Protein 4FDD (pdb70)

Radius of gyration: 33.85 Å; Cα contacts (8 Å, |Δi|>4): 1110; chains: 2; bounding box: 64×109×70 Å

Foldseek 3Di:
DDDDDVNLVVVLVLLVQCVDPDPVSNVVSVVVLVVQLLPLVSLLSLLCLQQPVPVDDLVSNLVSLVSSLVSCQPPVVVHDVVSVVVLVVRLLVCCQPPDPSSNVSSLSNLLSNCPRPPVCVVVCLLVSLLVQCVDDDPSSNLSSLSNLLSCLVVVVCCQVVCPDPRPVLPVLVSLLVCCPPPDPSSVLSSLSNNLSCQLVCGPSCVVVVVSVVVSLVVCLPPPDQSNLLSSLLSVQSCVQHVVVPCPVPLQVLVVSLLVQCQDPPFSSVLSSLSSLLSLLVDPCNVVSCVVPVLVLLVSLLVQLQDDPVVVVVVVVDDDGSNVSSLSSLLSVLQRCQQVCCVSLVVQLVCQCVDPDPSSNLSSLSSLQSNCVSHVVVCLVVCLPVQVSLLVQCPPPDLSSNLSSLRSNLSCLLVQLPDPCVRHVVSSLVSLLVQCLPPDPSSVLSSLLSLLSNLLNNQCVCLVVVVVSLVSLLVVLVVDDQVSVLSSLSSLQSNLVRNAQSCADPVSLVSPPPSLVVVVVVDDLQDPSVLSSLSSLLSNLLRHQVVCVVPVQVLLVVLLVSLVVLVVLQVVCVVPVPPGPRDDCSSNLSSLSSLLSNLNRHAQNCQVVVVVDPSVVSLLVQCVDPDLSSVLSSLSSLQSCLRRPVVSVVVCCVVLLLSLLVQCDCVSPSSNQSSLLNLLSNLQVCQLVCVVSCVSHQVSLLVLLPDPPRDLRSNLSSLLSLLSNQLRPVPVRLVCLLSRLQSSLVSQLPDDDDDSSLNSLSSVLSSCVVPVVSCLVPVVSVLSSVLSDDDHDPVSLCSVLVSVVVNCVVCDPPVVVVVCVPDDPSSNVSCCVRRND/DPDDDDCVVVVVVVVDDDPD

GO terms:
  GO:0005515 protein binding (F, IPI)
  GO:0006606 protein import into nucleus (P, IDA)
  GO:0008139 nuclear localization sequence binding (F, TAS)
  GO:0005634 nucleus (C, TAS)
  GO:0005737 cytoplasm (C, TAS)
  GO:0005829 cytosol (C, TAS)
  GO:0005929 cilium (C, TAS)
  GO:0005654 nucleoplasm (C, IDA)
  GO:0005730 nucleolus (C, IDA)
  GO:0005829 cytosol (C, IDA)
  GO:0070062 extracellular exosome (C, HDA)
  GO:0003723 RNA binding (F, HDA)

Solvent-accessible surface area: 37474 Å² total; per-residue (Å²): 118,123,50,72,136,128,23,16,113,102,9,35,88,10,3,160,41,30,77,22,135,60,86,71,69,71,140,65,4,115,114,90,27,108,114,68,29,116,123,49,68,12,1,11,23,1,0,36,0,0,2,114,21,143,98,51,83,80,71,9,12,4,49,0,0,63,26,0,30,69,8,0,102,67,46,23,128,106,19,67,116,60,10,15,79,39,0,27,57,18,0,19,116,28,4,18,25,98,18,90,82,2,33,53,3,0,18,83,0,0,14,18,1,15,61,81,16,5,124,69,95,13,82,79,6,19,77,108,0,18,59,33,6,114,42,164,70,95,30,25,10,21,12,0,1,28,4,0,40,92,9,0,74,85,33,36,81,23,4,72,51,60,105,48,120,96,9,0,70,85,4,0,25,98,0,13,105,39,3,92,54,102,20,45,120,0,35,7,34,0,0,9,0,0,3,52,1,0,83,50,124,0,108,10,0,22,134,70,14,90,46,0,14,120,34,2,66,83,16,36,71,26,138,75,67,96,0,38,48,8,3,0,70,0,7,16,37,0,0,91,12,52,38,84,97,2,72,105,74,10,79,101,4,0,77,29,0,7,89,30,8,75,17,163,45,120,86,2,1,33,28,0,0,38,0,1,34,27,0,6,117,33,138,56,1,94,108,23,1,119,180,14,17,78,108,1,0,50,18,0,6,89,12,0,77,38,52,116,97,33,36,118,112,38,180,96,146,119,104,37,48,14,32,0,1,0,13,0,0,20,31,1,0,53,37,14,114,66,110,0,12,94,55,0,28,82,26,0,86,113,16,0,95,53,165,93,64,30,22,39,0,0,0,0,1,0,0,0,0,0,2,100,1,0,32,111,15,0,57,97,81,0,71,98,0,0,54,38,0,14,128,8,0,70,31,182,68,25,20,0,33,12,8,0,0,20,0,0,14,69,1,2,126,16,0,31,72,50,84,62,98,66,28,2,83,44,2,2,34,32,2,3,114,32,0,53,7,100,51,105,112,0,9,52,1,0,0,3,3,0,2,31,1,0,59,71,3,53,84,82,0,39,103,49,5,55,105,0,0,90,15,0,32,110,0,12,96,87,12,115,71,115,5,5,33,19,0,0,6,0,0,0,4,0,1,79,14,2,25,108,91,0,49,89,108,98,26,20,114,57,0,0,57,22,0,52,90,32,15,112,110,18,138,30,108,51,105,35,1,32,5,0,2,5,0,3,0,1,0,1,32,4,1,63,68,16,2,68,105,39,7,81,77,7,5,82,39,0,10,68,2,0,75,66,4,22,56,80,27,123,82,34,121,64,93,85,139,119,89,161,63,26,48,33,62,19,1,15,7,0,0,17,0,2,2,0,0,2,84,10,11,22,50,91,1,48,134,9,5,58,148,36,51,2,19,90,16,0,75,79,0,1,96,20,152,49,41,76,0,29,14,12,0,0,7,2,0,0,4,2,0,110,17,4,23,111,50,0,88,103,26,4,61,70,2,0,51,24,0,6,113,16,9,62,25,136,70,52,28,4,0,0,0,0,0,15,0,0,0,8,0,0,62,75,12,24,121,96,0,88,83,44,2,90,72,0,12,129,61,0,11,128,5,3,81,86,103,149,13,53,133,22,0,40,6,1,0,0,4,1,0,0,12,0,0,91,21,2,23,118,69,0,0,81,25,0,93,96,0,0,127,30,0,2,77,15,0,95,103,14,210,44,53,103,35,0,6,7,0,0,27,0,0,6,40,0,8,85,59,26,70,80,2,1,64,166,14,2,42,60,0,0,36,0,0,15,24,7,103,116,12,105,110,78,0,80,80,62,0,26,159,25,0,67,40,14,42,108,138,46,32,120,137,79,5,148,152,39,8,103,104,11,82,126,99,11,86,99,72,2,57,81,52,5,49,27,59,33,14,44,44,75,29,20,26,108,55,3,87,88,71,26,45,134,16,52

Nearest PDB structures (foldseek):
  4fdd-assembly1_A  TM=1.001E+00  e=4.751E-93  Homo sapiens
  4oo6-assembly1_A  TM=9.552E-01  e=1.856E-85  Homo sapiens
  5j3v-assembly1_A  TM=9.560E-01  e=3.808E-81  Homo sapiens
  2z5k-assembly1_A  TM=9.300E-01  e=2.102E-81  Homo sapiens
  5tqc-assembly1_A  TM=8.677E-01  e=3.279E-83  Homo sapiens

InterPro domains:
  IPR001494 Importin-beta, N-terminal domain [PF03810] (42-108)
  IPR001494 Importin-beta, N-terminal domain [PS50166] (41-109)
  IPR001494 Importin-beta, N-terminal domain [SM00913] (41-109)
  IPR011989 Armadillo-like helical [G3DSA:1.25.10.10] (9-348)
  IPR011989 Armadillo-like helical [G3DSA:1.25.10.10] (349-898)
  IPR016024 Armadillo-type fold [SSF48371] (9-885)
  IPR040122 Importin beta family [PTHR10527] (19-873)
  IPR057672 IPO4/5-like, TPR repeats domain [PF25780] (124-267)
  IPR058584 Importin subunit beta-1/Transportin-1-like, TPR repeats [PF25574] (674-776)

Structure (mmCIF, N/CA/C/O backbone):
data_4FDD
#
_entry.id   4FDD
#
_cell.length_a   128.720
_cell.length_b   157.255
_cell.length_c   67.543
_cell.angle_alpha   90.000
_cell.angle_beta   90.000
_cell.angle_gamma   90.000
#
_symmetry.space_group_name_H-M   'P 21 21 2'
#
loop_
_entity.id
_entity.type
_entity.pdbx_description
1 polymer Transportin-1
2 polymer 'RNA-binding protein FUS'
3 water water
#
loop_
_atom_site.group_PDB
_atom_site.id
_atom_site.type_symbol
_atom_site.label_atom_id
_atom_site.label_alt_id
_atom_site.label_comp_id
_atom_site.label_asym_id
_atom_site.label_entity_id
_atom_site.label_seq_id
_atom_site.pdbx_PDB_ins_code
_atom_site.Cartn_x
_atom_site.Cartn_y
_atom_site.Cartn_z
_atom_site.occupancy
_atom_site.B_iso_or_equiv
_atom_site.auth_seq_id
_atom_site.auth_comp_id
_atom_site.auth_asym_id
_atom_site.auth_atom_id
_atom_site.pdbx_PDB_model_num
ATOM 1 N N . TRP A 1 5 ? 57.006 -2.253 -31.742 1.00 119.26 5 TRP A N 1
ATOM 2 C CA . TRP A 1 5 ? 58.148 -1.829 -30.882 1.00 120.15 5 TRP A CA 1
ATOM 3 C C . TRP A 1 5 ? 58.931 -3.033 -30.389 1.00 126.31 5 TRP A C 1
ATOM 4 O O . TRP A 1 5 ? 58.945 -4.074 -31.051 1.00 130.05 5 TRP A O 1
ATOM 15 N N . LYS A 1 6 ? 59.577 -2.913 -29.230 1.00 126.40 6 LYS A N 1
ATOM 16 C CA . LYS A 1 6 ? 60.573 -3.877 -28.759 1.00 124.89 6 LYS A CA 1
ATOM 17 C C . LYS A 1 6 ? 60.242 -4.482 -27.367 1.00 118.14 6 LYS A C 1
ATOM 18 O O . LYS A 1 6 ? 61.084 -4.458 -26.456 1.00 125.75 6 LYS A O 1
ATOM 24 N N . PRO A 1 7 ? 59.022 -5.037 -27.188 1.00 106.42 7 PRO A N 1
ATOM 25 C CA . PRO A 1 7 ? 58.810 -5.694 -25.894 1.00 100.82 7 PRO A CA 1
ATOM 26 C C . PRO A 1 7 ? 59.423 -7.100 -25.860 1.00 99.56 7 PRO A C 1
ATOM 27 O O . PRO A 1 7 ? 59.112 -7.930 -26.719 1.00 99.09 7 PRO A O 1
ATOM 31 N N . ASP A 1 8 ? 60.301 -7.361 -24.894 1.00 93.97 8 ASP A N 1
ATOM 32 C CA . ASP A 1 8 ? 60.853 -8.710 -24.747 1.00 96.49 8 ASP A CA 1
ATOM 33 C C . ASP A 1 8 ? 60.370 -9.376 -23.464 1.00 94.36 8 ASP A C 1
ATOM 34 O O . ASP A 1 8 ? 60.003 -8.696 -22.503 1.00 88.00 8 ASP A O 1
ATOM 39 N N . GLU A 1 9 ? 60.388 -10.709 -23.467 1.00 98.14 9 GLU A N 1
ATOM 40 C CA . GLU A 1 9 ? 59.731 -11.519 -22.436 1.00 103.63 9 GLU A CA 1
ATOM 41 C C . GLU A 1 9 ? 60.212 -11.253 -21.019 1.00 103.25 9 GLU A C 1
ATOM 42 O O . GLU A 1 9 ? 59.397 -11.107 -20.098 1.00 102.42 9 GLU A O 1
ATOM 48 N N . GLN A 1 10 ? 61.532 -11.189 -20.862 1.00 99.62 10 GLN A N 1
ATOM 49 C CA . GLN A 1 10 ? 62.167 -10.903 -19.581 1.00 96.06 10 GLN A CA 1
ATOM 50 C C . GLN A 1 10 ? 61.651 -9.575 -19.014 1.00 87.95 10 GLN A C 1
ATOM 51 O O . GLN A 1 10 ? 61.261 -9.502 -17.846 1.00 78.66 10 GLN A O 1
ATOM 57 N N . GLY A 1 11 ? 61.636 -8.542 -19.856 1.00 85.47 11 GLY A N 1
ATOM 58 C CA . GLY A 1 11 ? 61.145 -7.224 -19.463 1.00 86.72 11 GLY A CA 1
ATOM 59 C C . GLY A 1 11 ? 59.683 -7.264 -19.054 1.00 87.42 11 GLY A C 1
ATOM 60 O O . GLY A 1 11 ? 59.299 -6.725 -18.008 1.00 82.07 11 GLY A O 1
ATOM 61 N N . LEU A 1 12 ? 58.872 -7.923 -19.879 1.00 88.53 12 LEU A N 1
ATOM 62 C CA . LEU A 1 12 ? 57.436 -8.004 -19.646 1.00 87.56 12 LEU A CA 1
ATOM 63 C C . LEU A 1 12 ? 57.127 -8.759 -18.356 1.00 86.50 12 LEU A C 1
ATOM 64 O O . LEU A 1 12 ? 56.291 -8.323 -17.564 1.00 80.97 12 LEU A O 1
ATOM 69 N N . GLN A 1 13 ? 57.824 -9.874 -18.143 1.00 85.06 13 GLN A N 1
ATOM 70 C CA . GLN A 1 13 ? 57.617 -10.697 -16.958 1.00 88.30 13 GLN A CA 1
ATOM 71 C C . GLN A 1 13 ? 57.864 -9.907 -15.668 1.00 84.13 13 GLN A C 1
ATOM 72 O O . GLN A 1 13 ? 57.149 -10.080 -14.678 1.00 83.09 13 GLN A O 1
ATOM 78 N N . GLN A 1 14 ? 58.861 -9.025 -15.705 1.00 82.35 14 GLN A N 1
ATOM 79 C CA . GLN A 1 14 ? 59.264 -8.225 -14.543 1.00 80.99 14 GLN A CA 1
ATOM 80 C C . GLN A 1 14 ? 58.241 -7.171 -14.170 1.00 79.03 14 GLN A C 1
ATOM 81 O O . GLN A 1 14 ? 57.963 -6.950 -12.991 1.00 78.55 14 GLN A O 1
ATOM 87 N N . ILE A 1 15 ? 57.702 -6.506 -15.183 1.00 78.12 15 ILE A N 1
ATOM 88 C CA . ILE A 1 15 ? 56.710 -5.467 -14.957 1.00 81.54 15 ILE A CA 1
ATOM 89 C C . ILE A 1 15 ? 55.369 -6.083 -14.505 1.00 78.07 15 ILE A C 1
ATOM 90 O O . ILE A 1 15 ? 54.775 -5.634 -13.519 1.00 74.65 15 ILE A O 1
ATOM 95 N N . LEU A 1 16 ? 54.924 -7.131 -15.198 1.00 73.41 16 LEU A N 1
ATOM 96 C CA . LEU A 1 16 ? 53.742 -7.876 -14.776 1.00 73.45 16 LEU A CA 1
ATOM 97 C C . LEU A 1 16 ? 53.894 -8.363 -13.352 1.00 75.51 16 LEU A C 1
ATOM 98 O O . LEU A 1 16 ? 52.957 -8.261 -12.562 1.00 76.61 16 LEU A O 1
ATOM 103 N N . GLN A 1 17 ? 55.079 -8.873 -13.021 1.00 78.19 17 GLN A N 1
ATOM 104 C CA . GLN A 1 17 ? 55.347 -9.280 -11.655 1.00 79.13 17 GLN A CA 1
ATOM 105 C C . GLN A 1 17 ? 55.100 -8.107 -10.715 1.00 76.86 17 GLN A C 1
ATOM 106 O O . GLN A 1 17 ? 54.402 -8.254 -9.718 1.00 75.26 17 GLN A O 1
ATOM 112 N N . LEU A 1 18 ? 55.653 -6.947 -11.061 1.00 74.53 18 LEU A N 1
ATOM 113 C CA . LEU A 1 18 ? 55.501 -5.726 -10.269 1.00 76.07 18 LEU A CA 1
ATOM 114 C C . LEU A 1 18 ? 54.042 -5.239 -10.203 1.00 76.40 18 LEU A C 1
ATOM 115 O O . LEU A 1 18 ? 53.585 -4.744 -9.169 1.00 75.01 18 LEU A O 1
ATOM 120 N N . LEU A 1 19 ? 53.324 -5.368 -11.316 1.00 75.88 19 LEU A N 1
ATOM 121 C CA . LEU A 1 19 ? 51.903 -5.027 -11.359 1.00 75.24 19 LEU A CA 1
ATOM 122 C C . LEU A 1 19 ? 51.079 -5.954 -10.476 1.00 77.35 19 LEU A C 1
ATOM 123 O O . LEU A 1 19 ? 50.202 -5.494 -9.744 1.00 77.39 19 LEU A O 1
ATOM 128 N N . LYS A 1 20 ? 51.367 -7.255 -10.536 1.00 79.28 20 LYS A N 1
ATOM 129 C CA . LYS A 1 20 ? 50.726 -8.210 -9.640 1.00 80.31 20 LYS A CA 1
ATOM 130 C C . LYS A 1 20 ? 51.000 -7.840 -8.178 1.00 79.15 20 LYS A C 1
ATOM 131 O O . LYS A 1 20 ? 50.088 -7.849 -7.351 1.00 77.61 20 LYS A O 1
ATOM 137 N N . GLU A 1 21 ? 52.249 -7.485 -7.880 1.00 79.67 21 GLU A N 1
ATOM 138 C CA . GLU A 1 21 ? 52.671 -7.157 -6.509 1.00 81.93 21 GLU A CA 1
ATOM 139 C C . GLU A 1 21 ? 52.006 -5.902 -5.957 1.00 79.18 21 GLU A C 1
ATOM 140 O O . GLU A 1 21 ? 51.767 -5.796 -4.752 1.00 77.53 21 GLU A O 1
ATOM 146 N N . SER A 1 22 ? 51.716 -4.951 -6.840 1.00 77.80 22 SER A N 1
ATOM 147 C CA . SER A 1 22 ? 51.026 -3.723 -6.440 1.00 79.55 22 SER A CA 1
ATOM 148 C C . SER A 1 22 ? 49.578 -3.993 -6.028 1.00 77.83 22 SER A C 1
ATOM 149 O O . SER A 1 22 ? 48.968 -3.181 -5.334 1.00 77.51 22 SER A O 1
ATOM 152 N N . GLN A 1 23 ? 49.052 -5.147 -6.441 1.00 79.86 23 GLN A N 1
ATOM 153 C CA . GLN A 1 23 ? 47.682 -5.557 -6.121 1.00 79.98 23 GLN A CA 1
ATOM 154 C C . GLN A 1 23 ? 47.607 -6.478 -4.901 1.00 84.33 23 GLN A C 1
ATOM 155 O O . GLN A 1 23 ? 46.538 -7.011 -4.576 1.00 87.49 23 GLN A O 1
ATOM 161 N N . SER A 1 24 ? 48.740 -6.646 -4.225 1.00 85.49 24 SER A N 1
ATOM 162 C CA . SER A 1 24 ? 48.825 -7.453 -3.010 1.00 89.11 24 SER A CA 1
ATOM 163 C C . SER A 1 24 ? 48.109 -6.785 -1.837 1.00 89.53 24 SER A C 1
ATOM 164 O O . SER A 1 24 ? 48.230 -5.574 -1.648 1.00 88.62 24 SER A O 1
ATOM 167 N N . PRO A 1 25 ? 47.367 -7.580 -1.040 1.00 93.62 25 PRO A N 1
ATOM 168 C CA . PRO A 1 25 ? 46.751 -7.065 0.187 1.00 92.88 25 PRO A CA 1
ATOM 169 C C . PRO A 1 25 ? 47.796 -6.729 1.252 1.00 93.73 25 PRO A C 1
ATOM 170 O O . PRO A 1 25 ? 47.505 -5.972 2.180 1.00 93.27 25 PRO A O 1
ATOM 174 N N . ASP A 1 26 ? 48.997 -7.292 1.107 1.00 91.36 26 ASP A N 1
ATOM 175 C CA . ASP A 1 26 ? 50.099 -7.047 2.034 1.00 91.59 26 ASP A CA 1
ATOM 176 C C . ASP A 1 26 ? 50.586 -5.605 1.967 1.00 88.18 26 ASP A C 1
ATOM 177 O O . ASP A 1 26 ? 50.855 -5.071 0.890 1.00 81.21 26 ASP A O 1
ATOM 182 N N . THR A 1 27 ? 50.715 -5.005 3.145 1.00 88.93 27 THR A N 1
ATOM 183 C CA . THR A 1 27 ? 51.062 -3.603 3.287 1.00 89.71 27 THR A CA 1
ATOM 184 C C . THR A 1 27 ? 52.547 -3.340 3.024 1.00 89.27 27 THR A C 1
ATOM 185 O O . THR A 1 27 ? 52.906 -2.307 2.454 1.00 85.71 27 THR A O 1
ATOM 189 N N . THR A 1 28 ? 53.398 -4.278 3.438 1.00 89.37 28 THR A N 1
ATOM 190 C CA . THR A 1 28 ? 54.843 -4.160 3.228 1.00 87.66 28 THR A CA 1
ATOM 191 C C . THR A 1 28 ? 55.209 -4.360 1.754 1.00 82.36 28 THR A C 1
ATOM 192 O O . THR A 1 28 ? 55.984 -3.578 1.199 1.00 81.22 28 THR A O 1
ATOM 196 N N . ILE A 1 29 ? 54.644 -5.389 1.119 1.00 78.82 29 ILE A N 1
ATOM 197 C CA . ILE A 1 29 ? 54.831 -5.588 -0.325 1.00 79.33 29 ILE A CA 1
ATOM 198 C C . ILE A 1 29 ? 54.483 -4.308 -1.091 1.00 79.92 29 ILE A C 1
ATOM 199 O O . ILE A 1 29 ? 55.176 -3.939 -2.041 1.00 79.76 29 ILE A O 1
ATOM 204 N N . GLN A 1 30 ? 53.438 -3.619 -0.639 1.00 81.57 30 GLN A N 1
ATOM 205 C CA . GLN A 1 30 ? 53.030 -2.346 -1.229 1.00 86.38 30 GLN A CA 1
ATOM 206 C C . GLN A 1 30 ? 54.113 -1.274 -1.117 1.00 86.56 30 GLN A C 1
ATOM 207 O O . GLN A 1 30 ? 54.463 -0.654 -2.126 1.00 83.66 30 GLN A O 1
ATOM 213 N N . ARG A 1 31 ? 54.641 -1.065 0.094 1.00 89.14 31 ARG A N 1
ATOM 214 C CA . ARG A 1 31 ? 55.623 0.007 0.329 1.00 90.92 31 ARG A CA 1
ATOM 215 C C . ARG A 1 31 ? 56.889 -0.171 -0.505 1.00 87.61 31 ARG A C 1
ATOM 216 O O . ARG A 1 31 ? 57.458 0.805 -1.004 1.00 84.37 31 ARG A O 1
ATOM 224 N N . THR A 1 32 ? 57.308 -1.420 -0.678 1.00 84.13 32 THR A N 1
ATOM 225 C CA . THR A 1 32 ? 58.488 -1.690 -1.479 1.00 86.64 32 THR A CA 1
ATOM 226 C C . THR A 1 32 ? 58.193 -1.687 -2.985 1.00 86.02 32 THR A C 1
ATOM 227 O O . THR A 1 32 ? 59.073 -1.373 -3.782 1.00 90.88 32 THR A O 1
ATOM 231 N N . VAL A 1 33 ? 56.958 -2.013 -3.370 1.00 83.22 33 VAL A N 1
ATOM 232 C CA . VAL A 1 33 ? 56.506 -1.850 -4.762 1.00 79.19 33 VAL A CA 1
ATOM 233 C C . VAL A 1 33 ? 56.473 -0.374 -5.189 1.00 78.26 33 VAL A C 1
ATOM 234 O O . VAL A 1 33 ? 56.758 -0.039 -6.352 1.00 73.71 33 VAL A O 1
ATOM 238 N N . GLN A 1 34 ? 56.126 0.494 -4.240 1.00 81.05 34 GLN A N 1
ATOM 239 C CA . GLN A 1 34 ? 56.130 1.942 -4.451 1.00 87.11 34 GLN A CA 1
ATOM 240 C C . GLN A 1 34 ? 57.507 2.452 -4.848 1.00 85.99 34 GLN A C 1
ATOM 241 O O . GLN A 1 34 ? 57.630 3.165 -5.847 1.00 82.66 34 GLN A O 1
ATOM 247 N N . GLN A 1 35 ? 58.533 2.082 -4.073 1.00 83.58 35 GLN A N 1
ATOM 248 C CA . GLN A 1 35 ? 59.905 2.496 -4.380 1.00 85.12 35 GLN A CA 1
ATOM 249 C C . GLN A 1 35 ? 60.431 1.869 -5.682 1.00 79.77 35 GLN A C 1
ATOM 250 O O . GLN A 1 35 ? 61.207 2.498 -6.408 1.00 77.21 35 GLN A O 1
ATOM 256 N N . LYS A 1 36 ? 59.980 0.654 -5.989 1.00 72.83 36 LYS A N 1
ATOM 257 C CA . LYS A 1 36 ? 60.373 -0.014 -7.227 1.00 71.44 36 LYS A CA 1
ATOM 258 C C . LYS A 1 36 ? 59.838 0.724 -8.450 1.00 72.58 36 LYS A C 1
ATOM 259 O O . LYS A 1 36 ? 60.559 0.900 -9.433 1.00 73.25 36 LYS A O 1
ATOM 265 N N . LEU A 1 37 ? 58.584 1.173 -8.368 1.00 73.89 37 LEU A N 1
ATOM 266 C CA . LEU A 1 37 ? 57.975 2.013 -9.400 1.00 72.33 37 LEU A CA 1
ATOM 267 C C . LEU A 1 37 ? 58.595 3.401 -9.433 1.00 70.76 37 LEU A C 1
ATOM 268 O O . LEU A 1 37 ? 58.791 3.974 -10.507 1.00 66.48 37 LEU A O 1
ATOM 273 N N . GLU A 1 38 ? 58.879 3.933 -8.245 1.00 73.56 38 GLU A N 1
ATOM 274 C CA . GLU A 1 38 ? 59.588 5.199 -8.075 1.00 80.42 38 GLU A CA 1
ATOM 275 C C . GLU A 1 38 ? 60.811 5.306 -8.977 1.00 82.88 38 GLU A C 1
ATOM 276 O O . GLU A 1 38 ? 61.022 6.330 -9.621 1.00 84.24 38 GLU A O 1
ATOM 282 N N . GLN A 1 39 ? 61.619 4.253 -9.017 1.00 82.53 39 GLN A N 1
ATOM 283 C CA . GLN A 1 39 ? 62.816 4.280 -9.831 1.00 84.07 39 GLN A CA 1
ATOM 284 C C . GLN A 1 39 ? 62.486 4.133 -11.313 1.00 80.16 39 GLN A C 1
ATOM 285 O O . GLN A 1 39 ? 62.971 4.905 -12.143 1.00 81.05 39 GLN A O 1
ATOM 291 N N . LEU A 1 40 ? 61.646 3.154 -11.629 1.00 74.29 40 LEU A N 1
ATOM 292 C CA . LEU A 1 40 ? 61.333 2.828 -13.013 1.00 76.62 40 LEU A CA 1
ATOM 293 C C . LEU A 1 40 ? 60.686 3.949 -13.828 1.00 78.46 40 LEU A C 1
ATOM 294 O O . LEU A 1 40 ? 60.950 4.073 -15.022 1.00 74.90 40 LEU A O 1
ATOM 299 N N . ASN A 1 41 ? 59.843 4.758 -13.193 1.00 83.62 41 ASN A N 1
ATOM 300 C CA . ASN A 1 41 ? 59.080 5.784 -13.922 1.00 89.47 41 ASN A CA 1
ATOM 301 C C . ASN A 1 41 ? 59.948 6.809 -14.653 1.00 86.94 41 ASN A C 1
ATOM 302 O O . ASN A 1 41 ? 59.531 7.392 -15.659 1.00 91.40 41 ASN A O 1
ATOM 307 N N . GLN A 1 42 ? 61.154 7.015 -14.134 1.00 84.82 42 GLN A N 1
ATOM 308 C CA . GLN A 1 42 ? 62.099 7.968 -14.695 1.00 83.10 42 GLN A CA 1
ATOM 309 C C . GLN A 1 42 ? 62.760 7.441 -15.969 1.00 82.07 42 GLN A C 1
ATOM 310 O O . GLN A 1 42 ? 63.497 8.167 -16.626 1.00 84.78 42 GLN A O 1
ATOM 316 N N . TYR A 1 43 ? 62.481 6.183 -16.311 1.00 78.11 43 TYR A N 1
ATOM 317 C CA . TYR A 1 43 ? 62.999 5.558 -17.525 1.00 79.80 43 TYR A CA 1
ATOM 318 C C . TYR A 1 43 ? 61.930 5.533 -18.609 1.00 86.30 43 TYR A C 1
ATOM 319 O O . TYR A 1 43 ? 61.034 4.695 -18.574 1.00 89.32 43 TYR A O 1
ATOM 328 N N . PRO A 1 44 ? 62.022 6.451 -19.585 1.00 89.55 44 PRO A N 1
ATOM 329 C CA . PRO A 1 44 ? 61.025 6.557 -20.644 1.00 87.36 44 PRO A CA 1
ATOM 330 C C . PRO A 1 44 ? 60.605 5.222 -21.245 1.00 85.38 44 PRO A C 1
ATOM 331 O O . PRO A 1 44 ? 59.446 5.058 -21.598 1.00 92.15 44 PRO A O 1
ATOM 335 N N . ASP A 1 45 ? 61.527 4.276 -21.351 1.00 85.54 45 ASP A N 1
ATOM 336 C CA . ASP A 1 45 ? 61.210 2.976 -21.940 1.00 87.67 45 ASP A CA 1
ATOM 337 C C . ASP A 1 45 ? 60.154 2.228 -21.119 1.00 84.60 45 ASP A C 1
ATOM 338 O O . ASP A 1 45 ? 59.399 1.406 -21.647 1.00 84.85 45 ASP A O 1
ATOM 343 N N . PHE A 1 46 ? 60.116 2.520 -19.823 1.00 79.55 46 PHE A N 1
ATOM 344 C CA . PHE A 1 46 ? 59.187 1.897 -18.896 1.00 76.33 46 PHE A CA 1
ATOM 345 C C . PHE A 1 46 ? 57.763 2.227 -19.320 1.00 74.52 46 PHE A C 1
ATOM 346 O O . PHE A 1 46 ? 56.903 1.345 -19.389 1.00 70.00 46 PHE A O 1
ATOM 354 N N . ASN A 1 47 ? 57.535 3.496 -19.644 1.00 72.99 47 ASN A N 1
ATOM 355 C CA . ASN A 1 47 ? 56.245 3.934 -20.162 1.00 76.49 47 ASN A CA 1
ATOM 356 C C . ASN A 1 47 ? 55.775 3.115 -21.370 1.00 77.43 47 ASN A C 1
ATOM 357 O O . ASN A 1 47 ? 54.586 2.822 -21.493 1.00 81.29 47 ASN A O 1
ATOM 362 N N . ASN A 1 48 ? 56.703 2.721 -22.237 1.00 74.57 48 ASN A N 1
ATOM 363 C CA . ASN A 1 48 ? 56.364 1.855 -23.366 1.00 79.34 48 ASN A CA 1
ATOM 364 C C . ASN A 1 48 ? 55.777 0.521 -22.920 1.00 78.12 48 ASN A C 1
ATOM 365 O O . ASN A 1 48 ? 54.894 -0.036 -23.581 1.00 77.56 48 ASN A O 1
ATOM 370 N N . TYR A 1 49 ? 56.291 0.013 -21.802 1.00 76.67 49 TYR A N 1
ATOM 371 C CA . TYR A 1 49 ? 55.829 -1.248 -21.243 1.00 75.08 49 TYR A CA 1
ATOM 372 C C . TYR A 1 49 ? 54.422 -1.062 -20.680 1.00 72.90 49 TYR A C 1
ATOM 373 O O . TYR A 1 49 ? 53.550 -1.912 -20.884 1.00 68.76 49 TYR A O 1
ATOM 382 N N . LEU A 1 50 ? 54.211 0.076 -20.017 1.00 67.72 50 LEU A N 1
ATOM 383 C CA . LEU A 1 50 ? 52.938 0.403 -19.385 1.00 68.78 50 LEU A CA 1
ATOM 384 C C . LEU A 1 50 ? 51.778 0.454 -20.381 1.00 68.96 50 LEU A C 1
ATOM 385 O O . LEU A 1 50 ? 50.775 -0.232 -20.189 1.00 68.45 50 LEU A O 1
ATOM 390 N N . ILE A 1 51 ? 51.926 1.230 -21.452 1.00 68.11 51 ILE A N 1
ATOM 391 C CA . ILE A 1 51 ? 50.897 1.274 -22.484 1.00 68.76 51 ILE A CA 1
ATOM 392 C C . ILE A 1 51 ? 50.690 -0.093 -23.130 1.00 68.80 51 ILE A C 1
ATOM 393 O O . ILE A 1 51 ? 49.557 -0.472 -23.418 1.00 75.66 51 ILE A O 1
ATOM 398 N N . PHE A 1 52 ? 51.772 -0.840 -23.324 1.00 68.87 52 PHE A N 1
ATOM 399 C CA . PHE A 1 52 ? 51.688 -2.170 -23.941 1.00 68.82 52 PHE A CA 1
ATOM 400 C C . PHE A 1 52 ? 50.770 -3.126 -23.167 1.00 67.81 52 PHE A C 1
ATOM 401 O O . PHE A 1 52 ? 49.982 -3.862 -23.764 1.00 70.30 52 PHE A O 1
ATOM 409 N N . VAL A 1 53 ? 50.899 -3.127 -21.844 1.00 66.64 53 VAL A N 1
ATOM 410 C CA . VAL A 1 53 ? 50.080 -3.961 -20.965 1.00 66.16 53 VAL A CA 1
ATOM 411 C C . VAL A 1 53 ? 48.614 -3.523 -21.029 1.00 68.76 53 VAL A C 1
ATOM 412 O O . VAL A 1 53 ? 47.701 -4.351 -20.996 1.00 65.85 53 VAL A O 1
ATOM 416 N N . LEU A 1 54 ? 48.398 -2.215 -21.108 1.00 68.20 54 LEU A N 1
ATOM 417 C CA . LEU A 1 54 ? 47.057 -1.691 -21.185 1.00 69.97 54 LEU A CA 1
ATOM 418 C C . LEU A 1 54 ? 46.363 -2.164 -22.457 1.00 73.01 54 LEU A C 1
ATOM 419 O O . LEU A 1 54 ? 45.334 -2.830 -22.393 1.00 73.43 54 LEU A O 1
ATOM 424 N N . THR A 1 55 ? 46.956 -1.846 -23.603 1.00 75.29 55 THR A N 1
ATOM 425 C CA . THR A 1 55 ? 46.274 -1.982 -24.880 1.00 75.85 55 THR A CA 1
ATOM 426 C C . THR A 1 55 ? 46.514 -3.311 -25.577 1.00 77.90 55 THR A C 1
ATOM 427 O O . THR A 1 55 ? 45.618 -3.826 -26.243 1.00 82.70 55 THR A O 1
ATOM 431 N N . LYS A 1 56 ? 47.715 -3.858 -25.437 1.00 78.30 56 LYS A N 1
ATOM 432 C CA . LYS A 1 56 ? 48.076 -5.069 -26.160 1.00 79.35 56 LYS A CA 1
ATOM 433 C C . LYS A 1 56 ? 47.848 -6.356 -25.371 1.00 80.98 56 LYS A C 1
ATOM 434 O O . LYS A 1 56 ? 47.346 -7.334 -25.923 1.00 84.27 56 LYS A O 1
ATOM 440 N N . LEU A 1 57 ? 48.196 -6.362 -24.090 1.00 81.62 57 LEU A N 1
ATOM 441 C CA . LEU A 1 57 ? 48.169 -7.606 -23.320 1.00 83.62 57 LEU A CA 1
ATOM 442 C C . LEU A 1 57 ? 46.783 -8.149 -22.987 1.00 84.61 57 LEU A C 1
ATOM 443 O O . LEU A 1 57 ? 46.301 -8.023 -21.854 1.00 84.36 57 LEU A O 1
ATOM 448 N N . LYS A 1 58 ? 46.167 -8.787 -23.976 1.00 88.66 58 LYS A N 1
ATOM 449 C CA . LYS A 1 58 ? 44.863 -9.428 -23.812 1.00 90.08 58 LYS A CA 1
ATOM 450 C C . LYS A 1 58 ? 44.841 -10.447 -22.674 1.00 90.27 58 LYS A C 1
ATOM 451 O O . LYS A 1 58 ? 43.824 -10.613 -22.003 1.00 87.91 58 LYS A O 1
ATOM 457 N N . SER A 1 59 ? 45.978 -11.104 -22.457 1.00 93.77 59 SER A N 1
ATOM 458 C CA . SER A 1 59 ? 46.124 -12.152 -21.445 1.00 94.62 59 SER A CA 1
ATOM 459 C C . SER A 1 59 ? 45.712 -11.662 -20.067 1.00 90.66 59 SER A C 1
ATOM 460 O O . SER A 1 59 ? 45.040 -12.376 -19.322 1.00 89.81 59 SER A O 1
ATOM 463 N N . GLU A 1 60 ? 46.118 -10.440 -19.741 1.00 87.98 60 GLU A N 1
ATOM 464 C CA . GLU A 1 60 ? 45.988 -9.928 -18.386 1.00 87.08 60 GLU A CA 1
ATOM 465 C C . GLU A 1 60 ? 44.563 -9.504 -18.064 1.00 87.02 60 GLU A C 1
ATOM 466 O O . GLU A 1 60 ? 43.819 -9.077 -18.951 1.00 86.28 60 GLU A O 1
ATOM 472 N N . ASP A 1 61 ? 44.190 -9.642 -16.792 1.00 83.40 61 ASP A N 1
ATOM 473 C CA . ASP A 1 61 ? 42.855 -9.284 -16.343 1.00 79.40 61 ASP A CA 1
ATOM 474 C C . ASP A 1 61 ? 42.694 -7.771 -16.380 1.00 79.76 61 ASP A C 1
ATOM 475 O O . ASP A 1 61 ? 43.671 -7.033 -16.570 1.00 80.98 61 ASP A O 1
ATOM 480 N N . GLU A 1 62 ? 41.464 -7.313 -16.194 1.00 77.16 62 GLU A N 1
ATOM 481 C CA . GLU A 1 62 ? 41.145 -5.902 -16.367 1.00 76.24 62 GLU A CA 1
ATOM 482 C C . GLU A 1 62 ? 41.748 -4.951 -15.334 1.00 72.99 62 GLU A C 1
ATOM 483 O O . GLU A 1 62 ? 42.267 -3.908 -15.724 1.00 74.91 62 GLU A O 1
ATOM 489 N N . PRO A 1 63 ? 41.674 -5.284 -14.025 1.00 72.18 63 PRO A N 1
ATOM 490 C CA . PRO A 1 63 ? 42.282 -4.346 -13.079 1.00 71.02 63 PRO A CA 1
ATOM 491 C C . PRO A 1 63 ? 43.799 -4.214 -13.250 1.00 73.31 63 PRO A C 1
ATOM 492 O O . PRO A 1 63 ? 44.359 -3.183 -12.890 1.00 74.15 63 PRO A O 1
ATOM 496 N N . THR A 1 64 ? 44.442 -5.236 -13.812 1.00 72.01 64 THR A N 1
ATOM 497 C CA . THR A 1 64 ? 45.878 -5.202 -14.078 1.00 70.00 64 THR A CA 1
ATOM 498 C C . THR A 1 64 ? 46.187 -4.313 -15.276 1.00 69.21 64 THR A C 1
ATOM 499 O O . THR A 1 64 ? 47.043 -3.427 -15.181 1.00 66.52 64 THR A O 1
ATOM 503 N N . ARG A 1 65 ? 45.488 -4.543 -16.387 1.00 68.33 65 ARG A N 1
ATOM 504 C CA . ARG A 1 65 ? 45.638 -3.709 -17.587 1.00 68.74 65 ARG A CA 1
ATOM 505 C C . ARG A 1 65 ? 45.370 -2.231 -17.304 1.00 67.62 65 ARG A C 1
ATOM 506 O O . ARG A 1 65 ? 46.072 -1.354 -17.806 1.00 71.70 65 ARG A O 1
ATOM 514 N N . SER A 1 66 ? 44.366 -1.961 -16.480 1.00 63.98 66 SER A N 1
ATOM 515 C CA . SER A 1 66 ? 43.940 -0.594 -16.230 1.00 62.31 66 SER A CA 1
ATOM 516 C C . SER A 1 66 ? 44.882 0.132 -15.288 1.00 61.36 66 SER A C 1
ATOM 517 O O . SER A 1 66 ? 45.124 1.328 -15.443 1.00 61.84 66 SER A O 1
ATOM 520 N N . LEU A 1 67 ? 45.387 -0.594 -14.299 1.00 59.07 67 LEU A N 1
ATOM 521 C CA . LEU A 1 67 ? 46.316 -0.041 -13.340 1.00 60.09 67 LEU A CA 1
ATOM 522 C C . LEU A 1 67 ? 47.616 0.367 -14.030 1.00 61.26 67 LEU A C 1
ATOM 523 O O . LEU A 1 67 ? 48.162 1.433 -13.759 1.00 60.16 67 LEU A O 1
ATOM 528 N N . SER A 1 68 ? 48.100 -0.486 -14.927 1.00 64.14 68 SER A N 1
ATOM 529 C CA . SER A 1 68 ? 49.209 -0.130 -15.799 1.00 62.80 68 SER A CA 1
ATOM 530 C C . SER A 1 68 ? 48.906 1.194 -16.493 1.00 61.80 68 SER A C 1
ATOM 531 O O . SER A 1 68 ? 49.726 2.113 -16.476 1.00 62.86 68 SER A O 1
ATOM 534 N N . GLY A 1 69 ? 47.706 1.301 -17.062 1.00 60.38 69 GLY A N 1
ATOM 535 C CA . GLY A 1 69 ? 47.274 2.534 -17.729 1.00 56.03 69 GLY A CA 1
ATOM 536 C C . GLY A 1 69 ? 47.292 3.744 -16.822 1.00 56.01 69 GLY A C 1
ATOM 537 O O . GLY A 1 69 ? 47.622 4.854 -17.246 1.00 56.43 69 GLY A O 1
ATOM 538 N N . LEU A 1 70 ? 46.953 3.537 -15.559 1.00 57.77 70 LEU A N 1
ATOM 539 C CA . LEU A 1 70 ? 46.806 4.661 -14.651 1.00 58.45 70 LEU A CA 1
ATOM 540 C C . LEU A 1 70 ? 48.155 5.140 -14.130 1.00 57.71 70 LEU A C 1
ATOM 541 O O . LEU A 1 70 ? 48.400 6.349 -14.032 1.00 56.18 70 LEU A O 1
ATOM 546 N N . ILE A 1 71 ? 49.029 4.188 -13.815 1.00 57.92 71 ILE A N 1
ATOM 547 C CA . ILE A 1 71 ? 50.410 4.508 -13.455 1.00 58.56 71 ILE A CA 1
ATOM 548 C C . ILE A 1 71 ? 51.012 5.361 -14.576 1.00 58.09 71 ILE A C 1
ATOM 549 O O . ILE A 1 71 ? 51.547 6.446 -14.328 1.00 58.35 71 ILE A O 1
ATOM 554 N N . LEU A 1 72 ? 50.863 4.897 -15.812 1.00 58.00 72 LEU A N 1
ATOM 555 C CA . LEU A 1 72 ? 51.267 5.684 -16.961 1.00 58.82 72 LEU A CA 1
ATOM 556 C C . LEU A 1 72 ? 50.704 7.096 -16.906 1.00 60.34 72 LEU A C 1
ATOM 557 O O . LEU A 1 72 ? 51.433 8.054 -17.164 1.00 65.83 72 LEU A O 1
ATOM 562 N N . LYS A 1 73 ? 49.417 7.227 -16.563 1.00 63.26 73 LYS A N 1
ATOM 563 C CA . LYS A 1 73 ? 48.770 8.538 -16.479 1.00 59.22 73 LYS A CA 1
ATOM 564 C C . LYS A 1 73 ? 49.465 9.449 -15.489 1.00 58.84 73 LYS A C 1
ATOM 565 O O . LYS A 1 73 ? 49.683 10.626 -15.778 1.00 59.38 73 LYS A O 1
ATOM 571 N N . ASN A 1 74 ? 49.822 8.921 -14.325 1.00 60.83 74 ASN A N 1
ATOM 572 C CA . ASN A 1 74 ? 50.533 9.740 -13.344 1.00 65.91 74 ASN A CA 1
ATOM 573 C C . ASN A 1 74 ? 51.867 10.229 -13.910 1.00 69.65 74 ASN A C 1
ATOM 574 O O . ASN A 1 74 ? 52.257 11.388 -13.715 1.00 69.62 74 ASN A O 1
ATOM 579 N N . ASN A 1 75 ? 52.542 9.339 -14.638 1.00 70.00 75 ASN A N 1
ATOM 580 C CA . ASN A 1 75 ? 53.815 9.654 -15.265 1.00 71.33 75 ASN A CA 1
ATOM 581 C C . ASN A 1 75 ? 53.660 10.770 -16.263 1.00 72.39 75 ASN A C 1
ATOM 582 O O . ASN A 1 75 ? 54.499 11.667 -16.337 1.00 74.63 75 ASN A O 1
ATOM 587 N N . VAL A 1 76 ? 52.560 10.728 -17.005 1.00 71.93 76 VAL A N 1
ATOM 588 C CA . VAL A 1 76 ? 52.268 11.756 -17.991 1.00 75.07 76 VAL A CA 1
ATOM 589 C C . VAL A 1 76 ? 51.880 13.094 -17.353 1.00 80.30 76 VAL A C 1
ATOM 590 O O . VAL A 1 76 ? 51.581 14.056 -18.057 1.00 86.25 76 VAL A O 1
ATOM 594 N N . LYS A 1 77 ? 51.894 13.173 -16.028 1.00 84.68 77 LYS A N 1
ATOM 595 C CA . LYS A 1 77 ? 51.589 14.447 -15.390 1.00 88.75 77 LYS A CA 1
ATOM 596 C C . LYS A 1 77 ? 52.588 14.854 -14.311 1.00 89.29 77 LYS A C 1
ATOM 597 O O . LYS A 1 77 ? 52.288 15.663 -13.441 1.00 92.96 77 LYS A O 1
ATOM 603 N N . ALA A 1 78 ? 53.788 14.294 -14.396 1.00 91.00 78 ALA A N 1
ATOM 604 C CA . ALA A 1 78 ? 54.887 14.686 -13.526 1.00 93.01 78 ALA A CA 1
ATOM 605 C C . ALA A 1 78 ? 56.219 14.540 -14.257 1.00 95.94 78 ALA A C 1
ATOM 606 O O . ALA A 1 78 ? 57.263 14.945 -13.743 1.00 95.06 78 ALA A O 1
ATOM 608 N N . HIS A 1 79 ? 56.173 13.968 -15.461 1.00 96.28 79 HIS A N 1
ATOM 609 C CA . HIS A 1 79 ? 57.385 13.666 -16.229 1.00 99.18 79 HIS A CA 1
ATOM 610 C C . HIS A 1 79 ? 57.238 13.851 -17.711 1.00 98.07 79 HIS A C 1
ATOM 611 O O . HIS A 1 79 ? 58.130 13.469 -18.466 1.00 99.86 79 HIS A O 1
ATOM 618 N N . PHE A 1 80 ? 56.129 14.439 -18.153 1.00 98.56 80 PHE A N 1
ATOM 619 C CA . PHE A 1 80 ? 55.803 14.444 -19.583 1.00 96.25 80 PHE A CA 1
ATOM 620 C C . PHE A 1 80 ? 56.753 15.247 -20.467 1.00 98.63 80 PHE A C 1
ATOM 621 O O . PHE A 1 80 ? 56.963 14.900 -21.638 1.00 94.72 80 PHE A O 1
ATOM 629 N N . GLN A 1 81 ? 57.307 16.322 -19.908 1.00 101.67 81 GLN A N 1
ATOM 630 C CA . GLN A 1 81 ? 58.317 17.133 -20.593 1.00 104.01 81 GLN A CA 1
ATOM 631 C C . GLN A 1 81 ? 59.478 16.243 -21.038 1.00 101.81 81 GLN A C 1
ATOM 632 O O . GLN A 1 81 ? 59.978 16.377 -22.156 1.00 99.95 81 GLN A O 1
ATOM 638 N N . ASN A 1 82 ? 59.863 15.321 -20.152 1.00 101.51 82 ASN A N 1
ATOM 639 C CA . ASN A 1 82 ? 61.015 14.432 -20.323 1.00 101.14 82 ASN A CA 1
ATOM 640 C C . ASN A 1 82 ? 60.737 13.164 -21.141 1.00 100.82 82 ASN A C 1
ATOM 641 O O . ASN A 1 82 ? 61.599 12.291 -21.259 1.00 103.66 82 ASN A O 1
ATOM 646 N N . PHE A 1 83 ? 59.532 13.061 -21.691 1.00 100.77 83 PHE A N 1
ATOM 647 C CA . PHE A 1 83 ? 59.201 11.998 -22.633 1.00 100.91 83 PHE A CA 1
ATOM 648 C C . PHE A 1 83 ? 59.870 12.344 -23.959 1.00 98.55 83 PHE A C 1
ATOM 649 O O . PHE A 1 83 ? 59.722 13.466 -24.451 1.00 100.21 83 PHE A O 1
ATOM 657 N N . PRO A 1 84 ? 60.629 11.398 -24.534 1.00 96.22 84 PRO A N 1
ATOM 658 C CA . PRO A 1 84 ? 61.005 11.526 -25.945 1.00 95.73 84 PRO A CA 1
ATOM 659 C C . PRO A 1 84 ? 59.797 11.295 -26.855 1.00 92.74 84 PRO A C 1
ATOM 660 O O . PRO A 1 84 ? 58.793 10.740 -26.413 1.00 92.41 84 PRO A O 1
ATOM 664 N N . ASN A 1 85 ? 59.899 11.719 -28.111 1.00 92.24 85 ASN A N 1
ATOM 665 C CA . ASN A 1 85 ? 58.774 11.642 -29.051 1.00 92.95 85 ASN A CA 1
ATOM 666 C C . ASN A 1 85 ? 58.396 10.221 -29.448 1.00 91.78 85 ASN A C 1
ATOM 667 O O . ASN A 1 85 ? 57.224 9.928 -29.669 1.00 97.50 85 ASN A O 1
ATOM 672 N N . GLY A 1 86 ? 59.393 9.348 -29.528 1.00 87.81 86 GLY A N 1
ATOM 673 C CA . GLY A 1 86 ? 59.193 7.972 -29.960 1.00 88.36 86 GLY A CA 1
ATOM 674 C C . GLY A 1 86 ? 58.228 7.199 -29.086 1.00 89.40 86 GLY A C 1
ATOM 675 O O . GLY A 1 86 ? 57.418 6.421 -29.593 1.00 91.47 86 GLY A O 1
ATOM 676 N N . VAL A 1 87 ? 58.319 7.410 -27.774 1.00 89.05 87 VAL A N 1
ATOM 677 C CA . VAL A 1 87 ? 57.389 6.794 -26.814 1.00 90.54 87 VAL A CA 1
ATOM 678 C C . VAL A 1 87 ? 56.023 7.493 -26.854 1.00 88.65 87 VAL A C 1
ATOM 679 O O . VAL A 1 87 ? 54.990 6.838 -26.997 1.00 85.29 87 VAL A O 1
ATOM 683 N N . THR A 1 88 ? 56.035 8.819 -26.746 1.00 86.67 88 THR A N 1
ATOM 684 C CA . THR A 1 88 ? 54.833 9.624 -26.874 1.00 87.31 88 THR A CA 1
ATOM 685 C C . THR A 1 88 ? 53.994 9.155 -28.060 1.00 89.99 88 THR A C 1
ATOM 686 O O . THR A 1 88 ? 52.828 8.795 -27.893 1.00 92.56 88 THR A O 1
ATOM 690 N N . ASP A 1 89 ? 54.600 9.125 -29.246 1.00 88.72 89 ASP A N 1
ATOM 691 C CA . ASP A 1 89 ? 53.869 8.783 -30.466 1.00 89.31 89 ASP A CA 1
ATOM 692 C C . ASP A 1 89 ? 53.326 7.370 -30.427 1.00 86.09 89 ASP A C 1
ATOM 693 O O . ASP A 1 89 ? 52.310 7.075 -31.053 1.00 92.99 89 ASP A O 1
ATOM 698 N N . PHE A 1 90 ? 53.999 6.501 -29.684 1.00 79.17 90 PHE A N 1
ATOM 699 C CA . PHE A 1 90 ? 53.554 5.121 -29.553 1.00 79.16 90 PHE A CA 1
ATOM 700 C C . PHE A 1 90 ? 52.328 5.041 -28.642 1.00 80.68 90 PHE A C 1
ATOM 701 O O . PHE A 1 90 ? 51.400 4.266 -28.897 1.00 79.79 90 PHE A O 1
ATOM 709 N N . ILE A 1 91 ? 52.335 5.854 -27.589 1.00 78.27 91 ILE A N 1
ATOM 710 C CA . ILE A 1 91 ? 51.196 5.955 -26.693 1.00 78.94 91 ILE A CA 1
ATOM 711 C C . ILE A 1 91 ? 50.003 6.588 -27.426 1.00 81.75 91 ILE A C 1
ATOM 712 O O . ILE A 1 91 ? 48.901 6.023 -27.428 1.00 82.01 91 ILE A O 1
ATOM 717 N N . LYS A 1 92 ? 50.232 7.738 -28.066 1.00 81.15 92 LYS A N 1
ATOM 718 C CA . LYS A 1 92 ? 49.178 8.430 -28.811 1.00 78.31 92 LYS A CA 1
ATOM 719 C C . LYS A 1 92 ? 48.521 7.472 -29.779 1.00 78.61 92 LYS A C 1
ATOM 720 O O . LYS A 1 92 ? 47.309 7.293 -29.755 1.00 84.72 92 LYS A O 1
ATOM 726 N N . SER A 1 93 ? 49.336 6.843 -30.617 1.00 80.98 93 SER A N 1
ATOM 727 C CA . SER A 1 93 ? 48.855 5.871 -31.589 1.00 84.16 93 SER A CA 1
ATOM 728 C C . SER A 1 93 ? 48.019 4.781 -30.923 1.00 83.82 93 SER A C 1
ATOM 729 O O . SER A 1 93 ? 46.936 4.440 -31.402 1.00 86.17 93 SER A O 1
ATOM 732 N N . GLU A 1 94 ? 48.530 4.253 -29.813 1.00 84.53 94 GLU A N 1
ATOM 733 C CA . GLU A 1 94 ? 47.949 3.085 -29.159 1.00 84.31 94 GLU A CA 1
ATOM 734 C C . GLU A 1 94 ? 46.617 3.406 -28.463 1.00 85.74 94 GLU A C 1
ATOM 735 O O . GLU A 1 94 ? 45.698 2.567 -28.431 1.00 81.50 94 GLU A O 1
ATOM 741 N N . CYS A 1 95 ? 46.522 4.625 -27.925 1.00 78.48 95 CYS A N 1
ATOM 742 C CA . CYS A 1 95 ? 45.291 5.123 -27.314 1.00 77.31 95 CYS A CA 1
ATOM 743 C C . CYS A 1 95 ? 44.152 5.238 -28.326 1.00 77.45 95 CYS A C 1
ATOM 744 O O . CYS A 1 95 ? 43.187 4.477 -28.259 1.00 79.17 95 CYS A O 1
ATOM 747 N N . LEU A 1 96 ? 44.287 6.160 -29.277 1.00 76.64 96 LEU A N 1
ATOM 748 C CA . LEU A 1 96 ? 43.262 6.383 -30.297 1.00 77.18 96 LEU A CA 1
ATOM 749 C C . LEU A 1 96 ? 42.841 5.102 -31.008 1.00 78.15 96 LEU A C 1
ATOM 750 O O . LEU A 1 96 ? 41.698 4.978 -31.433 1.00 85.65 96 LEU A O 1
ATOM 755 N N . ASN A 1 97 ? 43.745 4.139 -31.112 1.00 79.81 97 ASN A N 1
ATOM 756 C CA . ASN A 1 97 ? 43.409 2.860 -31.738 1.00 83.04 97 ASN A CA 1
ATOM 757 C C . ASN A 1 97 ? 42.595 1.929 -30.836 1.00 82.98 97 ASN A C 1
ATOM 758 O O . ASN A 1 97 ? 42.008 0.954 -31.313 1.00 85.64 97 ASN A O 1
ATOM 763 N N . ASN A 1 98 ? 42.555 2.225 -29.538 1.00 81.13 98 ASN A N 1
ATOM 764 C CA . ASN A 1 98 ? 41.816 1.382 -28.593 1.00 81.62 98 ASN A CA 1
ATOM 765 C C . ASN A 1 98 ? 40.703 2.114 -27.822 1.00 82.01 98 ASN A C 1
ATOM 766 O O . ASN A 1 98 ? 40.125 1.574 -26.869 1.00 79.36 98 ASN A O 1
ATOM 771 N N . ILE A 1 99 ? 40.398 3.329 -28.274 1.00 79.42 99 ILE A N 1
ATOM 772 C CA . ILE A 1 99 ? 39.417 4.223 -27.656 1.00 78.36 99 ILE A CA 1
ATOM 773 C C . ILE A 1 99 ? 38.033 3.606 -27.424 1.00 79.99 99 ILE A C 1
ATOM 774 O O . ILE A 1 99 ? 37.285 4.067 -26.554 1.00 79.65 99 ILE A O 1
ATOM 779 N N . GLY A 1 100 ? 37.699 2.571 -28.194 1.00 78.37 100 GLY A N 1
ATOM 780 C CA . GLY A 1 100 ? 36.393 1.937 -28.094 1.00 78.28 100 GLY A CA 1
ATOM 781 C C . GLY A 1 100 ? 36.442 0.494 -27.642 1.00 82.03 100 GLY A C 1
ATOM 782 O O . GLY A 1 100 ? 35.669 -0.335 -28.126 1.00 83.08 100 GLY A O 1
ATOM 783 N N . ASP A 1 101 ? 37.338 0.195 -26.702 1.00 82.23 101 ASP A N 1
ATOM 784 C CA . ASP A 1 101 ? 37.501 -1.167 -26.201 1.00 81.37 101 ASP A CA 1
ATOM 785 C C . ASP A 1 101 ? 36.246 -1.645 -25.491 1.00 81.98 101 ASP A C 1
ATOM 786 O O . ASP A 1 101 ? 35.670 -0.914 -24.680 1.00 86.23 101 ASP A O 1
ATOM 791 N N . SER A 1 102 ? 35.833 -2.872 -25.794 1.00 81.09 102 SER A N 1
ATOM 792 C CA . SER A 1 102 ? 34.591 -3.435 -25.251 1.00 83.19 102 SER A CA 1
ATOM 793 C C . SER A 1 102 ? 34.543 -3.550 -23.722 1.00 84.62 102 SER A C 1
ATOM 794 O O . SER A 1 102 ? 33.474 -3.768 -23.149 1.00 88.34 102 SER A O 1
ATOM 797 N N . SER A 1 103 ? 35.691 -3.407 -23.067 1.00 82.36 103 SER A N 1
ATOM 798 C CA . SER A 1 103 ? 35.721 -3.287 -21.618 1.00 77.54 103 SER A CA 1
ATOM 799 C C . SER A 1 103 ? 35.537 -1.828 -21.239 1.00 74.02 103 SER A C 1
ATOM 800 O O . SER A 1 103 ? 36.279 -0.958 -21.707 1.00 73.63 103 SER A O 1
ATOM 803 N N . PRO A 1 104 ? 34.540 -1.552 -20.394 1.00 72.51 104 PRO A N 1
ATOM 804 C CA . PRO A 1 104 ? 34.330 -0.183 -19.924 1.00 71.01 104 PRO A CA 1
ATOM 805 C C . PRO A 1 104 ? 35.508 0.359 -19.110 1.00 68.34 104 PRO A C 1
ATOM 806 O O . PRO A 1 104 ? 35.856 1.538 -19.248 1.00 68.03 104 PRO A O 1
ATOM 810 N N . LEU A 1 105 ? 36.127 -0.485 -18.284 1.00 68.83 105 LEU A N 1
ATOM 811 C CA . LEU A 1 105 ? 37.284 -0.047 -17.480 1.00 67.53 105 LEU A CA 1
ATOM 812 C C . LEU A 1 105 ? 38.512 0.307 -18.337 1.00 65.50 105 LEU A C 1
ATOM 813 O O . LEU A 1 105 ? 39.161 1.329 -18.105 1.00 61.93 105 LEU A O 1
ATOM 818 N N . ILE A 1 106 ? 38.808 -0.528 -19.331 1.00 66.85 106 ILE A N 1
ATOM 819 C CA . ILE A 1 106 ? 39.866 -0.238 -20.295 1.00 65.86 106 ILE A CA 1
ATOM 820 C C . ILE A 1 106 ? 39.536 1.059 -21.030 1.00 66.83 106 ILE A C 1
ATOM 821 O O . ILE A 1 106 ? 40.380 1.955 -21.134 1.00 66.34 106 ILE A O 1
ATOM 826 N N . ARG A 1 107 ? 38.299 1.158 -21.519 1.00 69.67 107 ARG A N 1
ATOM 827 C CA . ARG A 1 107 ? 37.840 2.347 -22.247 1.00 70.38 107 ARG A CA 1
ATOM 828 C C . ARG A 1 107 ? 38.062 3.619 -21.432 1.00 66.69 107 ARG A C 1
ATOM 829 O O . ARG A 1 107 ? 38.615 4.597 -21.948 1.00 64.15 107 ARG A O 1
ATOM 837 N N . ALA A 1 108 ? 37.653 3.590 -20.162 1.00 63.66 108 ALA A N 1
ATOM 838 C CA . ALA A 1 108 ? 37.824 4.731 -19.265 1.00 63.16 108 ALA A CA 1
ATOM 839 C C . ALA A 1 108 ? 39.298 5.057 -19.064 1.00 63.78 108 ALA A C 1
ATOM 840 O O . ALA A 1 108 ? 39.691 6.222 -19.065 1.00 64.46 108 ALA A O 1
ATOM 842 N N . THR A 1 109 ? 40.115 4.024 -18.894 1.00 64.51 109 THR A N 1
ATOM 843 C CA . THR A 1 109 ? 41.539 4.219 -18.672 1.00 61.89 109 THR A CA 1
ATOM 844 C C . THR A 1 109 ? 42.194 4.857 -19.906 1.00 60.50 109 THR A C 1
ATOM 845 O O . THR A 1 109 ? 42.882 5.869 -19.786 1.00 58.53 109 THR A O 1
ATOM 849 N N . VAL A 1 110 ? 41.931 4.297 -21.085 1.00 60.17 110 VAL A N 1
ATOM 850 C CA . VAL A 1 110 ? 42.398 4.886 -22.345 1.00 62.76 110 VAL A CA 1
ATOM 851 C C . VAL A 1 110 ? 41.981 6.349 -22.448 1.00 64.28 110 VAL A C 1
ATOM 852 O O . VAL A 1 110 ? 42.775 7.209 -22.853 1.00 66.60 110 VAL A O 1
ATOM 856 N N . GLY A 1 111 ? 40.738 6.620 -22.050 1.00 66.63 111 GLY A N 1
ATOM 857 C CA . GLY A 1 111 ? 40.162 7.957 -22.086 1.00 59.54 111 GLY A CA 1
ATOM 858 C C . GLY A 1 111 ? 40.877 8.966 -21.224 1.00 59.92 111 GLY A C 1
ATOM 859 O O . GLY A 1 111 ? 41.204 10.053 -21.705 1.00 62.94 111 GLY A O 1
ATOM 860 N N . ILE A 1 112 ? 41.114 8.622 -19.955 1.00 58.61 112 ILE A N 1
ATOM 861 C CA . ILE A 1 112 ? 41.835 9.523 -19.040 1.00 64.81 112 ILE A CA 1
ATOM 862 C C . ILE A 1 112 ? 43.231 9.824 -19.611 1.00 67.98 112 ILE A C 1
ATOM 863 O O . ILE A 1 112 ? 43.732 10.947 -19.505 1.00 66.52 112 ILE A O 1
ATOM 868 N N . LEU A 1 113 ? 43.840 8.813 -20.231 1.00 66.49 113 LEU A N 1
ATOM 869 C CA . LEU A 1 113 ? 45.167 8.944 -20.827 1.00 68.10 113 LEU A CA 1
ATOM 870 C C . LEU A 1 113 ? 45.159 9.991 -21.955 1.00 67.22 113 LEU A C 1
ATOM 871 O O . LEU A 1 113 ? 45.884 10.985 -21.892 1.00 66.90 113 LEU A O 1
ATOM 876 N N . ILE A 1 114 ? 44.309 9.787 -22.958 1.00 68.45 114 ILE A N 1
ATOM 877 C CA . ILE A 1 114 ? 44.139 10.769 -24.032 1.00 68.44 114 ILE A CA 1
ATOM 878 C C . ILE A 1 114 ? 43.952 12.179 -23.486 1.00 70.13 114 ILE A C 1
ATOM 879 O O . ILE A 1 114 ? 44.750 13.076 -23.774 1.00 75.07 114 ILE A O 1
ATOM 884 N N . THR A 1 115 ? 42.929 12.363 -22.662 1.00 68.47 115 THR A N 1
ATOM 885 C CA . THR A 1 115 ? 42.600 13.697 -22.176 1.00 68.15 115 THR A CA 1
ATOM 886 C C . THR A 1 115 ? 43.701 14.282 -21.311 1.00 67.25 115 THR A C 1
ATOM 887 O O . THR A 1 115 ? 43.920 15.486 -21.339 1.00 71.52 115 THR A O 1
ATOM 891 N N . THR A 1 116 ? 44.386 13.436 -20.542 1.00 70.10 116 THR A N 1
ATOM 892 C CA . THR A 1 116 ? 45.478 13.905 -19.679 1.00 71.65 116 THR A CA 1
ATOM 893 C C . THR A 1 116 ? 46.680 14.311 -20.530 1.00 73.92 116 THR A C 1
ATOM 894 O O . THR A 1 116 ? 47.378 15.290 -20.231 1.00 76.43 116 THR A O 1
ATOM 898 N N . ILE A 1 117 ? 46.913 13.555 -21.594 1.00 73.77 117 ILE A N 1
ATOM 899 C CA . ILE A 1 117 ? 47.960 13.897 -22.528 1.00 77.44 117 ILE A CA 1
ATOM 900 C C . ILE A 1 117 ? 47.664 15.280 -23.125 1.00 79.74 117 ILE A C 1
ATOM 901 O O . ILE A 1 117 ? 48.454 16.211 -22.940 1.00 81.62 117 ILE A O 1
ATOM 906 N N . ALA A 1 118 ? 46.512 15.423 -23.783 1.00 82.58 118 ALA A N 1
ATOM 907 C CA . ALA A 1 118 ? 46.075 16.714 -24.334 1.00 81.81 118 ALA A CA 1
ATOM 908 C C . ALA A 1 118 ? 46.234 17.846 -23.326 1.00 81.35 118 ALA A C 1
ATOM 909 O O . ALA A 1 118 ? 46.763 18.908 -23.648 1.00 84.66 118 ALA A O 1
ATOM 911 N N . SER A 1 119 ? 45.786 17.596 -22.103 1.00 79.44 119 SER A N 1
ATOM 912 C CA . SER A 1 119 ? 45.905 18.545 -21.010 1.00 82.94 119 SER A CA 1
ATOM 913 C C . SER A 1 119 ? 47.354 18.976 -20.742 1.00 88.54 119 SER A C 1
ATOM 914 O O . SER A 1 119 ? 47.754 20.088 -21.100 1.00 88.56 119 SER A O 1
ATOM 917 N N . LYS A 1 120 ? 48.131 18.079 -20.137 1.00 95.63 120 LYS A N 1
ATOM 918 C CA . LYS A 1 120 ? 49.417 18.429 -19.526 1.00 101.75 120 LYS A CA 1
ATOM 919 C C . LYS A 1 120 ? 50.454 18.965 -20.503 1.00 105.02 120 LYS A C 1
ATOM 920 O O . LYS A 1 120 ? 51.135 19.949 -20.209 1.00 107.64 120 LYS A O 1
ATOM 926 N N . GLY A 1 121 ? 50.579 18.327 -21.659 1.00 103.97 121 GLY A N 1
ATOM 927 C CA . GLY A 1 121 ? 51.612 18.726 -22.597 1.00 112.99 121 GLY A CA 1
ATOM 928 C C . GLY A 1 121 ? 51.082 19.110 -23.955 1.00 118.79 121 GLY A C 1
ATOM 929 O O . GLY A 1 121 ? 51.412 20.173 -24.488 1.00 116.17 121 GLY A O 1
ATOM 930 N N . GLU A 1 122 ? 50.237 18.242 -24.496 1.00 122.92 122 GLU A N 1
ATOM 931 C CA . GLU A 1 122 ? 49.855 18.294 -25.901 1.00 126.83 122 GLU A CA 1
ATOM 932 C C . GLU A 1 122 ? 49.256 19.599 -26.390 1.00 122.67 122 GLU A C 1
ATOM 933 O O . GLU A 1 122 ? 49.171 19.795 -27.598 1.00 130.00 122 GLU A O 1
ATOM 939 N N . LEU A 1 123 ? 48.821 20.468 -25.479 1.00 111.01 123 LEU A N 1
ATOM 940 C CA . LEU A 1 123 ? 48.329 21.783 -25.867 1.00 111.54 123 LEU A CA 1
ATOM 941 C C . LEU A 1 123 ? 48.021 21.803 -27.386 1.00 112.17 123 LEU A C 1
ATOM 942 O O . LEU A 1 123 ? 47.006 21.251 -27.827 1.00 106.41 123 LEU A O 1
ATOM 947 N N . GLN A 1 124 ? 48.924 22.402 -28.168 1.00 114.09 124 GLN A N 1
ATOM 948 C CA . GLN A 1 124 ? 48.890 22.387 -29.642 1.00 112.56 124 GLN A CA 1
ATOM 949 C C . GLN A 1 124 ? 49.810 21.306 -30.227 1.00 113.85 124 GLN A C 1
ATOM 950 O O . GLN A 1 124 ? 49.717 20.963 -31.411 1.00 114.45 124 GLN A O 1
ATOM 956 N N . ASN A 1 125 ? 50.689 20.780 -29.372 1.00 113.31 125 ASN A N 1
ATOM 957 C CA . ASN A 1 125 ? 51.681 19.751 -29.716 1.00 110.02 125 ASN A CA 1
ATOM 958 C C . ASN A 1 125 ? 51.107 18.439 -30.275 1.00 109.64 125 ASN A C 1
ATOM 959 O O . ASN A 1 125 ? 51.852 17.599 -30.793 1.00 106.68 125 ASN A O 1
ATOM 964 N N . TRP A 1 126 ? 49.790 18.264 -30.156 1.00 104.04 126 TRP A N 1
ATOM 965 C CA . TRP A 1 126 ? 49.091 17.135 -30.765 1.00 104.23 126 TRP A CA 1
ATOM 966 C C . TRP A 1 126 ? 48.186 17.697 -31.821 1.00 110.49 126 TRP A C 1
ATOM 967 O O . TRP A 1 126 ? 46.989 17.881 -31.585 1.00 109.95 126 TRP A O 1
ATOM 978 N N . PRO A 1 127 ? 48.746 17.980 -33.009 1.00 116.10 127 PRO A N 1
ATOM 979 C CA . PRO A 1 127 ? 48.055 18.774 -34.024 1.00 116.43 127 PRO A CA 1
ATOM 980 C C . PRO A 1 127 ? 46.830 18.079 -34.608 1.00 115.00 127 PRO A C 1
ATOM 981 O O . PRO A 1 127 ? 45.896 18.748 -35.056 1.00 120.76 127 PRO A O 1
ATOM 985 N N . ASP A 1 128 ? 46.831 16.753 -34.583 1.00 109.94 128 ASP A N 1
ATOM 986 C CA . ASP A 1 128 ? 45.820 15.977 -35.287 1.00 110.62 128 ASP A CA 1
ATOM 987 C C . ASP A 1 128 ? 44.931 15.152 -34.355 1.00 108.91 128 ASP A C 1
ATOM 988 O O . ASP A 1 128 ? 44.207 14.255 -34.811 1.00 103.33 128 ASP A O 1
ATOM 993 N N . LEU A 1 129 ? 44.982 15.455 -33.058 1.00 102.84 129 LEU A N 1
ATOM 994 C CA . LEU A 1 129 ? 44.080 14.821 -32.096 1.00 98.84 129 LEU A CA 1
ATOM 995 C C . LEU A 1 129 ? 42.627 15.157 -32.427 1.00 97.26 129 LEU A C 1
ATOM 996 O O . LEU A 1 129 ? 41.833 14.267 -32.763 1.00 95.00 129 LEU A O 1
ATOM 1001 N N . LEU A 1 130 ? 42.299 16.445 -32.339 1.00 91.17 130 LEU A N 1
ATOM 1002 C CA . LEU A 1 130 ? 40.941 16.918 -32.578 1.00 89.25 130 LEU A CA 1
ATOM 1003 C C . LEU A 1 130 ? 40.406 16.409 -33.924 1.00 93.23 130 LEU A C 1
ATOM 1004 O O . LEU A 1 130 ? 39.341 15.788 -33.951 1.00 93.19 130 LEU A O 1
ATOM 1009 N N . PRO A 1 131 ? 41.154 16.635 -35.036 1.00 98.41 131 PRO A N 1
ATOM 1010 C CA . PRO A 1 131 ? 40.680 16.158 -36.348 1.00 96.76 131 PRO A CA 1
ATOM 1011 C C . PRO A 1 131 ? 40.379 14.660 -36.399 1.00 92.99 131 PRO A C 1
ATOM 1012 O O . PRO A 1 131 ? 39.330 14.268 -36.913 1.00 92.08 131 PRO A O 1
ATOM 1016 N N . LYS A 1 132 ? 41.274 13.834 -35.862 1.00 93.69 132 LYS A N 1
ATOM 1017 C CA . LYS A 1 132 ? 41.039 12.388 -35.848 1.00 97.70 132 LYS A CA 1
ATOM 1018 C C . LYS A 1 132 ? 39.851 12.048 -34.953 1.00 94.78 132 LYS A C 1
ATOM 1019 O O . LYS A 1 132 ? 38.987 11.243 -35.324 1.00 93.52 132 LYS A O 1
ATOM 1025 N N . LEU A 1 133 ? 39.817 12.682 -33.783 1.00 92.76 133 LEU A N 1
ATOM 1026 C CA . LEU A 1 133 ? 38.749 12.487 -32.806 1.00 90.87 133 LEU A CA 1
ATOM 1027 C C . LEU A 1 133 ? 37.370 12.776 -33.414 1.00 91.18 133 LEU A C 1
ATOM 1028 O O . LEU A 1 133 ? 36.452 11.957 -33.296 1.00 90.06 133 LEU A O 1
ATOM 1033 N N . CYS A 1 134 ? 37.245 13.921 -34.088 1.00 92.41 134 CYS A N 1
ATOM 1034 C CA . CYS A 1 134 ? 36.011 14.288 -34.797 1.00 96.01 134 CYS A CA 1
ATOM 1035 C C . CYS A 1 134 ? 35.563 13.222 -35.790 1.00 98.11 134 CYS A C 1
ATOM 1036 O O . CYS A 1 134 ? 34.415 12.787 -35.762 1.00 97.72 134 CYS A O 1
ATOM 1039 N N . SER A 1 135 ? 36.481 12.802 -36.660 1.00 105.31 135 SER A N 1
ATOM 1040 C CA . SER A 1 135 ? 36.208 11.773 -37.668 1.00 104.03 135 SER A CA 1
ATOM 1041 C C . SER A 1 135 ? 35.854 10.443 -37.017 1.00 101.33 135 SER A C 1
ATOM 1042 O O . SER A 1 135 ? 35.090 9.651 -37.572 1.00 101.53 135 SER A O 1
ATOM 1045 N N . LEU A 1 136 ? 36.405 10.217 -35.828 1.00 102.44 136 LEU A N 1
ATOM 1046 C CA . LEU A 1 136 ? 36.083 9.039 -35.036 1.00 104.99 136 LEU A CA 1
ATOM 1047 C C . LEU A 1 136 ? 34.635 9.015 -34.541 1.00 107.42 136 LEU A C 1
ATOM 1048 O O . LEU A 1 136 ? 34.131 7.960 -34.150 1.00 110.02 136 LEU A O 1
ATOM 1053 N N . LEU A 1 137 ? 33.973 10.172 -34.560 1.00 106.35 137 LEU A N 1
ATOM 1054 C CA . LEU A 1 137 ? 32.527 10.247 -34.302 1.00 105.99 137 LEU A CA 1
ATOM 1055 C C . LEU A 1 137 ? 31.720 9.551 -35.393 1.00 108.05 137 LEU A C 1
ATOM 1056 O O . LEU A 1 137 ? 30.712 8.895 -35.109 1.00 106.19 137 LEU A O 1
ATOM 1061 N N . ASP A 1 138 ? 32.182 9.698 -36.637 1.00 110.89 138 ASP A N 1
ATOM 1062 C CA . ASP A 1 138 ? 31.499 9.150 -37.816 1.00 111.10 138 ASP A CA 1
ATOM 1063 C C . ASP A 1 138 ? 31.597 7.630 -37.885 1.00 108.62 138 ASP A C 1
ATOM 1064 O O . ASP A 1 138 ? 30.866 6.992 -38.645 1.00 103.11 138 ASP A O 1
ATOM 1069 N N . SER A 1 139 ? 32.500 7.063 -37.084 1.00 107.67 139 SER A N 1
ATOM 1070 C CA . SER A 1 139 ? 32.773 5.625 -37.075 1.00 107.92 139 SER A CA 1
ATOM 1071 C C . SER A 1 139 ? 31.531 4.759 -36.844 1.00 104.86 139 SER A C 1
ATOM 1072 O O . SER A 1 139 ? 30.462 5.258 -36.487 1.00 98.60 139 SER A O 1
ATOM 1075 N N . GLU A 1 140 ? 31.697 3.457 -37.053 1.00 107.72 140 GLU A N 1
ATOM 1076 C CA . GLU A 1 140 ? 30.604 2.504 -36.957 1.00 112.33 140 GLU A CA 1
ATOM 1077 C C . GLU A 1 140 ? 30.354 2.047 -35.527 1.00 110.06 140 GLU A C 1
ATOM 1078 O O . GLU A 1 140 ? 29.258 2.246 -35.006 1.00 109.53 140 GLU A O 1
ATOM 1084 N N . ASP A 1 141 ? 31.363 1.439 -34.905 1.00 110.88 141 ASP A N 1
ATOM 1085 C CA . ASP A 1 141 ? 31.208 0.801 -33.592 1.00 114.46 141 ASP A CA 1
ATOM 1086 C C . ASP A 1 141 ? 30.745 1.788 -32.517 1.00 107.73 141 ASP A C 1
ATOM 1087 O O . ASP A 1 141 ? 31.321 2.871 -32.373 1.00 102.25 141 ASP A O 1
ATOM 1092 N N . TYR A 1 142 ? 29.703 1.403 -31.776 1.00 105.63 142 TYR A N 1
ATOM 1093 C CA . TYR A 1 142 ? 29.088 2.282 -30.776 1.00 103.97 142 TYR A CA 1
ATOM 1094 C C . TYR A 1 142 ? 30.128 2.817 -29.791 1.00 101.38 142 TYR A C 1
ATOM 1095 O O . TYR A 1 142 ? 30.292 4.037 -29.646 1.00 93.62 142 TYR A O 1
ATOM 1104 N N . ASN A 1 143 ? 30.830 1.889 -29.137 1.00 98.25 143 ASN A N 1
ATOM 1105 C CA . ASN A 1 143 ? 31.851 2.216 -28.142 1.00 91.32 143 ASN A CA 1
ATOM 1106 C C . ASN A 1 143 ? 32.880 3.211 -28.651 1.00 88.52 143 ASN A C 1
ATOM 1107 O O . ASN A 1 143 ? 33.338 4.084 -27.904 1.00 86.73 143 ASN A O 1
ATOM 1112 N N . THR A 1 144 ? 33.205 3.089 -29.934 1.00 85.17 144 THR A N 1
ATOM 1113 C CA . THR A 1 144 ? 34.192 3.941 -30.581 1.00 87.85 144 THR A CA 1
ATOM 1114 C C . THR A 1 144 ? 33.754 5.409 -30.597 1.00 86.58 144 THR A C 1
ATOM 1115 O O . THR A 1 144 ? 34.520 6.301 -30.200 1.00 81.37 144 THR A O 1
ATOM 1119 N N . CYS A 1 145 ? 32.519 5.654 -31.039 1.00 92.93 145 CYS A N 1
ATOM 1120 C CA . CYS A 1 145 ? 31.979 7.017 -31.079 1.00 89.74 145 CYS A CA 1
ATOM 1121 C C . CYS A 1 145 ? 31.751 7.556 -29.664 1.00 83.77 145 CYS A C 1
ATOM 1122 O O . CYS A 1 145 ? 32.104 8.697 -29.366 1.00 79.53 145 CYS A O 1
ATOM 1125 N N . GLU A 1 146 ? 31.210 6.707 -28.792 1.00 81.87 146 GLU A N 1
ATOM 1126 C CA . GLU A 1 146 ? 31.060 7.027 -27.374 1.00 86.08 146 GLU A CA 1
ATOM 1127 C C . GLU A 1 146 ? 32.386 7.456 -26.733 1.00 84.62 146 GLU A C 1
ATOM 1128 O O . GLU A 1 146 ? 32.459 8.507 -26.080 1.00 80.22 146 GLU A O 1
ATOM 1134 N N . GLY A 1 147 ? 33.425 6.640 -26.933 1.00 82.55 147 GLY A N 1
ATOM 1135 C CA . GLY A 1 147 ? 34.755 6.908 -26.388 1.00 75.99 147 GLY A CA 1
ATOM 1136 C C . GLY A 1 147 ? 35.322 8.217 -26.892 1.00 75.62 147 GLY A C 1
ATOM 1137 O O . GLY A 1 147 ? 35.895 9.004 -26.121 1.00 76.20 147 GLY A O 1
ATOM 1138 N N . ALA A 1 148 ? 35.149 8.458 -28.189 1.00 73.54 148 ALA A N 1
ATOM 1139 C CA . ALA A 1 148 ? 35.639 9.687 -28.808 1.00 75.36 148 ALA A CA 1
ATOM 1140 C C . ALA A 1 148 ? 34.924 10.932 -28.266 1.00 73.53 148 ALA A C 1
ATOM 1141 O O . ALA A 1 148 ? 35.569 11.928 -27.921 1.00 74.85 148 ALA A O 1
ATOM 1143 N N . PHE A 1 149 ? 33.598 10.859 -28.167 1.00 72.37 149 PHE A N 1
ATOM 1144 C CA . PHE A 1 149 ? 32.801 11.956 -27.596 1.00 75.97 149 PHE A CA 1
ATOM 1145 C C . PHE A 1 149 ? 33.211 12.304 -26.164 1.00 74.51 149 PHE A C 1
ATOM 1146 O O . PHE A 1 149 ? 33.375 13.494 -25.815 1.00 68.89 149 PHE A O 1
ATOM 1154 N N . GLY A 1 150 ? 33.371 11.254 -25.349 1.00 72.51 150 GLY A N 1
ATOM 1155 C CA . GLY A 1 150 ? 33.795 11.381 -23.959 1.00 69.94 150 GLY A CA 1
ATOM 1156 C C . GLY A 1 150 ? 35.063 12.189 -23.875 1.00 70.64 150 GLY A C 1
ATOM 1157 O O . GLY A 1 150 ? 35.189 13.093 -23.037 1.00 70.94 150 GLY A O 1
ATOM 1158 N N . ALA A 1 151 ? 35.988 11.884 -24.780 1.00 72.25 151 ALA A N 1
ATOM 1159 C CA . ALA A 1 151 ? 37.268 12.583 -24.842 1.00 73.06 151 ALA A CA 1
ATOM 1160 C C . ALA A 1 151 ? 37.075 14.057 -25.182 1.00 71.63 151 ALA A C 1
ATOM 1161 O O . ALA A 1 151 ? 37.571 14.950 -24.469 1.00 66.96 151 ALA A O 1
ATOM 1163 N N . LEU A 1 152 ? 36.336 14.301 -26.262 1.00 70.71 152 LEU A N 1
ATOM 1164 C CA . LEU A 1 152 ? 36.037 15.664 -26.704 1.00 70.98 152 LEU A CA 1
ATOM 1165 C C . LEU A 1 152 ? 35.411 16.510 -25.593 1.00 67.00 152 LEU A C 1
ATOM 1166 O O . LEU A 1 152 ? 35.872 17.640 -25.314 1.00 61.31 152 LEU A O 1
ATOM 1171 N N . GLN A 1 153 ? 34.390 15.939 -24.944 1.00 67.63 153 GLN A N 1
ATOM 1172 C CA . GLN A 1 153 ? 33.681 16.609 -23.846 1.00 65.04 153 GLN A CA 1
ATOM 1173 C C . GLN A 1 153 ? 34.656 17.101 -22.805 1.00 64.22 153 GLN A C 1
ATOM 1174 O O . GLN A 1 153 ? 34.646 18.281 -22.439 1.00 63.49 153 GLN A O 1
ATOM 1180 N N . LYS A 1 154 ? 35.515 16.189 -22.351 1.00 65.82 154 LYS A N 1
ATOM 1181 C CA . LYS A 1 154 ? 36.540 16.514 -21.361 1.00 64.95 154 LYS A CA 1
ATOM 1182 C C . LYS A 1 154 ? 37.516 17.581 -21.864 1.00 65.85 154 LYS A C 1
ATOM 1183 O O . LYS A 1 154 ? 37.915 18.484 -21.112 1.00 65.00 154 LYS A O 1
ATOM 1189 N N . ILE A 1 155 ? 37.896 17.489 -23.135 1.00 70.34 155 ILE A N 1
ATOM 1190 C CA . ILE A 1 155 ? 38.818 18.476 -23.700 1.00 75.45 155 ILE A CA 1
ATOM 1191 C C . ILE A 1 155 ? 38.185 19.862 -23.606 1.00 77.33 155 ILE A C 1
ATOM 1192 O O . ILE A 1 155 ? 38.784 20.799 -23.078 1.00 75.68 155 ILE A O 1
ATOM 1197 N N . CYS A 1 156 ? 36.942 19.970 -24.057 1.00 79.97 156 CYS A N 1
ATOM 1198 C CA . CYS A 1 156 ? 36.222 21.233 -23.947 1.00 79.40 156 CYS A CA 1
ATOM 1199 C C . CYS A 1 156 ? 36.061 21.740 -22.517 1.00 80.21 156 CYS A C 1
ATOM 1200 O O . CYS A 1 156 ? 36.046 22.941 -22.282 1.00 81.64 156 CYS A O 1
ATOM 1203 N N . GLU A 1 157 ? 35.961 20.836 -21.555 1.00 80.35 157 GLU A N 1
ATOM 1204 C CA . GLU A 1 157 ? 35.775 21.274 -20.181 1.00 84.27 157 GLU A CA 1
ATOM 1205 C C . GLU A 1 157 ? 36.974 22.050 -19.620 1.00 88.54 157 GLU A C 1
ATOM 1206 O O . GLU A 1 157 ? 36.814 23.179 -19.155 1.00 90.34 157 GLU A O 1
ATOM 1212 N N . ASP A 1 158 ? 38.169 21.469 -19.682 1.00 94.41 158 ASP A N 1
ATOM 1213 C CA . ASP A 1 158 ? 39.360 22.164 -19.177 1.00 94.44 158 ASP A CA 1
ATOM 1214 C C . ASP A 1 158 ? 40.067 22.992 -20.246 1.00 92.18 158 ASP A C 1
ATOM 1215 O O . ASP A 1 158 ? 40.830 23.897 -19.913 1.00 93.64 158 ASP A O 1
ATOM 1220 N N . SER A 1 159 ? 39.795 22.699 -21.517 1.00 88.40 159 SER A N 1
ATOM 1221 C CA . SER A 1 159 ? 40.428 23.416 -22.629 1.00 92.10 159 SER A CA 1
ATOM 1222 C C . SER A 1 159 ? 39.630 24.617 -23.124 1.00 96.74 159 SER A C 1
ATOM 1223 O O . SER A 1 159 ? 40.146 25.420 -23.909 1.00 90.84 159 SER A O 1
ATOM 1226 N N . ALA A 1 160 ? 38.382 24.732 -22.667 1.00 101.97 160 ALA A N 1
ATOM 1227 C CA . ALA A 1 160 ? 37.451 25.749 -23.167 1.00 104.40 160 ALA A CA 1
ATOM 1228 C C . ALA A 1 160 ? 38.140 27.084 -23.350 1.00 103.82 160 ALA A C 1
ATOM 1229 O O . ALA A 1 160 ? 38.698 27.647 -22.404 1.00 106.75 160 ALA A O 1
ATOM 1231 N N . GLU A 1 161 ? 38.092 27.566 -24.586 1.00 100.36 161 GLU A N 1
ATOM 1232 C CA . GLU A 1 161 ? 38.769 28.781 -25.015 1.00 103.33 161 GLU A CA 1
ATOM 1233 C C . GLU A 1 161 ? 39.635 28.451 -26.231 1.00 106.46 161 GLU A C 1
ATOM 1234 O O . GLU A 1 161 ? 40.148 29.351 -26.897 1.00 115.65 161 GLU A O 1
ATOM 1240 N N . ILE A 1 162 ? 39.763 27.158 -26.530 1.00 102.73 162 ILE A N 1
ATOM 1241 C CA . ILE A 1 162 ? 40.473 26.699 -27.720 1.00 102.66 162 ILE A CA 1
ATOM 1242 C C . ILE A 1 162 ? 40.160 27.605 -28.919 1.00 112.65 162 ILE A C 1
ATOM 1243 O O . ILE A 1 162 ? 41.002 27.785 -29.799 1.00 120.57 162 ILE A O 1
ATOM 1248 N N . LEU A 1 163 ? 38.950 28.171 -28.942 1.00 121.06 163 LEU A N 1
ATOM 1249 C CA . LEU A 1 163 ? 38.544 29.149 -29.961 1.00 130.69 163 LEU A CA 1
ATOM 1250 C C . LEU A 1 163 ? 39.104 30.531 -29.660 1.00 138.92 163 LEU A C 1
ATOM 1251 O O . LEU A 1 163 ? 39.846 31.096 -30.466 1.00 142.58 163 LEU A O 1
ATOM 1256 N N . ASP A 1 164 ? 38.732 31.063 -28.496 1.00 144.20 164 ASP A N 1
ATOM 1257 C CA . ASP A 1 164 ? 39.060 32.434 -28.101 1.00 153.89 164 ASP A CA 1
ATOM 1258 C C . ASP A 1 164 ? 40.564 32.711 -28.074 1.00 160.22 164 ASP A C 1
ATOM 1259 O O . ASP A 1 164 ? 40.986 33.856 -28.242 1.00 167.97 164 ASP A O 1
ATOM 1264 N N . SER A 1 165 ? 41.361 31.662 -27.868 1.00 161.03 165 SER A N 1
ATOM 1265 C CA . SER A 1 165 ? 42.822 31.774 -27.860 1.00 156.11 165 SER A CA 1
ATOM 1266 C C . SER A 1 165 ? 43.409 31.789 -29.276 1.00 152.70 165 SER A C 1
ATOM 1267 O O . SER A 1 165 ? 44.186 32.685 -29.620 1.00 150.59 165 SER A O 1
ATOM 1270 N N . ASP A 1 166 ? 43.024 30.801 -30.086 1.00 147.87 166 ASP A N 1
ATOM 1271 C CA . ASP A 1 166 ? 43.542 30.627 -31.450 1.00 145.07 166 ASP A CA 1
ATOM 1272 C C . ASP A 1 166 ? 45.051 30.323 -31.477 1.00 143.11 166 ASP A C 1
ATOM 1273 O O . ASP A 1 166 ? 45.797 30.888 -32.282 1.00 138.98 166 ASP A O 1
ATOM 1278 N N . VAL A 1 167 ? 45.492 29.436 -30.585 1.00 142.30 167 VAL A N 1
ATOM 1279 C CA . VAL A 1 167 ? 46.880 28.957 -30.592 1.00 135.33 167 VAL A CA 1
ATOM 1280 C C . VAL A 1 167 ? 47.021 27.854 -31.648 1.00 131.37 167 VAL A C 1
ATOM 1281 O O . VAL A 1 167 ? 48.084 27.703 -32.247 1.00 135.96 167 VAL A O 1
ATOM 1285 N N . LEU A 1 168 ? 45.950 27.087 -31.865 1.00 124.36 168 LEU A N 1
ATOM 1286 C CA . LEU A 1 168 ? 45.799 26.292 -33.086 1.00 119.37 168 LEU A CA 1
ATOM 1287 C C . LEU A 1 168 ? 45.012 27.143 -34.074 1.00 120.20 168 LEU A C 1
ATOM 1288 O O . LEU A 1 168 ? 44.309 28.067 -33.665 1.00 123.30 168 LEU A O 1
ATOM 1293 N N . ASP A 1 169 ? 45.138 26.849 -35.366 1.00 126.71 169 ASP A N 1
ATOM 1294 C CA . ASP A 1 169 ? 44.391 27.584 -36.388 1.00 135.38 169 ASP A CA 1
ATOM 1295 C C . ASP A 1 169 ? 42.884 27.339 -36.251 1.00 137.01 169 ASP A C 1
ATOM 1296 O O . ASP A 1 169 ? 42.377 26.271 -36.633 1.00 136.42 169 ASP A O 1
ATOM 1301 N N . ARG A 1 170 ? 42.199 28.339 -35.680 1.00 138.55 170 ARG A N 1
ATOM 1302 C CA . ARG A 1 170 ? 40.760 28.297 -35.359 1.00 137.39 170 ARG A CA 1
ATOM 1303 C C . ARG A 1 170 ?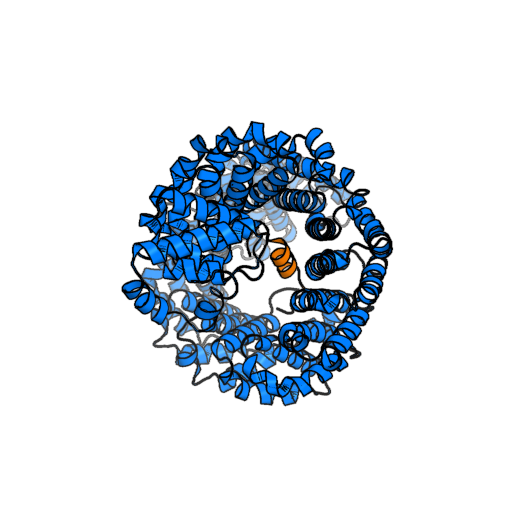 40.100 26.914 -35.549 1.00 136.86 170 ARG A C 1
ATOM 1304 O O . ARG A 1 170 ? 39.461 26.661 -36.582 1.00 137.30 170 ARG A O 1
ATOM 1312 N N . PRO A 1 171 ? 40.266 26.015 -34.550 1.00 128.40 171 PRO A N 1
ATOM 1313 C CA . PRO A 1 171 ? 39.807 24.619 -34.644 1.00 122.46 171 PRO A CA 1
ATOM 1314 C C . PRO A 1 171 ? 38.322 24.417 -34.355 1.00 115.02 171 PRO A C 1
ATOM 1315 O O . PRO A 1 171 ? 37.740 23.413 -34.781 1.00 112.12 171 PRO A O 1
ATOM 1319 N N . LEU A 1 172 ? 37.726 25.365 -33.637 1.00 105.05 172 LEU A N 1
ATOM 1320 C CA . LEU A 1 172 ? 36.334 25.260 -33.216 1.00 107.14 172 LEU A CA 1
ATOM 1321 C C . LEU A 1 172 ? 35.337 25.503 -34.345 1.00 105.32 172 LEU A C 1
ATOM 1322 O O . LEU A 1 172 ? 34.173 25.105 -34.254 1.00 92.00 172 LEU A O 1
ATOM 1327 N N . ASN A 1 173 ? 35.819 26.134 -35.415 1.00 108.82 173 ASN A N 1
ATOM 1328 C CA . ASN A 1 173 ? 35.021 26.407 -36.611 1.00 111.04 173 ASN A CA 1
ATOM 1329 C C . ASN A 1 173 ? 34.670 25.114 -37.356 1.00 111.75 173 ASN A C 1
ATOM 1330 O O . ASN A 1 173 ? 33.946 25.121 -38.359 1.00 111.03 173 ASN A O 1
ATOM 1335 N N . ILE A 1 174 ? 35.190 24.004 -36.847 1.00 110.62 174 ILE A N 1
ATOM 1336 C CA . ILE A 1 174 ? 34.953 22.706 -37.440 1.00 111.59 174 ILE A CA 1
ATOM 1337 C C . ILE A 1 174 ? 34.151 21.859 -36.462 1.00 109.82 174 ILE A C 1
ATOM 1338 O O . ILE A 1 174 ? 33.160 21.246 -36.844 1.00 110.55 174 ILE A O 1
ATOM 1343 N N . MET A 1 175 ? 34.563 21.856 -35.197 1.00 107.58 175 MET A N 1
ATOM 1344 C CA . MET A 1 175 ? 33.956 20.983 -34.180 1.00 110.10 175 MET A CA 1
ATOM 1345 C C . MET A 1 175 ? 32.468 21.272 -33.853 1.00 108.20 175 MET A C 1
ATOM 1346 O O . MET A 1 175 ? 31.629 20.356 -33.905 1.00 101.47 175 MET A O 1
ATOM 1351 N N . ILE A 1 176 ? 32.154 22.533 -33.516 1.00 106.27 176 ILE A N 1
ATOM 1352 C CA . ILE A 1 176 ? 30.792 22.949 -33.084 1.00 98.68 176 ILE A CA 1
ATOM 1353 C C . ILE A 1 176 ? 29.723 22.595 -34.111 1.00 94.23 176 ILE A C 1
ATOM 1354 O O . ILE A 1 176 ? 28.757 21.912 -33.770 1.00 93.94 176 ILE A O 1
ATOM 1359 N N . PRO A 1 177 ? 29.904 23.029 -35.377 1.00 96.25 177 PRO A N 1
ATOM 1360 C CA . PRO A 1 177 ? 28.931 22.625 -36.388 1.00 96.41 177 PRO A CA 1
ATOM 1361 C C . PRO A 1 177 ? 28.846 21.108 -36.565 1.00 95.58 177 PRO A C 1
ATOM 1362 O O . PRO A 1 177 ? 28.003 20.632 -37.325 1.00 95.64 177 PRO A O 1
ATOM 1366 N N . LYS A 1 178 ? 29.699 20.362 -35.864 1.00 98.26 178 LYS A N 1
ATOM 1367 C CA . LYS A 1 178 ? 29.720 18.904 -35.996 1.00 100.03 178 LYS A CA 1
ATOM 1368 C C . LYS A 1 178 ? 28.953 18.186 -34.888 1.00 95.65 178 LYS A C 1
ATOM 1369 O O . LYS A 1 178 ? 28.424 17.092 -35.102 1.00 96.12 178 LYS A O 1
ATOM 1375 N N . PHE A 1 179 ? 28.866 18.805 -33.718 1.00 91.83 179 PHE A N 1
ATOM 1376 C CA . PHE A 1 179 ? 28.162 18.172 -32.600 1.00 94.81 179 PHE A CA 1
ATOM 1377 C C . PHE A 1 179 ? 26.648 18.050 -32.803 1.00 96.73 179 PHE A C 1
ATOM 1378 O O . PHE A 1 179 ? 26.067 16.983 -32.564 1.00 94.12 179 PHE A O 1
ATOM 1386 N N . LEU A 1 180 ? 26.019 19.129 -33.267 1.00 99.05 180 LEU A N 1
ATOM 1387 C CA . LEU A 1 180 ? 24.553 19.173 -33.361 1.00 98.45 180 LEU A CA 1
ATOM 1388 C C . LEU A 1 180 ? 23.915 18.136 -34.281 1.00 99.63 180 LEU A C 1
ATOM 1389 O O . LEU A 1 180 ? 22.708 17.911 -34.209 1.00 102.64 180 LEU A O 1
ATOM 1394 N N . GLN A 1 181 ? 24.718 17.488 -35.120 1.00 100.73 181 GLN A N 1
ATOM 1395 C CA . GLN A 1 181 ? 24.213 16.400 -35.959 1.00 105.36 181 GLN A CA 1
ATOM 1396 C C . GLN A 1 181 ? 23.872 15.229 -35.064 1.00 104.97 181 GLN A C 1
ATOM 1397 O O . GLN A 1 181 ? 23.014 14.403 -35.394 1.00 104.68 181 GLN A O 1
ATOM 1403 N N . PHE A 1 182 ? 24.544 15.186 -33.915 1.00 105.96 182 PHE A N 1
ATOM 1404 C CA . PHE A 1 182 ? 24.427 14.071 -32.989 1.00 103.91 182 PHE A CA 1
ATOM 1405 C C . PHE A 1 182 ? 23.399 14.309 -31.896 1.00 100.93 182 PHE A C 1
ATOM 1406 O O . PHE A 1 182 ? 23.088 13.403 -31.126 1.00 100.99 182 PHE A O 1
ATOM 1414 N N . PHE A 1 183 ? 22.858 15.527 -31.851 1.00 100.76 183 PHE A N 1
ATOM 1415 C CA . PHE A 1 183 ? 21.651 15.816 -31.070 1.00 95.14 183 PHE A CA 1
ATOM 1416 C C . PHE A 1 183 ? 20.561 14.822 -31.467 1.00 93.92 183 PHE A C 1
ATOM 1417 O O . PHE A 1 183 ? 19.894 14.232 -30.609 1.00 90.32 183 PHE A O 1
ATOM 1425 N N . LYS A 1 184 ? 20.425 14.623 -32.779 1.00 98.28 184 LYS A N 1
ATOM 1426 C CA . LYS A 1 184 ? 19.461 13.694 -33.367 1.00 99.58 184 LYS A CA 1
ATOM 1427 C C . LYS A 1 184 ? 19.671 12.233 -32.946 1.00 101.27 184 LYS A C 1
ATOM 1428 O O . LYS A 1 184 ? 18.737 11.428 -33.025 1.00 104.67 184 LYS A O 1
ATOM 1430 N N . HIS A 1 185 ? 20.883 11.913 -32.486 1.00 101.66 185 HIS A N 1
ATOM 1431 C CA . HIS A 1 185 ? 21.325 10.530 -32.238 1.00 97.23 185 HIS A CA 1
ATOM 1432 C C . HIS A 1 185 ? 20.426 9.701 -31.362 1.00 96.02 185 HIS A C 1
ATOM 1433 O O . HIS A 1 185 ? 19.841 10.193 -30.393 1.00 94.42 185 HIS A O 1
ATOM 1440 N N . SER A 1 186 ? 20.352 8.417 -31.704 1.00 95.68 186 SER A N 1
ATOM 1441 C CA . SER A 1 186 ? 19.475 7.440 -31.064 1.00 97.48 186 SER A CA 1
ATOM 1442 C C . SER A 1 186 ? 19.756 7.158 -29.581 1.00 97.09 186 SER A C 1
ATOM 1443 O O . SER A 1 186 ? 18.836 6.817 -28.835 1.00 97.03 186 SER A O 1
ATOM 1446 N N . SER A 1 187 ? 21.015 7.283 -29.162 1.00 99.80 187 SER A N 1
ATOM 1447 C CA . SER A 1 187 ? 21.408 6.955 -27.783 1.00 95.10 187 SER A CA 1
ATOM 1448 C C . SER A 1 187 ? 21.533 8.179 -26.872 1.00 87.41 187 SER A C 1
ATOM 1449 O O . SER A 1 187 ? 22.111 9.200 -27.264 1.00 81.28 187 SER A O 1
ATOM 1452 N N . PRO A 1 188 ? 20.990 8.073 -25.647 1.00 85.90 188 PRO A N 1
ATOM 1453 C CA . PRO A 1 188 ? 21.014 9.162 -24.661 1.00 88.39 188 PRO A CA 1
ATOM 1454 C C . PRO A 1 188 ? 22.427 9.693 -24.337 1.00 89.40 188 PRO A C 1
ATOM 1455 O O . PRO A 1 188 ? 22.634 10.920 -24.302 1.00 87.35 188 PRO A O 1
ATOM 1459 N N . LYS A 1 189 ? 23.384 8.787 -24.126 1.00 84.88 189 LYS A N 1
ATOM 1460 C CA . LYS A 1 189 ? 24.761 9.176 -23.814 1.00 81.05 189 LYS A CA 1
ATOM 1461 C C . LYS A 1 189 ? 25.324 10.144 -24.833 1.00 77.82 189 LYS A C 1
ATOM 1462 O O . LYS A 1 189 ? 25.901 11.174 -24.471 1.00 74.16 189 LYS A O 1
ATOM 1468 N N . ILE A 1 190 ? 25.140 9.811 -26.108 1.00 76.48 190 ILE A N 1
ATOM 1469 C CA . ILE A 1 190 ? 25.726 10.583 -27.193 1.00 77.32 190 ILE A CA 1
ATOM 1470 C C . ILE A 1 190 ? 25.082 11.962 -27.277 1.00 77.89 190 ILE A C 1
ATOM 1471 O O . ILE A 1 190 ? 25.776 12.978 -27.437 1.00 78.75 190 ILE A O 1
ATOM 1476 N N . ARG A 1 191 ? 23.759 11.999 -27.138 1.00 79.91 191 ARG A N 1
ATOM 1477 C CA . ARG A 1 191 ? 23.038 13.268 -27.119 1.00 78.34 191 ARG A CA 1
ATOM 1478 C C . ARG A 1 191 ? 23.673 14.181 -26.063 1.00 74.40 191 ARG A C 1
ATOM 1479 O O . ARG A 1 191 ? 24.076 15.319 -26.366 1.00 68.68 191 ARG A O 1
ATOM 1487 N N . SER A 1 192 ? 23.813 13.648 -24.846 1.00 73.00 192 SER A N 1
ATOM 1488 C CA . SER A 1 192 ? 24.387 14.391 -23.718 1.00 73.34 192 SER A CA 1
ATOM 1489 C C . SER A 1 192 ? 25.748 14.970 -24.057 1.00 75.01 192 SER A C 1
ATOM 1490 O O . SER A 1 192 ? 25.971 16.182 -23.897 1.00 73.29 192 SER A O 1
ATOM 1493 N N . HIS A 1 193 ? 26.651 14.108 -24.533 1.00 71.07 193 HIS A N 1
ATOM 1494 C CA . HIS A 1 193 ? 27.997 14.539 -24.897 1.00 68.78 193 HIS A CA 1
ATOM 1495 C C . HIS A 1 193 ? 27.924 15.710 -25.835 1.00 68.24 193 HIS A C 1
ATOM 1496 O O . HIS A 1 193 ? 28.549 16.761 -25.599 1.00 65.93 193 HIS A O 1
ATOM 1503 N N . ALA A 1 194 ? 27.129 15.542 -26.893 1.00 68.02 194 ALA A N 1
ATOM 1504 C CA . ALA A 1 194 ? 26.954 16.566 -27.917 1.00 68.90 194 ALA A CA 1
ATOM 1505 C C . ALA A 1 194 ? 26.573 17.918 -27.313 1.00 68.81 194 ALA A C 1
ATOM 1506 O O . ALA A 1 194 ? 27.235 18.933 -27.573 1.00 70.16 194 ALA A O 1
ATOM 1508 N N . VAL A 1 195 ? 25.536 17.921 -26.477 1.00 69.08 195 VAL A N 1
ATOM 1509 C CA . VAL A 1 195 ? 25.055 19.158 -25.854 1.00 67.03 195 VAL A CA 1
ATOM 1510 C C . VAL A 1 195 ? 26.078 19.703 -24.867 1.00 65.42 195 VAL A C 1
ATOM 1511 O O . VAL A 1 195 ? 26.417 20.899 -24.892 1.00 63.52 195 VAL A O 1
ATOM 1515 N N . ALA A 1 196 ? 26.583 18.818 -24.011 1.00 68.03 196 ALA A N 1
ATOM 1516 C CA . ALA A 1 196 ? 27.568 19.207 -22.998 1.00 67.57 196 ALA A CA 1
ATOM 1517 C C . ALA A 1 196 ? 28.779 19.866 -23.650 1.00 65.06 196 ALA A C 1
ATOM 1518 O O . ALA A 1 196 ? 29.396 20.764 -23.074 1.00 63.18 196 ALA A O 1
ATOM 1520 N N . CYS A 1 197 ? 29.097 19.430 -24.865 1.00 67.84 197 CYS A N 1
ATOM 1521 C CA . CYS A 1 197 ? 30.181 20.040 -25.620 1.00 72.13 197 CYS A CA 1
ATOM 1522 C C . CYS A 1 197 ? 29.861 21.465 -26.045 1.00 74.89 197 CYS A C 1
ATOM 1523 O O . CYS A 1 197 ? 30.526 22.413 -25.598 1.00 76.69 197 CYS A O 1
ATOM 1526 N N . VAL A 1 198 ? 28.830 21.615 -26.881 1.00 73.25 198 VAL A N 1
ATOM 1527 C CA . VAL A 1 198 ? 28.380 22.930 -27.338 1.00 69.54 198 VAL A CA 1
ATOM 1528 C C . VAL A 1 198 ? 28.304 23.915 -26.163 1.00 67.81 198 VAL A C 1
ATOM 1529 O O . VAL A 1 198 ? 28.837 25.040 -26.228 1.00 64.99 198 VAL A O 1
ATOM 1533 N N . ASN A 1 199 ? 27.679 23.458 -25.077 1.00 68.14 199 ASN A N 1
ATOM 1534 C CA . ASN A 1 199 ? 27.471 24.273 -23.876 1.00 65.68 199 ASN A CA 1
ATOM 1535 C C . ASN A 1 199 ? 28.708 25.005 -23.387 1.00 67.21 199 ASN A C 1
ATOM 1536 O O . ASN A 1 199 ? 28.602 26.091 -22.808 1.00 61.48 199 ASN A O 1
ATOM 1541 N N . GLN A 1 200 ? 29.881 24.424 -23.650 1.00 71.26 200 GLN A N 1
ATOM 1542 C CA . GLN A 1 200 ? 31.154 24.993 -23.187 1.00 73.97 200 GLN A CA 1
ATOM 1543 C C . GLN A 1 200 ? 31.494 26.337 -23.801 1.00 73.94 200 GLN A C 1
ATOM 1544 O O . GLN A 1 200 ? 32.345 27.061 -23.288 1.00 68.90 200 GLN A O 1
ATOM 1550 N N . PHE A 1 201 ? 30.817 26.677 -24.891 1.00 80.35 201 PHE A N 1
ATOM 1551 C CA . PHE A 1 201 ? 31.214 27.833 -25.668 1.00 82.59 201 PHE A CA 1
ATOM 1552 C C . PHE A 1 201 ? 30.131 28.896 -25.809 1.00 81.37 201 PHE A C 1
ATOM 1553 O O . PHE A 1 201 ? 30.189 29.747 -26.699 1.00 81.71 201 PHE A O 1
ATOM 1561 N N . ILE A 1 202 ? 29.168 28.862 -24.893 1.00 78.08 202 ILE A N 1
ATOM 1562 C CA . ILE A 1 202 ? 28.052 29.796 -24.922 1.00 71.65 202 ILE A CA 1
ATOM 1563 C C . ILE A 1 202 ? 28.439 31.125 -24.293 1.00 73.39 202 ILE A C 1
ATOM 1564 O O . ILE A 1 202 ? 28.433 32.136 -24.979 1.00 76.13 202 ILE A O 1
ATOM 1569 N N . ILE A 1 203 ? 28.803 31.127 -23.010 1.00 73.61 203 ILE A N 1
ATOM 1570 C CA . ILE A 1 203 ? 29.062 32.384 -22.284 1.00 75.61 203 ILE A CA 1
ATOM 1571 C C . ILE A 1 203 ? 30.249 33.141 -22.868 1.00 75.53 203 ILE A C 1
ATOM 1572 O O . ILE A 1 203 ? 30.349 34.366 -22.745 1.00 75.06 203 ILE A O 1
ATOM 1577 N N . SER A 1 204 ? 31.133 32.397 -23.522 1.00 79.53 204 SER A N 1
ATOM 1578 C CA . SER A 1 204 ? 32.277 32.970 -24.218 1.00 81.86 204 SER A CA 1
ATOM 1579 C C . SER A 1 204 ? 31.857 33.742 -25.483 1.00 88.18 204 SER A C 1
ATOM 1580 O O . SER A 1 204 ? 32.660 34.487 -26.057 1.00 91.34 204 SER A O 1
ATOM 1583 N N . ARG A 1 205 ? 30.596 33.567 -25.893 1.00 90.11 205 ARG A N 1
ATOM 1584 C CA . ARG A 1 205 ? 30.056 34.156 -27.126 1.00 93.45 205 ARG A CA 1
ATOM 1585 C C . ARG A 1 205 ? 30.882 33.696 -28.319 1.00 94.10 205 ARG A C 1
ATOM 1586 O O . ARG A 1 205 ? 31.339 34.508 -29.125 1.00 95.28 205 ARG A O 1
ATOM 1594 N N . THR A 1 206 ? 31.059 32.383 -28.423 1.00 93.48 206 THR A N 1
ATOM 1595 C CA . THR A 1 206 ? 31.988 31.804 -29.383 1.00 92.10 206 THR A CA 1
ATOM 1596 C C . THR A 1 206 ? 31.522 31.954 -30.835 1.00 91.71 206 THR A C 1
ATOM 1597 O O . THR A 1 206 ? 30.482 31.424 -31.231 1.00 90.67 206 THR A O 1
ATOM 1601 N N . GLN A 1 207 ? 32.327 32.695 -31.596 1.00 90.84 207 GLN A N 1
ATOM 1602 C CA . GLN A 1 207 ? 32.144 32.958 -33.024 1.00 85.76 207 GLN A CA 1
ATOM 1603 C C . GLN A 1 207 ? 31.472 31.809 -33.762 1.00 81.02 207 GLN A C 1
ATOM 1604 O O . GLN A 1 207 ? 30.401 31.977 -34.327 1.00 79.35 207 GLN A O 1
ATOM 1610 N N . ALA A 1 208 ? 32.100 30.637 -33.738 1.00 80.68 208 ALA A N 1
ATOM 1611 C CA . ALA A 1 208 ? 31.560 29.451 -34.403 1.00 79.03 208 ALA A CA 1
ATOM 1612 C C . ALA A 1 208 ? 30.129 29.121 -33.977 1.00 79.78 208 ALA A C 1
ATOM 1613 O O . ALA A 1 208 ? 29.354 28.603 -34.774 1.00 80.83 208 ALA A O 1
ATOM 1615 N N . LEU A 1 209 ? 29.790 29.412 -32.722 1.00 78.92 209 LEU A N 1
ATOM 1616 C CA . LEU A 1 209 ? 28.468 29.082 -32.197 1.00 78.12 209 LEU A CA 1
ATOM 1617 C C . LEU A 1 209 ? 27.457 30.177 -32.499 1.00 76.62 209 LEU A C 1
ATOM 1618 O O . LEU A 1 209 ? 26.343 29.885 -32.924 1.00 75.70 209 LEU A O 1
ATOM 1623 N N . MET A 1 210 ? 27.868 31.427 -32.274 1.00 78.34 210 MET A N 1
ATOM 1624 C CA . MET A 1 210 ? 27.018 32.618 -32.434 1.00 78.05 210 MET A CA 1
ATOM 1625 C C . MET A 1 210 ? 26.440 32.777 -33.825 1.00 80.31 210 MET A C 1
ATOM 1626 O O . MET A 1 210 ? 25.321 33.282 -33.987 1.00 84.59 210 MET A O 1
ATOM 1631 N N . LEU A 1 211 ? 27.218 32.361 -34.821 1.00 79.88 211 LEU A N 1
ATOM 1632 C CA . LEU A 1 211 ? 26.785 32.395 -36.205 1.00 78.65 211 LEU A CA 1
ATOM 1633 C C . LEU A 1 211 ? 26.178 31.039 -36.586 1.00 79.51 211 LEU A C 1
ATOM 1634 O O . LEU A 1 211 ? 25.996 30.740 -37.764 1.00 79.33 211 LEU A O 1
ATOM 1639 N N . HIS A 1 212 ? 25.872 30.222 -35.581 1.00 76.58 212 HIS A N 1
ATOM 1640 C CA . HIS A 1 212 ? 25.202 28.939 -35.792 1.00 80.45 212 HIS A CA 1
ATOM 1641 C C . HIS A 1 212 ? 24.041 28.779 -34.843 1.00 80.98 212 HIS A C 1
ATOM 1642 O O . HIS A 1 212 ? 23.417 27.706 -34.736 1.00 76.21 212 HIS A O 1
ATOM 1649 N N . ILE A 1 213 ? 23.720 29.891 -34.190 1.00 78.26 213 ILE A N 1
ATOM 1650 C CA . ILE A 1 213 ? 22.782 29.941 -33.069 1.00 86.32 213 ILE A CA 1
ATOM 1651 C C . ILE A 1 213 ? 21.378 29.355 -33.326 1.00 87.62 213 ILE A C 1
ATOM 1652 O O . ILE A 1 213 ? 20.810 28.700 -32.442 1.00 85.67 213 ILE A O 1
ATOM 1657 N N . ASP A 1 214 ? 20.845 29.574 -34.530 1.00 89.81 214 ASP A N 1
ATOM 1658 C CA . ASP A 1 214 ? 19.519 29.083 -34.920 1.00 90.26 214 ASP A CA 1
ATOM 1659 C C . ASP A 1 214 ? 19.444 27.567 -34.943 1.00 85.96 214 ASP A C 1
ATOM 1660 O O . ASP A 1 214 ? 18.465 26.975 -34.490 1.00 82.59 214 ASP A O 1
ATOM 1665 N N . SER A 1 215 ? 20.489 26.953 -35.487 1.00 88.60 215 SER A N 1
ATOM 1666 C CA . SER A 1 215 ? 20.583 25.501 -35.612 1.00 89.81 215 SER A CA 1
ATOM 1667 C C . SER A 1 215 ? 20.606 24.873 -34.229 1.00 83.49 215 SER A C 1
ATOM 1668 O O . SER A 1 215 ? 19.949 23.859 -33.963 1.00 80.43 215 SER A O 1
ATOM 1671 N N . PHE A 1 216 ? 21.373 25.505 -33.352 1.00 79.42 216 PHE A N 1
ATOM 1672 C CA . PHE A 1 216 ? 21.471 25.097 -31.965 1.00 78.58 216 PHE A CA 1
ATOM 1673 C C . PHE A 1 216 ? 20.092 25.112 -31.305 1.00 80.30 216 PHE A C 1
ATOM 1674 O O . PHE A 1 216 ? 19.574 24.056 -30.901 1.00 80.92 216 PHE A O 1
ATOM 1682 N N . ILE A 1 217 ? 19.499 26.305 -31.236 1.00 78.76 217 ILE A N 1
ATOM 1683 C CA . ILE A 1 217 ? 18.201 26.526 -30.585 1.00 79.39 217 ILE A CA 1
ATOM 1684 C C . ILE A 1 217 ? 17.080 25.606 -31.081 1.00 79.01 217 ILE A C 1
ATOM 1685 O O . ILE A 1 217 ? 16.313 25.063 -30.271 1.00 72.47 217 ILE A O 1
ATOM 1690 N N . GLU A 1 218 ? 17.008 25.423 -32.401 1.00 82.00 218 GLU A N 1
ATOM 1691 C CA . GLU A 1 218 ? 16.030 24.524 -33.009 1.00 87.00 218 GLU A CA 1
ATOM 1692 C C . GLU A 1 218 ? 16.225 23.094 -32.512 1.00 86.76 218 GLU A C 1
ATOM 1693 O O . GLU A 1 218 ? 15.259 22.408 -32.155 1.00 87.07 218 GLU A O 1
ATOM 1699 N N . ASN A 1 219 ? 17.484 22.658 -32.492 1.00 86.86 219 ASN A N 1
ATOM 1700 C CA . ASN A 1 219 ? 17.841 21.316 -32.044 1.00 83.31 219 ASN A CA 1
ATOM 1701 C C . ASN A 1 219 ? 17.639 21.099 -30.548 1.00 79.52 219 ASN A C 1
ATOM 1702 O O . ASN A 1 219 ? 17.264 20.000 -30.117 1.00 74.20 219 ASN A O 1
ATOM 1707 N N . LEU A 1 220 ? 17.882 22.148 -29.763 1.00 72.86 220 LEU A N 1
ATOM 1708 C CA . LEU A 1 220 ? 17.537 22.116 -28.343 1.00 75.89 220 LEU A CA 1
ATOM 1709 C C . LEU A 1 220 ? 16.058 21.842 -28.112 1.00 76.90 220 LEU A C 1
ATOM 1710 O O . LEU A 1 220 ? 15.722 20.936 -27.345 1.00 77.48 220 LEU A O 1
ATOM 1715 N N . PHE A 1 221 ? 15.183 22.605 -28.781 1.00 76.45 221 PHE A N 1
ATOM 1716 C CA . PHE A 1 221 ? 13.735 22.394 -28.646 1.00 76.95 221 PHE A CA 1
ATOM 1717 C C . PHE A 1 221 ? 13.347 20.978 -29.014 1.00 77.67 221 PHE A C 1
ATOM 1718 O O . PHE A 1 221 ? 12.559 20.343 -28.312 1.00 78.99 221 PHE A O 1
ATOM 1726 N N . ALA A 1 222 ? 13.910 20.485 -30.113 1.00 77.80 222 ALA A N 1
ATOM 1727 C CA . ALA A 1 222 ? 13.652 19.120 -30.550 1.00 78.77 222 ALA A CA 1
ATOM 1728 C C . ALA A 1 222 ? 13.899 18.136 -29.404 1.00 76.53 222 ALA A C 1
ATOM 1729 O O . ALA A 1 222 ? 13.338 17.039 -29.383 1.00 74.97 222 ALA A O 1
ATOM 1731 N N . LEU A 1 223 ? 14.709 18.558 -28.434 1.00 81.88 223 LEU A N 1
ATOM 1732 C CA . LEU A 1 223 ? 15.054 17.715 -27.286 1.00 85.31 223 LEU A CA 1
ATOM 1733 C C . LEU A 1 223 ? 14.150 17.871 -26.067 1.00 85.91 223 LEU A C 1
ATOM 1734 O O . LEU A 1 223 ? 14.084 16.971 -25.223 1.00 84.06 223 LEU A O 1
ATOM 1739 N N . ALA A 1 224 ? 13.449 19.002 -25.988 1.00 87.57 224 ALA A N 1
ATOM 1740 C CA . ALA A 1 224 ? 12.545 19.295 -24.866 1.00 87.94 224 ALA A CA 1
ATOM 1741 C C . ALA A 1 224 ? 11.723 18.088 -24.406 1.00 87.16 224 ALA A C 1
ATOM 1742 O O . ALA A 1 224 ? 11.562 17.870 -23.205 1.00 92.46 224 ALA A O 1
ATOM 1744 N N . GLY A 1 225 ? 11.238 17.295 -25.360 1.00 87.06 225 GLY A N 1
ATOM 1745 C CA . GLY A 1 225 ? 10.418 16.115 -25.064 1.00 89.74 225 GLY A CA 1
ATOM 1746 C C . GLY A 1 225 ? 11.145 14.910 -24.477 1.00 94.35 225 GLY A C 1
ATOM 1747 O O . GLY A 1 225 ? 10.509 13.909 -24.133 1.00 94.73 225 GLY A O 1
ATOM 1748 N N . ASP A 1 226 ? 12.468 14.998 -24.349 1.00 91.38 226 ASP A N 1
ATOM 1749 C CA . ASP A 1 226 ? 13.264 13.861 -23.909 1.00 89.95 226 ASP A CA 1
ATOM 1750 C C . ASP A 1 226 ? 13.178 13.659 -22.403 1.00 92.26 226 ASP A C 1
ATOM 1751 O O . ASP A 1 226 ? 13.257 14.617 -21.630 1.00 92.76 226 ASP A O 1
ATOM 1756 N N . GLU A 1 227 ? 13.031 12.401 -22.001 1.00 93.19 227 GLU A N 1
ATOM 1757 C CA . GLU A 1 227 ? 12.841 12.051 -20.598 1.00 94.77 227 GLU A CA 1
ATOM 1758 C C . GLU A 1 227 ? 14.104 11.513 -19.924 1.00 92.68 227 GLU A C 1
ATOM 1759 O O . GLU A 1 227 ? 14.106 11.242 -18.724 1.00 90.23 227 GLU A O 1
ATOM 1765 N N . GLU A 1 228 ? 15.176 11.376 -20.694 1.00 90.45 228 GLU A N 1
ATOM 1766 C CA . GLU A 1 228 ? 16.457 10.941 -20.148 1.00 90.07 228 GLU A CA 1
ATOM 1767 C C . GLU A 1 228 ? 17.139 12.062 -19.355 1.00 85.21 228 GLU A C 1
ATOM 1768 O O . GLU A 1 228 ? 17.507 13.092 -19.921 1.00 88.99 228 GLU A O 1
ATOM 1774 N N . PRO A 1 229 ? 17.318 11.854 -18.040 1.00 77.38 229 PRO A N 1
ATOM 1775 C CA . PRO A 1 229 ? 17.805 12.867 -17.095 1.00 75.26 229 PRO A CA 1
ATOM 1776 C C . PRO A 1 229 ? 19.046 13.622 -17.567 1.00 74.31 229 PRO A C 1
ATOM 1777 O O . PRO A 1 229 ? 19.074 14.861 -17.528 1.00 70.30 229 PRO A O 1
ATOM 1781 N N . GLU A 1 230 ? 20.057 12.878 -18.011 1.00 74.80 230 GLU A N 1
ATOM 1782 C CA . GLU A 1 230 ? 21.312 13.466 -18.467 1.00 75.16 230 GLU A CA 1
ATOM 1783 C C . GLU A 1 230 ? 21.093 14.456 -19.618 1.00 72.69 230 GLU A C 1
ATOM 1784 O O . GLU A 1 230 ? 21.739 15.512 -19.681 1.00 68.48 230 GLU A O 1
ATOM 1790 N N . VAL A 1 231 ? 20.164 14.115 -20.510 1.00 70.76 231 VAL A N 1
ATOM 1791 C CA . VAL A 1 231 ? 19.793 15.001 -21.609 1.00 72.86 231 VAL A CA 1
ATOM 1792 C C . VAL A 1 231 ? 19.030 16.228 -21.106 1.00 69.75 231 VAL A C 1
ATOM 1793 O O . VAL A 1 231 ? 19.327 17.363 -21.499 1.00 65.03 231 VAL A O 1
ATOM 1797 N N . ARG A 1 232 ? 18.049 15.992 -20.238 1.00 72.32 232 ARG A N 1
ATOM 1798 C CA . ARG A 1 232 ? 17.293 17.075 -19.613 1.00 71.19 232 ARG A CA 1
ATOM 1799 C C . ARG A 1 232 ? 18.233 18.046 -18.922 1.00 68.62 232 ARG A C 1
ATOM 1800 O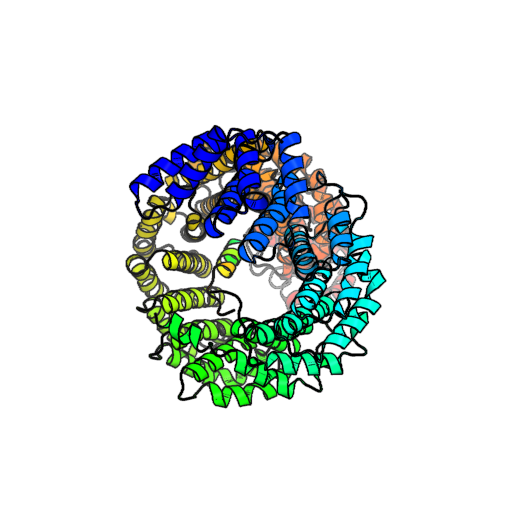 O . ARG A 1 232 ? 18.161 19.260 -19.148 1.00 68.55 232 ARG A O 1
ATOM 1808 N N . LYS A 1 233 ? 19.130 17.498 -18.104 1.00 69.07 233 LYS A N 1
ATOM 1809 C CA . LYS A 1 233 ? 20.123 18.288 -17.386 1.00 67.92 233 LYS A CA 1
ATOM 1810 C C . LYS A 1 233 ? 20.888 19.225 -18.336 1.00 64.67 233 LYS A C 1
ATOM 1811 O O . LYS A 1 233 ? 20.996 20.424 -18.084 1.00 63.57 233 LYS A O 1
ATOM 1817 N N . ASN A 1 234 ? 21.388 18.682 -19.441 1.00 66.07 234 ASN A N 1
ATOM 1818 C CA . ASN A 1 234 ? 22.162 19.469 -20.398 1.00 64.74 234 ASN A CA 1
ATOM 1819 C C . ASN A 1 234 ? 21.337 20.492 -21.178 1.00 65.41 234 ASN A C 1
ATOM 1820 O O . ASN A 1 234 ? 21.773 21.629 -21.378 1.00 67.15 234 ASN A O 1
ATOM 1825 N N . VAL A 1 235 ? 20.141 20.099 -21.610 1.00 67.92 235 VAL A N 1
ATOM 1826 C CA . VAL A 1 235 ? 19.220 21.055 -22.255 1.00 68.61 235 VAL A CA 1
ATOM 1827 C C . VAL A 1 235 ? 18.955 22.216 -21.311 1.00 66.14 235 VAL A C 1
ATOM 1828 O O . VAL A 1 235 ? 19.037 23.378 -21.709 1.00 65.97 235 VAL A O 1
ATOM 1832 N N . CYS A 1 236 ? 18.653 21.888 -20.057 1.00 65.92 236 CYS A N 1
ATOM 1833 C CA . CYS A 1 236 ? 18.387 22.903 -19.045 1.00 64.53 236 CYS A CA 1
ATOM 1834 C C . CYS A 1 236 ? 19.505 23.925 -18.951 1.00 62.32 236 CYS A C 1
ATOM 1835 O O . CYS A 1 236 ? 19.234 25.125 -18.974 1.00 62.66 236 CYS A O 1
ATOM 1838 N N . ARG A 1 237 ? 20.757 23.473 -18.867 1.00 60.11 237 ARG A N 1
ATOM 1839 C CA . ARG A 1 237 ? 21.853 24.438 -18.706 1.00 61.38 237 ARG A CA 1
ATOM 1840 C C . ARG A 1 237 ? 22.208 25.177 -19.981 1.00 60.86 237 ARG A C 1
ATOM 1841 O O . ARG A 1 237 ? 22.746 26.285 -19.924 1.00 61.59 237 ARG A O 1
ATOM 1849 N N . ALA A 1 238 ? 21.882 24.580 -21.124 1.00 60.80 238 ALA A N 1
ATOM 1850 C CA . ALA A 1 238 ? 21.951 25.290 -22.391 1.00 62.61 238 ALA A CA 1
ATOM 1851 C C . ALA A 1 238 ? 21.060 26.539 -22.314 1.00 64.08 238 ALA A C 1
ATOM 1852 O O . ALA A 1 238 ? 21.529 27.679 -22.467 1.00 61.65 238 ALA A O 1
ATOM 1854 N N . LEU A 1 239 ? 19.780 26.321 -22.023 1.00 65.29 239 LEU A N 1
ATOM 1855 C CA . LEU A 1 239 ? 18.821 27.417 -21.960 1.00 64.64 239 LEU A CA 1
ATOM 1856 C C . LEU A 1 239 ? 19.259 28.494 -20.979 1.00 65.13 239 LEU A C 1
ATOM 1857 O O . LEU A 1 239 ? 19.193 29.684 -21.299 1.00 66.36 239 LEU A O 1
ATOM 1862 N N . VAL A 1 240 ? 19.740 28.080 -19.805 1.00 64.74 240 VAL A N 1
ATOM 1863 C CA . VAL A 1 240 ? 20.219 29.038 -18.802 1.00 64.68 240 VAL A CA 1
ATOM 1864 C C . VAL A 1 240 ? 21.310 29.927 -19.376 1.00 63.71 240 VAL A C 1
ATOM 1865 O O . VAL A 1 240 ? 21.251 31.149 -19.256 1.00 64.72 240 VAL A O 1
ATOM 1869 N N . MET A 1 241 ? 22.297 29.307 -20.009 1.00 67.70 241 MET A N 1
ATOM 1870 C CA . MET A 1 241 ? 23.434 30.038 -20.557 1.00 68.25 241 MET A CA 1
ATOM 1871 C C . MET A 1 241 ? 22.987 30.954 -21.698 1.00 64.21 241 MET A C 1
ATOM 1872 O O . MET A 1 241 ? 23.339 32.136 -21.730 1.00 61.91 241 MET A O 1
ATOM 1877 N N . LEU A 1 242 ? 22.183 30.403 -22.605 1.00 62.43 242 LEU A N 1
ATOM 1878 C CA . LEU A 1 242 ? 21.602 31.162 -23.710 1.00 66.98 242 LEU A CA 1
ATOM 1879 C C . LEU A 1 242 ? 20.870 32.407 -23.244 1.00 68.59 242 LEU A C 1
ATOM 1880 O O . LEU A 1 242 ? 20.986 33.471 -23.851 1.00 71.30 242 LEU A O 1
ATOM 1885 N N . LEU A 1 243 ? 20.136 32.269 -22.147 1.00 67.40 243 LEU A N 1
ATOM 1886 C CA . LEU A 1 243 ? 19.395 33.374 -21.573 1.00 69.47 243 LEU A CA 1
ATOM 1887 C C . LEU A 1 243 ? 20.311 34.536 -21.223 1.00 68.15 243 LEU A C 1
ATOM 1888 O O . LEU A 1 243 ? 19.918 35.701 -21.310 1.00 69.25 243 LEU A O 1
ATOM 1893 N N . GLU A 1 244 ? 21.541 34.221 -20.847 1.00 71.49 244 GLU A N 1
ATOM 1894 C CA . GLU A 1 244 ? 22.473 35.259 -20.431 1.00 74.64 244 GLU A CA 1
ATOM 1895 C C . GLU A 1 244 ? 23.114 36.007 -21.598 1.00 71.71 244 GLU A C 1
ATOM 1896 O O . GLU A 1 244 ? 23.489 37.167 -21.453 1.00 70.81 244 GLU A O 1
ATOM 1902 N N . VAL A 1 245 ? 23.239 35.354 -22.751 1.00 72.73 245 VAL A N 1
ATOM 1903 C CA . VAL A 1 245 ? 24.051 35.909 -23.847 1.00 78.04 245 VAL A CA 1
ATOM 1904 C C . VAL A 1 245 ? 23.301 36.100 -25.173 1.00 81.52 245 VAL A C 1
ATOM 1905 O O . VAL A 1 245 ? 23.636 36.991 -25.961 1.00 86.10 245 VAL A O 1
ATOM 1909 N N . ARG A 1 246 ? 22.312 35.247 -25.425 1.00 80.56 246 ARG A N 1
ATOM 1910 C CA . ARG A 1 246 ? 21.469 35.380 -26.608 1.00 83.14 246 ARG A CA 1
ATOM 1911 C C . ARG A 1 246 ? 19.990 35.606 -26.254 1.00 83.76 246 ARG A C 1
ATOM 1912 O O . ARG A 1 246 ? 19.102 34.851 -26.672 1.00 78.49 246 ARG A O 1
ATOM 1920 N N . MET A 1 247 ? 19.743 36.655 -25.474 1.00 85.59 247 MET A N 1
ATOM 1921 C CA . MET A 1 247 ? 18.388 37.030 -25.095 1.00 89.67 247 MET A CA 1
ATOM 1922 C C . MET A 1 247 ? 17.505 37.208 -26.337 1.00 89.50 247 MET A C 1
ATOM 1923 O O . MET A 1 247 ? 16.425 36.608 -26.439 1.00 83.31 247 MET A O 1
ATOM 1928 N N . ASP A 1 248 ? 17.986 38.025 -27.276 1.00 89.16 248 ASP A N 1
ATOM 1929 C CA . ASP A 1 248 ? 17.312 38.268 -28.558 1.00 90.95 248 ASP A CA 1
ATOM 1930 C C . ASP A 1 248 ? 16.707 36.998 -29.158 1.00 87.68 248 ASP A C 1
ATOM 1931 O O . ASP A 1 248 ? 15.542 36.974 -29.542 1.00 86.45 248 ASP A O 1
ATOM 1936 N N . ARG A 1 249 ? 17.498 35.935 -29.186 1.00 90.07 249 ARG A N 1
ATOM 1937 C CA . ARG A 1 249 ? 17.131 34.712 -29.881 1.00 90.26 249 ARG A CA 1
ATOM 1938 C C . ARG A 1 249 ? 15.971 33.918 -29.280 1.00 88.30 249 ARG A C 1
ATOM 1939 O O . ARG A 1 249 ? 15.297 33.183 -30.003 1.00 86.56 249 ARG A O 1
ATOM 1947 N N . LEU A 1 250 ? 15.720 34.047 -27.979 1.00 86.73 250 LEU A N 1
ATOM 1948 C CA . LEU A 1 250 ? 14.666 33.210 -27.375 1.00 85.21 250 LEU A CA 1
ATOM 1949 C C . LEU A 1 250 ? 13.348 33.854 -26.914 1.00 80.28 250 LEU A C 1
ATOM 1950 O O . LEU A 1 250 ? 12.416 33.129 -26.563 1.00 80.20 250 LEU A O 1
ATOM 1955 N N . LEU A 1 251 ? 13.258 35.185 -26.945 1.00 77.13 251 LEU A N 1
ATOM 1956 C CA . LEU A 1 251 ? 11.989 35.886 -26.656 1.00 79.33 251 LEU A CA 1
ATOM 1957 C C . LEU A 1 251 ? 10.765 35.227 -27.302 1.00 78.28 251 LEU A C 1
ATOM 1958 O O . LEU A 1 251 ? 9.854 34.824 -26.591 1.00 78.90 251 LEU A O 1
ATOM 1963 N N . PRO A 1 252 ? 10.752 35.091 -28.645 1.00 83.28 252 PRO A N 1
ATOM 1964 C CA . PRO A 1 252 ? 9.596 34.495 -29.329 1.00 84.29 252 PRO A CA 1
ATOM 1965 C C . PRO A 1 252 ? 9.123 33.144 -28.783 1.00 82.08 252 PRO A C 1
ATOM 1966 O O . PRO A 1 252 ? 8.022 32.713 -29.110 1.00 82.15 252 PRO A O 1
ATOM 1970 N N . HIS A 1 253 ? 9.938 32.480 -27.968 1.00 82.55 253 HIS A N 1
ATOM 1971 C CA . HIS A 1 253 ? 9.558 31.171 -27.423 1.00 80.53 253 HIS A CA 1
ATOM 1972 C C . HIS A 1 253 ? 9.511 31.194 -25.921 1.00 76.57 253 HIS A C 1
ATOM 1973 O O . HIS A 1 253 ? 9.326 30.161 -25.265 1.00 72.97 253 HIS A O 1
ATOM 1980 N N . MET A 1 254 ? 9.647 32.391 -25.365 1.00 76.09 254 MET A N 1
ATOM 1981 C CA . MET A 1 254 ? 9.769 32.551 -23.928 1.00 78.68 254 MET A CA 1
ATOM 1982 C C . MET A 1 254 ? 8.657 31.891 -23.116 1.00 79.53 254 MET A C 1
ATOM 1983 O O . MET A 1 254 ? 8.950 31.221 -22.126 1.00 82.48 254 MET A O 1
ATOM 1988 N N . HIS A 1 255 ? 7.400 32.044 -23.534 1.00 76.80 255 HIS A N 1
ATOM 1989 C CA . HIS A 1 255 ? 6.304 31.392 -22.813 1.00 79.14 255 HIS A CA 1
ATOM 1990 C C . HIS A 1 255 ? 6.527 29.910 -22.709 1.00 74.56 255 HIS A C 1
ATOM 1991 O O . HIS A 1 255 ? 6.449 29.339 -21.621 1.00 75.78 255 HIS A O 1
ATOM 1998 N N . ASN A 1 256 ? 6.810 29.273 -23.836 1.00 73.73 256 ASN A N 1
ATOM 1999 C CA . ASN A 1 256 ? 7.077 27.840 -23.851 1.00 74.12 256 ASN A CA 1
ATOM 2000 C C . ASN A 1 256 ? 8.323 27.461 -23.045 1.00 72.06 256 ASN A C 1
ATOM 2001 O O . ASN A 1 256 ? 8.383 26.380 -22.443 1.00 71.34 256 ASN A O 1
ATOM 2006 N N . ILE A 1 257 ? 9.310 28.350 -23.024 1.00 66.57 257 ILE A N 1
ATOM 2007 C CA . ILE A 1 257 ? 10.541 28.061 -22.285 1.00 69.02 257 ILE A CA 1
ATOM 2008 C C . ILE A 1 257 ? 10.259 28.080 -20.775 1.00 68.13 257 ILE A C 1
ATOM 2009 O O . ILE A 1 257 ? 10.547 27.100 -20.062 1.00 63.18 257 ILE A O 1
ATOM 2014 N N . VAL A 1 258 ? 9.666 29.180 -20.308 1.00 63.12 258 VAL A N 1
ATOM 2015 C CA . VAL A 1 258 ? 9.226 29.291 -18.925 1.00 62.50 258 VAL A CA 1
ATOM 2016 C C . VAL A 1 258 ? 8.358 28.093 -18.505 1.00 65.60 258 VAL A C 1
ATOM 2017 O O . VAL A 1 258 ? 8.557 27.533 -17.423 1.00 65.30 258 VAL A O 1
ATOM 2021 N N . GLU A 1 259 ? 7.425 27.675 -19.363 1.00 66.54 259 GLU A N 1
ATOM 2022 C CA . GLU A 1 259 ? 6.588 26.508 -19.054 1.00 70.10 259 GLU A CA 1
ATOM 2023 C C . GLU A 1 259 ? 7.466 25.285 -18.832 1.00 69.78 259 GLU A C 1
ATOM 2024 O O . GLU A 1 259 ? 7.266 24.527 -17.878 1.00 72.70 259 GLU A O 1
ATOM 2030 N N . TYR A 1 260 ? 8.440 25.109 -19.719 1.00 68.31 260 TYR A N 1
ATOM 2031 C CA . TYR A 1 260 ? 9.354 23.976 -19.652 1.00 69.56 260 TYR A CA 1
ATOM 2032 C C . TYR A 1 260 ? 10.197 24.024 -18.374 1.00 66.08 260 TYR A C 1
ATOM 2033 O O . TYR A 1 260 ? 10.235 23.062 -17.609 1.00 68.78 260 TYR A O 1
ATOM 2042 N N . MET A 1 261 ? 10.840 25.157 -18.130 1.00 63.84 261 MET A N 1
ATOM 2043 C CA . MET A 1 261 ? 11.697 25.295 -16.964 1.00 65.17 261 MET A CA 1
ATOM 2044 C C . MET A 1 261 ? 10.939 25.105 -15.652 1.00 66.18 261 MET A C 1
ATOM 2045 O O . MET A 1 261 ? 11.422 24.429 -14.738 1.00 65.62 261 MET A O 1
ATOM 2050 N N . LEU A 1 262 ? 9.739 25.670 -15.585 1.00 66.54 262 LEU A N 1
ATOM 2051 C CA . LEU A 1 262 ? 8.875 25.525 -14.416 1.00 64.41 262 LEU A CA 1
ATOM 2052 C C . LEU A 1 262 ? 8.494 24.066 -14.162 1.00 61.87 262 LEU A C 1
ATOM 2053 O O . LEU A 1 262 ? 8.418 23.635 -13.011 1.00 56.99 262 LEU A O 1
ATOM 2058 N N . GLN A 1 263 ? 8.270 23.301 -15.226 1.00 61.01 263 GLN A N 1
ATOM 2059 C CA . GLN A 1 263 ? 8.050 21.858 -15.067 1.00 68.03 263 GLN A CA 1
ATOM 2060 C C . GLN A 1 263 ? 9.283 21.151 -14.482 1.00 66.35 263 GLN A C 1
ATOM 2061 O O . GLN A 1 263 ? 9.171 20.428 -13.486 1.00 63.50 263 GLN A O 1
ATOM 2067 N N . ARG A 1 264 ? 10.447 21.381 -15.092 1.00 61.78 264 ARG A N 1
ATOM 2068 C CA . ARG A 1 264 ? 11.688 20.728 -14.674 1.00 60.77 264 ARG A CA 1
ATOM 2069 C C . ARG A 1 264 ? 12.117 21.111 -13.263 1.00 59.75 264 ARG A C 1
ATOM 2070 O O . ARG A 1 264 ? 12.675 20.285 -12.541 1.00 59.64 264 ARG A O 1
ATOM 2078 N N . THR A 1 265 ? 11.863 22.357 -12.871 1.00 57.73 265 THR A N 1
ATOM 2079 C CA . THR A 1 265 ? 12.177 22.800 -11.519 1.00 58.08 265 THR A CA 1
ATOM 2080 C C . THR A 1 265 ? 11.446 21.922 -10.499 1.00 62.31 265 THR A C 1
ATOM 2081 O O . THR A 1 265 ? 11.897 21.760 -9.369 1.00 63.39 265 THR A O 1
ATOM 2085 N N . GLN A 1 266 ? 10.324 21.342 -10.915 1.00 66.42 266 GLN A N 1
ATOM 2086 C CA . GLN A 1 266 ? 9.517 20.490 -10.043 1.00 68.01 266 GLN A CA 1
ATOM 2087 C C . GLN A 1 266 ? 9.828 19.016 -10.257 1.00 71.98 266 GLN A C 1
ATOM 2088 O O . GLN A 1 266 ? 9.157 18.142 -9.696 1.00 71.84 266 GLN A O 1
ATOM 2094 N N . ASP A 1 267 ? 10.843 18.743 -11.071 1.00 73.07 267 ASP A N 1
ATOM 2095 C CA . ASP A 1 267 ? 11.239 17.382 -11.352 1.00 80.54 267 ASP A CA 1
ATOM 2096 C C . ASP A 1 267 ? 11.619 16.684 -10.057 1.00 85.77 267 ASP A C 1
ATOM 2097 O O . ASP A 1 267 ? 12.221 17.285 -9.166 1.00 87.88 267 ASP A O 1
ATOM 2102 N N . GLN A 1 268 ? 11.239 15.418 -9.954 1.00 95.00 268 GLN A N 1
ATOM 2103 C CA . GLN A 1 268 ? 11.564 14.584 -8.798 1.00 101.70 268 GLN A CA 1
ATOM 2104 C C . GLN A 1 268 ? 13.062 14.258 -8.727 1.00 101.10 268 GLN A C 1
ATOM 2105 O O . GLN A 1 268 ? 13.594 14.022 -7.639 1.00 99.89 268 GLN A O 1
ATOM 2111 N N . ASP A 1 269 ? 13.739 14.256 -9.876 1.00 99.31 269 ASP A N 1
ATOM 2112 C CA . ASP A 1 269 ? 15.197 14.125 -9.890 1.00 100.78 269 ASP A CA 1
ATOM 2113 C C . ASP A 1 269 ? 15.905 15.440 -9.535 1.00 101.60 269 ASP A C 1
ATOM 2114 O O . ASP A 1 269 ? 15.902 16.402 -10.312 1.00 106.41 269 ASP A O 1
ATOM 2119 N N . GLU A 1 270 ? 16.536 15.435 -8.364 1.00 100.27 270 GLU A N 1
ATOM 2120 C CA . GLU A 1 270 ? 17.226 16.594 -7.775 1.00 96.09 270 GLU A CA 1
ATOM 2121 C C . GLU A 1 270 ? 18.151 17.395 -8.694 1.00 87.66 270 GLU A C 1
ATOM 2122 O O . GLU A 1 270 ? 18.227 18.617 -8.575 1.00 83.23 270 GLU A O 1
ATOM 2128 N N . ASN A 1 271 ? 18.849 16.702 -9.592 1.00 84.16 271 ASN A N 1
ATOM 2129 C CA . ASN A 1 271 ? 19.829 17.327 -10.478 1.00 85.19 271 ASN A CA 1
ATOM 2130 C C . ASN A 1 271 ? 19.184 18.115 -11.594 1.00 79.78 271 ASN A C 1
ATOM 2131 O O . ASN A 1 271 ? 19.654 19.195 -11.941 1.00 81.21 271 ASN A O 1
ATOM 2136 N N . VAL A 1 272 ? 18.124 17.556 -12.171 1.00 76.95 272 VAL A N 1
ATOM 2137 C CA . VAL A 1 272 ? 17.353 18.252 -13.198 1.00 71.17 272 VAL A CA 1
ATOM 2138 C C . VAL A 1 272 ? 16.841 19.546 -12.566 1.00 64.99 272 VAL A C 1
ATOM 2139 O O . VAL A 1 272 ? 17.086 20.651 -13.073 1.00 57.87 272 VAL A O 1
ATOM 2143 N N . ALA A 1 273 ? 16.167 19.394 -11.428 1.00 61.47 273 ALA A N 1
ATOM 2144 C CA . ALA A 1 273 ? 15.561 20.526 -10.736 1.00 59.78 273 ALA A CA 1
ATOM 2145 C C . ALA A 1 273 ? 16.580 21.642 -10.474 1.00 58.92 273 ALA A C 1
ATOM 2146 O O . ALA A 1 273 ? 16.283 22.815 -10.716 1.00 58.12 273 ALA A O 1
ATOM 2148 N N . LEU A 1 274 ? 17.779 21.274 -10.014 1.00 56.10 274 LEU A N 1
ATOM 2149 C CA . LEU A 1 274 ? 18.825 22.262 -9.746 1.00 55.49 274 LEU A CA 1
ATOM 2150 C C . LEU A 1 274 ? 19.245 23.016 -11.001 1.00 55.11 274 LEU A C 1
ATOM 2151 O O . LEU A 1 274 ? 19.344 24.234 -10.971 1.00 56.73 274 LEU A O 1
ATOM 2156 N N . GLU A 1 275 ? 19.483 22.310 -12.102 1.00 59.06 275 GLU A N 1
ATOM 2157 C CA . GLU A 1 275 ? 19.826 22.994 -13.353 1.00 59.58 275 GLU A CA 1
ATOM 2158 C C . GLU A 1 275 ? 18.654 23.836 -13.836 1.00 59.10 275 GLU A C 1
ATOM 2159 O O . GLU A 1 275 ? 18.837 24.955 -14.307 1.00 60.91 275 GLU A O 1
ATOM 2165 N N . ALA A 1 276 ? 17.444 23.307 -13.701 1.00 59.39 276 ALA A N 1
ATOM 2166 C CA . ALA A 1 276 ? 16.251 24.066 -14.058 1.00 58.65 276 ALA A CA 1
ATOM 2167 C C . ALA A 1 276 ? 16.149 25.326 -13.204 1.00 59.54 276 ALA A C 1
ATOM 2168 O O . ALA A 1 276 ? 15.967 26.418 -13.729 1.00 60.91 276 ALA A O 1
ATOM 2170 N N . CYS A 1 277 ? 16.327 25.182 -11.893 1.00 59.39 277 CYS A N 1
ATOM 2171 C CA . CYS A 1 277 ? 16.187 26.316 -10.977 1.00 59.71 277 CYS A CA 1
ATOM 2172 C C . CYS A 1 277 ? 17.120 27.500 -11.262 1.00 59.14 277 CYS A C 1
ATOM 2173 O O . CYS A 1 277 ? 16.772 28.642 -10.950 1.00 57.83 277 CYS A O 1
ATOM 2176 N N . GLU A 1 278 ? 18.281 27.239 -11.868 1.00 58.02 278 GLU A N 1
ATOM 2177 C CA . GLU A 1 278 ? 19.227 28.314 -12.246 1.00 57.65 278 GLU A CA 1
ATOM 2178 C C . GLU A 1 278 ? 18.616 29.311 -13.221 1.00 57.57 278 GLU A C 1
ATOM 2179 O O . GLU A 1 278 ? 19.028 30.473 -13.276 1.00 56.08 278 GLU A O 1
ATOM 2185 N N . PHE A 1 279 ? 17.641 28.848 -14.001 1.00 59.58 279 PHE A N 1
ATOM 2186 C CA . PHE A 1 279 ? 16.957 29.703 -14.965 1.00 60.43 279 PHE A CA 1
ATOM 2187 C C . PHE A 1 279 ? 16.379 30.938 -14.295 1.00 58.98 279 PHE A C 1
ATOM 2188 O O . PHE A 1 279 ? 16.503 32.045 -14.826 1.00 58.76 279 PHE A O 1
ATOM 2196 N N . TRP A 1 280 ? 15.767 30.743 -13.126 1.00 55.08 280 TRP A N 1
ATOM 2197 C CA . TRP A 1 280 ? 15.067 31.829 -12.427 1.00 56.01 280 TRP A CA 1
ATOM 2198 C C . TRP A 1 280 ? 16.041 32.819 -11.903 1.00 58.57 280 TRP A C 1
ATOM 2199 O O . TRP A 1 280 ? 15.806 34.038 -11.964 1.00 56.95 280 TRP A O 1
ATOM 2210 N N . LEU A 1 281 ? 17.164 32.290 -11.413 1.00 62.14 281 LEU A N 1
ATOM 2211 C CA . LEU A 1 281 ? 18.249 33.098 -10.888 1.00 60.02 281 LEU A CA 1
ATOM 2212 C C . LEU A 1 281 ? 18.773 34.052 -11.954 1.00 61.13 281 LEU A C 1
ATOM 2213 O O . LEU A 1 281 ? 18.913 35.247 -11.696 1.00 62.41 281 LEU A O 1
ATOM 2218 N N . THR A 1 282 ? 19.050 33.541 -13.154 1.00 61.89 282 THR A N 1
ATOM 2219 C CA . THR A 1 282 ? 19.617 34.404 -14.190 1.00 63.37 282 THR A CA 1
ATOM 2220 C C . THR A 1 282 ? 18.551 35.249 -14.912 1.00 64.08 282 THR A C 1
ATOM 2221 O O . THR A 1 282 ? 18.826 36.385 -15.309 1.00 65.88 282 THR A O 1
ATOM 2225 N N . LEU A 1 283 ? 17.339 34.708 -15.059 1.00 63.03 283 LEU A N 1
ATOM 2226 C CA . LEU A 1 283 ? 16.200 35.498 -15.568 1.00 61.36 283 LEU A CA 1
ATOM 2227 C C . LEU A 1 283 ? 15.949 36.753 -14.753 1.00 61.59 283 LEU A C 1
ATOM 2228 O O . LEU A 1 283 ? 15.650 37.799 -15.311 1.00 67.12 283 LEU A O 1
ATOM 2233 N N . ALA A 1 284 ? 16.084 36.650 -13.439 1.00 62.72 284 ALA A N 1
ATOM 2234 C CA . ALA A 1 284 ? 15.866 37.787 -12.550 1.00 66.19 284 ALA A CA 1
ATOM 2235 C C . ALA A 1 284 ? 16.880 38.937 -12.737 1.00 70.46 284 ALA A C 1
ATOM 2236 O O . ALA A 1 284 ? 16.658 40.046 -12.248 1.00 71.41 284 ALA A O 1
ATOM 2238 N N . GLU A 1 285 ? 17.974 38.677 -13.455 1.00 75.88 285 GLU A N 1
ATOM 2239 C CA . GLU A 1 285 ? 18.977 39.715 -13.752 1.00 82.16 285 GLU A CA 1
ATOM 2240 C C . GLU A 1 285 ? 18.638 40.538 -14.985 1.00 79.30 285 GLU A C 1
ATOM 2241 O O . GLU A 1 285 ? 19.118 41.660 -15.136 1.00 81.40 285 GLU A O 1
ATOM 2247 N N . GLN A 1 286 ? 17.823 39.961 -15.862 1.00 75.58 286 GLN A N 1
ATOM 2248 C CA . GLN A 1 286 ? 17.412 40.607 -17.104 1.00 76.91 286 GLN A CA 1
ATOM 2249 C C . GLN A 1 286 ? 16.286 41.619 -16.870 1.00 75.78 286 GLN A C 1
ATOM 2250 O O . GLN A 1 286 ? 15.362 41.351 -16.096 1.00 71.41 286 GLN A O 1
ATOM 2256 N N . PRO A 1 287 ? 16.356 42.783 -17.543 1.00 76.84 287 PRO A N 1
ATOM 2257 C CA . PRO A 1 287 ? 15.333 43.830 -17.393 1.00 78.45 287 PRO A CA 1
ATOM 2258 C C . PRO A 1 287 ? 13.931 43.414 -17.876 1.00 78.27 287 PRO A C 1
ATOM 2259 O O . PRO A 1 287 ? 12.935 44.021 -17.475 1.00 77.02 287 PRO A O 1
ATOM 2263 N N . ILE A 1 288 ? 13.861 42.380 -18.708 1.00 77.52 288 ILE A N 1
ATOM 2264 C CA . ILE A 1 288 ? 12.583 41.905 -19.233 1.00 81.86 288 ILE A CA 1
ATOM 2265 C C . ILE A 1 288 ? 11.890 40.872 -18.317 1.00 79.96 288 ILE A C 1
ATOM 2266 O O . ILE A 1 288 ? 10.885 40.254 -18.698 1.00 78.98 288 ILE A O 1
ATOM 2271 N N . CYS A 1 289 ? 12.407 40.719 -17.100 1.00 77.85 289 CYS A N 1
ATOM 2272 C CA . CYS A 1 289 ? 11.934 39.694 -16.171 1.00 71.81 289 CYS A CA 1
ATOM 2273 C C . CYS A 1 289 ? 10.434 39.773 -15.826 1.00 72.91 289 CYS A C 1
ATOM 2274 O O . CYS A 1 289 ? 9.694 38.791 -16.006 1.00 70.28 289 CYS A O 1
ATOM 2277 N N . LYS A 1 290 ? 9.988 40.928 -15.333 1.00 72.27 290 LYS A N 1
ATOM 2278 C CA . LYS A 1 290 ? 8.572 41.111 -14.986 1.00 72.07 290 LYS A CA 1
ATOM 2279 C C . LYS A 1 290 ? 7.625 40.689 -16.121 1.00 74.33 290 LYS A C 1
ATOM 2280 O O . LYS A 1 290 ? 6.717 39.884 -15.900 1.00 75.40 290 LYS A O 1
ATOM 2286 N N . ASP A 1 291 ? 7.856 41.211 -17.329 1.00 74.39 291 ASP A N 1
ATOM 2287 C CA . ASP A 1 291 ? 7.008 40.933 -18.500 1.00 75.59 291 ASP A CA 1
ATOM 2288 C C . ASP A 1 291 ? 6.904 39.455 -18.830 1.00 74.33 291 ASP A C 1
ATOM 2289 O O . ASP A 1 291 ? 5.842 38.954 -19.187 1.00 78.68 291 ASP A O 1
ATOM 2294 N N . VAL A 1 292 ? 8.024 38.764 -18.700 1.00 73.34 292 VAL A N 1
ATOM 2295 C CA . VAL A 1 292 ? 8.139 37.376 -19.097 1.00 70.12 292 VAL A CA 1
ATOM 2296 C C . VAL A 1 292 ? 7.463 36.428 -18.108 1.00 69.66 292 VAL A C 1
ATOM 2297 O O . VAL A 1 292 ? 7.032 35.335 -18.488 1.00 71.50 292 VAL A O 1
ATOM 2301 N N . LEU A 1 293 ? 7.357 36.855 -16.853 1.00 68.88 293 LEU A N 1
ATOM 2302 C CA . LEU A 1 293 ? 6.849 35.989 -15.781 1.00 71.14 293 LEU A CA 1
ATOM 2303 C C . LEU A 1 293 ? 5.342 36.045 -15.519 1.00 74.05 293 LEU A C 1
ATOM 2304 O O . LEU A 1 293 ? 4.788 35.139 -14.880 1.00 72.83 293 LEU A O 1
ATOM 2309 N N . VAL A 1 294 ? 4.697 37.096 -16.030 1.00 74.85 294 VAL A N 1
ATOM 2310 C CA . VAL A 1 294 ? 3.292 37.425 -15.748 1.00 73.59 294 VAL A CA 1
ATOM 2311 C C . VAL A 1 294 ? 2.320 36.239 -15.756 1.00 71.45 294 VAL A C 1
ATOM 2312 O O . VAL A 1 294 ? 1.396 36.194 -14.961 1.00 73.38 294 VAL A O 1
ATOM 2316 N N . ARG A 1 295 ? 2.533 35.277 -16.639 1.00 69.51 295 ARG A N 1
ATOM 2317 C CA . ARG A 1 295 ? 1.620 34.154 -16.732 1.00 68.96 295 ARG A CA 1
ATOM 2318 C C . ARG A 1 295 ? 1.960 33.013 -15.753 1.00 67.13 295 ARG A C 1
ATOM 2319 O O . ARG A 1 295 ? 1.170 32.077 -15.595 1.00 66.26 295 ARG A O 1
ATOM 2327 N N . HIS A 1 296 ? 3.121 33.105 -15.093 1.00 62.98 296 HIS A N 1
ATOM 2328 C CA . HIS A 1 296 ? 3.708 31.971 -14.359 1.00 57.62 296 HIS A CA 1
ATOM 2329 C C . HIS A 1 296 ? 4.147 32.282 -12.946 1.00 55.19 296 HIS A C 1
ATOM 2330 O O . HIS A 1 296 ? 4.260 31.387 -12.101 1.00 55.32 296 HIS A O 1
ATOM 2337 N N . LEU A 1 297 ? 4.408 33.551 -12.675 1.00 50.38 297 LEU A N 1
ATOM 2338 C CA . LEU A 1 297 ? 4.805 33.984 -11.342 1.00 52.22 297 LEU A CA 1
ATOM 2339 C C . LEU A 1 297 ? 4.027 33.358 -10.171 1.00 52.75 297 LEU A C 1
ATOM 2340 O O . LEU A 1 297 ? 4.644 32.906 -9.208 1.00 53.19 297 LEU A O 1
ATOM 2345 N N . PRO A 1 298 ? 2.677 33.311 -10.254 1.00 54.42 298 PRO A N 1
ATOM 2346 C CA . PRO A 1 298 ? 1.915 32.717 -9.151 1.00 52.39 298 PRO A CA 1
ATOM 2347 C C . PRO A 1 298 ? 2.307 31.282 -8.805 1.00 49.32 298 PRO A C 1
ATOM 2348 O O . PRO A 1 298 ? 2.264 30.908 -7.643 1.00 47.21 298 PRO A O 1
ATOM 2352 N N . LYS A 1 299 ? 2.688 30.487 -9.794 1.00 51.47 299 LYS A N 1
ATOM 2353 C CA . LYS A 1 299 ? 3.147 29.133 -9.522 1.00 53.99 299 LYS A CA 1
ATOM 2354 C C . LYS A 1 299 ? 4.627 29.103 -9.103 1.00 54.61 299 LYS A C 1
ATOM 2355 O O . LYS A 1 299 ? 5.023 28.290 -8.252 1.00 52.90 299 LYS A O 1
ATOM 2361 N N . LEU A 1 300 ? 5.427 29.991 -9.693 1.00 52.96 300 LEU A N 1
ATOM 2362 C CA . LEU A 1 300 ? 6.878 29.993 -9.461 1.00 54.16 300 LEU A CA 1
ATOM 2363 C C . LEU A 1 300 ? 7.253 30.199 -7.982 1.00 52.85 300 LEU A C 1
ATOM 2364 O O . LEU A 1 300 ? 8.058 29.449 -7.412 1.00 52.00 300 LEU A O 1
ATOM 2369 N N . ILE A 1 301 ? 6.639 31.192 -7.357 1.00 50.16 301 ILE A N 1
ATOM 2370 C CA . ILE A 1 301 ? 6.957 31.506 -5.972 1.00 48.66 301 ILE A CA 1
ATOM 2371 C C . ILE A 1 301 ? 6.780 30.307 -5.022 1.00 52.40 301 ILE A C 1
ATOM 2372 O O . ILE A 1 301 ? 7.707 29.963 -4.288 1.00 51.39 301 ILE A O 1
ATOM 2377 N N . PRO A 1 302 ? 5.607 29.638 -5.051 1.00 53.22 302 PRO A N 1
ATOM 2378 C CA . PRO A 1 302 ? 5.423 28.476 -4.177 1.00 50.83 302 PRO A CA 1
ATOM 2379 C C . PRO A 1 302 ? 6.374 27.351 -4.509 1.00 46.62 302 PRO A C 1
ATOM 2380 O O . PRO A 1 302 ? 6.777 26.605 -3.619 1.00 47.46 302 PRO A O 1
ATOM 2384 N N . VAL A 1 303 ? 6.710 27.220 -5.784 1.00 45.12 303 VAL A N 1
ATOM 2385 C CA . VAL A 1 303 ? 7.648 26.209 -6.224 1.00 44.14 303 VAL A CA 1
ATOM 2386 C C . VAL A 1 303 ? 9.050 26.484 -5.666 1.00 47.40 303 VAL A C 1
ATOM 2387 O O . VAL A 1 303 ? 9.696 25.570 -5.132 1.00 46.34 303 VAL A O 1
ATOM 2391 N N . LEU A 1 304 ? 9.502 27.738 -5.773 1.00 45.57 304 LEU A N 1
ATOM 2392 C CA . LEU A 1 304 ? 10.768 28.157 -5.164 1.00 46.34 304 LEU A CA 1
ATOM 2393 C C . LEU A 1 304 ? 10.740 27.928 -3.671 1.00 46.52 304 LEU A C 1
ATOM 2394 O O . LEU A 1 304 ? 11.640 27.308 -3.112 1.00 46.58 304 LEU A O 1
ATOM 2399 N N . VAL A 1 305 ? 9.687 28.413 -3.031 1.00 45.81 305 VAL A N 1
ATOM 2400 C CA . VAL A 1 305 ? 9.533 28.267 -1.593 1.00 45.63 305 VAL A CA 1
ATOM 2401 C C . VAL A 1 305 ? 9.616 26.794 -1.153 1.00 48.20 305 VAL A C 1
ATOM 2402 O O . VAL A 1 305 ? 10.173 26.474 -0.106 1.00 46.83 305 VAL A O 1
ATOM 2406 N N . ASN A 1 306 ? 9.080 25.891 -1.964 1.00 49.20 306 ASN A N 1
ATOM 2407 C CA . ASN A 1 306 ? 9.012 24.493 -1.556 1.00 49.54 306 ASN A CA 1
ATOM 2408 C C . ASN A 1 306 ? 10.393 23.834 -1.664 1.00 50.16 306 ASN A C 1
ATOM 2409 O O . ASN A 1 306 ? 10.787 23.067 -0.788 1.00 50.90 306 ASN A O 1
ATOM 2414 N N . GLY A 1 307 ? 11.132 24.165 -2.724 1.00 49.68 307 GLY A N 1
ATOM 2415 C CA . GLY A 1 307 ? 12.518 23.721 -2.890 1.00 51.02 307 GLY A CA 1
ATOM 2416 C C . GLY A 1 307 ? 13.534 24.273 -1.881 1.00 53.11 307 GLY A C 1
ATOM 2417 O O . GLY A 1 307 ? 14.682 23.850 -1.875 1.00 55.64 307 GLY A O 1
ATOM 2418 N N . MET A 1 308 ? 13.113 25.195 -1.017 1.00 50.38 308 MET A N 1
ATOM 2419 C CA . MET A 1 308 ? 14.001 25.817 -0.042 1.00 46.49 308 MET A CA 1
ATOM 2420 C C . MET A 1 308 ? 14.053 25.050 1.265 1.00 48.18 308 MET A C 1
ATOM 2421 O O . MET A 1 308 ? 14.813 25.409 2.170 1.00 48.78 308 MET A O 1
ATOM 2426 N N . LYS A 1 309 ? 13.248 23.999 1.373 1.00 48.05 309 LYS A N 1
ATOM 2427 C CA . LYS A 1 309 ? 13.363 23.088 2.500 1.00 51.18 309 LYS A CA 1
ATOM 2428 C C . LYS A 1 309 ? 14.645 22.290 2.347 1.00 51.70 309 LYS A C 1
ATOM 2429 O O . LYS A 1 309 ? 15.049 21.970 1.228 1.00 50.91 309 LYS A O 1
ATOM 2435 N N . TYR A 1 310 ? 15.284 21.954 3.462 1.00 50.55 310 TYR A N 1
ATOM 2436 C CA . TYR A 1 310 ? 16.394 21.011 3.411 1.00 50.95 310 TYR A CA 1
ATOM 2437 C C . TYR A 1 310 ? 15.921 19.717 2.760 1.00 51.15 310 TYR A C 1
ATOM 2438 O O . TYR A 1 310 ? 14.796 19.284 2.986 1.00 53.95 310 TYR A O 1
ATOM 2447 N N . SER A 1 311 ? 16.772 19.091 1.961 1.00 54.52 311 SER A N 1
ATOM 2448 C CA . SER A 1 311 ? 16.449 17.783 1.392 1.00 54.40 311 SER A CA 1
ATOM 2449 C C . SER A 1 311 ? 16.482 16.767 2.513 1.00 55.80 311 SER A C 1
ATOM 2450 O O . SER A 1 311 ? 17.068 17.020 3.582 1.00 54.64 311 SER A O 1
ATOM 2453 N N . ASP A 1 312 ? 15.859 15.621 2.269 1.00 56.84 312 ASP A N 1
ATOM 2454 C CA . ASP A 1 312 ? 15.819 14.551 3.252 1.00 63.32 312 ASP A CA 1
ATOM 2455 C C . ASP A 1 312 ? 17.201 14.035 3.693 1.00 63.92 312 ASP A C 1
ATOM 2456 O O . ASP A 1 312 ? 17.417 13.784 4.891 1.00 63.09 312 ASP A O 1
ATOM 2461 N N . ILE A 1 313 ? 18.129 13.907 2.741 1.00 60.40 313 ILE A N 1
ATOM 2462 C CA . ILE A 1 313 ? 19.500 13.464 3.051 1.00 59.07 313 ILE A CA 1
ATOM 2463 C C . ILE A 1 313 ? 20.273 14.496 3.887 1.00 58.27 313 ILE A C 1
ATOM 2464 O O . ILE A 1 313 ? 20.938 14.146 4.870 1.00 57.87 313 ILE A O 1
ATOM 2469 N N . ASP A 1 314 ? 20.163 15.763 3.503 1.00 56.75 314 ASP A N 1
ATOM 2470 C CA . ASP A 1 314 ? 20.824 16.828 4.233 1.00 56.20 314 ASP A CA 1
ATOM 2471 C C . ASP A 1 314 ? 20.362 16.922 5.669 1.00 58.32 314 ASP A C 1
ATOM 2472 O O . ASP A 1 314 ? 21.184 17.130 6.560 1.00 60.07 314 ASP A O 1
ATOM 2477 N N . ILE A 1 315 ? 19.058 16.754 5.892 1.00 59.11 315 ILE A N 1
ATOM 2478 C CA . ILE A 1 315 ? 18.507 16.681 7.239 1.00 59.94 315 ILE A CA 1
ATOM 2479 C C . ILE A 1 315 ? 19.251 15.622 8.049 1.00 61.24 315 ILE A C 1
ATOM 2480 O O . ILE A 1 315 ? 19.663 15.873 9.181 1.00 61.31 315 ILE A O 1
ATOM 2485 N N . ILE A 1 316 ? 19.426 14.443 7.455 1.00 65.45 316 ILE A N 1
ATOM 2486 C CA . ILE A 1 316 ? 20.086 13.330 8.133 1.00 69.86 316 ILE A CA 1
ATOM 2487 C C . ILE A 1 316 ? 21.568 13.622 8.345 1.00 68.82 316 ILE A C 1
ATOM 2488 O O . ILE A 1 316 ? 22.091 13.426 9.440 1.00 69.76 316 ILE A O 1
ATOM 2493 N N . LEU A 1 317 ? 22.229 14.114 7.303 1.00 70.17 317 LEU A N 1
ATOM 2494 C CA . LEU A 1 317 ? 23.640 14.473 7.399 1.00 72.74 317 LEU A CA 1
ATOM 2495 C C . LEU A 1 317 ? 23.889 15.525 8.472 1.00 74.82 317 LEU A C 1
ATOM 2496 O O . LEU A 1 317 ? 24.793 15.363 9.294 1.00 78.32 317 LEU A O 1
ATOM 2501 N N . LEU A 1 318 ? 23.081 16.588 8.470 1.00 72.68 318 LEU A N 1
ATOM 2502 C CA . LEU A 1 318 ? 23.299 17.730 9.370 1.00 75.93 318 LEU A CA 1
ATOM 2503 C C . LEU A 1 318 ? 23.014 17.409 10.842 1.00 81.19 318 LEU A C 1
ATOM 2504 O O . LEU A 1 318 ? 23.443 18.144 11.729 1.00 78.11 318 LEU A O 1
ATOM 2509 N N . LYS A 1 319 ? 22.289 16.317 11.088 1.00 87.73 319 LYS A N 1
ATOM 2510 C CA . LYS A 1 319 ? 22.088 15.802 12.443 1.00 93.91 319 LYS A CA 1
ATOM 2511 C C . LYS A 1 319 ? 23.390 15.207 13.002 1.00 100.77 319 LYS A C 1
ATOM 2512 O O . LYS A 1 319 ? 23.685 15.354 14.191 1.00 101.49 319 LYS A O 1
ATOM 2518 N N . GLY A 1 320 ? 24.159 14.551 12.130 1.00 110.20 320 GLY A N 1
ATOM 2519 C CA . GLY A 1 320 ? 25.414 13.889 12.502 1.00 108.77 320 GLY A CA 1
ATOM 2520 C C . GLY A 1 320 ? 26.652 14.550 11.922 1.00 108.41 320 GLY A C 1
ATOM 2521 O O . GLY A 1 320 ? 27.115 15.578 12.422 1.00 102.50 320 GLY A O 1
ATOM 2522 N N . SER A 1 333 ? 29.554 22.734 2.839 1.00 104.99 371 SER A N 1
ATOM 2523 C CA . SER A 1 333 ? 28.283 22.503 2.160 1.00 99.93 371 SER A CA 1
ATOM 2524 C C . SER A 1 333 ? 28.225 23.296 0.849 1.00 94.54 371 SER A C 1
ATOM 2525 O O . SER A 1 333 ? 28.540 24.490 0.815 1.00 94.85 371 SER A O 1
ATOM 2528 N N . ASP A 1 334 ? 27.823 22.626 -0.227 1.00 85.85 372 ASP A N 1
ATOM 2529 C CA . ASP A 1 334 ? 27.851 23.241 -1.552 1.00 81.87 372 ASP A CA 1
ATOM 2530 C C . ASP A 1 334 ? 26.475 23.468 -2.220 1.00 73.69 372 ASP A C 1
ATOM 2531 O O . ASP A 1 334 ? 25.426 23.243 -1.611 1.00 70.69 372 ASP A O 1
ATOM 2536 N N . TRP A 1 335 ? 26.512 23.909 -3.476 1.00 60.43 373 TRP A N 1
ATOM 2537 C CA . TRP A 1 335 ? 25.348 24.367 -4.212 1.00 57.61 373 TRP A CA 1
ATOM 2538 C C . TRP A 1 335 ? 24.315 23.289 -4.396 1.00 56.07 373 TRP A C 1
ATOM 2539 O O . TRP A 1 335 ? 24.634 22.188 -4.844 1.00 57.76 373 TRP A O 1
ATOM 2550 N N . ASN A 1 336 ? 23.069 23.591 -4.034 1.00 49.19 374 ASN A N 1
ATOM 2551 C CA . ASN A 1 336 ? 21.958 22.635 -4.170 1.00 47.09 374 ASN A CA 1
ATOM 2552 C C . ASN A 1 336 ? 20.638 23.338 -4.506 1.00 46.82 374 ASN A C 1
ATOM 2553 O O . ASN A 1 336 ? 20.603 24.559 -4.643 1.00 46.80 374 ASN A O 1
ATOM 2558 N N . LEU A 1 337 ? 19.564 22.566 -4.671 1.00 48.71 375 LEU A N 1
ATOM 2559 C CA . LEU A 1 337 ? 18.248 23.126 -4.978 1.00 46.83 375 LEU A CA 1
ATOM 2560 C C . LEU A 1 337 ? 17.839 24.197 -3.955 1.00 44.78 375 LEU A C 1
ATOM 2561 O O . LEU A 1 337 ? 17.438 25.295 -4.337 1.00 42.98 375 LEU A O 1
ATOM 2566 N N . ARG A 1 338 ? 17.987 23.886 -2.669 1.00 42.10 376 ARG A N 1
ATOM 2567 C CA . ARG A 1 338 ? 17.653 24.834 -1.615 1.00 42.51 376 ARG A CA 1
ATOM 2568 C C . ARG A 1 338 ? 18.344 26.178 -1.824 1.00 46.17 376 ARG A C 1
ATOM 2569 O O . ARG A 1 338 ? 17.675 27.217 -1.813 1.00 48.06 376 ARG A O 1
ATOM 2577 N N . LYS A 1 339 ? 19.662 26.171 -2.027 1.00 44.19 377 LYS A N 1
ATOM 2578 C CA . LYS A 1 339 ? 20.396 27.447 -2.148 1.00 45.12 377 LYS A CA 1
ATOM 2579 C C . LYS A 1 339 ? 19.992 28.202 -3.400 1.00 44.54 377 LYS A C 1
ATOM 2580 O O . LYS A 1 339 ? 19.849 29.426 -3.372 1.00 45.74 377 LYS A O 1
ATOM 2586 N N . CYS A 1 340 ? 19.817 27.472 -4.498 1.00 43.48 378 CYS A N 1
ATOM 2587 C CA . CYS A 1 340 ? 19.453 28.097 -5.759 1.00 44.56 378 CYS A CA 1
ATOM 2588 C C . CYS A 1 340 ? 18.066 28.745 -5.614 1.00 44.68 378 CYS A C 1
ATOM 2589 O O . CYS A 1 340 ? 17.892 29.934 -5.888 1.00 45.03 378 CYS A O 1
ATOM 2592 N N . SER A 1 341 ? 17.102 27.980 -5.113 1.00 44.24 379 SER A N 1
ATOM 2593 C CA . SER A 1 341 ? 15.758 28.512 -4.875 1.00 46.10 379 SER A CA 1
ATOM 2594 C C . SER A 1 341 ? 15.786 29.750 -3.972 1.00 44.92 379 SER A C 1
ATOM 2595 O O . SER A 1 341 ? 15.179 30.762 -4.307 1.00 44.34 379 SER A O 1
ATOM 2598 N N . ALA A 1 342 ? 16.521 29.685 -2.860 1.00 44.00 380 ALA A N 1
ATOM 2599 C CA . ALA A 1 342 ? 16.612 30.835 -1.958 1.00 44.25 380 ALA A CA 1
ATOM 2600 C C . ALA A 1 342 ? 17.276 32.044 -2.625 1.00 45.25 380 ALA A C 1
ATOM 2601 O O . ALA A 1 342 ? 16.816 33.194 -2.479 1.00 44.86 380 ALA A O 1
ATOM 2603 N N . ALA A 1 343 ? 18.346 31.799 -3.371 1.00 45.87 381 ALA A N 1
ATOM 2604 C CA . ALA A 1 343 ? 18.978 32.901 -4.103 1.00 46.00 381 ALA A CA 1
ATOM 2605 C C . ALA A 1 343 ? 18.033 33.484 -5.157 1.00 44.88 381 ALA A C 1
ATOM 2606 O O . ALA A 1 343 ? 17.999 34.701 -5.352 1.00 44.55 381 ALA A O 1
ATOM 2608 N N . ALA A 1 344 ? 17.265 32.625 -5.827 1.00 44.99 382 ALA A N 1
ATOM 2609 C CA . ALA A 1 344 ? 16.346 33.091 -6.872 1.00 45.60 382 ALA A CA 1
ATOM 2610 C C . ALA A 1 344 ? 15.264 33.985 -6.270 1.00 47.14 382 ALA A C 1
ATOM 2611 O O . ALA A 1 344 ? 14.926 35.040 -6.825 1.00 46.18 382 ALA A O 1
ATOM 2613 N N . LEU A 1 345 ? 14.752 33.561 -5.115 1.00 44.82 383 LEU A N 1
ATOM 2614 C CA . LEU A 1 345 ? 13.747 34.310 -4.388 1.00 47.03 383 LEU A CA 1
ATOM 2615 C C . LEU A 1 345 ? 14.273 35.660 -3.942 1.00 47.84 383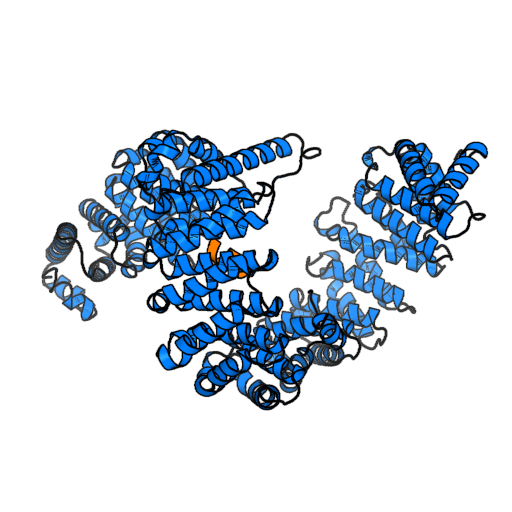 LEU A C 1
ATOM 2616 O O . LEU A 1 345 ? 13.565 36.655 -4.037 1.00 53.73 383 LEU A O 1
ATOM 2621 N N . ASP A 1 346 ? 15.515 35.683 -3.463 1.00 50.26 384 ASP A N 1
ATOM 2622 C CA . ASP A 1 346 ? 16.203 36.910 -3.042 1.00 47.16 384 ASP A CA 1
ATOM 2623 C C . ASP A 1 346 ? 16.233 37.924 -4.178 1.00 45.66 384 ASP A C 1
ATOM 2624 O O . ASP A 1 346 ? 15.872 39.089 -3.981 1.00 45.87 384 ASP A O 1
ATOM 2629 N N . VAL A 1 347 ? 16.637 37.488 -5.370 1.00 47.41 385 VAL A N 1
ATOM 2630 C CA . VAL A 1 347 ? 16.708 38.411 -6.510 1.00 50.10 385 VAL A CA 1
ATOM 2631 C C . VAL A 1 347 ? 15.306 38.821 -6.954 1.00 51.13 385 VAL A C 1
ATOM 2632 O O . VAL A 1 347 ? 15.048 40.003 -7.223 1.00 50.77 385 VAL A O 1
ATOM 2636 N N . LEU A 1 348 ? 14.402 37.849 -7.042 1.00 49.66 386 LEU A N 1
ATOM 2637 C CA . LEU A 1 348 ? 13.031 38.172 -7.411 1.00 50.60 386 LEU A CA 1
ATOM 2638 C C . LEU A 1 348 ? 12.434 39.201 -6.460 1.00 48.63 386 LEU A C 1
ATOM 2639 O O . LEU A 1 348 ? 11.791 40.132 -6.917 1.00 51.28 386 LEU A O 1
ATOM 2644 N N . ALA A 1 349 ? 12.697 39.064 -5.161 1.00 44.95 387 ALA A N 1
ATOM 2645 C CA . ALA A 1 349 ? 12.303 40.086 -4.184 1.00 46.34 387 ALA A CA 1
ATOM 2646 C C . ALA A 1 349 ? 12.845 41.472 -4.518 1.00 48.04 387 ALA A C 1
ATOM 2647 O O . ALA A 1 349 ? 12.148 42.462 -4.347 1.00 48.97 387 ALA A O 1
ATOM 2649 N N . ASN A 1 350 ? 14.090 41.540 -4.975 1.00 47.38 388 ASN A N 1
ATOM 2650 C CA . ASN A 1 350 ? 14.682 42.812 -5.381 1.00 50.76 388 ASN A CA 1
ATOM 2651 C C . ASN A 1 350 ? 14.115 43.352 -6.675 1.00 48.83 388 ASN A C 1
ATOM 2652 O O . ASN A 1 350 ? 14.111 44.553 -6.877 1.00 49.87 388 ASN A O 1
ATOM 2657 N N . VAL A 1 351 ? 13.660 42.467 -7.550 1.00 49.06 389 VAL A N 1
ATOM 2658 C CA . VAL A 1 351 ? 12.985 42.881 -8.772 1.00 53.94 389 VAL A CA 1
ATOM 2659 C C . VAL A 1 351 ? 11.558 43.395 -8.469 1.00 58.36 389 VAL A C 1
ATOM 2660 O O . VAL A 1 351 ? 11.193 44.521 -8.827 1.00 60.85 389 VAL A O 1
ATOM 2664 N N . TYR A 1 352 ? 10.766 42.574 -7.790 1.00 56.29 390 TYR A N 1
ATOM 2665 C CA . TYR A 1 352 ? 9.361 42.871 -7.602 1.00 57.07 390 TYR A CA 1
ATOM 2666 C C . TYR A 1 352 ? 9.105 43.792 -6.439 1.00 59.32 390 TYR A C 1
ATOM 2667 O O . TYR A 1 352 ? 8.048 44.415 -6.366 1.00 58.36 390 TYR A O 1
ATOM 2676 N N . ARG A 1 353 ? 10.073 43.876 -5.531 1.00 61.22 391 ARG A N 1
ATOM 2677 C CA . ARG A 1 353 ? 9.933 44.673 -4.312 1.00 63.11 391 ARG A CA 1
ATOM 2678 C C . ARG A 1 353 ? 8.581 44.395 -3.620 1.00 63.67 391 ARG A C 1
ATOM 2679 O O . ARG A 1 353 ? 8.254 43.230 -3.391 1.00 60.70 391 ARG A O 1
ATOM 2687 N N . ASP A 1 354 ? 7.795 45.426 -3.308 1.00 63.68 392 ASP A N 1
ATOM 2688 C CA . ASP A 1 354 ? 6.567 45.221 -2.531 1.00 62.95 392 ASP A CA 1
ATOM 2689 C C . ASP A 1 354 ? 5.469 44.449 -3.284 1.00 62.65 392 ASP A C 1
ATOM 2690 O O . ASP A 1 354 ? 4.561 43.893 -2.660 1.00 64.26 392 ASP A O 1
ATOM 2695 N N . GLU A 1 355 ? 5.577 44.368 -4.610 1.00 58.13 393 GLU A N 1
ATOM 2696 C CA . GLU A 1 355 ? 4.625 43.603 -5.417 1.00 58.89 393 GLU A CA 1
ATOM 2697 C C . GLU A 1 355 ? 4.682 42.106 -5.124 1.00 59.13 393 GLU A C 1
ATOM 2698 O O . GLU A 1 355 ? 3.750 41.364 -5.441 1.00 58.25 393 GLU A O 1
ATOM 2704 N N . LEU A 1 356 ? 5.780 41.655 -4.524 1.00 57.03 394 LEU A N 1
ATOM 2705 C CA . LEU A 1 356 ? 5.954 40.240 -4.246 1.00 54.02 394 LEU A CA 1
ATOM 2706 C C . LEU A 1 356 ? 5.195 39.805 -3.006 1.00 51.81 394 LEU A C 1
ATOM 2707 O O . LEU A 1 356 ? 4.846 38.626 -2.849 1.00 49.21 394 LEU A O 1
ATOM 2712 N N . LEU A 1 357 ? 4.941 40.757 -2.123 1.00 49.97 395 LEU A N 1
ATOM 2713 C CA . LEU A 1 357 ? 4.397 40.435 -0.804 1.00 54.02 395 LEU A CA 1
ATOM 2714 C C . LEU A 1 357 ? 3.067 39.658 -0.766 1.00 54.98 395 LEU A C 1
ATOM 2715 O O . LEU A 1 357 ? 2.908 38.775 0.088 1.00 54.05 395 LEU A O 1
ATOM 2720 N N . PRO A 1 358 ? 2.113 39.981 -1.676 1.00 54.97 396 PRO A N 1
ATOM 2721 C CA . PRO A 1 358 ? 0.865 39.213 -1.731 1.00 54.41 396 PRO A CA 1
ATOM 2722 C C . PRO A 1 358 ? 1.076 37.751 -2.159 1.00 54.17 396 PRO A C 1
ATOM 2723 O O . PRO A 1 358 ? 0.322 36.871 -1.741 1.00 53.05 396 PRO A O 1
ATOM 2727 N N . HIS A 1 359 ? 2.097 37.490 -2.973 1.00 53.82 397 HIS A N 1
ATOM 2728 C CA . HIS A 1 359 ? 2.491 36.107 -3.260 1.00 51.03 397 HIS A CA 1
ATOM 2729 C C . HIS A 1 359 ? 3.100 35.394 -2.089 1.00 50.27 397 HIS A C 1
ATOM 2730 O O . HIS A 1 359 ? 2.853 34.202 -1.897 1.00 54.47 397 HIS A O 1
ATOM 2737 N N . ILE A 1 360 ? 3.852 36.110 -1.261 1.00 48.98 398 ILE A N 1
ATOM 2738 C CA . ILE A 1 360 ? 4.712 35.446 -0.287 1.00 49.13 398 ILE A CA 1
ATOM 2739 C C . ILE A 1 360 ? 4.132 35.373 1.117 1.00 48.64 398 ILE A C 1
ATOM 2740 O O . ILE A 1 360 ? 4.411 34.418 1.864 1.00 48.89 398 ILE A O 1
ATOM 2745 N N . LEU A 1 361 ? 3.342 36.378 1.491 1.00 48.00 399 LEU A N 1
ATOM 2746 C CA . LEU A 1 361 ? 2.767 36.412 2.845 1.00 50.40 399 LEU A CA 1
ATOM 2747 C C . LEU A 1 361 ? 1.822 35.240 3.187 1.00 50.86 399 LEU A C 1
ATOM 2748 O O . LEU A 1 361 ? 1.847 34.750 4.325 1.00 53.13 399 LEU A O 1
ATOM 2753 N N . PRO A 1 362 ? 0.981 34.785 2.218 1.00 49.47 400 PRO A N 1
ATOM 2754 C CA . PRO A 1 362 ? 0.138 33.610 2.520 1.00 49.56 400 PRO A CA 1
ATOM 2755 C C . PRO A 1 362 ? 0.973 32.349 2.777 1.00 50.20 400 PRO A C 1
ATOM 2756 O O . PRO A 1 362 ? 0.642 31.551 3.664 1.00 52.94 400 PRO A O 1
ATOM 2760 N N . LEU A 1 363 ? 2.056 32.195 2.025 1.00 47.52 401 LEU A N 1
ATOM 2761 C CA . LEU A 1 363 ? 3.026 31.122 2.274 1.00 49.12 401 LEU A CA 1
ATOM 2762 C C . LEU A 1 363 ? 3.717 31.268 3.622 1.00 48.32 401 LEU A C 1
ATOM 2763 O O . LEU A 1 363 ? 3.867 30.295 4.356 1.00 47.81 401 LEU A O 1
ATOM 2768 N N . LEU A 1 364 ? 4.115 32.483 3.961 1.00 49.16 402 LEU A N 1
ATOM 2769 C CA . LEU A 1 364 ? 4.785 32.701 5.241 1.00 52.47 402 LEU A CA 1
ATOM 2770 C C . LEU A 1 364 ? 3.898 32.322 6.413 1.00 54.67 402 LEU A C 1
ATOM 2771 O O . LEU A 1 364 ? 4.371 31.694 7.375 1.00 56.69 402 LEU A O 1
ATOM 2776 N N . LYS A 1 365 ? 2.619 32.696 6.336 1.00 54.58 403 LYS A N 1
ATOM 2777 C CA . LYS A 1 365 ? 1.701 32.367 7.415 1.00 56.04 403 LYS A CA 1
ATOM 2778 C C . LYS A 1 365 ? 1.613 30.875 7.634 1.00 53.96 403 LYS A C 1
ATOM 2779 O O . LYS A 1 365 ? 1.621 30.433 8.783 1.00 54.15 403 LYS A O 1
ATOM 2785 N N . GLU A 1 366 ? 1.588 30.084 6.562 1.00 53.26 404 GLU A N 1
ATOM 2786 C CA . GLU A 1 366 ? 1.547 28.628 6.762 1.00 55.86 404 GLU A CA 1
ATOM 2787 C C . GLU A 1 366 ? 2.896 28.028 7.217 1.00 55.63 404 GLU A C 1
ATOM 2788 O O . GLU A 1 366 ? 2.930 26.934 7.785 1.00 56.29 404 GLU A O 1
ATOM 2794 N N . LEU A 1 367 ? 3.995 28.755 6.998 1.00 53.47 405 LEU A N 1
ATOM 2795 C CA . LEU A 1 367 ? 5.323 28.232 7.311 1.00 48.15 405 LEU A CA 1
ATOM 2796 C C . LEU A 1 367 ? 5.852 28.673 8.677 1.00 47.40 405 LEU A C 1
ATOM 2797 O O . LEU A 1 367 ? 6.351 27.861 9.431 1.00 49.28 405 LEU A O 1
ATOM 2802 N N . LEU A 1 368 ? 5.718 29.944 9.014 1.00 48.18 406 LEU A N 1
ATOM 2803 C CA . LEU A 1 368 ? 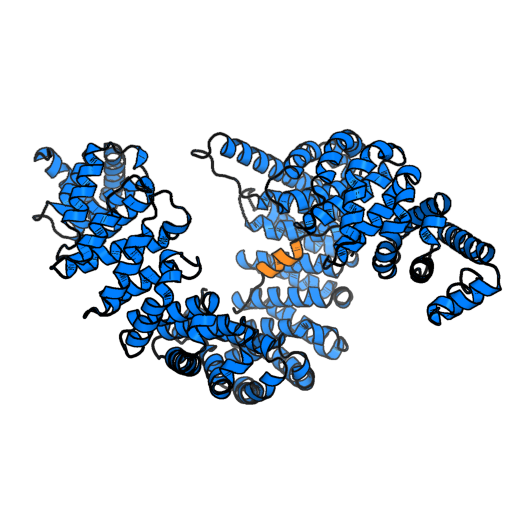6.422 30.488 10.179 1.00 48.43 406 LEU A CA 1
ATOM 2804 C C . LEU A 1 368 ? 6.021 29.930 11.542 1.00 52.25 406 LEU A C 1
ATOM 2805 O O . LEU A 1 368 ? 6.758 30.074 12.527 1.00 57.36 406 LEU A O 1
ATOM 2810 N N . PHE A 1 369 ? 4.870 29.281 11.611 1.00 53.89 407 PHE A N 1
ATOM 2811 C CA . PHE A 1 369 ? 4.323 28.881 12.902 1.00 57.01 407 PHE A CA 1
ATOM 2812 C C . PHE A 1 369 ? 4.045 27.393 12.928 1.00 57.81 407 PHE A C 1
ATOM 2813 O O . PHE A 1 369 ? 3.590 26.865 13.944 1.00 59.99 407 PHE A O 1
ATOM 2821 N N . HIS A 1 370 ? 4.344 26.739 11.805 1.00 56.17 408 HIS A N 1
ATOM 2822 C CA . HIS A 1 370 ? 4.112 25.307 11.584 1.00 56.92 408 HIS A CA 1
ATOM 2823 C C . HIS A 1 370 ? 4.727 24.431 12.646 1.00 57.79 408 HIS A C 1
ATOM 2824 O O . HIS A 1 370 ? 5.733 24.787 13.268 1.00 56.28 408 HIS A O 1
ATOM 2831 N N . HIS A 1 371 ? 4.113 23.277 12.874 1.00 59.86 409 HIS A N 1
ATOM 2832 C CA . HIS A 1 371 ? 4.548 22.371 13.938 1.00 63.05 409 HIS A CA 1
ATOM 2833 C C . HIS A 1 371 ? 5.684 21.467 13.500 1.00 59.81 409 HIS A C 1
ATOM 2834 O O . HIS A 1 371 ? 6.383 20.904 14.337 1.00 56.39 409 HIS A O 1
ATOM 2841 N N . GLU A 1 372 ? 5.884 21.331 12.191 1.00 57.66 410 GLU A N 1
ATOM 2842 C CA . GLU A 1 372 ? 7.047 20.613 11.663 1.00 57.56 410 GLU A CA 1
ATOM 2843 C C . GLU A 1 372 ? 8.262 21.528 11.454 1.00 53.85 410 GLU A C 1
ATOM 2844 O O . GLU A 1 372 ? 8.239 22.462 10.631 1.00 50.86 410 GLU A O 1
ATOM 2850 N N . TRP A 1 373 ? 9.327 21.235 12.201 1.00 53.71 411 TRP A N 1
ATOM 2851 C CA . TRP A 1 373 ? 10.520 22.092 12.241 1.00 50.25 411 TRP A CA 1
ATOM 2852 C C . TRP A 1 373 ? 11.137 22.328 10.888 1.00 48.45 411 TRP A C 1
ATOM 2853 O O . TRP A 1 373 ? 11.502 23.451 10.563 1.00 48.93 411 TRP A O 1
ATOM 2864 N N . VAL A 1 374 ? 11.210 21.296 10.059 1.00 47.43 412 VAL A N 1
ATOM 2865 C CA . VAL A 1 374 ? 11.716 21.456 8.698 1.00 47.32 412 VAL A CA 1
ATOM 2866 C C . VAL A 1 374 ? 10.935 22.525 7.929 1.00 48.01 412 VAL A C 1
ATOM 2867 O O . VAL A 1 374 ? 11.524 23.378 7.257 1.00 48.23 412 VAL A O 1
ATOM 2871 N N . VAL A 1 375 ? 9.609 22.479 8.036 1.00 48.91 413 VAL A N 1
ATOM 2872 C CA . VAL A 1 375 ? 8.741 23.444 7.353 1.00 43.46 413 VAL A CA 1
ATOM 2873 C C . VAL A 1 375 ? 8.955 24.841 7.936 1.00 42.52 413 VAL A C 1
ATOM 2874 O O . VAL A 1 375 ? 9.126 25.803 7.192 1.00 42.25 413 VAL A O 1
ATOM 2878 N N . LYS A 1 376 ? 8.991 24.943 9.266 1.00 41.01 414 LYS A N 1
ATOM 2879 C CA . LYS A 1 376 ? 9.220 26.213 9.935 1.00 41.60 414 LYS A CA 1
ATOM 2880 C C . LYS A 1 376 ? 10.561 26.848 9.506 1.00 42.86 414 LYS A C 1
ATOM 2881 O O . LYS A 1 376 ? 10.619 28.033 9.147 1.00 40.96 414 LYS A O 1
ATOM 2887 N N . GLU A 1 377 ? 11.621 26.039 9.516 1.00 41.46 415 GLU A N 1
ATOM 2888 C CA . GLU A 1 377 ? 12.946 26.483 9.164 1.00 41.31 415 GLU A CA 1
ATOM 2889 C C . GLU A 1 377 ? 12.915 27.091 7.767 1.00 43.10 415 GLU A C 1
ATOM 2890 O O . GLU A 1 377 ? 13.475 28.173 7.544 1.00 43.28 415 GLU A O 1
ATOM 2896 N N . SER A 1 378 ? 12.265 26.423 6.817 1.00 41.85 416 SER A N 1
ATOM 2897 C CA . SER A 1 378 ? 12.224 26.987 5.468 1.00 43.10 416 SER A CA 1
ATOM 2898 C C . SER A 1 378 ? 11.515 28.349 5.500 1.00 44.93 416 SER A C 1
ATOM 2899 O O . SER A 1 378 ? 11.930 29.304 4.808 1.00 44.38 416 SER A O 1
ATOM 2902 N N . GLY A 1 379 ? 10.468 28.451 6.324 1.00 43.20 417 GLY A N 1
ATOM 2903 C CA . GLY A 1 379 ? 9.699 29.701 6.417 1.00 42.84 417 GLY A CA 1
ATOM 2904 C C . GLY A 1 379 ? 10.580 30.849 6.876 1.00 45.47 417 GLY A C 1
ATOM 2905 O O . GLY A 1 379 ? 10.540 31.950 6.313 1.00 46.02 417 GLY A O 1
ATOM 2906 N N . ILE A 1 380 ? 11.403 30.578 7.884 1.00 43.12 418 ILE A N 1
ATOM 2907 C CA . ILE A 1 380 ? 12.310 31.571 8.423 1.00 42.15 418 ILE A CA 1
ATOM 2908 C C . ILE A 1 380 ? 13.324 31.980 7.347 1.00 43.12 418 ILE A C 1
ATOM 2909 O O . ILE A 1 380 ? 13.642 33.168 7.184 1.00 41.55 418 ILE A O 1
ATOM 2914 N N . LEU A 1 381 ? 13.791 30.991 6.595 1.00 40.83 419 LEU A N 1
ATOM 2915 C CA . LEU A 1 381 ? 14.681 31.240 5.485 1.00 39.98 419 LEU A CA 1
ATOM 2916 C C . LEU A 1 381 ? 14.054 32.212 4.501 1.00 40.66 419 LEU A C 1
ATOM 2917 O O . LEU A 1 381 ? 14.635 33.250 4.198 1.00 41.85 419 LEU A O 1
ATOM 2922 N N . VAL A 1 382 ? 12.863 31.876 4.011 1.00 43.99 420 VAL A N 1
ATOM 2923 C CA . VAL A 1 382 ? 12.109 32.757 3.111 1.00 41.35 420 VAL A CA 1
ATOM 2924 C C . VAL A 1 382 ? 12.038 34.189 3.631 1.00 39.83 420 VAL A C 1
ATOM 2925 O O . VAL A 1 382 ? 12.296 35.155 2.900 1.00 39.46 420 VAL A O 1
ATOM 2929 N N . LEU A 1 383 ? 11.687 34.306 4.905 1.00 38.39 421 LEU A N 1
ATOM 2930 C CA . LEU A 1 383 ? 11.530 35.586 5.540 1.00 38.53 421 LEU A CA 1
ATOM 2931 C C . LEU A 1 383 ? 12.842 36.356 5.441 1.00 40.96 421 LEU A C 1
ATOM 2932 O O . LEU A 1 383 ? 12.849 37.575 5.237 1.00 41.18 421 LEU A O 1
ATOM 2937 N N . GLY A 1 384 ? 13.951 35.635 5.618 1.00 40.62 422 GLY A N 1
ATOM 2938 C CA . GLY A 1 384 ? 15.265 36.222 5.506 1.00 40.95 422 GLY A CA 1
ATOM 2939 C C . GLY A 1 384 ? 15.581 36.532 4.069 1.00 41.02 422 GLY A C 1
ATOM 2940 O O . GLY A 1 384 ? 15.986 37.651 3.755 1.00 42.66 422 GLY A O 1
ATOM 2941 N N . ALA A 1 385 ? 15.366 35.561 3.190 1.00 39.32 423 ALA A N 1
ATOM 2942 C CA . ALA A 1 385 ? 15.673 35.752 1.772 1.00 43.02 423 ALA A CA 1
ATOM 2943 C C . ALA A 1 385 ? 15.035 37.012 1.188 1.00 45.40 423 ALA A C 1
ATOM 2944 O O . ALA A 1 385 ? 15.687 37.757 0.468 1.00 47.98 423 ALA A O 1
ATOM 2946 N N . ILE A 1 386 ? 13.768 37.268 1.513 1.00 47.67 424 ILE A N 1
ATOM 2947 C CA . ILE A 1 386 ? 13.051 38.378 0.872 1.00 47.08 424 ILE A CA 1
ATOM 2948 C C . ILE A 1 386 ? 13.342 39.723 1.523 1.00 47.75 424 ILE A C 1
ATOM 2949 O O . ILE A 1 386 ? 12.896 40.756 1.010 1.00 49.68 424 ILE A O 1
ATOM 2954 N N . ALA A 1 387 ? 14.064 39.713 2.648 1.00 45.28 425 ALA A N 1
ATOM 2955 C CA . ALA A 1 387 ? 14.258 40.928 3.453 1.00 47.73 425 ALA A CA 1
ATOM 2956 C C . ALA A 1 387 ? 14.725 42.153 2.650 1.00 49.22 425 ALA A C 1
ATOM 2957 O O . ALA A 1 387 ? 14.177 43.240 2.805 1.00 56.02 425 ALA A O 1
ATOM 2959 N N . GLU A 1 388 ? 15.716 41.987 1.789 1.00 50.48 426 GLU A N 1
ATOM 2960 C CA . GLU A 1 388 ? 16.278 43.143 1.085 1.00 53.57 426 GLU A CA 1
ATOM 2961 C C . GLU A 1 388 ? 15.264 43.754 0.125 1.00 51.86 426 GLU A C 1
ATOM 2962 O O . GLU A 1 388 ? 15.005 44.945 0.181 1.00 53.86 426 GLU A O 1
ATOM 2968 N N . GLY A 1 389 ? 14.686 42.929 -0.742 1.00 50.14 427 GLY A N 1
ATOM 2969 C CA . GLY A 1 389 ? 13.676 43.395 -1.696 1.00 52.06 427 GLY A CA 1
ATOM 2970 C C . GLY A 1 389 ? 12.399 43.991 -1.108 1.00 52.71 427 GLY A C 1
ATOM 2971 O O . GLY A 1 389 ? 11.936 45.035 -1.553 1.00 53.40 427 GLY A O 1
ATOM 2972 N N . CYS A 1 390 ? 11.858 43.352 -0.079 1.00 49.96 428 CYS A N 1
ATOM 2973 C CA . CYS A 1 390 ? 10.504 43.628 0.384 1.00 49.71 428 CYS A CA 1
ATOM 2974 C C . CYS A 1 390 ? 10.496 44.412 1.668 1.00 50.57 428 CYS A C 1
ATOM 2975 O O . CYS A 1 390 ? 9.483 44.466 2.377 1.00 53.35 428 CYS A O 1
ATOM 2978 N N . MET A 1 391 ? 11.633 45.021 1.966 1.00 51.79 429 MET A N 1
ATOM 2979 C CA . MET A 1 391 ? 11.842 45.607 3.266 1.00 50.27 429 MET A CA 1
ATOM 2980 C C . MET A 1 391 ? 10.718 46.576 3.617 1.00 51.54 429 MET A C 1
ATOM 2981 O O . MET A 1 391 ? 10.154 46.507 4.722 1.00 48.85 429 MET A O 1
ATOM 2986 N N . GLN A 1 392 ? 10.398 47.475 2.684 1.00 52.11 430 GLN A N 1
ATOM 2987 C CA . GLN A 1 392 ? 9.390 48.511 2.952 1.00 58.50 430 GLN A CA 1
ATOM 2988 C C . GLN A 1 392 ? 8.057 47.862 3.288 1.00 57.07 430 GLN A C 1
ATOM 2989 O O . GLN A 1 392 ? 7.440 48.173 4.309 1.00 56.34 430 GLN A O 1
ATOM 2995 N N . GLY A 1 393 ? 7.654 46.914 2.450 1.00 53.89 431 GLY A N 1
ATOM 2996 C CA . GLY A 1 393 ? 6.416 46.204 2.659 1.00 52.99 431 GLY A CA 1
ATOM 2997 C C . GLY A 1 393 ? 6.335 45.373 3.923 1.00 53.48 431 GLY A C 1
ATOM 2998 O O . GLY A 1 393 ? 5.240 45.066 4.362 1.00 57.51 431 GLY A O 1
ATOM 2999 N N . MET A 1 394 ? 7.470 45.001 4.517 1.00 51.90 432 MET A N 1
ATOM 3000 C CA . MET A 1 394 ? 7.449 44.122 5.696 1.00 50.06 432 MET A CA 1
ATOM 3001 C C . MET A 1 394 ? 7.385 44.864 7.020 1.00 50.06 432 MET A C 1
ATOM 3002 O O . MET A 1 394 ? 6.996 44.289 8.051 1.00 50.38 432 MET A O 1
ATOM 3007 N N . ILE A 1 395 ? 7.785 46.133 6.993 1.00 52.61 433 ILE A N 1
ATOM 3008 C CA . ILE A 1 395 ? 7.790 46.988 8.182 1.00 54.53 433 ILE A CA 1
ATOM 3009 C C . ILE A 1 395 ? 6.527 46.801 9.038 1.00 55.48 433 ILE A C 1
ATOM 3010 O O . ILE A 1 395 ? 6.627 46.525 10.243 1.00 56.02 433 ILE A O 1
ATOM 3015 N N . PRO A 1 396 ? 5.332 46.916 8.418 1.00 55.21 434 PRO A N 1
ATOM 3016 C CA . PRO A 1 396 ? 4.094 46.743 9.197 1.00 52.21 434 PRO A CA 1
ATOM 3017 C C . PRO A 1 396 ? 4.074 45.446 10.012 1.00 53.03 434 PRO A C 1
ATOM 3018 O O . PRO A 1 396 ? 3.526 45.419 11.117 1.00 49.74 434 PRO A O 1
ATOM 3022 N N . TYR A 1 397 ? 4.688 44.386 9.488 1.00 53.03 435 TYR A N 1
ATOM 3023 C CA . TYR A 1 397 ? 4.646 43.073 10.143 1.00 51.12 435 TYR A CA 1
ATOM 3024 C C . TYR A 1 397 ? 5.758 42.821 11.165 1.00 50.72 435 TYR A C 1
ATOM 3025 O O . TYR A 1 397 ? 5.718 41.835 11.917 1.00 50.48 435 TYR A O 1
ATOM 3034 N N . LEU A 1 398 ? 6.740 43.712 11.213 1.00 49.43 436 LEU A N 1
ATOM 3035 C CA . LEU A 1 398 ? 7.910 43.469 12.043 1.00 49.94 436 LEU A CA 1
ATOM 3036 C C . LEU A 1 398 ? 7.641 43.521 13.534 1.00 52.41 436 LEU A C 1
ATOM 3037 O O . LEU A 1 398 ? 8.250 42.751 14.289 1.00 54.38 436 LEU A O 1
ATOM 3042 N N . PRO A 1 399 ? 6.716 44.397 13.975 1.00 52.55 437 PRO A N 1
ATOM 3043 C CA . PRO A 1 399 ? 6.405 44.387 15.406 1.00 51.47 437 PRO A CA 1
ATOM 3044 C C . PRO A 1 399 ? 5.907 43.033 15.907 1.00 53.30 437 PRO A C 1
ATOM 3045 O O . PRO A 1 399 ? 6.019 42.747 17.109 1.00 53.08 437 PRO A O 1
ATOM 3049 N N . GLU A 1 400 ? 5.380 42.200 15.005 1.00 51.14 438 GLU A N 1
ATOM 3050 C CA . GLU A 1 400 ? 4.994 40.831 15.381 1.00 53.91 438 GLU A CA 1
ATOM 3051 C C . GLU A 1 400 ? 6.108 39.809 15.094 1.00 51.21 438 GLU A C 1
ATOM 3052 O O . GLU A 1 400 ? 6.423 38.977 15.953 1.00 49.40 438 GLU A O 1
ATOM 3058 N N . LEU A 1 401 ? 6.674 39.861 13.885 1.00 48.11 439 LEU A N 1
ATOM 3059 C CA . LEU A 1 401 ? 7.644 38.851 13.440 1.00 49.04 439 LEU A CA 1
ATOM 3060 C C . LEU A 1 401 ? 8.948 38.831 14.236 1.00 48.26 439 LEU A C 1
ATOM 3061 O O . LEU A 1 401 ? 9.433 37.751 14.591 1.00 48.71 439 LEU A O 1
ATOM 3066 N N . ILE A 1 402 ? 9.508 40.012 14.497 1.00 47.79 440 ILE A N 1
ATOM 3067 C CA . ILE A 1 402 ? 10.783 40.130 15.230 1.00 48.02 440 ILE A CA 1
ATOM 3068 C C . ILE A 1 402 ? 10.705 39.476 16.604 1.00 48.96 440 ILE A C 1
ATOM 3069 O O . ILE A 1 402 ? 11.525 38.602 16.894 1.00 50.14 440 ILE A O 1
ATOM 3074 N N . PRO A 1 403 ? 9.725 39.876 17.452 1.00 50.62 441 PRO A N 1
ATOM 3075 C CA . PRO A 1 403 ? 9.585 39.168 18.731 1.00 50.47 441 PRO A CA 1
ATOM 3076 C C . PRO A 1 403 ? 9.416 37.663 18.549 1.00 50.77 441 PRO A C 1
ATOM 3077 O O . PRO A 1 403 ? 9.871 36.889 19.384 1.00 52.79 441 PRO A O 1
ATOM 3081 N N . HIS A 1 404 ? 8.780 37.248 17.463 1.00 47.63 442 HIS A N 1
ATOM 3082 C CA . HIS A 1 404 ? 8.585 35.832 17.228 1.00 49.10 442 HIS A CA 1
ATOM 3083 C C . HIS A 1 404 ? 9.894 35.147 16.902 1.00 49.76 442 HIS A C 1
ATOM 3084 O O . HIS A 1 404 ? 10.211 34.093 17.466 1.00 49.19 442 HIS A O 1
ATOM 3091 N N . LEU A 1 405 ? 10.651 35.734 15.971 1.00 46.51 443 LEU A N 1
ATOM 3092 C CA . LEU A 1 405 ? 12.011 35.299 15.671 1.00 44.63 443 LEU A CA 1
ATOM 3093 C C . LEU A 1 405 ? 12.892 35.261 16.934 1.00 45.37 443 LEU A C 1
ATOM 3094 O O . LEU A 1 405 ? 13.577 34.275 17.210 1.00 45.42 443 LEU A O 1
ATOM 3099 N N . ILE A 1 406 ? 12.871 36.322 17.722 1.00 46.78 444 ILE A N 1
ATOM 3100 C CA . ILE A 1 406 ? 13.627 36.283 18.968 1.00 48.83 444 ILE A CA 1
ATOM 3101 C C . ILE A 1 406 ? 13.311 34.997 19.756 1.00 51.48 444 ILE A C 1
ATOM 3102 O O . ILE A 1 406 ? 14.224 34.348 20.250 1.00 52.22 444 ILE A O 1
ATOM 3107 N N . GLN A 1 407 ? 12.037 34.596 19.820 1.00 53.67 445 GLN A N 1
ATOM 3108 C CA . GLN A 1 407 ? 11.641 33.364 20.536 1.00 52.98 445 GLN A CA 1
ATOM 3109 C C . GLN A 1 407 ? 12.261 32.146 19.903 1.00 50.08 445 GLN A C 1
ATOM 3110 O O . GLN A 1 407 ? 12.717 31.243 20.598 1.00 50.41 445 GLN A O 1
ATOM 3116 N N . CYS A 1 408 ? 12.265 32.137 18.574 1.00 48.17 446 CYS A N 1
ATOM 3117 C CA . CYS A 1 408 ? 12.821 31.045 17.803 1.00 50.05 446 CYS A CA 1
ATOM 3118 C C . CYS A 1 408 ? 14.310 30.817 18.076 1.00 52.16 446 CYS A C 1
ATOM 3119 O O . CYS A 1 408 ? 14.804 29.689 17.944 1.00 51.92 446 CYS A O 1
ATOM 3122 N N . LEU A 1 409 ? 15.021 31.872 18.482 1.00 50.56 447 LEU A N 1
ATOM 3123 C CA . LEU A 1 409 ? 16.421 31.712 18.857 1.00 51.79 447 LEU A CA 1
ATOM 3124 C C . LEU A 1 409 ? 16.615 30.627 19.917 1.00 54.12 447 LEU A C 1
ATOM 3125 O O . LEU A 1 409 ? 17.692 30.045 19.995 1.00 55.81 447 LEU A O 1
ATOM 3130 N N . SER A 1 410 ? 15.595 30.349 20.730 1.00 52.33 448 SER A N 1
ATOM 3131 C CA . SER A 1 410 ? 15.741 29.270 21.708 1.00 54.90 448 SER A CA 1
ATOM 3132 C C . SER A 1 410 ? 14.910 28.044 21.368 1.00 53.18 448 SER A C 1
ATOM 3133 O O . SER A 1 410 ? 14.673 27.197 22.217 1.00 55.50 448 SER A O 1
ATOM 3136 N N . ASP A 1 411 ? 14.520 27.928 20.103 1.00 51.43 449 ASP A N 1
ATOM 3137 C CA . ASP A 1 411 ? 13.958 26.688 19.606 1.00 53.02 449 ASP A CA 1
ATOM 3138 C C . ASP A 1 411 ? 14.895 25.531 19.923 1.00 56.34 449 ASP A C 1
ATOM 3139 O O . ASP A 1 411 ? 16.113 25.696 19.947 1.00 59.02 449 ASP A O 1
ATOM 3144 N N . LYS A 1 412 ? 14.339 24.355 20.176 1.00 57.48 450 LYS A N 1
ATOM 3145 C CA . LYS A 1 412 ? 15.183 23.237 20.555 1.00 57.91 450 LYS A CA 1
ATOM 3146 C C . LYS A 1 412 ? 15.900 22.559 19.381 1.00 54.68 450 LYS A C 1
ATOM 3147 O O . LYS A 1 412 ? 16.803 21.766 19.609 1.00 53.81 450 LYS A O 1
ATOM 3153 N N . LYS A 1 413 ? 15.524 22.895 18.144 1.00 50.41 451 LYS A N 1
ATOM 3154 C CA . LYS A 1 413 ? 16.216 22.397 16.953 1.00 49.64 451 LYS A CA 1
ATOM 3155 C C . LYS A 1 413 ? 17.312 23.375 16.491 1.00 50.24 451 LYS A C 1
ATOM 3156 O O . LYS A 1 413 ? 17.021 24.541 16.152 1.00 49.74 451 LYS A O 1
ATOM 3162 N N . ALA A 1 414 ? 18.561 22.896 16.480 1.00 46.78 452 ALA A N 1
ATOM 3163 C CA . ALA A 1 414 ? 19.740 23.723 16.134 1.00 45.18 452 ALA A CA 1
ATOM 3164 C C . ALA A 1 414 ? 19.569 24.434 14.803 1.00 42.73 452 ALA A C 1
ATOM 3165 O O . ALA A 1 414 ? 19.864 25.628 14.688 1.00 41.64 452 ALA A O 1
ATOM 3167 N N . LEU A 1 415 ? 19.064 23.704 13.810 1.00 42.74 453 LEU A N 1
ATOM 3168 C CA . LEU A 1 415 ? 18.884 24.257 12.473 1.00 44.51 453 LEU A CA 1
ATOM 3169 C C . LEU A 1 415 ? 17.866 25.389 12.417 1.00 46.57 453 LEU A C 1
ATOM 3170 O O . LEU A 1 415 ? 17.936 26.245 11.543 1.00 51.21 453 LEU A O 1
ATOM 3175 N N . VAL A 1 416 ? 16.934 25.407 13.364 1.00 46.87 454 VAL A N 1
ATOM 3176 C CA . VAL A 1 416 ? 16.008 26.528 13.485 1.00 46.60 454 VAL A CA 1
ATOM 3177 C C . VAL A 1 416 ? 16.740 27.702 14.133 1.00 46.43 454 VAL A C 1
ATOM 3178 O O . VAL A 1 416 ? 16.641 28.840 13.667 1.00 46.39 454 VAL A O 1
ATOM 3182 N N . ARG A 1 417 ? 17.484 27.414 15.197 1.00 46.30 455 ARG A N 1
ATOM 3183 C CA . ARG A 1 417 ? 18.270 28.432 15.879 1.00 46.95 455 ARG A CA 1
ATOM 3184 C C . ARG A 1 417 ? 19.204 29.154 14.908 1.00 46.59 455 ARG A C 1
ATOM 3185 O O . ARG A 1 417 ? 19.209 30.392 14.834 1.00 47.60 455 ARG A O 1
ATOM 3193 N N . SER A 1 418 ? 19.969 28.385 14.138 1.00 45.59 456 SER A N 1
ATOM 3194 C CA . SER A 1 418 ? 20.946 28.992 13.237 1.00 44.48 456 SER A CA 1
ATOM 3195 C C . SER A 1 418 ? 20.312 29.858 12.152 1.00 43.48 456 SER A C 1
ATOM 3196 O O . SER A 1 418 ? 20.787 30.972 11.912 1.00 43.82 456 SER A O 1
ATOM 3199 N N . ILE A 1 419 ? 19.239 29.388 11.512 1.00 41.87 457 ILE A N 1
ATOM 3200 C CA . ILE A 1 419 ? 18.644 30.212 10.461 1.00 41.55 457 ILE A CA 1
ATOM 3201 C C . ILE A 1 419 ? 18.003 31.488 11.043 1.00 42.58 457 ILE A C 1
ATOM 3202 O O . ILE A 1 419 ? 17.999 32.534 10.394 1.00 42.95 457 ILE A O 1
ATOM 3207 N N . THR A 1 420 ? 17.520 31.412 12.284 1.00 41.46 458 THR A N 1
ATOM 3208 C CA . THR A 1 420 ? 16.892 32.564 12.934 1.00 43.45 458 THR A CA 1
ATOM 3209 C C . THR A 1 420 ? 17.917 33.675 13.105 1.00 45.13 458 THR A C 1
ATOM 3210 O O . THR A 1 420 ? 17.631 34.839 12.791 1.00 45.97 458 THR A O 1
ATOM 3214 N N . CYS A 1 421 ? 19.114 33.301 13.568 1.00 43.70 459 CYS A N 1
ATOM 3215 C CA . CYS A 1 421 ? 20.243 34.232 13.676 1.00 40.84 459 CYS A CA 1
ATOM 3216 C C . CYS A 1 421 ? 20.371 35.018 12.395 1.00 39.18 459 CYS A C 1
ATOM 3217 O O . CYS A 1 421 ? 20.389 36.236 12.412 1.00 39.75 459 CYS A O 1
ATOM 3220 N N . TRP A 1 422 ? 20.421 34.315 11.273 1.00 37.95 460 TRP A N 1
ATOM 3221 C CA . TRP A 1 422 ? 20.643 34.973 10.021 1.00 38.50 460 TRP A CA 1
ATOM 3222 C C . TRP A 1 422 ? 19.495 35.875 9.645 1.00 41.38 460 TRP A C 1
ATOM 3223 O O . TRP A 1 422 ? 19.694 37.048 9.325 1.00 43.53 460 TRP A O 1
ATOM 3234 N N . THR A 1 423 ? 18.271 35.349 9.714 1.00 42.10 461 THR A N 1
ATOM 3235 C CA . THR A 1 423 ? 17.094 36.113 9.318 1.00 39.94 461 THR A CA 1
ATOM 3236 C C . THR A 1 423 ? 16.956 37.384 10.164 1.00 38.32 461 THR A C 1
ATOM 3237 O O . THR A 1 423 ? 16.699 38.459 9.626 1.00 36.21 461 THR A O 1
ATOM 3241 N N . LEU A 1 424 ? 17.129 37.260 11.478 1.00 37.53 462 LEU A N 1
ATOM 3242 C CA . LEU A 1 424 ? 17.115 38.432 12.329 1.00 40.78 462 LEU A CA 1
ATOM 3243 C C . LEU A 1 424 ? 18.120 39.452 11.831 1.00 43.59 462 LEU A C 1
ATOM 3244 O O . LEU A 1 424 ? 17.783 40.635 11.686 1.00 45.72 462 LEU A O 1
ATOM 3249 N N . SER A 1 425 ? 19.335 38.994 11.525 1.00 42.92 463 SER A N 1
ATOM 3250 C CA . SER A 1 425 ? 20.389 39.905 11.053 1.00 43.94 463 SER A CA 1
ATOM 3251 C C . SER A 1 425 ? 19.988 40.628 9.778 1.00 43.84 463 SER A C 1
ATOM 3252 O O . SER A 1 425 ? 20.472 41.732 9.506 1.00 44.02 463 SER A O 1
ATOM 3255 N N . ARG A 1 426 ? 19.111 40.014 8.988 1.00 42.06 464 ARG A N 1
ATOM 3256 C CA . ARG A 1 426 ? 18.681 40.662 7.742 1.00 43.44 464 ARG A CA 1
ATOM 3257 C C . ARG A 1 426 ? 17.763 41.861 7.999 1.00 44.52 464 ARG A C 1
ATOM 3258 O O . ARG A 1 426 ? 17.533 42.681 7.094 1.00 42.56 464 ARG A O 1
ATOM 3266 N N . TYR A 1 427 ? 17.282 41.975 9.237 1.00 44.03 465 TYR A N 1
ATOM 3267 C CA . TYR A 1 427 ? 16.359 43.050 9.625 1.00 48.58 465 TYR A CA 1
ATOM 3268 C C . TYR A 1 427 ? 17.006 43.962 10.664 1.00 52.11 465 TYR A C 1
ATOM 3269 O O . TYR A 1 427 ? 16.326 44.691 11.385 1.00 52.52 465 TYR A O 1
ATOM 3278 N N . ALA A 1 428 ? 18.339 43.935 10.711 1.00 52.77 466 ALA A N 1
ATOM 3279 C CA . ALA A 1 428 ? 19.087 44.693 11.714 1.00 52.17 466 ALA A CA 1
ATOM 3280 C C . ALA A 1 428 ? 18.859 46.210 11.632 1.00 50.55 466 ALA A C 1
ATOM 3281 O O . ALA A 1 428 ? 18.755 46.870 12.672 1.00 46.68 466 ALA A O 1
ATOM 3283 N N . HIS A 1 429 ? 18.793 46.757 10.418 1.00 47.16 467 HIS A N 1
ATOM 3284 C CA . HIS A 1 429 ? 18.557 48.194 10.253 1.00 52.60 467 HIS A CA 1
ATOM 3285 C C . HIS A 1 429 ? 17.284 48.636 10.957 1.00 56.17 467 HIS A C 1
ATOM 3286 O O . HIS A 1 429 ? 17.301 49.563 11.779 1.00 58.68 467 HIS A O 1
ATOM 3293 N N . TRP A 1 430 ? 16.176 47.953 10.667 1.00 53.30 468 TRP A N 1
ATOM 3294 C CA . TRP A 1 430 ? 14.913 48.279 11.287 1.00 53.05 468 TRP A CA 1
ATOM 3295 C C . TRP A 1 430 ? 15.009 48.198 12.783 1.00 54.72 468 TRP A C 1
ATOM 3296 O O . TRP A 1 430 ? 14.530 49.085 13.497 1.00 55.67 468 TRP A O 1
ATOM 3307 N N . VAL A 1 431 ? 15.633 47.135 13.273 1.00 52.39 469 VAL A N 1
ATOM 3308 C CA . VAL A 1 431 ? 15.732 46.918 14.706 1.00 53.09 469 VAL A CA 1
ATOM 3309 C C . VAL A 1 431 ? 16.435 48.076 15.393 1.00 57.70 469 VAL A C 1
ATOM 3310 O O . VAL A 1 431 ? 15.953 48.606 16.409 1.00 56.58 469 VAL A O 1
ATOM 3314 N N . VAL A 1 432 ? 17.558 48.485 14.812 1.00 57.90 470 VAL A N 1
ATOM 3315 C CA . VAL A 1 432 ? 18.379 49.516 15.411 1.00 60.11 470 VAL A CA 1
ATOM 3316 C C . VAL A 1 432 ? 17.606 50.825 15.418 1.00 61.81 470 VAL A C 1
ATOM 3317 O O . VAL A 1 432 ? 17.721 51.595 16.367 1.00 60.54 470 VAL A O 1
ATOM 3321 N N . SER A 1 433 ? 16.794 51.043 14.384 1.00 60.89 471 SER A N 1
ATOM 3322 C CA . SER A 1 433 ? 16.046 52.289 14.245 1.00 61.77 471 SER A CA 1
ATOM 3323 C C . SER A 1 433 ? 14.875 52.438 15.228 1.00 62.17 471 SER A C 1
ATOM 3324 O O . SER A 1 433 ? 14.342 53.524 15.381 1.00 64.93 471 SER A O 1
ATOM 3327 N N . GLN A 1 434 ? 14.476 51.358 15.892 1.00 62.79 472 GLN A N 1
ATOM 3328 C CA . GLN A 1 434 ? 13.392 51.419 16.883 1.00 63.36 472 GLN A CA 1
ATOM 3329 C C . GLN A 1 434 ? 13.960 51.707 18.261 1.00 66.24 472 GLN A C 1
ATOM 3330 O O . GLN A 1 434 ? 15.161 51.601 18.440 1.00 67.37 472 GLN A O 1
ATOM 3336 N N . PRO A 1 435 ? 13.106 52.085 19.242 1.00 70.53 473 PRO A N 1
ATOM 3337 C CA . PRO A 1 435 ? 13.643 52.276 20.593 1.00 68.82 473 PRO A CA 1
ATOM 3338 C C . PRO A 1 435 ? 14.399 51.028 21.053 1.00 69.47 473 PRO A C 1
ATOM 3339 O O . PRO A 1 435 ? 13.875 49.918 20.945 1.00 66.48 473 PRO A O 1
ATOM 3343 N N . PRO A 1 436 ? 15.637 51.213 21.546 1.00 71.66 474 PRO A N 1
ATOM 3344 C CA . PRO A 1 436 ? 16.568 50.143 21.920 1.00 69.94 474 PRO A CA 1
ATOM 3345 C C . PRO A 1 436 ? 15.998 49.059 22.832 1.00 68.56 474 PRO A C 1
ATOM 3346 O O . PRO A 1 436 ? 16.357 47.895 22.675 1.00 65.31 474 PRO A O 1
ATOM 3350 N N . ASP A 1 437 ? 15.127 49.433 23.767 1.00 68.51 475 ASP A N 1
ATOM 3351 C CA . ASP A 1 437 ? 14.609 48.490 24.761 1.00 71.52 475 ASP A CA 1
ATOM 3352 C C . ASP A 1 437 ? 13.589 47.513 24.216 1.00 69.20 475 ASP A C 1
ATOM 3353 O O . ASP A 1 437 ? 13.340 46.463 24.814 1.00 69.06 475 ASP A O 1
ATOM 3358 N N . THR A 1 438 ? 12.992 47.850 23.084 1.00 67.80 476 THR A N 1
ATOM 3359 C CA . THR A 1 438 ? 11.923 47.015 22.568 1.00 68.95 476 THR A CA 1
ATOM 3360 C C . THR A 1 438 ? 12.424 45.844 21.694 1.00 65.12 476 THR A C 1
ATOM 3361 O O . THR A 1 438 ? 11.975 44.706 21.853 1.00 64.37 476 THR A O 1
ATOM 3365 N N . TYR A 1 439 ? 13.373 46.107 20.807 1.00 62.16 477 TYR A N 1
ATOM 3366 C CA . TYR A 1 439 ? 13.896 45.024 19.983 1.00 59.93 477 TYR A CA 1
ATOM 3367 C C . TYR A 1 439 ? 15.395 44.752 20.173 1.00 58.14 477 TYR A C 1
ATOM 3368 O O . TYR A 1 439 ? 15.782 43.627 20.522 1.00 56.45 477 TYR A O 1
ATOM 3377 N N . LEU A 1 440 ? 16.218 45.783 19.960 1.00 55.86 478 LEU A N 1
ATOM 3378 C CA . LEU A 1 440 ? 17.677 45.693 20.069 1.00 52.62 478 LEU A CA 1
ATOM 3379 C C . LEU A 1 440 ? 18.173 44.975 21.313 1.00 53.37 478 LEU A C 1
ATOM 3380 O O . LEU A 1 440 ? 18.883 43.972 21.209 1.00 54.21 478 LEU A O 1
ATOM 3385 N N . LYS A 1 441 ? 17.783 45.475 22.480 1.00 53.65 479 LYS A N 1
ATOM 3386 C CA . LYS A 1 441 ? 18.228 44.912 23.741 1.00 55.90 479 LYS A CA 1
ATOM 3387 C C . LYS A 1 441 ? 17.935 43.420 23.857 1.00 55.72 479 LYS A C 1
ATOM 3388 O O . LYS A 1 441 ? 18.868 42.640 24.069 1.00 55.80 479 LYS A O 1
ATOM 3394 N N . PRO A 1 442 ? 16.653 43.002 23.717 1.00 54.90 480 PRO A N 1
ATOM 3395 C CA . PRO A 1 442 ? 16.408 41.554 23.832 1.00 54.42 480 PRO A CA 1
ATOM 3396 C C . PRO A 1 442 ? 17.087 40.734 22.724 1.00 52.21 480 PRO A C 1
ATOM 3397 O O . PRO A 1 442 ? 17.524 39.605 22.970 1.00 52.37 480 PRO A O 1
ATOM 3401 N N . LEU A 1 443 ? 17.178 41.294 21.523 1.00 49.20 481 LEU A N 1
ATOM 3402 C CA . LEU A 1 443 ? 17.851 40.602 20.428 1.00 51.98 481 LEU A CA 1
ATOM 3403 C C . LEU A 1 443 ? 19.343 40.385 20.735 1.00 54.99 481 LEU A C 1
ATOM 3404 O O . LEU A 1 443 ? 19.836 39.262 20.688 1.00 57.20 481 LEU A O 1
ATOM 3409 N N . MET A 1 444 ? 20.039 41.465 21.062 1.00 56.81 482 MET A N 1
ATOM 3410 C CA . MET A 1 444 ? 21.436 41.403 21.457 1.00 61.24 482 MET A CA 1
ATOM 3411 C C . MET A 1 444 ? 21.629 40.376 22.565 1.00 58.95 482 MET A C 1
ATOM 3412 O O . MET A 1 444 ? 22.531 39.533 22.493 1.00 58.43 482 MET A O 1
ATOM 3417 N N . THR A 1 445 ? 20.754 40.418 23.564 1.00 57.73 483 THR A N 1
ATOM 3418 C CA . THR A 1 445 ? 20.810 39.477 24.676 1.00 55.51 483 THR A CA 1
ATOM 3419 C C . THR A 1 445 ? 20.724 38.023 24.226 1.00 57.53 483 THR A C 1
ATOM 3420 O O . THR A 1 445 ? 21.493 37.180 24.703 1.00 58.17 483 THR A O 1
ATOM 3424 N N . GLU A 1 446 ? 19.795 37.718 23.320 1.00 55.92 484 GLU A N 1
ATOM 3425 C CA . GLU A 1 446 ? 19.601 36.322 22.937 1.00 57.65 484 GLU A CA 1
ATOM 3426 C C . GLU A 1 446 ? 20.647 35.856 21.936 1.00 55.32 484 GLU A C 1
ATOM 3427 O O . GLU A 1 446 ? 20.990 34.676 21.906 1.00 56.54 484 GLU A O 1
ATOM 3433 N N . LEU A 1 447 ? 21.136 36.775 21.110 1.00 52.98 485 LEU A N 1
ATOM 3434 C CA . LEU A 1 447 ? 22.276 36.472 20.243 1.00 53.02 485 LEU A CA 1
ATOM 3435 C C . LEU A 1 447 ? 23.524 36.111 21.042 1.00 53.05 485 LEU A C 1
ATOM 3436 O O . LEU A 1 447 ? 24.191 35.117 20.725 1.00 49.04 485 LEU A O 1
ATOM 3441 N N . LEU A 1 448 ? 23.818 36.897 22.083 1.00 51.54 486 LEU A N 1
ATOM 3442 C CA . LEU A 1 448 ? 24.985 36.627 22.925 1.00 53.59 486 LEU A CA 1
ATOM 3443 C C . LEU A 1 448 ? 24.909 35.240 23.528 1.00 53.31 486 LEU A C 1
ATOM 3444 O O . LEU A 1 448 ? 25.886 34.484 23.480 1.00 50.96 486 LEU A O 1
ATOM 3449 N N . LYS A 1 449 ? 23.744 34.901 24.070 1.00 54.39 487 LYS A N 1
ATOM 3450 C CA . LYS A 1 449 ? 23.502 33.560 24.599 1.00 56.00 487 LYS A CA 1
ATOM 3451 C C . LYS A 1 449 ? 23.802 32.511 23.540 1.00 54.19 487 LYS A C 1
ATOM 3452 O O . LYS A 1 449 ? 24.387 31.468 23.829 1.00 54.46 487 LYS A O 1
ATOM 3458 N N . ARG A 1 450 ? 23.366 32.802 22.319 1.00 49.73 488 ARG A N 1
ATOM 3459 C CA . ARG A 1 450 ? 23.422 31.880 21.198 1.00 50.74 488 ARG A CA 1
ATOM 3460 C C . ARG A 1 450 ? 24.862 31.726 20.656 1.00 51.43 488 ARG A C 1
ATOM 3461 O O . ARG A 1 450 ? 25.250 30.664 20.149 1.00 49.48 488 ARG A O 1
ATOM 3469 N N . ILE A 1 451 ? 25.655 32.787 20.784 1.00 51.07 489 ILE A N 1
ATOM 3470 C CA . ILE A 1 451 ? 27.089 32.713 20.516 1.00 51.35 489 ILE A CA 1
ATOM 3471 C C . ILE A 1 451 ? 27.722 31.553 21.324 1.00 54.65 489 ILE A C 1
ATOM 3472 O O . ILE A 1 451 ? 28.563 30.816 20.808 1.00 56.17 489 ILE A O 1
ATOM 3477 N N . LEU A 1 452 ? 27.262 31.355 22.559 1.00 55.00 490 LEU A N 1
ATOM 3478 C CA . LEU A 1 452 ? 27.762 30.266 23.395 1.00 54.42 490 LEU A CA 1
ATOM 3479 C C . LEU A 1 452 ? 26.932 28.977 23.296 1.00 54.72 490 LEU A C 1
ATOM 3480 O O . LEU A 1 452 ? 26.972 28.152 24.208 1.00 55.11 490 LEU A O 1
ATOM 3485 N N . ASP A 1 453 ? 26.193 28.799 22.196 1.00 56.68 491 ASP A N 1
ATOM 3486 C CA . ASP A 1 453 ? 25.418 27.569 21.972 1.00 57.43 491 ASP A CA 1
ATOM 3487 C C . ASP A 1 453 ? 26.370 26.402 22.015 1.00 60.48 491 ASP A C 1
ATOM 3488 O O . ASP A 1 453 ? 27.536 26.545 21.665 1.00 61.59 491 ASP A O 1
ATOM 3493 N N . SER A 1 454 ? 25.882 25.239 22.419 1.00 63.38 492 SER A N 1
ATOM 3494 C CA . SER A 1 454 ? 26.726 24.055 22.398 1.00 63.69 492 SER A CA 1
ATOM 3495 C C . SER A 1 454 ? 26.878 23.531 20.972 1.00 61.88 492 SER A C 1
ATOM 3496 O O . SER A 1 454 ? 27.794 22.752 20.690 1.00 65.06 492 SER A O 1
ATOM 3499 N N . ASN A 1 455 ? 25.995 23.965 20.075 1.00 57.03 493 ASN A N 1
ATOM 3500 C CA . ASN A 1 455 ? 26.061 23.544 18.675 1.00 55.69 493 ASN A CA 1
ATOM 3501 C C . ASN A 1 455 ? 26.960 24.463 17.852 1.00 55.90 493 ASN A C 1
ATOM 3502 O O . ASN A 1 455 ? 26.831 25.689 17.900 1.00 58.79 493 ASN A O 1
ATOM 3507 N N . LYS A 1 456 ? 27.851 23.861 17.077 1.00 58.27 494 LYS A N 1
ATOM 3508 C CA . LYS A 1 456 ? 28.864 24.622 16.342 1.00 61.31 494 LYS A CA 1
ATOM 3509 C C . LYS A 1 456 ? 28.321 25.465 15.182 1.00 58.38 494 LYS A C 1
ATOM 3510 O O . LYS A 1 456 ? 28.782 26.596 14.979 1.00 54.40 494 LYS A O 1
ATOM 3516 N N . ARG A 1 457 ? 27.355 24.928 14.431 1.00 58.14 495 ARG A N 1
ATOM 3517 C CA . ARG A 1 457 ? 26.675 25.710 13.370 1.00 57.75 495 ARG A CA 1
ATOM 3518 C C . ARG A 1 457 ? 25.938 26.912 13.940 1.00 53.79 495 ARG A C 1
ATOM 3519 O O . ARG A 1 457 ? 25.949 27.992 13.364 1.00 50.99 495 ARG A O 1
ATOM 3527 N N . VAL A 1 458 ? 25.326 26.727 15.097 1.00 51.88 496 VAL A N 1
ATOM 3528 C CA . VAL A 1 458 ? 24.653 27.828 15.748 1.00 51.16 496 VAL A CA 1
ATOM 3529 C C . VAL A 1 458 ? 25.675 28.892 16.148 1.00 49.86 496 VAL A C 1
ATOM 3530 O O . VAL A 1 458 ? 25.464 30.093 15.902 1.00 48.70 496 VAL A O 1
ATOM 3534 N N . GLN A 1 459 ? 26.777 28.447 16.753 1.00 48.56 497 GLN A N 1
ATOM 3535 C CA . GLN A 1 459 ? 27.828 29.360 17.212 1.00 48.03 497 GLN A CA 1
ATOM 3536 C C . GLN A 1 459 ? 28.203 30.316 16.106 1.00 46.62 497 GLN A C 1
ATOM 3537 O O . GLN A 1 459 ? 28.126 31.530 16.276 1.00 44.98 497 GLN A O 1
ATOM 3543 N N . GLU A 1 460 ? 28.544 29.778 14.942 1.00 47.97 498 GLU A N 1
ATOM 3544 C CA . GLU A 1 460 ? 28.938 30.658 13.855 1.00 53.67 498 GLU A CA 1
ATOM 3545 C C . GLU A 1 460 ? 27.825 31.536 13.280 1.00 51.17 498 GLU A C 1
ATOM 3546 O O . GLU A 1 460 ? 28.045 32.715 12.987 1.00 52.16 498 GLU A O 1
ATOM 3552 N N . ALA A 1 461 ? 26.633 30.960 13.145 1.00 49.63 499 ALA A N 1
ATOM 3553 C CA . ALA A 1 461 ? 25.460 31.706 12.727 1.00 43.96 499 ALA A CA 1
ATOM 3554 C C . ALA A 1 461 ? 25.225 32.870 13.685 1.00 42.68 499 ALA A C 1
ATOM 3555 O O . ALA A 1 461 ? 25.044 33.994 13.253 1.00 41.49 499 ALA A O 1
ATOM 3557 N N . ALA A 1 462 ? 25.279 32.601 14.988 1.00 40.97 500 ALA A N 1
ATOM 3558 C CA . ALA A 1 462 ? 25.044 33.639 15.985 1.00 41.35 500 ALA A CA 1
ATOM 3559 C C . ALA A 1 462 ? 26.125 34.711 15.922 1.00 44.41 500 ALA A C 1
ATOM 3560 O O . ALA A 1 462 ? 25.851 35.927 15.872 1.00 45.03 500 ALA A O 1
ATOM 3562 N N . CYS A 1 463 ? 27.365 34.239 15.898 1.00 45.82 501 CYS A N 1
ATOM 3563 C CA . CYS A 1 463 ? 28.525 35.100 15.787 1.00 45.67 501 CYS A CA 1
ATOM 3564 C C . CYS A 1 463 ? 28.511 35.931 14.497 1.00 43.83 501 CYS A C 1
ATOM 3565 O O . CYS A 1 463 ? 28.694 37.154 14.538 1.00 44.16 501 CYS A O 1
ATOM 3568 N N . SER A 1 464 ? 28.285 35.292 13.354 1.00 41.79 502 SER A N 1
ATOM 3569 C CA . SER A 1 464 ? 28.100 36.061 12.108 1.00 46.78 502 SER A CA 1
ATOM 3570 C C . SER A 1 464 ? 27.006 37.136 12.239 1.00 49.68 502 SER A C 1
ATOM 3571 O O . SER A 1 464 ? 27.212 38.296 11.849 1.00 51.24 502 SER A O 1
ATOM 3574 N N . ALA A 1 465 ? 25.856 36.740 12.805 1.00 47.01 503 ALA A N 1
ATOM 3575 C CA . ALA A 1 465 ? 24.673 37.604 12.901 1.00 46.11 503 ALA A CA 1
ATOM 3576 C C . ALA A 1 465 ? 24.922 38.755 13.839 1.00 43.37 503 ALA A C 1
ATOM 3577 O O . ALA A 1 465 ? 24.518 39.878 13.565 1.00 44.46 503 ALA A O 1
ATOM 3579 N N . PHE A 1 466 ? 25.608 38.478 14.942 1.00 45.99 504 PHE A N 1
ATOM 3580 C CA . PHE A 1 466 ? 25.967 39.531 15.888 1.00 49.69 504 PHE A CA 1
ATOM 3581 C C . PHE A 1 466 ? 26.891 40.585 15.275 1.00 50.12 504 PHE A C 1
ATOM 3582 O O . PHE A 1 466 ? 26.756 41.794 15.543 1.00 50.66 504 PHE A O 1
ATOM 3590 N N . ALA A 1 467 ? 27.823 40.122 14.447 1.00 47.68 505 ALA A N 1
ATOM 3591 C CA . ALA A 1 467 ? 28.745 41.017 13.779 1.00 48.69 505 ALA A CA 1
ATOM 3592 C C . ALA A 1 467 ? 27.956 41.970 12.913 1.00 48.31 505 ALA A C 1
ATOM 3593 O O . ALA A 1 467 ? 28.217 43.185 12.931 1.00 49.12 505 ALA A O 1
ATOM 3595 N N . THR A 1 468 ? 26.991 41.416 12.170 1.00 46.37 506 THR A N 1
ATOM 3596 C CA . THR A 1 468 ? 26.167 42.203 11.245 1.00 46.98 506 THR A CA 1
ATOM 3597 C C . THR A 1 468 ? 25.411 43.245 12.045 1.00 47.23 506 THR A C 1
ATOM 3598 O O . THR A 1 468 ? 25.282 44.394 11.634 1.00 48.65 506 THR A O 1
ATOM 3602 N N . LEU A 1 469 ? 24.924 42.821 13.198 1.00 47.23 507 LEU A N 1
ATOM 3603 C CA . LEU A 1 469 ? 24.183 43.693 14.072 1.00 50.43 507 LEU A CA 1
ATOM 3604 C C . LEU A 1 469 ? 25.102 44.785 14.598 1.00 51.96 507 LEU A C 1
ATOM 3605 O O . LEU A 1 469 ? 24.735 45.965 14.588 1.00 54.51 507 LEU A O 1
ATOM 3610 N N . GLU A 1 470 ? 26.289 44.386 15.058 1.00 51.68 508 GLU A N 1
ATOM 3611 C CA . GLU A 1 470 ? 27.313 45.345 15.480 1.00 51.69 508 GLU A CA 1
ATOM 3612 C C . GLU A 1 470 ? 27.551 46.450 14.454 1.00 49.81 508 GLU A C 1
ATOM 3613 O O . GLU A 1 470 ? 27.512 47.632 14.801 1.00 47.49 508 GLU A O 1
ATOM 3619 N N . GLU A 1 471 ? 27.773 46.062 13.198 1.00 50.71 509 GLU A N 1
ATOM 3620 C CA . GLU A 1 471 ? 27.951 47.013 12.100 1.00 53.32 509 GLU A CA 1
ATOM 3621 C C . GLU A 1 471 ? 26.826 48.024 12.050 1.00 56.20 509 GLU A C 1
ATOM 3622 O O . GLU A 1 471 ? 27.081 49.205 11.908 1.00 59.40 509 GLU A O 1
ATOM 3628 N N . GLU A 1 472 ? 25.584 47.561 12.182 1.00 57.10 510 GLU A N 1
ATOM 3629 C CA . GLU A 1 472 ? 24.423 48.443 12.120 1.00 56.31 510 GLU A CA 1
ATOM 3630 C C . GLU A 1 472 ? 24.271 49.312 13.356 1.00 57.75 510 GLU A C 1
ATOM 3631 O O . GLU A 1 472 ? 23.945 50.485 13.233 1.00 59.81 510 GLU A O 1
ATOM 3637 N N . ALA A 1 473 ? 24.500 48.740 14.537 1.00 56.40 511 ALA A N 1
ATOM 3638 C CA . ALA A 1 473 ? 24.281 49.452 15.805 1.00 60.99 511 ALA A CA 1
ATOM 3639 C C . ALA A 1 473 ? 25.288 50.570 16.132 1.00 67.07 511 ALA A C 1
ATOM 3640 O O . ALA A 1 473 ? 24.894 51.629 16.619 1.00 71.09 511 ALA A O 1
ATOM 3642 N N . CYS A 1 474 ? 26.576 50.321 15.871 1.00 71.38 512 CYS A N 1
ATOM 3643 C CA . CYS A 1 474 ? 27.685 51.252 16.185 1.00 68.39 512 CYS A CA 1
ATOM 3644 C C . CYS A 1 474 ? 27.705 51.726 17.629 1.00 68.03 512 CYS A C 1
ATOM 3645 O O . CYS A 1 474 ? 27.716 50.908 18.549 1.00 69.62 512 CYS A O 1
ATOM 3648 N N . THR A 1 475 ? 27.697 53.041 17.822 1.00 68.40 513 THR A N 1
ATOM 3649 C CA . THR A 1 475 ? 27.757 53.615 19.165 1.00 74.76 513 THR A CA 1
ATOM 3650 C C . THR A 1 475 ? 26.646 53.063 20.077 1.00 78.09 513 THR A C 1
ATOM 3651 O O . THR A 1 475 ? 26.807 52.994 21.297 1.00 79.90 513 THR A O 1
ATOM 3655 N N . GLU A 1 476 ? 25.538 52.632 19.475 1.00 79.92 514 GLU A N 1
ATOM 3656 C CA . GLU A 1 476 ? 24.402 52.080 20.219 1.00 80.56 514 GLU A CA 1
ATOM 3657 C C . GLU A 1 476 ? 24.789 50.873 21.071 1.00 81.13 514 GLU A C 1
ATOM 3658 O O . GLU A 1 476 ? 24.013 50.427 21.919 1.00 80.73 514 GLU A O 1
ATOM 3664 N N . LEU A 1 477 ? 25.995 50.356 20.843 1.00 78.09 515 LEU A N 1
ATOM 3665 C CA . LEU A 1 477 ? 26.504 49.210 21.585 1.00 74.85 515 LEU A CA 1
ATOM 3666 C C . LEU A 1 477 ? 27.261 49.630 22.832 1.00 71.73 515 LEU A C 1
ATOM 3667 O O . LEU A 1 477 ? 27.419 48.836 23.758 1.00 70.16 515 LEU A O 1
ATOM 3672 N N . VAL A 1 478 ? 27.731 50.876 22.843 1.00 71.67 516 VAL A N 1
ATOM 3673 C CA . VAL A 1 478 ? 28.603 51.378 23.908 1.00 72.96 516 VAL A CA 1
ATOM 3674 C C . VAL A 1 478 ? 28.073 51.113 25.324 1.00 76.70 516 VAL A C 1
ATOM 3675 O O . VAL A 1 478 ? 28.831 50.632 26.175 1.00 79.90 516 VAL A O 1
ATOM 3679 N N . PRO A 1 479 ? 26.775 51.402 25.584 1.00 80.71 517 PRO A N 1
ATOM 3680 C CA . PRO A 1 479 ? 26.226 51.089 26.917 1.00 77.82 517 PRO A CA 1
ATOM 3681 C C . PRO A 1 479 ? 26.313 49.613 27.313 1.00 76.10 517 PRO A C 1
ATOM 3682 O O . PRO A 1 479 ? 26.389 49.293 28.505 1.00 75.39 517 PRO A O 1
ATOM 3686 N N . TYR A 1 480 ? 26.332 48.725 26.328 1.00 73.60 518 TYR A N 1
ATOM 3687 C CA . TYR A 1 480 ? 26.349 47.289 26.607 1.00 78.01 518 TYR A CA 1
ATOM 3688 C C . TYR A 1 480 ? 27.728 46.649 26.410 1.00 72.85 518 TYR A C 1
ATOM 3689 O O . TYR A 1 480 ? 27.873 45.417 26.457 1.00 68.18 518 TYR A O 1
ATOM 3698 N N . LEU A 1 481 ? 28.737 47.500 26.223 1.00 70.23 519 LEU A N 1
ATOM 3699 C CA . LEU A 1 481 ? 30.099 47.064 25.891 1.00 68.14 519 LEU A CA 1
ATOM 3700 C C . LEU A 1 481 ? 30.682 46.019 26.852 1.00 64.84 519 LEU A C 1
ATOM 3701 O O . LEU A 1 481 ? 31.242 45.017 26.410 1.00 61.48 519 LEU A O 1
ATOM 3706 N N . ALA A 1 482 ? 30.515 46.236 28.153 1.00 68.03 520 ALA A N 1
ATOM 3707 C CA . ALA A 1 482 ? 31.064 45.326 29.160 1.00 70.40 520 ALA A CA 1
ATOM 3708 C C . ALA A 1 482 ? 30.402 43.959 29.075 1.00 71.37 520 ALA A C 1
ATOM 3709 O O . ALA A 1 482 ? 31.075 42.925 29.096 1.00 75.08 520 ALA A O 1
ATOM 3711 N N . TYR A 1 483 ? 29.078 43.970 28.963 1.00 76.27 521 TYR A N 1
ATOM 3712 C CA . TYR A 1 483 ? 28.278 42.751 28.874 1.00 77.31 521 TYR A CA 1
ATOM 3713 C C . TYR A 1 483 ? 28.610 42.002 27.573 1.00 72.87 521 TYR A C 1
ATOM 3714 O O . TYR A 1 483 ? 28.824 40.780 27.585 1.00 71.52 521 TYR A O 1
ATOM 3723 N N . ILE A 1 484 ? 28.710 42.743 26.468 1.00 64.17 522 ILE A N 1
ATOM 3724 C CA . ILE A 1 484 ? 29.174 42.155 25.205 1.00 61.11 522 ILE A CA 1
ATOM 3725 C C . ILE A 1 484 ? 30.533 41.459 25.354 1.00 61.05 522 ILE A C 1
ATOM 3726 O O . ILE A 1 484 ? 30.685 40.290 24.971 1.00 59.82 522 ILE A O 1
ATOM 3731 N N . LEU A 1 485 ? 31.513 42.158 25.926 1.00 61.34 523 LEU A N 1
ATOM 3732 C CA . LEU A 1 485 ? 32.873 41.603 25.985 1.00 64.30 523 LEU A CA 1
ATOM 3733 C C . LEU A 1 485 ? 32.958 40.335 26.815 1.00 65.15 523 LEU A C 1
ATOM 3734 O O . LEU A 1 485 ? 33.651 39.381 26.437 1.00 64.18 523 LEU A O 1
ATOM 3739 N N . ASP A 1 486 ? 32.248 40.335 27.941 1.00 67.22 524 ASP A N 1
ATOM 3740 C CA . ASP A 1 486 ? 32.121 39.147 28.770 1.00 69.59 524 ASP A CA 1
ATOM 3741 C C . ASP A 1 486 ? 31.883 37.869 27.964 1.00 69.74 524 ASP A C 1
ATOM 3742 O O . ASP A 1 486 ? 32.528 36.845 28.213 1.00 71.73 524 ASP A O 1
ATOM 3747 N N . THR A 1 487 ? 30.977 37.943 26.986 1.00 65.12 525 THR A N 1
ATOM 3748 C CA . THR A 1 487 ? 30.608 36.779 26.192 1.00 61.13 525 THR A CA 1
ATOM 3749 C C . THR A 1 487 ? 31.663 36.486 25.144 1.00 60.27 525 THR A C 1
ATOM 3750 O O . THR A 1 487 ? 32.119 35.342 25.017 1.00 57.66 525 THR A O 1
ATOM 3754 N N . LEU A 1 488 ? 32.045 37.515 24.386 1.00 58.28 526 LEU A N 1
ATOM 3755 C CA . LEU A 1 488 ? 33.075 37.344 23.363 1.00 59.39 526 LEU A CA 1
ATOM 3756 C C . LEU A 1 488 ? 34.369 36.743 23.932 1.00 60.48 526 LEU A C 1
ATOM 3757 O O . LEU A 1 488 ? 34.929 35.817 23.351 1.00 62.02 526 LEU A O 1
ATOM 3762 N N . VAL A 1 489 ? 34.820 37.238 25.081 1.00 63.47 527 VAL A N 1
ATOM 3763 C CA . VAL A 1 489 ? 36.016 36.673 25.707 1.00 66.99 527 VAL A CA 1
ATOM 3764 C C . VAL A 1 489 ? 35.790 35.213 26.073 1.00 65.47 527 VAL A C 1
ATOM 3765 O O . VAL A 1 489 ? 36.577 34.338 25.694 1.00 65.99 527 VAL A O 1
ATOM 3769 N N . PHE A 1 490 ? 34.695 34.938 26.774 1.00 64.65 528 PHE A N 1
ATOM 3770 C CA . PHE A 1 490 ? 34.430 33.573 27.184 1.00 60.90 528 PHE A CA 1
ATOM 3771 C C . PHE A 1 490 ? 34.454 32.640 25.987 1.00 59.04 528 PHE A C 1
ATOM 3772 O O . PHE A 1 490 ? 34.895 31.501 26.094 1.00 63.91 528 PHE A O 1
ATOM 3780 N N . ALA A 1 491 ? 33.990 33.128 24.841 1.00 57.11 529 ALA A N 1
ATOM 3781 C CA . ALA A 1 491 ? 34.003 32.337 23.614 1.00 54.79 529 ALA A CA 1
ATOM 3782 C C . ALA A 1 491 ? 35.409 31.874 23.188 1.00 57.80 529 ALA A C 1
ATOM 3783 O O . ALA A 1 491 ? 35.562 30.795 22.602 1.00 57.34 529 ALA A O 1
ATOM 3785 N N . PHE A 1 492 ? 36.430 32.690 23.461 1.00 62.69 530 PHE A N 1
ATOM 3786 C CA . PHE A 1 492 ? 37.826 32.286 23.198 1.00 68.95 530 PHE A CA 1
ATOM 3787 C C . PHE A 1 492 ? 38.145 30.899 23.756 1.00 72.19 530 PHE A C 1
ATOM 3788 O O . PHE A 1 492 ? 38.631 30.023 23.038 1.00 72.12 530 PHE A O 1
ATOM 3796 N N . SER A 1 493 ? 37.848 30.710 25.039 1.00 76.22 531 SER A N 1
ATOM 3797 C CA . SER A 1 493 ? 38.084 29.438 25.715 1.00 80.68 531 SER A CA 1
ATOM 3798 C C . SER A 1 493 ? 37.123 28.342 25.273 1.00 82.17 531 SER A C 1
ATOM 3799 O O . SER A 1 493 ? 37.452 27.156 25.334 1.00 87.21 531 SER A O 1
ATOM 3802 N N . LYS A 1 494 ? 35.941 28.733 24.815 1.00 80.98 532 LYS A N 1
ATOM 3803 C CA . LYS A 1 494 ? 34.964 27.754 24.379 1.00 78.93 532 LYS A CA 1
ATOM 3804 C C . LYS A 1 494 ? 35.225 27.246 22.968 1.00 75.42 532 LYS A C 1
ATOM 3805 O O . LYS A 1 494 ? 35.178 26.045 22.741 1.00 77.11 532 LYS A O 1
ATOM 3811 N N . TYR A 1 495 ? 35.513 28.153 22.035 1.00 74.86 533 TYR A N 1
ATOM 3812 C CA . TYR A 1 495 ? 35.543 27.829 20.596 1.00 76.70 533 TYR A CA 1
ATOM 3813 C C . TYR A 1 495 ? 36.716 26.963 20.154 1.00 82.63 533 TYR A C 1
ATOM 3814 O O . TYR A 1 495 ? 37.842 27.150 20.614 1.00 86.92 533 TYR A O 1
ATOM 3823 N N . GLN A 1 496 ? 36.441 26.028 19.246 1.00 88.41 534 GLN A N 1
ATOM 3824 C CA . GLN A 1 496 ? 37.481 25.362 18.468 1.00 88.89 534 GLN A CA 1
ATOM 3825 C C . GLN A 1 496 ? 37.956 26.347 17.426 1.00 88.42 534 GLN A C 1
ATOM 3826 O O . GLN A 1 496 ? 37.588 27.521 17.479 1.00 84.72 534 GLN A O 1
ATOM 3832 N N . HIS A 1 497 ? 38.730 25.869 16.456 1.00 88.49 535 HIS A N 1
ATOM 3833 C CA . HIS A 1 497 ? 39.439 26.780 15.570 1.00 87.59 535 HIS A CA 1
ATOM 3834 C C . HIS A 1 497 ? 38.602 27.460 14.527 1.00 82.47 535 HIS A C 1
ATOM 3835 O O . HIS A 1 497 ? 38.678 28.680 14.395 1.00 84.49 535 HIS A O 1
ATOM 3842 N N . LYS A 1 498 ? 37.807 26.693 13.783 1.00 77.31 536 LYS A N 1
ATOM 3843 C CA . LYS A 1 498 ? 36.960 27.262 12.717 1.00 76.37 536 LYS A CA 1
ATOM 3844 C C . LYS A 1 498 ? 36.123 28.462 13.192 1.00 75.44 536 LYS A C 1
ATOM 3845 O O . LYS A 1 498 ? 35.997 29.472 12.480 1.00 76.80 536 LYS A O 1
ATOM 3851 N N . ASN A 1 499 ? 35.575 28.358 14.401 1.00 71.10 537 ASN A N 1
ATOM 3852 C CA . ASN A 1 499 ? 34.704 29.400 14.928 1.00 64.56 537 ASN A CA 1
ATOM 3853 C C . ASN A 1 499 ? 35.429 30.560 15.581 1.00 62.59 537 ASN A C 1
ATOM 3854 O O . ASN A 1 499 ? 34.869 31.656 15.681 1.00 60.07 537 ASN A O 1
ATOM 3859 N N . LEU A 1 500 ? 36.665 30.325 16.025 1.00 62.86 538 LEU A N 1
ATOM 3860 C CA . LEU A 1 500 ? 37.524 31.424 16.499 1.00 62.44 538 LEU A CA 1
ATOM 3861 C C . LEU A 1 500 ? 37.756 32.451 15.382 1.00 59.24 538 LEU A C 1
ATOM 3862 O O . LEU A 1 500 ? 37.879 33.646 15.667 1.00 58.74 538 LEU A O 1
ATOM 3867 N N . LEU A 1 501 ? 37.756 31.997 14.123 1.00 53.18 539 LEU A N 1
ATOM 3868 C CA . LEU A 1 501 ? 37.995 32.886 12.989 1.00 53.74 539 LEU A CA 1
ATOM 3869 C C . LEU A 1 501 ? 36.868 33.892 12.825 1.00 56.56 539 LEU A C 1
ATOM 3870 O O . LEU A 1 501 ? 37.106 35.082 12.558 1.00 58.00 539 LEU A O 1
ATOM 3875 N N . ILE A 1 502 ? 35.642 33.399 12.987 1.00 52.34 540 ILE A N 1
ATOM 3876 C CA . ILE A 1 502 ? 34.445 34.236 12.916 1.00 49.90 540 ILE A CA 1
ATOM 3877 C C . ILE A 1 502 ? 34.406 35.147 14.130 1.00 47.83 540 ILE A C 1
ATOM 3878 O O . ILE A 1 502 ? 34.017 36.312 14.017 1.00 47.27 540 ILE A O 1
ATOM 3883 N N . LEU A 1 503 ? 34.823 34.615 15.281 1.00 46.44 541 LEU A N 1
ATOM 3884 C CA . LEU A 1 503 ? 34.916 35.408 16.506 1.00 48.12 541 LEU A CA 1
ATOM 3885 C C . LEU A 1 503 ? 35.849 36.636 16.341 1.00 49.58 541 LEU A C 1
ATOM 3886 O O . LEU A 1 503 ? 35.470 37.759 16.721 1.00 48.84 541 LEU A O 1
ATOM 3891 N N . TYR A 1 504 ? 37.036 36.438 15.745 1.00 48.18 542 TYR A N 1
ATOM 3892 C CA . TYR A 1 504 ? 37.983 37.562 15.538 1.00 48.52 542 TYR A CA 1
ATOM 3893 C C . TYR A 1 504 ? 37.301 38.644 14.738 1.00 47.44 542 TYR A C 1
ATOM 3894 O O . TYR A 1 504 ? 37.442 39.834 15.038 1.00 44.22 542 TYR A O 1
ATOM 3903 N N . ASP A 1 505 ? 36.555 38.210 13.721 1.00 47.31 543 ASP A N 1
ATOM 3904 C CA . ASP A 1 505 ? 35.779 39.126 12.894 1.00 46.63 543 ASP A CA 1
ATOM 3905 C C . ASP A 1 505 ? 34.740 39.894 13.710 1.00 45.54 543 ASP A C 1
ATOM 3906 O O . ASP A 1 505 ? 34.602 41.095 13.554 1.00 46.36 543 ASP A O 1
ATOM 3911 N N . ALA A 1 506 ? 34.062 39.215 14.623 1.00 46.82 544 ALA A N 1
ATOM 3912 C CA . ALA A 1 506 ? 33.108 39.885 15.512 1.00 47.73 544 ALA A CA 1
ATOM 3913 C C . ALA A 1 506 ? 33.795 40.905 16.430 1.00 46.59 544 ALA A C 1
ATOM 3914 O O . ALA A 1 506 ? 33.290 42.024 16.611 1.00 47.58 544 ALA A O 1
ATOM 3916 N N . ILE A 1 507 ? 34.943 40.527 16.999 1.00 49.54 545 ILE A N 1
ATOM 3917 C CA . ILE A 1 507 ? 35.768 41.480 17.792 1.00 50.46 545 ILE A CA 1
ATOM 3918 C C . ILE A 1 507 ? 36.228 42.652 16.920 1.00 47.25 545 ILE A C 1
ATOM 3919 O O . ILE A 1 507 ? 36.134 43.826 17.309 1.00 46.08 545 ILE A O 1
ATOM 3924 N N . GLY A 1 508 ? 36.722 42.325 15.735 1.00 45.57 546 GLY A N 1
ATOM 3925 C CA . GLY A 1 508 ? 37.183 43.359 14.800 1.00 46.72 546 GLY A CA 1
ATOM 3926 C C . GLY A 1 508 ? 36.102 44.381 14.550 1.00 46.56 546 GLY A C 1
ATOM 3927 O O . GLY A 1 508 ? 36.316 45.592 14.721 1.00 46.80 546 GLY A O 1
ATOM 3928 N N . THR A 1 509 ? 34.910 43.902 14.178 1.00 48.97 547 THR A N 1
ATOM 3929 C CA . THR A 1 509 ? 33.800 44.833 13.902 1.00 46.29 547 THR A CA 1
ATOM 3930 C C . THR A 1 509 ? 33.343 45.556 15.173 1.00 43.72 547 THR A C 1
ATOM 3931 O O . THR A 1 509 ? 33.066 46.756 15.139 1.00 41.55 547 THR A O 1
ATOM 3935 N N . LEU A 1 510 ? 33.383 44.868 16.312 1.00 44.10 548 LEU A N 1
ATOM 3936 C CA . LEU A 1 510 ? 33.125 45.555 17.577 1.00 46.98 548 LEU A CA 1
ATOM 3937 C C . LEU A 1 510 ? 34.045 46.772 17.770 1.00 51.80 548 LEU A C 1
ATOM 3938 O O . LEU A 1 510 ? 33.575 47.894 18.059 1.00 51.53 548 LEU A O 1
ATOM 3943 N N . ALA A 1 511 ? 35.352 46.549 17.606 1.00 52.12 549 ALA A N 1
ATOM 3944 C CA . ALA A 1 511 ? 36.334 47.625 17.745 1.00 50.91 549 ALA A CA 1
ATOM 3945 C C . ALA A 1 511 ? 36.035 48.769 16.790 1.00 49.66 549 ALA A C 1
ATOM 3946 O O . ALA A 1 511 ? 36.103 49.920 17.186 1.00 50.95 549 ALA A O 1
ATOM 3948 N N . ASP A 1 512 ? 35.686 48.456 15.545 1.00 48.78 550 ASP A N 1
ATOM 3949 C CA . ASP A 1 512 ? 35.271 49.490 14.600 1.00 51.67 550 ASP A CA 1
ATOM 3950 C C . ASP A 1 512 ? 33.993 50.228 15.039 1.00 59.17 550 ASP A C 1
ATOM 3951 O O . ASP A 1 512 ? 33.901 51.451 14.882 1.00 60.12 550 ASP A O 1
ATOM 3956 N N . SER A 1 513 ? 33.012 49.493 15.581 1.00 58.10 551 SER A N 1
ATOM 3957 C CA . SER A 1 513 ? 31.753 50.105 16.006 1.00 58.93 551 SER A CA 1
ATOM 3958 C C . SER A 1 513 ? 31.900 51.049 17.202 1.00 62.10 551 SER A C 1
ATOM 3959 O O . SER A 1 513 ? 31.352 52.156 17.182 1.00 62.30 551 SER A O 1
ATOM 3962 N N . VAL A 1 514 ? 32.631 50.626 18.232 1.00 60.82 552 VAL A N 1
ATOM 3963 C CA . VAL A 1 514 ? 32.703 51.420 19.461 1.00 62.56 552 VAL A CA 1
ATOM 3964 C C . VAL A 1 514 ? 33.919 52.336 19.559 1.00 67.52 552 VAL A C 1
ATOM 3965 O O . VAL A 1 514 ? 34.053 53.071 20.546 1.00 69.79 552 VAL A O 1
ATOM 3969 N N . GLY A 1 515 ? 34.806 52.279 18.563 1.00 66.82 553 GLY A N 1
ATOM 3970 C CA . GLY A 1 515 ? 36.041 53.068 18.568 1.00 63.25 553 GLY A CA 1
ATOM 3971 C C . GLY A 1 515 ? 36.719 53.158 19.929 1.00 64.90 553 GLY A C 1
ATOM 3972 O O . GLY A 1 515 ? 36.910 52.145 20.616 1.00 62.11 553 GLY A O 1
ATOM 3973 N N . HIS A 1 516 ? 37.053 54.385 20.331 1.00 66.63 554 HIS A N 1
ATOM 3974 C CA . HIS A 1 516 ? 37.890 54.629 21.513 1.00 69.62 554 HIS A CA 1
ATOM 3975 C C . HIS A 1 516 ? 37.283 54.191 22.812 1.00 69.61 554 HIS A C 1
ATOM 3976 O O . HIS A 1 516 ? 38.011 53.997 23.789 1.00 71.06 554 HIS A O 1
ATOM 3983 N N . HIS A 1 517 ? 35.962 53.999 22.838 1.00 66.63 555 HIS A N 1
ATOM 3984 C CA . HIS A 1 517 ? 35.273 53.509 24.036 1.00 65.65 555 HIS A CA 1
ATOM 3985 C C . HIS A 1 517 ? 35.832 52.198 24.474 1.00 62.84 555 HIS A C 1
ATOM 3986 O O . HIS A 1 517 ? 35.682 51.815 25.628 1.00 66.68 555 HIS A O 1
ATOM 3993 N N . LEU A 1 518 ? 36.482 51.496 23.553 1.00 63.52 556 LEU A N 1
ATOM 3994 C CA . LEU A 1 518 ? 37.128 50.214 23.854 1.00 64.36 556 LEU A CA 1
ATOM 3995 C C . LEU A 1 518 ? 38.381 50.355 24.732 1.00 66.09 556 LEU A C 1
ATOM 3996 O O . LEU A 1 518 ? 38.851 49.377 25.327 1.00 64.20 556 LEU A O 1
ATOM 4001 N N . ASN A 1 519 ? 38.903 51.576 24.827 1.00 67.97 557 ASN A N 1
ATOM 4002 C CA . ASN A 1 519 ? 40.161 51.812 25.514 1.00 69.71 557 ASN A CA 1
ATOM 4003 C C . ASN A 1 519 ? 39.996 51.896 27.030 1.00 73.14 557 ASN A C 1
ATOM 4004 O O . ASN A 1 519 ? 39.995 52.984 27.608 1.00 75.29 557 ASN A O 1
ATOM 4009 N N . LYS A 1 520 ? 39.846 50.740 27.669 1.00 72.64 558 LYS A N 1
ATOM 4010 C CA . LYS A 1 520 ? 39.770 50.678 29.121 1.00 73.35 558 LYS A CA 1
ATOM 4011 C C . LYS A 1 520 ? 40.623 49.534 29.612 1.00 72.00 558 LYS A C 1
ATOM 4012 O O . LYS A 1 520 ? 40.582 48.450 29.039 1.00 76.96 558 LYS A O 1
ATOM 4018 N N . PRO A 1 521 ? 41.404 49.770 30.675 1.00 71.85 559 PRO A N 1
ATOM 4019 C CA . PRO A 1 521 ? 42.355 48.773 31.186 1.00 73.10 559 PRO A CA 1
ATOM 4020 C C . PRO A 1 521 ? 41.754 47.375 31.371 1.00 72.45 559 PRO A C 1
ATOM 4021 O O . PRO A 1 521 ? 42.383 46.377 31.013 1.00 71.92 559 PRO A O 1
ATOM 4025 N N . GLU A 1 522 ? 40.542 47.306 31.909 1.00 76.18 560 GLU A N 1
ATOM 4026 C CA . GLU A 1 522 ? 39.877 46.020 32.098 1.00 75.72 560 GLU A CA 1
ATOM 4027 C C . GLU A 1 522 ? 39.626 45.332 30.744 1.00 70.63 560 GLU A C 1
ATOM 4028 O O . GLU A 1 522 ? 39.955 44.157 30.574 1.00 66.90 560 GLU A O 1
ATOM 4034 N N . TYR A 1 523 ? 39.092 46.085 29.780 1.00 68.30 561 TYR A N 1
ATOM 4035 C CA . TYR A 1 523 ? 38.780 45.544 28.449 1.00 66.10 561 TYR A CA 1
ATOM 4036 C C . TYR A 1 523 ? 40.033 45.048 27.756 1.00 65.08 561 TYR A C 1
ATOM 4037 O O . TYR A 1 523 ? 40.051 43.937 27.231 1.00 63.37 561 TYR A O 1
ATOM 4046 N N . ILE A 1 524 ? 41.079 45.878 27.779 1.00 63.89 562 ILE A N 1
ATOM 4047 C CA . ILE A 1 524 ? 42.379 45.531 27.217 1.00 62.97 562 ILE A CA 1
ATOM 4048 C C . ILE A 1 524 ? 42.924 44.246 27.847 1.00 63.98 562 ILE A C 1
ATOM 4049 O O . ILE A 1 524 ? 43.406 43.359 27.140 1.00 63.13 562 ILE A O 1
ATOM 4054 N N . GLN A 1 525 ? 42.809 44.130 29.166 1.00 65.38 563 GLN A N 1
ATOM 4055 C CA . GLN A 1 525 ? 43.363 42.981 29.870 1.00 69.70 563 GLN A CA 1
ATOM 4056 C C . GLN A 1 525 ? 42.638 41.669 29.570 1.00 70.49 563 GLN A C 1
ATOM 4057 O O . GLN A 1 525 ? 43.271 40.626 29.451 1.00 74.10 563 GLN A O 1
ATOM 4063 N N . MET A 1 526 ? 41.317 41.709 29.453 1.00 69.47 564 MET A N 1
ATOM 4064 C CA . MET A 1 526 ? 40.575 40.495 29.115 1.00 68.18 564 MET A CA 1
ATOM 4065 C C . MET A 1 526 ? 40.695 40.140 27.622 1.00 64.65 564 MET A C 1
ATOM 4066 O O . MET A 1 526 ? 40.687 38.961 27.249 1.00 61.86 564 MET A O 1
ATOM 4071 N N . LEU A 1 527 ? 40.849 41.159 26.782 1.00 62.05 565 LEU A N 1
ATOM 4072 C CA . LEU A 1 527 ? 40.852 40.969 25.331 1.00 64.52 565 LEU A CA 1
ATOM 4073 C C . LEU A 1 527 ? 42.208 40.563 24.731 1.00 65.03 565 LEU A C 1
ATOM 4074 O O . LEU A 1 527 ? 42.295 39.633 23.921 1.00 60.63 565 LEU A O 1
ATOM 4079 N N . MET A 1 528 ? 43.263 41.267 25.134 1.00 66.20 566 MET A N 1
ATOM 4080 C CA . MET A 1 528 ? 44.578 41.104 24.509 1.00 63.23 566 MET A CA 1
ATOM 4081 C C . MET A 1 528 ? 45.242 39.738 24.680 1.00 62.44 566 MET A C 1
ATOM 4082 O O . MET A 1 528 ? 45.649 39.143 23.686 1.00 63.59 566 MET A O 1
ATOM 4087 N N . PRO A 1 529 ? 45.338 39.226 25.922 1.00 63.45 567 PRO A N 1
ATOM 4088 C CA . PRO A 1 529 ? 46.038 37.945 26.114 1.00 64.15 567 PRO A CA 1
ATOM 4089 C C . PRO A 1 529 ? 45.602 36.799 25.193 1.00 67.31 567 PRO A C 1
ATOM 4090 O O . PRO A 1 529 ? 46.468 36.149 24.599 1.00 73.64 567 PRO A O 1
ATOM 4094 N N . PRO A 1 530 ? 44.284 36.555 25.044 1.00 67.46 568 PRO A N 1
ATOM 4095 C CA . PRO A 1 530 ? 43.932 35.452 24.140 1.00 63.54 568 PRO A CA 1
ATOM 4096 C C . PRO A 1 530 ? 44.166 35.749 22.644 1.00 60.16 568 PRO A C 1
ATOM 4097 O O . PRO A 1 530 ? 44.307 34.821 21.846 1.00 57.03 568 PRO A O 1
ATOM 4101 N N . LEU A 1 531 ? 44.222 37.023 22.272 1.00 60.04 569 LEU A N 1
ATOM 4102 C CA . LEU A 1 531 ? 44.536 37.393 20.886 1.00 60.99 569 LEU A CA 1
ATOM 4103 C C . LEU A 1 531 ? 45.996 37.084 20.526 1.00 62.11 569 LEU A C 1
ATOM 4104 O O . LEU A 1 531 ? 46.279 36.476 19.492 1.00 61.71 569 LEU A O 1
ATOM 4109 N N . ILE A 1 532 ? 46.906 37.497 21.401 1.00 65.08 570 ILE A N 1
ATOM 4110 C CA . ILE A 1 532 ? 48.330 37.194 21.275 1.00 70.05 570 ILE A CA 1
ATOM 4111 C C . ILE A 1 532 ? 48.595 35.690 21.381 1.00 69.24 570 ILE A C 1
ATOM 4112 O O . ILE A 1 532 ? 49.443 35.144 20.658 1.00 65.57 570 ILE A O 1
ATOM 4117 N N . GLN A 1 533 ? 47.871 35.022 22.276 1.00 66.91 571 GLN A N 1
ATOM 4118 C CA . GLN A 1 533 ? 48.039 33.594 22.425 1.00 68.03 571 GLN A CA 1
ATOM 4119 C C . GLN A 1 533 ? 47.925 32.876 21.078 1.00 68.65 571 GLN A C 1
ATOM 4120 O O . GLN A 1 533 ? 48.786 32.064 20.752 1.00 70.53 571 GLN A O 1
ATOM 4126 N N . LYS A 1 534 ? 46.893 33.193 20.292 1.00 67.96 572 LYS A N 1
ATOM 4127 C CA . LYS A 1 534 ? 46.684 32.538 18.990 1.00 68.79 572 LYS A CA 1
ATOM 4128 C C . LYS A 1 534 ? 47.647 33.058 17.929 1.00 63.64 572 LYS A C 1
ATOM 4129 O O . LYS A 1 534 ? 47.986 32.356 16.977 1.00 63.03 572 LYS A O 1
ATOM 4135 N N . TRP A 1 535 ? 48.052 34.308 18.097 1.00 64.16 573 TRP A N 1
ATOM 4136 C CA . TRP A 1 535 ? 49.121 34.929 17.316 1.00 65.28 573 TRP A CA 1
ATOM 4137 C C . TRP A 1 535 ? 50.410 34.131 17.390 1.00 65.41 573 TRP A C 1
ATOM 4138 O O . TRP A 1 535 ? 51.055 33.881 16.361 1.00 60.01 573 TRP A O 1
ATOM 4149 N N . ASN A 1 536 ? 50.774 33.716 18.607 1.00 63.46 574 ASN A N 1
ATOM 4150 C CA . ASN A 1 536 ? 51.936 32.862 18.844 1.00 64.69 574 ASN A CA 1
ATOM 4151 C C . ASN A 1 536 ? 51.805 31.429 18.321 1.00 66.53 574 ASN A C 1
ATOM 4152 O O . ASN A 1 536 ? 52.811 30.781 18.073 1.00 70.84 574 ASN A O 1
ATOM 4157 N N . MET A 1 537 ? 50.586 30.924 18.158 1.00 68.23 575 MET A N 1
ATOM 4158 C CA . MET A 1 537 ? 50.406 29.553 17.669 1.00 69.07 575 MET A CA 1
ATOM 4159 C C . MET A 1 537 ? 50.529 29.494 16.167 1.00 68.45 575 MET A C 1
ATOM 4160 O O . MET A 1 537 ? 50.895 28.463 15.614 1.00 73.87 575 MET A O 1
ATOM 4165 N N . LEU A 1 538 ? 50.172 30.584 15.502 1.00 65.23 576 LEU A N 1
ATOM 4166 C CA . LEU A 1 538 ? 50.026 30.547 14.056 1.00 66.51 576 LEU A CA 1
ATOM 4167 C C . LEU A 1 538 ? 51.345 30.840 13.363 1.00 68.32 576 LEU A C 1
ATOM 4168 O O . LEU A 1 538 ? 52.086 31.738 13.764 1.00 67.30 576 LEU A O 1
ATOM 4173 N N . LYS A 1 539 ? 51.621 30.079 12.315 1.00 71.79 577 LYS A N 1
ATOM 4174 C CA . LYS A 1 539 ? 52.843 30.240 11.554 1.00 74.73 577 LYS A CA 1
ATOM 4175 C C . LYS A 1 539 ? 52.604 31.172 10.383 1.00 73.25 577 LYS A C 1
ATOM 4176 O O . LYS A 1 539 ? 51.470 31.310 9.909 1.00 69.96 577 LYS A O 1
ATOM 4182 N N . ASP A 1 540 ? 53.686 31.800 9.920 1.00 69.48 578 ASP A N 1
ATOM 4183 C CA . ASP A 1 540 ? 53.646 32.826 8.874 1.00 65.30 578 ASP A CA 1
ATOM 4184 C C . ASP A 1 540 ? 53.015 32.395 7.559 1.00 62.40 578 ASP A C 1
ATOM 4185 O O . ASP A 1 540 ? 52.730 33.232 6.709 1.00 57.79 578 ASP A O 1
ATOM 4190 N N . GLU A 1 541 ? 52.814 31.097 7.384 1.00 63.56 579 GLU A N 1
ATOM 4191 C CA . GLU A 1 541 ? 52.238 30.585 6.139 1.00 66.70 579 GLU A CA 1
ATOM 4192 C C . GLU A 1 541 ? 50.756 30.203 6.298 1.00 65.14 579 GLU A C 1
ATOM 4193 O O . GLU A 1 541 ? 50.112 29.817 5.323 1.00 61.53 579 GLU A O 1
ATOM 4199 N N . ASP A 1 542 ? 50.226 30.334 7.516 1.00 63.78 580 ASP A N 1
ATOM 4200 C CA . ASP A 1 542 ? 48.824 29.989 7.814 1.00 65.05 580 ASP A CA 1
ATOM 4201 C C . ASP A 1 542 ? 47.812 31.113 7.504 1.00 63.02 580 ASP A C 1
ATOM 4202 O O . ASP A 1 542 ? 47.823 32.160 8.160 1.00 62.89 580 ASP A O 1
ATOM 4207 N N . LYS A 1 543 ? 46.931 30.872 6.528 1.00 60.89 581 LYS A N 1
ATOM 4208 C CA . LYS A 1 543 ? 45.906 31.846 6.107 1.00 62.11 581 LYS A CA 1
ATOM 4209 C C . LYS A 1 543 ? 45.002 32.310 7.266 1.00 59.89 581 LYS A C 1
ATOM 4210 O O . LYS A 1 543 ? 44.487 33.438 7.254 1.00 57.47 581 LYS A O 1
ATOM 4216 N N . ASP A 1 544 ? 44.827 31.456 8.269 1.00 51.58 582 ASP A N 1
ATOM 4217 C CA . ASP A 1 544 ? 44.085 31.840 9.451 1.00 52.37 582 ASP A CA 1
ATOM 4218 C C . ASP A 1 544 ? 44.623 33.074 10.152 1.00 53.05 582 ASP A C 1
ATOM 4219 O O . ASP A 1 544 ? 43.981 33.588 11.074 1.00 52.95 582 ASP A O 1
ATOM 4224 N N . LEU A 1 545 ? 45.777 33.567 9.702 1.00 51.13 583 LEU A N 1
ATOM 4225 C CA . LEU A 1 545 ? 46.272 34.876 10.141 1.00 51.76 583 LEU A CA 1
ATOM 4226 C C . LEU A 1 545 ? 45.401 36.023 9.654 1.00 50.82 583 LEU A C 1
ATOM 4227 O O . LEU A 1 545 ? 45.255 37.015 10.373 1.00 56.33 583 LEU A O 1
ATOM 4232 N N . PHE A 1 546 ? 44.837 35.902 8.451 1.00 47.09 584 PHE A N 1
ATOM 4233 C CA . PHE A 1 546 ? 44.067 37.009 7.856 1.00 51.35 584 PHE A CA 1
ATOM 4234 C C . PHE A 1 546 ? 43.020 37.583 8.812 1.00 51.23 584 PHE A C 1
ATOM 4235 O O . PHE A 1 546 ? 43.003 38.793 9.039 1.00 52.20 584 PHE A O 1
ATOM 4243 N N . PRO A 1 547 ? 42.156 36.719 9.385 1.00 51.18 585 PRO A N 1
ATOM 4244 C CA . PRO A 1 547 ? 41.121 37.260 10.255 1.00 51.19 585 PRO A CA 1
ATOM 4245 C C . PRO A 1 547 ? 41.698 37.789 11.557 1.00 50.13 585 PRO A C 1
ATOM 4246 O O . PRO A 1 547 ? 41.250 38.827 12.043 1.00 49.53 585 PRO A O 1
ATOM 4250 N N . LEU A 1 548 ? 42.669 37.077 12.122 1.00 49.97 586 LEU A N 1
ATOM 4251 C CA . LEU A 1 548 ? 43.321 37.528 13.352 1.00 51.36 586 LEU A CA 1
ATOM 4252 C C . LEU A 1 548 ? 43.999 38.891 13.152 1.00 51.04 586 LEU A C 1
ATOM 4253 O O . LEU A 1 548 ? 43.859 39.802 13.983 1.00 50.78 586 LEU A O 1
ATOM 4258 N N . LEU A 1 549 ? 44.691 39.040 12.029 1.00 48.71 587 LEU A N 1
ATOM 4259 C CA . LEU A 1 549 ? 45.417 40.273 11.770 1.00 51.81 587 LEU A CA 1
ATOM 4260 C C . LEU A 1 549 ? 44.477 41.427 11.474 1.00 50.60 587 LEU A C 1
ATOM 4261 O O . LEU A 1 549 ? 44.723 42.566 11.891 1.00 50.71 587 LEU A O 1
ATOM 4266 N N . GLU A 1 550 ? 43.405 41.135 10.746 1.00 50.62 588 GLU A N 1
ATOM 4267 C CA . GLU A 1 550 ? 42.421 42.160 10.458 1.00 49.14 588 GLU A CA 1
ATOM 4268 C C . GLU A 1 550 ? 41.717 42.529 11.746 1.00 47.10 588 GLU A C 1
ATOM 4269 O O . GLU A 1 550 ? 41.408 43.693 11.985 1.00 47.99 588 GLU A O 1
ATOM 4275 N N . CYS A 1 551 ? 41.539 41.551 12.617 1.00 44.84 589 CYS A N 1
ATOM 4276 C CA . CYS A 1 551 ? 40.968 41.854 13.902 1.00 46.74 589 CYS A CA 1
ATOM 4277 C C . CYS A 1 551 ? 41.911 42.779 14.676 1.00 49.10 589 CYS A C 1
ATOM 4278 O O . CYS A 1 551 ? 41.489 43.832 15.190 1.00 46.34 589 CYS A O 1
A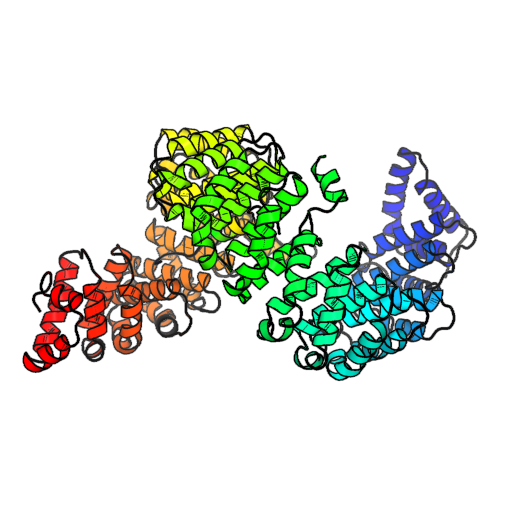TOM 4281 N N . LEU A 1 552 ? 43.193 42.394 14.736 1.00 48.40 590 LEU A N 1
ATOM 4282 C CA . LEU A 1 552 ? 44.194 43.194 15.439 1.00 47.36 590 LEU A CA 1
ATOM 4283 C C . LEU A 1 552 ? 44.268 44.611 14.906 1.00 44.14 590 LEU A C 1
ATOM 4284 O O . LEU A 1 552 ? 44.366 45.570 15.667 1.00 43.15 590 LEU A O 1
ATOM 4289 N N . SER A 1 553 ? 44.164 44.747 13.593 1.00 44.58 591 SER A N 1
ATOM 4290 C CA . SER A 1 553 ? 44.183 46.052 12.992 1.00 45.68 591 SER A CA 1
ATOM 4291 C C . SER A 1 553 ? 43.133 46.970 13.613 1.00 49.28 591 SER A C 1
ATOM 4292 O O . SER A 1 553 ? 43.433 48.109 13.999 1.00 53.58 591 SER A O 1
ATOM 4295 N N . SER A 1 554 ? 41.903 46.474 13.720 1.00 48.88 592 SER A N 1
ATOM 4296 C CA . SER A 1 554 ? 40.805 47.269 14.250 1.00 47.88 592 SER A CA 1
ATOM 4297 C C . SER A 1 554 ? 41.011 47.549 15.726 1.00 46.67 592 SER A C 1
ATOM 4298 O O . SER A 1 554 ? 40.773 48.656 16.186 1.00 47.93 592 SER A O 1
ATOM 4301 N N . VAL A 1 555 ? 41.447 46.542 16.470 1.00 46.08 593 VAL A N 1
ATOM 4302 C CA . VAL A 1 555 ? 41.674 46.721 17.893 1.00 48.66 593 VAL A CA 1
ATOM 4303 C C . VAL A 1 555 ? 42.734 47.800 18.117 1.00 53.34 593 VAL A C 1
ATOM 4304 O O . VAL A 1 555 ? 42.574 48.658 18.992 1.00 56.16 593 VAL A O 1
ATOM 4308 N N . ALA A 1 556 ? 43.803 47.765 17.315 1.00 51.61 594 ALA A N 1
ATOM 4309 C CA . ALA A 1 556 ? 44.926 48.689 17.500 1.00 53.92 594 ALA A CA 1
ATOM 4310 C C . ALA A 1 556 ? 44.466 50.126 17.321 1.00 55.07 594 ALA A C 1
ATOM 4311 O O . ALA A 1 556 ? 44.727 50.977 18.173 1.00 55.24 594 ALA A O 1
ATOM 4313 N N . THR A 1 557 ? 43.751 50.375 16.224 1.00 55.65 595 THR A N 1
ATOM 4314 C CA . THR A 1 557 ? 43.189 51.692 15.926 1.00 57.09 595 THR A CA 1
ATOM 4315 C C . THR A 1 557 ? 42.265 52.185 17.050 1.00 57.96 595 THR A C 1
ATOM 4316 O O . THR A 1 557 ? 42.213 53.378 17.357 1.00 60.02 595 THR A O 1
ATOM 4320 N N . ALA A 1 558 ? 41.530 51.263 17.656 1.00 57.19 596 ALA A N 1
ATOM 4321 C CA . ALA A 1 558 ? 40.555 51.647 18.660 1.00 57.35 596 ALA A CA 1
ATOM 4322 C C . ALA A 1 558 ? 41.271 51.910 19.974 1.00 56.97 596 ALA A C 1
ATOM 4323 O O . ALA A 1 558 ? 40.959 52.873 20.665 1.00 58.80 596 ALA A O 1
ATOM 4325 N N . LEU A 1 559 ? 42.253 51.069 20.286 1.00 57.05 597 LEU A N 1
ATOM 4326 C CA . LEU A 1 559 ? 43.026 51.169 21.532 1.00 61.69 597 LEU A CA 1
ATOM 4327 C C . LEU A 1 559 ? 44.042 52.316 21.638 1.00 65.20 597 LEU A C 1
ATOM 4328 O O . LEU A 1 559 ? 44.358 52.768 22.750 1.00 68.00 597 LEU A O 1
ATOM 4333 N N . GLN A 1 560 ? 44.563 52.774 20.502 1.00 65.54 598 GLN A N 1
ATOM 4334 C CA . GLN A 1 560 ? 45.620 53.803 20.481 1.00 66.81 598 GLN A CA 1
ATOM 4335 C C . GLN A 1 560 ? 46.746 53.465 21.469 1.00 66.52 598 GLN A C 1
ATOM 4336 O O . GLN A 1 560 ? 47.266 52.345 21.446 1.00 62.98 598 GLN A O 1
ATOM 4342 N N . SER A 1 561 ? 47.083 54.414 22.347 1.00 68.80 599 SER A N 1
ATOM 4343 C CA . SER A 1 561 ? 48.137 54.234 23.363 1.00 70.74 599 SER A CA 1
ATOM 4344 C C . SER A 1 561 ? 48.010 52.941 24.164 1.00 68.75 599 SER A C 1
ATOM 4345 O O . SER A 1 561 ? 49.018 52.348 24.541 1.00 70.31 599 SER A O 1
ATOM 4348 N N . GLY A 1 562 ? 46.779 52.498 24.405 1.00 67.94 600 GLY A N 1
ATOM 4349 C CA . GLY A 1 562 ? 46.540 51.235 25.102 1.00 65.71 600 GLY A CA 1
ATOM 4350 C C . GLY A 1 562 ? 47.223 50.058 24.431 1.00 64.85 600 GLY A C 1
ATOM 4351 O O . GLY A 1 562 ? 47.516 49.044 25.074 1.00 65.55 600 GLY A O 1
ATOM 4352 N N . PHE A 1 563 ? 47.483 50.187 23.134 1.00 61.47 601 PHE A N 1
ATOM 4353 C CA . PHE A 1 563 ? 48.165 49.131 22.403 1.00 62.89 601 PHE A CA 1
ATOM 4354 C C . PHE A 1 563 ? 49.690 49.128 22.597 1.00 66.08 601 PHE A C 1
ATOM 4355 O O . PHE A 1 563 ? 50.359 48.162 22.224 1.00 64.07 601 PHE A O 1
ATOM 4363 N N . LEU A 1 564 ? 50.234 50.189 23.198 1.00 69.09 602 LEU A N 1
ATOM 4364 C CA . LEU A 1 564 ? 51.692 50.307 23.390 1.00 67.78 602 LEU A CA 1
ATOM 4365 C C . LEU A 1 564 ? 52.369 49.023 23.864 1.00 65.59 602 LEU A C 1
ATOM 4366 O O . LEU A 1 564 ? 53.348 48.598 23.259 1.00 62.80 602 LEU A O 1
ATOM 4371 N N . PRO A 1 565 ? 51.841 48.383 24.928 1.00 64.70 603 PRO A N 1
ATOM 4372 C CA . PRO A 1 565 ? 52.559 47.222 25.457 1.00 62.66 603 PRO A CA 1
ATOM 4373 C C . PRO A 1 565 ? 52.615 46.046 24.495 1.00 62.14 603 PRO A C 1
ATOM 4374 O O . PRO A 1 565 ? 53.271 45.046 24.788 1.00 63.48 603 PRO A O 1
ATOM 4378 N N . TYR A 1 566 ? 51.950 46.168 23.352 1.00 61.37 604 TYR A N 1
ATOM 4379 C CA . TYR A 1 566 ? 51.775 45.031 22.448 1.00 61.06 604 TYR A CA 1
ATOM 4380 C C . TYR A 1 566 ? 52.382 45.240 21.058 1.00 58.84 604 TYR A C 1
ATOM 4381 O O . TYR A 1 566 ? 52.584 44.277 20.323 1.00 58.45 604 TYR A O 1
ATOM 4390 N N . CYS A 1 567 ? 52.668 46.491 20.710 1.00 58.76 605 CYS A N 1
ATOM 4391 C CA . CYS A 1 567 ? 53.006 46.851 19.335 1.00 61.71 605 CYS A CA 1
ATOM 4392 C C . CYS A 1 567 ? 54.276 46.199 18.777 1.00 64.10 605 CYS A C 1
ATOM 4393 O O . CYS A 1 567 ? 54.245 45.666 17.665 1.00 64.36 605 CYS A O 1
ATOM 4396 N N . GLU A 1 568 ? 55.368 46.212 19.539 1.00 66.42 606 GLU A N 1
ATOM 4397 C CA . GLU A 1 568 ? 56.675 45.819 18.983 1.00 68.73 606 GLU A CA 1
ATOM 4398 C C . GLU A 1 568 ? 56.643 44.500 18.195 1.00 62.85 606 GLU A C 1
ATOM 4399 O O . GLU A 1 568 ? 56.890 44.509 16.983 1.00 59.25 606 GLU A O 1
ATOM 4405 N N . PRO A 1 569 ? 56.326 43.372 18.861 1.00 60.25 607 PRO A N 1
ATOM 4406 C CA . PRO A 1 569 ? 56.329 42.115 18.100 1.00 58.48 607 PRO A CA 1
ATOM 4407 C C . PRO A 1 569 ? 55.373 42.140 16.902 1.00 59.61 607 PRO A C 1
ATOM 4408 O O . PRO A 1 569 ? 55.694 41.594 15.845 1.00 64.27 607 PRO A O 1
ATOM 4412 N N . VAL A 1 570 ? 54.223 42.787 17.068 1.00 57.72 608 VAL A N 1
ATOM 4413 C CA . VAL A 1 570 ? 53.228 42.901 16.005 1.00 58.27 608 VAL A CA 1
ATOM 4414 C C . VAL A 1 570 ? 53.826 43.643 14.814 1.00 55.40 608 VAL A C 1
ATOM 4415 O O . VAL A 1 570 ? 53.753 43.171 13.664 1.00 52.99 608 VAL A O 1
ATOM 4419 N N . TYR A 1 571 ? 54.422 44.801 15.106 1.00 54.82 609 TYR A N 1
ATOM 4420 C CA . TYR A 1 571 ? 55.161 45.580 14.112 1.00 53.60 609 TYR A CA 1
ATOM 4421 C C . TYR A 1 571 ? 56.232 44.741 13.397 1.00 53.57 609 TYR A C 1
ATOM 4422 O O . TYR A 1 571 ? 56.277 44.699 12.159 1.00 53.75 609 TYR A O 1
ATOM 4431 N N . GLN A 1 572 ? 57.069 44.057 14.169 1.00 53.49 610 GLN A N 1
ATOM 4432 C CA . GLN A 1 572 ? 58.159 43.300 13.569 1.00 58.93 610 GLN A CA 1
ATOM 4433 C C . GLN A 1 572 ? 57.640 42.246 12.617 1.00 56.58 610 GLN A C 1
ATOM 4434 O O . GLN A 1 572 ? 58.099 42.165 11.468 1.00 53.84 610 GLN A O 1
ATOM 4440 N N . ARG A 1 573 ? 56.665 41.462 13.082 1.00 55.19 611 ARG A N 1
ATOM 4441 C CA . ARG A 1 573 ? 56.158 40.339 12.294 1.00 52.58 611 ARG A CA 1
ATOM 4442 C C . ARG A 1 573 ? 55.552 40.828 10.980 1.00 51.23 611 ARG A C 1
ATOM 4443 O O . ARG A 1 573 ? 55.740 40.193 9.931 1.00 50.91 611 ARG A O 1
ATOM 4451 N N . CYS A 1 574 ? 54.862 41.967 11.031 1.00 47.14 612 CYS A N 1
ATOM 4452 C CA . CYS A 1 574 ? 54.194 42.483 9.845 1.00 48.81 612 CYS A CA 1
ATOM 4453 C C . CYS A 1 574 ? 55.173 42.892 8.771 1.00 49.39 612 CYS A C 1
ATOM 4454 O O . CYS A 1 574 ? 55.037 42.490 7.601 1.00 45.80 612 CYS A O 1
ATOM 4457 N N . VAL A 1 575 ? 56.149 43.716 9.167 1.00 50.11 613 VAL A N 1
ATOM 4458 C CA . VAL A 1 575 ? 57.222 44.120 8.254 1.00 48.83 613 VAL A CA 1
ATOM 4459 C C . VAL A 1 575 ? 57.847 42.865 7.661 1.00 47.49 613 VAL A C 1
ATOM 4460 O O . VAL A 1 575 ? 57.997 42.724 6.425 1.00 44.12 613 VAL A O 1
ATOM 4464 N N . ASN A 1 576 ? 58.150 41.928 8.544 1.00 49.26 614 ASN A N 1
ATOM 4465 C CA . ASN A 1 576 ? 58.759 40.686 8.114 1.00 54.80 614 ASN A CA 1
ATOM 4466 C C . ASN A 1 576 ? 57.934 39.926 7.071 1.00 55.76 614 ASN A C 1
ATOM 4467 O O . ASN A 1 576 ? 58.497 39.445 6.073 1.00 54.63 614 ASN A O 1
ATOM 4472 N N . LEU A 1 577 ? 56.613 39.841 7.292 1.00 52.55 615 LEU A N 1
ATOM 4473 C CA . LEU A 1 577 ? 55.719 39.162 6.358 1.00 49.86 615 LEU A CA 1
ATOM 4474 C C . LEU A 1 577 ? 55.719 39.843 4.998 1.00 48.85 615 LEU A C 1
ATOM 4475 O O . LEU A 1 577 ? 55.653 39.183 3.956 1.00 47.81 615 LEU A O 1
ATOM 4480 N N . VAL A 1 578 ? 55.752 41.170 5.015 1.00 48.29 616 VAL A N 1
ATOM 4481 C CA . VAL A 1 578 ? 55.864 41.939 3.781 1.00 50.47 616 VAL A CA 1
ATOM 4482 C C . VAL A 1 578 ? 57.193 41.618 3.090 1.00 51.24 616 VAL A C 1
ATOM 4483 O O . VAL A 1 578 ? 57.236 41.400 1.878 1.00 51.03 616 VAL A O 1
ATOM 4487 N N . GLN A 1 579 ? 58.264 41.570 3.877 1.00 53.32 617 GLN A N 1
ATOM 4488 C CA . GLN A 1 579 ? 59.599 41.296 3.349 1.00 55.78 617 GLN A CA 1
ATOM 4489 C C . GLN A 1 579 ? 59.656 39.939 2.658 1.00 53.53 617 GLN A C 1
ATOM 4490 O O . GLN A 1 579 ? 60.050 39.832 1.488 1.00 52.67 617 GLN A O 1
ATOM 4496 N N . LYS A 1 580 ? 59.244 38.902 3.371 1.00 52.08 618 LYS A N 1
ATOM 4497 C CA . LYS A 1 580 ? 59.339 37.566 2.803 1.00 55.29 618 LYS A CA 1
ATOM 4498 C C . LYS A 1 580 ? 58.415 37.354 1.586 1.00 55.08 618 LYS A C 1
ATOM 4499 O O . LYS A 1 580 ? 58.763 36.617 0.662 1.00 59.92 618 LYS A O 1
ATOM 4505 N N . THR A 1 581 ? 57.266 38.029 1.565 1.00 52.61 619 THR A N 1
ATOM 4506 C CA . THR A 1 581 ? 56.385 38.005 0.402 1.00 50.73 619 THR A CA 1
ATOM 4507 C C . THR A 1 581 ? 57.074 38.591 -0.827 1.00 48.47 619 THR A C 1
ATOM 4508 O O . THR A 1 581 ? 57.095 37.968 -1.897 1.00 51.79 619 THR A O 1
ATOM 4512 N N . LEU A 1 582 ? 57.614 39.795 -0.676 1.00 47.73 620 LEU A N 1
ATOM 4513 C CA . LEU A 1 582 ? 58.410 40.423 -1.733 1.00 51.51 620 LEU A CA 1
ATOM 4514 C C . LEU A 1 582 ? 59.551 39.524 -2.202 1.00 51.59 620 LEU A C 1
ATOM 4515 O O . LEU A 1 582 ? 59.791 39.380 -3.416 1.00 50.65 620 LEU A O 1
ATOM 4520 N N . ALA A 1 583 ? 60.226 38.894 -1.242 1.00 49.36 621 ALA A N 1
ATOM 4521 C CA . ALA A 1 583 ? 61.302 37.961 -1.574 1.00 53.34 621 ALA A CA 1
ATOM 4522 C C . ALA A 1 583 ? 60.771 36.821 -2.437 1.00 53.65 621 ALA A C 1
ATOM 4523 O O . ALA A 1 583 ? 61.254 36.600 -3.563 1.00 52.73 621 ALA A O 1
ATOM 4525 N N . GLN A 1 584 ? 59.748 36.134 -1.924 1.00 53.74 622 GLN A N 1
ATOM 4526 C CA . GLN A 1 584 ? 59.168 34.999 -2.622 1.00 54.12 622 GLN A CA 1
ATOM 4527 C C . GLN A 1 584 ? 58.739 35.369 -4.034 1.00 50.74 622 GLN A C 1
ATOM 4528 O O . GLN A 1 584 ? 58.969 34.595 -4.962 1.00 51.13 622 GLN A O 1
ATOM 4534 N N . ALA A 1 585 ? 58.165 36.561 -4.207 1.00 47.17 623 ALA A N 1
ATOM 4535 C CA . ALA A 1 585 ? 57.740 37.003 -5.532 1.00 48.91 623 ALA A CA 1
ATOM 4536 C C . ALA A 1 585 ? 58.915 37.150 -6.494 1.00 53.21 623 ALA A C 1
ATOM 4537 O O . ALA A 1 585 ? 58.835 36.715 -7.647 1.00 55.81 623 ALA A O 1
ATOM 4539 N N . MET A 1 586 ? 60.004 37.763 -6.025 1.00 55.44 624 MET A N 1
ATOM 4540 C CA . MET A 1 586 ? 61.208 37.905 -6.849 1.00 54.00 624 MET A CA 1
ATOM 4541 C C . MET A 1 586 ? 61.753 36.535 -7.232 1.00 49.91 624 MET A C 1
ATOM 4542 O O . MET A 1 586 ? 62.105 36.300 -8.388 1.00 52.20 624 MET A O 1
ATOM 4547 N N . LEU A 1 587 ? 61.798 35.635 -6.257 1.00 48.43 625 LEU A N 1
ATOM 4548 C CA . LEU A 1 587 ? 62.291 34.281 -6.485 1.00 53.31 625 LEU A CA 1
ATOM 4549 C C . LEU A 1 587 ? 61.462 33.548 -7.542 1.00 57.50 625 LEU A C 1
ATOM 4550 O O . LEU A 1 587 ? 62.013 32.892 -8.439 1.00 59.44 625 LEU A O 1
ATOM 4555 N N . ASN A 1 588 ? 60.137 33.660 -7.427 1.00 58.09 626 ASN A N 1
ATOM 4556 C CA . ASN A 1 588 ? 59.234 33.093 -8.415 1.00 56.43 626 ASN A CA 1
ATOM 4557 C C . ASN A 1 588 ? 59.405 33.761 -9.772 1.00 60.01 626 ASN A C 1
ATOM 4558 O O . ASN A 1 588 ? 59.398 33.091 -10.805 1.00 61.61 626 ASN A O 1
ATOM 4563 N N . ASN A 1 589 ? 59.542 35.085 -9.774 1.00 59.66 627 ASN A N 1
ATOM 4564 C CA . ASN A 1 589 ? 59.796 35.804 -11.010 1.00 60.99 627 ASN A CA 1
ATOM 4565 C C . ASN A 1 589 ? 61.068 35.326 -11.722 1.00 63.33 627 ASN A C 1
ATOM 4566 O O . ASN A 1 589 ? 61.116 35.288 -12.955 1.00 61.93 627 ASN A O 1
ATOM 4571 N N . ALA A 1 590 ? 62.090 34.964 -10.949 1.00 60.39 628 ALA A N 1
ATOM 4572 C CA . ALA A 1 590 ? 63.334 34.462 -11.540 1.00 62.98 628 ALA A CA 1
ATOM 4573 C C . ALA A 1 590 ? 63.161 33.049 -12.103 1.00 64.21 628 ALA A C 1
ATOM 4574 O O . ALA A 1 590 ? 63.391 32.817 -13.286 1.00 65.04 628 ALA A O 1
ATOM 4576 N N . GLN A 1 591 ? 62.770 32.106 -11.251 1.00 65.44 629 GLN A N 1
ATOM 4577 C CA . GLN A 1 591 ? 62.523 30.740 -11.697 1.00 68.65 629 GLN A CA 1
ATOM 4578 C C . GLN A 1 591 ? 61.116 30.229 -11.345 1.00 67.13 629 GLN A C 1
ATOM 4579 O O . GLN A 1 591 ? 60.941 29.532 -10.334 1.00 64.80 629 GLN A O 1
ATOM 4585 N N . PRO A 1 592 ? 60.115 30.565 -12.196 1.00 66.25 630 PRO A N 1
ATOM 4586 C CA . PRO A 1 592 ? 58.697 30.205 -11.978 1.00 67.10 630 PRO A CA 1
ATOM 4587 C C . PRO A 1 592 ? 58.494 28.697 -11.849 1.00 71.14 630 PRO A C 1
ATOM 4588 O O . PRO A 1 592 ? 57.625 28.253 -11.096 1.00 67.34 630 PRO A O 1
ATOM 4592 N N . ASP A 1 593 ? 59.326 27.925 -12.552 1.00 76.00 631 ASP A N 1
ATOM 4593 C CA . ASP A 1 593 ? 59.184 26.471 -12.622 1.00 77.29 631 ASP A CA 1
ATOM 4594 C C . ASP A 1 593 ? 59.701 25.755 -11.385 1.00 76.99 631 ASP A C 1
ATOM 4595 O O . ASP A 1 593 ? 59.630 24.534 -11.310 1.00 80.66 631 ASP A O 1
ATOM 4600 N N . GLN A 1 594 ? 60.211 26.503 -10.413 1.00 76.59 632 GLN A N 1
ATOM 4601 C CA . GLN A 1 594 ? 60.816 25.886 -9.230 1.00 77.78 632 GLN A CA 1
ATOM 4602 C C . GLN A 1 594 ? 60.361 26.514 -7.921 1.00 74.11 632 GLN A C 1
ATOM 4603 O O . GLN A 1 594 ? 60.456 25.892 -6.860 1.00 72.81 632 GLN A O 1
ATOM 4609 N N . TYR A 1 595 ? 59.900 27.756 -7.984 1.00 72.03 633 TYR A N 1
ATOM 4610 C CA . TYR A 1 595 ? 59.460 28.445 -6.780 1.00 72.15 633 TYR A CA 1
ATOM 4611 C C . TYR A 1 595 ? 58.044 28.985 -6.951 1.00 72.19 633 TYR A C 1
ATOM 4612 O O . TYR A 1 595 ? 57.731 29.687 -7.923 1.00 68.78 633 TYR A O 1
ATOM 4621 N N . GLU A 1 596 ? 57.202 28.604 -5.993 1.00 71.64 634 GLU A N 1
ATOM 4622 C CA . GLU A 1 596 ? 55.792 28.934 -5.958 1.00 74.98 634 GLU A CA 1
ATOM 4623 C C . GLU A 1 596 ? 55.628 30.438 -5.817 1.00 71.38 634 GLU A C 1
ATOM 4624 O O . GLU A 1 596 ? 56.297 31.051 -4.983 1.00 71.77 634 GLU A O 1
ATOM 4630 N N . ALA A 1 597 ? 54.746 31.032 -6.621 1.00 65.20 635 ALA A N 1
ATOM 4631 C CA . ALA A 1 597 ? 54.340 32.421 -6.400 1.00 62.49 635 ALA A CA 1
ATOM 4632 C C . ALA A 1 597 ? 53.738 32.542 -5.002 1.00 61.65 635 ALA A C 1
ATOM 4633 O O . ALA A 1 597 ? 53.066 31.619 -4.534 1.00 68.33 635 ALA A O 1
ATOM 4635 N N . PRO A 1 598 ? 54.006 33.660 -4.311 1.00 60.68 636 PRO A N 1
ATOM 4636 C CA . PRO A 1 598 ? 53.442 33.849 -2.967 1.00 59.63 636 PRO A CA 1
ATOM 4637 C C . PRO A 1 598 ? 51.962 34.311 -2.987 1.00 57.60 636 PRO A C 1
ATOM 4638 O O . PRO A 1 598 ? 51.476 34.843 -3.997 1.00 52.36 636 PRO A O 1
ATOM 4642 N N . ASP A 1 599 ? 51.271 34.104 -1.870 1.00 55.19 637 ASP A N 1
ATOM 4643 C CA . ASP A 1 599 ? 49.936 34.640 -1.672 1.00 52.75 637 ASP A CA 1
ATOM 4644 C C . ASP A 1 599 ? 50.075 36.061 -1.165 1.00 50.93 637 ASP A C 1
ATOM 4645 O O . ASP A 1 599 ? 50.451 36.285 -0.002 1.00 47.79 637 ASP A O 1
ATOM 4650 N N . LYS A 1 600 ? 49.729 37.023 -2.019 1.00 48.48 638 LYS A N 1
ATOM 4651 C CA . LYS A 1 600 ? 49.914 38.430 -1.678 1.00 48.61 638 LYS A CA 1
ATOM 4652 C C . LYS A 1 600 ? 48.979 38.947 -0.593 1.00 48.59 638 LYS A C 1
ATOM 4653 O O . LYS A 1 600 ? 49.133 40.074 -0.132 1.00 46.89 638 LYS A O 1
ATOM 4659 N N . ASP A 1 601 ? 48.012 38.138 -0.184 1.00 49.18 639 ASP A N 1
ATOM 4660 C CA . ASP A 1 601 ? 47.099 38.561 0.862 1.00 52.91 639 ASP A CA 1
ATOM 4661 C C . ASP A 1 601 ? 47.835 38.719 2.180 1.00 50.48 639 ASP A C 1
ATOM 4662 O O . ASP A 1 601 ? 47.510 39.609 2.949 1.00 53.04 639 ASP A O 1
ATOM 4667 N N . PHE A 1 602 ? 48.826 37.868 2.426 1.00 49.38 640 PHE A N 1
ATOM 4668 C CA . PHE A 1 602 ? 49.715 37.998 3.600 1.00 51.11 640 PHE A CA 1
ATOM 4669 C C . PHE A 1 602 ? 50.329 39.391 3.671 1.00 51.34 640 PHE A C 1
ATOM 4670 O O . PHE A 1 602 ? 50.473 39.977 4.745 1.00 50.61 640 PHE A O 1
ATOM 4678 N N . MET A 1 603 ? 50.668 39.917 2.506 1.00 51.80 641 MET A N 1
ATOM 4679 C CA . MET A 1 603 ? 51.266 41.226 2.409 1.00 55.30 641 MET A CA 1
ATOM 4680 C C . MET A 1 603 ? 50.216 42.316 2.620 1.00 54.50 641 MET A C 1
ATOM 4681 O O . MET A 1 603 ? 50.450 43.289 3.336 1.00 56.30 641 MET A O 1
ATOM 4686 N N . ILE A 1 604 ? 49.049 42.139 2.011 1.00 54.88 642 ILE A N 1
ATOM 4687 C CA . ILE A 1 604 ? 47.945 43.103 2.139 1.00 50.65 642 ILE A CA 1
ATOM 4688 C C . ILE A 1 604 ? 47.493 43.246 3.598 1.00 48.42 642 ILE A C 1
ATOM 4689 O O . ILE A 1 604 ? 47.380 44.335 4.138 1.00 48.22 642 ILE A O 1
ATOM 4694 N N . VAL A 1 605 ? 47.281 42.126 4.251 1.00 48.14 643 VAL A N 1
ATOM 4695 C CA . VAL A 1 605 ? 46.853 42.143 5.623 1.00 48.67 643 VAL A CA 1
ATOM 4696 C C . VAL A 1 605 ? 47.934 42.767 6.515 1.00 48.35 643 VAL A C 1
ATOM 4697 O O . VAL A 1 605 ? 47.621 43.552 7.419 1.00 48.94 643 VAL A O 1
ATOM 4701 N N . ALA A 1 606 ? 49.203 42.453 6.246 1.00 47.54 644 ALA A N 1
ATOM 4702 C CA . ALA A 1 606 ? 50.308 43.008 7.055 1.00 45.77 644 ALA A CA 1
ATOM 4703 C C . ALA A 1 606 ? 50.433 44.516 6.902 1.00 44.03 644 ALA A C 1
ATOM 4704 O O . ALA A 1 606 ? 50.562 45.239 7.899 1.00 43.33 644 ALA A O 1
ATOM 4706 N N . LEU A 1 607 ? 50.369 45.002 5.666 1.00 43.71 645 LEU A N 1
ATOM 4707 C CA . LEU A 1 607 ? 50.384 46.456 5.432 1.00 47.95 645 LEU A CA 1
ATOM 4708 C C . LEU A 1 607 ? 49.209 47.097 6.151 1.00 51.83 645 LEU A C 1
ATOM 4709 O O . LEU A 1 607 ? 49.367 48.100 6.861 1.00 50.24 645 LEU A O 1
ATOM 4714 N N . ASP A 1 608 ? 48.033 46.487 5.988 1.00 53.71 646 ASP A N 1
ATOM 4715 C CA . ASP A 1 608 ? 46.818 47.031 6.552 1.00 54.14 646 ASP A CA 1
ATOM 4716 C C . ASP A 1 608 ? 46.935 47.033 8.076 1.00 50.10 646 ASP A C 1
ATOM 4717 O O . ASP A 1 608 ? 46.540 47.997 8.722 1.00 48.13 646 ASP A O 1
ATOM 4722 N N . LEU A 1 609 ? 47.531 46.001 8.659 1.00 44.95 647 LEU A N 1
ATOM 4723 C CA . LEU A 1 609 ? 47.756 46.050 10.093 1.00 45.27 647 LEU A CA 1
ATOM 4724 C C . LEU A 1 609 ? 48.791 47.146 10.475 1.00 51.80 647 LEU A C 1
ATOM 4725 O O . LEU A 1 609 ? 48.616 47.853 11.487 1.00 52.51 647 LEU A O 1
ATOM 4730 N N . LEU A 1 610 ? 49.845 47.320 9.672 1.00 49.28 648 LEU A N 1
ATOM 4731 C CA . LEU A 1 610 ? 50.808 48.389 9.970 1.00 49.33 648 LEU A CA 1
ATOM 4732 C C . LEU A 1 610 ? 50.129 49.764 9.905 1.00 51.08 648 LEU A C 1
ATOM 4733 O O . LEU A 1 610 ? 50.390 50.645 10.728 1.00 52.12 648 LEU A O 1
ATOM 4738 N N . SER A 1 611 ? 49.221 49.919 8.952 1.00 51.35 649 SER A N 1
ATOM 4739 C CA . SER A 1 611 ? 48.403 51.125 8.842 1.00 53.22 649 SER A CA 1
ATOM 4740 C C . SER A 1 611 ? 47.612 51.420 10.133 1.00 54.58 649 SER A C 1
ATOM 4741 O O . SER A 1 611 ? 47.616 52.556 10.649 1.00 51.96 649 SER A O 1
ATOM 4744 N N . GLY A 1 612 ? 46.959 50.385 10.659 1.00 52.43 650 GLY A N 1
ATOM 4745 C CA . GLY A 1 612 ? 46.165 50.508 11.874 1.00 52.52 650 GLY A CA 1
ATOM 4746 C C . GLY A 1 612 ? 47.035 50.864 13.059 1.00 53.58 650 GLY A C 1
ATOM 4747 O O . GLY A 1 612 ? 46.711 51.759 13.839 1.00 54.98 650 GLY A O 1
ATOM 4748 N N . LEU A 1 613 ? 48.153 50.159 13.180 1.00 55.43 651 LEU A N 1
ATOM 4749 C CA . LEU A 1 613 ? 49.164 50.451 14.184 1.00 57.34 651 LEU A CA 1
ATOM 4750 C C . LEU A 1 613 ? 49.591 51.917 14.138 1.00 55.17 651 LEU A C 1
ATOM 4751 O O . LEU A 1 613 ? 49.602 52.595 15.163 1.00 55.52 651 LEU A O 1
ATOM 4756 N N . ALA A 1 614 ? 49.917 52.399 12.941 1.00 55.34 652 ALA A N 1
ATOM 4757 C CA . ALA A 1 614 ? 50.354 53.789 12.743 1.00 58.37 652 ALA A CA 1
ATOM 4758 C C . ALA A 1 614 ? 49.258 54.814 13.049 1.00 59.73 652 ALA A C 1
ATOM 4759 O O . ALA A 1 614 ? 49.537 55.864 13.636 1.00 61.72 652 ALA A O 1
ATOM 4761 N N . GLU A 1 615 ? 48.024 54.511 12.646 1.00 61.05 653 GLU A N 1
ATOM 4762 C CA . GLU A 1 615 ? 46.880 55.357 12.986 1.00 61.32 653 GLU A CA 1
ATOM 4763 C C . GLU A 1 615 ? 46.642 55.394 14.495 1.00 59.12 653 GLU A C 1
ATOM 4764 O O . GLU A 1 615 ? 46.487 56.465 15.075 1.00 57.37 653 GLU A O 1
ATOM 4770 N N . GLY A 1 616 ? 46.617 54.220 15.116 1.00 55.14 654 GLY A N 1
ATOM 4771 C CA . GLY A 1 616 ? 46.450 54.111 16.556 1.00 56.99 654 GLY A CA 1
ATOM 4772 C C . GLY A 1 616 ? 47.505 54.867 17.338 1.00 57.70 654 GLY A C 1
ATOM 4773 O O . GLY A 1 616 ? 47.189 55.812 18.062 1.00 58.55 654 GLY A O 1
ATOM 4774 N N . LEU A 1 617 ? 48.764 54.466 17.167 1.00 57.22 655 LEU A N 1
ATOM 4775 C CA . LEU A 1 617 ? 49.870 55.009 17.959 1.00 56.21 655 LEU A CA 1
ATOM 4776 C C . LEU A 1 617 ? 50.319 56.413 17.573 1.00 55.44 655 LEU A C 1
ATOM 4777 O O . LEU A 1 617 ? 50.857 57.136 18.409 1.00 58.26 655 LEU A O 1
ATOM 4782 N N . GLY A 1 618 ? 50.115 56.802 16.319 1.00 53.67 656 GLY A N 1
ATOM 4783 C CA . GLY A 1 618 ? 50.610 58.095 15.834 1.00 56.83 656 GLY A CA 1
ATOM 4784 C C . GLY A 1 618 ? 52.113 58.258 16.045 1.00 59.57 656 GLY A C 1
ATOM 4785 O O . GLY A 1 618 ? 52.898 57.354 15.723 1.00 59.58 656 GLY A O 1
ATOM 4786 N N . GLY A 1 619 ? 52.504 59.404 16.600 1.00 61.68 657 GLY A N 1
ATOM 4787 C CA . GLY A 1 619 ? 53.891 59.674 16.993 1.00 60.14 657 GLY A CA 1
ATOM 4788 C C . GLY A 1 619 ? 54.615 58.527 17.695 1.00 62.73 657 GLY A C 1
ATOM 4789 O O . GLY A 1 619 ? 55.812 58.324 17.482 1.00 63.22 657 GLY A O 1
ATOM 4790 N N . ASN A 1 620 ? 53.904 57.753 18.511 1.00 61.62 658 ASN A N 1
ATOM 4791 C CA . ASN A 1 620 ? 54.538 56.663 19.245 1.00 60.98 658 ASN A CA 1
ATOM 4792 C C . ASN A 1 620 ? 54.977 55.472 18.408 1.00 61.14 658 ASN A C 1
ATOM 4793 O O . ASN A 1 620 ? 55.515 54.509 18.954 1.00 62.08 658 ASN A O 1
ATOM 4798 N N . ILE A 1 621 ? 54.756 55.523 17.094 1.00 58.07 659 ILE A N 1
ATOM 4799 C CA . ILE A 1 621 ? 55.281 54.475 16.225 1.00 54.93 659 ILE A CA 1
ATOM 4800 C C . ILE A 1 621 ? 56.698 54.807 15.705 1.00 55.73 659 ILE A C 1
ATOM 4801 O O . ILE A 1 621 ? 57.359 53.959 15.097 1.00 51.94 659 ILE A O 1
ATOM 4806 N N . GLU A 1 622 ? 57.138 56.041 15.955 1.00 58.73 660 GLU A N 1
ATOM 4807 C CA . GLU A 1 622 ? 58.435 56.559 15.496 1.00 60.80 660 GLU A CA 1
ATOM 4808 C C . GLU A 1 622 ? 59.604 55.619 15.792 1.00 59.18 660 GLU A C 1
ATOM 4809 O O . GLU A 1 622 ? 60.314 55.212 14.882 1.00 58.55 660 GLU A O 1
ATOM 4815 N N . GLN A 1 623 ? 59.782 55.262 17.056 1.00 62.78 661 GLN A N 1
ATOM 4816 C CA . GLN A 1 623 ? 60.874 54.390 17.460 1.00 67.09 661 GLN A CA 1
ATOM 4817 C C . GLN A 1 623 ? 60.946 53.099 16.648 1.00 66.76 661 GLN A C 1
ATOM 4818 O O . GLN A 1 623 ? 62.033 52.633 16.305 1.00 70.12 661 GLN A O 1
ATOM 4824 N N . LEU A 1 624 ? 59.792 52.527 16.329 1.00 63.49 662 LEU A N 1
ATOM 4825 C CA . LEU A 1 624 ? 59.755 51.261 15.607 1.00 60.01 662 LEU A CA 1
ATOM 4826 C C . LEU A 1 624 ? 60.140 51.430 14.134 1.00 56.65 662 LEU A C 1
ATOM 4827 O O . LEU A 1 624 ? 60.845 50.589 13.563 1.00 55.15 662 LEU A O 1
ATOM 4832 N N . VAL A 1 625 ? 59.669 52.520 13.536 1.00 53.89 663 VAL A N 1
ATOM 4833 C CA . VAL A 1 625 ? 59.934 52.840 12.135 1.00 55.95 663 VAL A CA 1
ATOM 4834 C C . VAL A 1 625 ? 61.407 53.214 11.954 1.00 54.86 663 VAL A C 1
ATOM 4835 O O . VAL A 1 625 ? 62.016 52.900 10.925 1.00 54.15 663 VAL A O 1
ATOM 4839 N N . ALA A 1 626 ? 61.961 53.860 12.978 1.00 53.48 664 ALA A N 1
ATOM 4840 C CA . ALA A 1 626 ? 63.380 54.203 13.038 1.00 55.82 664 ALA A CA 1
ATOM 4841 C C . ALA A 1 626 ? 64.267 52.974 12.917 1.00 54.81 664 ALA A C 1
ATOM 4842 O O . ALA A 1 626 ? 65.348 53.061 12.371 1.00 56.11 664 ALA A O 1
ATOM 4844 N N . ARG A 1 627 ? 63.789 51.831 13.401 1.00 54.61 665 ARG A N 1
ATOM 4845 C CA . ARG A 1 627 ? 64.570 50.601 13.416 1.00 54.83 665 ARG A CA 1
ATOM 4846 C C . ARG A 1 627 ? 64.219 49.691 12.257 1.00 52.26 665 ARG A C 1
ATOM 4847 O O . ARG A 1 627 ? 64.513 48.502 12.292 1.00 54.18 665 ARG A O 1
ATOM 4855 N N . SER A 1 628 ? 63.635 50.250 11.206 1.00 51.75 666 SER A N 1
ATOM 4856 C CA . SER A 1 628 ? 62.903 49.430 10.238 1.00 51.42 666 SER A CA 1
ATOM 4857 C C . SER A 1 628 ? 63.196 49.774 8.783 1.00 49.07 666 SER A C 1
ATOM 4858 O O . SER A 1 628 ? 63.523 50.911 8.474 1.00 49.40 666 SER A O 1
ATOM 4861 N N . ASN A 1 629 ? 63.030 48.795 7.893 1.00 49.16 667 ASN A N 1
ATOM 4862 C CA . ASN A 1 629 ? 63.107 49.040 6.444 1.00 50.26 667 ASN A CA 1
ATOM 4863 C C . ASN A 1 629 ? 61.738 49.159 5.766 1.00 51.03 667 ASN A C 1
ATOM 4864 O O . ASN A 1 629 ? 61.636 49.087 4.524 1.00 49.11 667 ASN A O 1
ATOM 4869 N N . ILE A 1 630 ? 60.688 49.344 6.571 1.00 52.78 668 ILE A N 1
ATOM 4870 C CA . ILE A 1 630 ? 59.320 49.389 6.034 1.00 50.83 668 ILE A CA 1
ATOM 4871 C C . ILE A 1 630 ? 59.202 50.288 4.790 1.00 51.06 668 ILE A C 1
ATOM 4872 O O . ILE A 1 630 ? 58.617 49.891 3.781 1.00 50.31 668 ILE A O 1
ATOM 4877 N N . LEU A 1 631 ? 59.809 51.466 4.832 1.00 50.75 669 LEU A N 1
ATOM 4878 C CA . LEU A 1 631 ? 59.753 52.363 3.685 1.00 51.62 669 LEU A CA 1
ATOM 4879 C C . LEU A 1 631 ? 60.414 51.830 2.411 1.00 53.03 669 LEU A C 1
ATOM 4880 O O . LEU A 1 631 ? 59.949 52.117 1.301 1.00 50.46 669 LEU A O 1
ATOM 4885 N N . THR A 1 632 ? 61.492 51.058 2.552 1.00 51.60 670 THR A N 1
ATOM 4886 C CA . THR A 1 632 ? 62.127 50.535 1.355 1.00 53.43 670 THR A CA 1
ATOM 4887 C C . THR A 1 632 ? 61.276 49.389 0.816 1.00 52.54 670 THR A C 1
ATOM 4888 O O . THR A 1 632 ? 61.210 49.178 -0.392 1.00 53.89 670 THR A O 1
ATOM 4892 N N . LEU A 1 633 ? 60.612 48.666 1.712 1.00 50.83 671 LEU A N 1
ATOM 4893 C CA . LEU A 1 633 ? 59.617 47.668 1.314 1.00 50.70 671 LEU A CA 1
ATOM 4894 C C . LEU A 1 633 ? 58.397 48.307 0.619 1.00 55.15 671 LEU A C 1
ATOM 4895 O O . LEU A 1 633 ? 57.945 47.831 -0.434 1.00 53.04 671 LEU A O 1
ATOM 4900 N N . MET A 1 634 ? 57.893 49.403 1.193 1.00 54.47 672 MET A N 1
ATOM 4901 C CA . MET A 1 634 ? 56.773 50.139 0.608 1.00 53.81 672 MET A CA 1
ATOM 4902 C C . MET A 1 634 ? 57.030 50.553 -0.814 1.00 55.54 672 MET A C 1
ATOM 4903 O O . MET A 1 634 ? 56.124 50.559 -1.635 1.00 53.98 672 MET A O 1
ATOM 4908 N N . TYR A 1 635 ? 58.278 50.904 -1.100 1.00 58.89 673 TYR A N 1
ATOM 4909 C CA . TYR A 1 635 ? 58.623 51.406 -2.406 1.00 57.75 673 TYR A CA 1
ATOM 4910 C C . TYR A 1 635 ? 58.294 50.352 -3.470 1.00 55.86 673 TYR A C 1
ATOM 4911 O O . TYR A 1 635 ? 57.815 50.694 -4.543 1.00 55.47 673 TYR A O 1
ATOM 4920 N N . GLN A 1 636 ? 58.497 49.075 -3.154 1.00 56.29 674 GLN A N 1
ATOM 4921 C CA . GLN A 1 636 ? 58.141 47.993 -4.090 1.00 59.67 674 GLN A CA 1
ATOM 4922 C C . GLN A 1 636 ? 56.659 47.663 -4.100 1.00 58.78 674 GLN A C 1
ATOM 4923 O O . GLN A 1 636 ? 56.121 47.308 -5.144 1.00 59.49 674 GLN A O 1
ATOM 4929 N N . CYS A 1 637 ? 56.026 47.753 -2.930 1.00 55.58 675 CYS A N 1
ATOM 4930 C CA . CYS A 1 637 ? 54.588 47.567 -2.777 1.00 53.09 675 CYS A CA 1
ATOM 4931 C C . CYS A 1 637 ? 53.817 48.581 -3.608 1.00 54.86 675 CYS A C 1
ATOM 4932 O O . CYS A 1 637 ? 52.831 48.237 -4.261 1.00 53.35 675 CYS A O 1
ATOM 4935 N N . MET A 1 638 ? 54.284 49.825 -3.585 1.00 53.24 676 MET A N 1
ATOM 4936 C CA . MET A 1 638 ? 53.622 50.903 -4.292 1.00 55.43 676 MET A CA 1
ATOM 4937 C C . MET A 1 638 ? 53.668 50.672 -5.798 1.00 56.42 676 MET A C 1
ATOM 4938 O O . MET A 1 638 ? 52.886 51.261 -6.547 1.00 56.61 676 MET A O 1
ATOM 4943 N N . GLN A 1 639 ? 54.585 49.810 -6.228 1.00 57.56 677 GLN A N 1
ATOM 4944 C CA . GLN A 1 639 ? 54.790 49.547 -7.647 1.00 59.62 677 GLN A CA 1
ATOM 4945 C C . GLN A 1 639 ? 54.246 48.193 -8.064 1.00 58.41 677 GLN A C 1
ATOM 4946 O O . GLN A 1 639 ? 54.412 47.796 -9.213 1.00 59.56 677 GLN A O 1
ATOM 4952 N N . ASP A 1 640 ? 53.598 47.497 -7.130 1.00 57.14 678 ASP A N 1
ATOM 4953 C CA . ASP A 1 640 ? 53.035 46.165 -7.380 1.00 59.60 678 ASP A CA 1
ATOM 4954 C C . ASP A 1 640 ? 51.932 46.148 -8.442 1.00 61.91 678 ASP A C 1
ATOM 4955 O O . ASP A 1 640 ? 51.170 47.117 -8.564 1.00 62.77 678 ASP A O 1
ATOM 4960 N N . LYS A 1 641 ? 51.830 45.038 -9.181 1.00 62.85 679 LYS A N 1
ATOM 4961 C CA . LYS A 1 641 ? 50.776 44.859 -10.197 1.00 65.40 679 LYS A CA 1
ATOM 4962 C C . LYS A 1 641 ? 49.368 44.764 -9.584 1.00 62.85 679 LYS A C 1
ATOM 4963 O O . LYS A 1 641 ? 48.393 45.127 -10.223 1.00 59.98 679 LYS A O 1
ATOM 4969 N N . MET A 1 642 ? 49.277 44.276 -8.348 1.00 61.27 680 MET A N 1
ATOM 4970 C CA . MET A 1 642 ? 47.996 44.046 -7.696 1.00 60.91 680 MET A CA 1
ATOM 4971 C C . MET A 1 642 ? 47.443 45.297 -7.022 1.00 62.49 680 MET A C 1
ATOM 4972 O O . MET A 1 642 ? 48.046 45.812 -6.078 1.00 63.49 680 MET A O 1
ATOM 4977 N N . PRO A 1 643 ? 46.266 45.768 -7.480 1.00 62.94 681 PRO A N 1
ATOM 4978 C CA . PRO A 1 643 ? 45.685 47.023 -6.979 1.00 60.14 681 PRO A CA 1
ATOM 4979 C C . PRO A 1 643 ? 45.595 47.101 -5.459 1.00 55.82 681 PRO A C 1
ATOM 4980 O O . PRO A 1 643 ? 45.948 48.137 -4.883 1.00 53.91 681 PRO A O 1
ATOM 4984 N N . GLU A 1 644 ? 45.161 46.017 -4.822 1.00 52.63 682 GLU A N 1
ATOM 4985 C CA . GLU A 1 644 ? 44.968 46.000 -3.370 1.00 55.32 682 GLU A CA 1
ATOM 4986 C C . GLU A 1 644 ? 46.273 46.187 -2.600 1.00 55.05 682 GLU A C 1
ATOM 4987 O O . GLU A 1 644 ? 46.273 46.753 -1.498 1.00 54.64 682 GLU A O 1
ATOM 4993 N N . VAL A 1 645 ? 47.379 45.706 -3.172 1.00 52.90 683 VAL A N 1
ATOM 4994 C CA . VAL A 1 645 ? 48.699 45.910 -2.569 1.00 51.80 683 VAL A CA 1
ATOM 4995 C C . VAL A 1 645 ? 49.056 47.402 -2.595 1.00 51.46 683 VAL A C 1
ATOM 4996 O O . VAL A 1 645 ? 49.458 47.981 -1.576 1.00 52.25 683 VAL A O 1
ATOM 5000 N N . ARG A 1 646 ? 48.882 48.027 -3.753 1.00 49.96 684 ARG A N 1
ATOM 5001 C CA . ARG A 1 646 ? 49.127 49.459 -3.874 1.00 53.15 684 ARG A CA 1
ATOM 5002 C C . ARG A 1 646 ? 48.234 50.215 -2.906 1.00 52.96 684 ARG A C 1
ATOM 5003 O O . ARG A 1 646 ? 48.697 51.100 -2.185 1.00 54.36 684 ARG A O 1
ATOM 5011 N N . GLN A 1 647 ? 46.964 49.831 -2.880 1.00 52.45 685 GLN A N 1
ATOM 5012 C CA . GLN A 1 647 ? 45.953 50.473 -2.052 1.00 52.08 685 GLN A CA 1
ATOM 5013 C C . GLN A 1 647 ? 46.320 50.452 -0.567 1.00 50.51 685 GLN A C 1
ATOM 5014 O O . GLN A 1 647 ? 46.117 51.430 0.153 1.00 49.14 685 GLN A O 1
ATOM 5020 N N . SER A 1 648 ? 46.859 49.332 -0.111 1.00 49.76 686 SER A N 1
ATOM 5021 C CA . SER A 1 648 ? 47.286 49.213 1.265 1.00 50.82 686 SER A CA 1
ATOM 5022 C C . SER A 1 648 ? 48.538 50.050 1.534 1.00 52.17 686 SER A C 1
ATOM 5023 O O . SER A 1 648 ? 48.704 50.602 2.625 1.00 54.46 686 SER A O 1
ATOM 5026 N N . SER A 1 649 ? 49.412 50.149 0.542 1.00 49.21 687 SER A N 1
ATOM 5027 C CA . SER A 1 649 ? 50.689 50.818 0.760 1.00 51.38 687 SER A CA 1
ATOM 5028 C C . SER A 1 649 ? 50.523 52.334 0.782 1.00 49.72 687 SER A C 1
ATOM 5029 O O . SER A 1 649 ? 51.119 53.019 1.615 1.00 51.40 687 SER A O 1
ATOM 5032 N N . PHE A 1 650 ? 49.657 52.852 -0.085 1.00 49.51 688 PHE A N 1
ATOM 5033 C CA . PHE A 1 650 ? 49.339 54.271 -0.057 1.00 47.17 688 PHE A CA 1
ATOM 5034 C C . PHE A 1 650 ? 48.660 54.661 1.256 1.00 45.89 688 PHE A C 1
ATOM 5035 O O . PHE A 1 650 ? 48.892 55.740 1.766 1.00 47.23 688 PHE A O 1
ATOM 5043 N N . ALA A 1 651 ? 47.845 53.775 1.810 1.00 45.19 689 ALA A N 1
ATOM 5044 C CA . ALA A 1 651 ? 47.246 54.022 3.114 1.00 46.04 689 ALA A CA 1
ATOM 5045 C C . ALA A 1 651 ? 48.315 54.104 4.206 1.00 45.99 689 ALA A C 1
ATOM 5046 O O . ALA A 1 651 ? 48.339 55.052 4.977 1.00 46.05 689 ALA A O 1
ATOM 5048 N N . LEU A 1 652 ? 49.203 53.115 4.268 1.00 47.88 690 LEU A N 1
ATOM 5049 C CA . LEU A 1 652 ? 50.308 53.171 5.219 1.00 46.73 690 LEU A CA 1
ATOM 5050 C C . LEU A 1 652 ? 51.163 54.426 4.988 1.00 47.22 690 LEU A C 1
ATOM 5051 O O . LEU A 1 652 ? 51.578 55.084 5.941 1.00 46.17 690 LEU A O 1
ATOM 5056 N N . LEU A 1 653 ? 51.375 54.792 3.729 1.00 46.45 691 LEU A N 1
ATOM 5057 C CA . LEU A 1 653 ? 52.171 55.974 3.444 1.00 48.78 691 LEU A CA 1
ATOM 5058 C C . LEU A 1 653 ? 51.563 57.192 4.096 1.00 52.03 691 LEU A C 1
ATOM 5059 O O . LEU A 1 653 ? 52.270 57.967 4.750 1.00 52.68 691 LEU A O 1
ATOM 5064 N N . GLY A 1 654 ? 50.245 57.348 3.929 1.00 53.72 692 GLY A N 1
ATOM 5065 C CA . GLY A 1 654 ? 49.511 58.461 4.521 1.00 51.99 692 GLY A CA 1
ATOM 5066 C C . GLY A 1 654 ? 49.610 58.457 6.035 1.00 51.97 692 GLY A C 1
ATOM 5067 O O . GLY A 1 654 ? 49.810 59.502 6.659 1.00 54.05 692 GLY A O 1
ATOM 5068 N N . ASP A 1 655 ? 49.503 57.276 6.628 1.00 50.86 693 ASP A N 1
ATOM 5069 C CA . ASP A 1 655 ? 49.601 57.145 8.079 1.00 55.72 693 ASP A CA 1
ATOM 5070 C C . ASP A 1 655 ? 50.984 57.504 8.648 1.00 57.16 693 ASP A C 1
ATOM 5071 O O . ASP A 1 655 ? 51.084 58.147 9.700 1.00 56.43 693 ASP A O 1
ATOM 5076 N N . LEU A 1 656 ? 52.046 57.087 7.960 1.00 55.09 694 LEU A N 1
ATOM 5077 C CA . LEU A 1 656 ? 53.404 57.336 8.448 1.00 54.06 694 LEU A CA 1
ATOM 5078 C C . LEU A 1 656 ? 53.795 58.789 8.242 1.00 53.96 694 LEU A C 1
ATOM 5079 O O . LEU A 1 656 ? 54.579 59.360 9.016 1.00 53.19 694 LEU A O 1
ATOM 5084 N N . THR A 1 657 ? 53.206 59.381 7.211 1.00 53.21 695 THR A N 1
ATOM 5085 C CA . THR A 1 657 ? 53.368 60.792 6.926 1.00 55.78 695 THR A CA 1
ATOM 5086 C C . THR A 1 657 ? 52.882 61.650 8.092 1.00 58.52 695 THR A C 1
ATOM 5087 O O . THR A 1 657 ? 53.561 62.589 8.517 1.00 59.71 695 THR A O 1
ATOM 5091 N N . LYS A 1 658 ? 51.721 61.301 8.623 1.00 60.46 696 LYS A N 1
ATOM 5092 C CA . LYS A 1 658 ? 51.167 61.996 9.770 1.00 61.25 696 LYS A CA 1
ATOM 5093 C C . LYS A 1 658 ? 51.952 61.680 11.030 1.00 60.39 696 LYS A C 1
ATOM 5094 O O . LYS A 1 658 ? 52.209 62.571 11.828 1.00 60.06 696 LYS A O 1
ATOM 5100 N N . ALA A 1 659 ? 52.320 60.411 11.205 1.00 57.73 697 ALA A N 1
ATOM 5101 C CA . ALA A 1 659 ? 52.862 59.935 12.475 1.00 57.95 697 ALA A CA 1
ATOM 5102 C C . ALA A 1 659 ? 54.350 60.285 12.703 1.00 61.71 697 ALA A C 1
ATOM 5103 O O . ALA A 1 659 ? 54.730 60.678 13.802 1.00 63.51 697 ALA A O 1
ATOM 5105 N N . CYS A 1 660 ? 55.187 60.119 11.681 1.00 59.68 698 CYS A N 1
ATOM 5106 C CA . CYS A 1 660 ? 56.623 60.373 11.823 1.00 59.69 698 CYS A CA 1
ATOM 5107 C C . CYS A 1 660 ? 57.200 60.728 10.469 1.00 56.84 698 CYS A C 1
ATOM 5108 O O . CYS A 1 660 ? 57.864 59.921 9.812 1.00 55.29 698 CYS A O 1
ATOM 5111 N N . PHE A 1 661 ? 56.917 61.946 10.045 1.00 56.69 699 PHE A N 1
ATOM 5112 C CA . PHE A 1 661 ? 57.317 62.385 8.725 1.00 59.81 699 PHE A CA 1
ATOM 5113 C C . PHE A 1 661 ? 58.839 62.415 8.478 1.00 62.08 699 PHE A C 1
ATOM 5114 O O . PHE A 1 661 ? 59.290 62.270 7.328 1.00 61.50 699 PHE A O 1
ATOM 5122 N N . GLN A 1 662 ? 59.628 62.606 9.535 1.00 61.85 700 GLN A N 1
ATOM 5123 C CA . GLN A 1 662 ? 61.081 62.710 9.348 1.00 66.29 700 GLN A CA 1
ATOM 5124 C C . GLN A 1 662 ? 61.638 61.497 8.579 1.00 66.06 700 GLN A C 1
ATOM 5125 O O . GLN A 1 662 ? 62.563 61.644 7.776 1.00 65.57 700 GLN A O 1
ATOM 5131 N N . HIS A 1 663 ? 61.044 60.318 8.782 1.00 63.27 701 HIS A N 1
ATOM 5132 C CA . HIS A 1 663 ? 61.495 59.121 8.062 1.00 60.51 701 HIS A CA 1
ATOM 5133 C C . HIS A 1 663 ? 60.967 59.006 6.667 1.00 59.72 701 HIS A C 1
ATOM 5134 O O . HIS A 1 663 ? 61.492 58.236 5.864 1.00 61.66 701 HIS A O 1
ATOM 5141 N N . VAL A 1 664 ? 59.943 59.787 6.358 1.00 56.94 702 VAL A N 1
ATOM 5142 C CA . VAL A 1 664 ? 59.264 59.691 5.083 1.00 56.77 702 VAL A CA 1
ATOM 5143 C C . VAL A 1 664 ? 59.853 60.716 4.120 1.00 56.64 702 VAL A C 1
ATOM 5144 O O . VAL A 1 664 ? 60.099 60.402 2.957 1.00 54.67 702 VAL A O 1
ATOM 5148 N N . LYS A 1 665 ? 60.079 61.935 4.612 1.00 58.28 703 LYS A N 1
ATOM 5149 C CA . LYS A 1 665 ? 60.637 63.032 3.798 1.00 61.27 703 LYS A CA 1
ATOM 5150 C C . LYS A 1 665 ? 61.739 62.646 2.782 1.00 62.75 703 LYS A C 1
ATOM 5151 O O . LYS A 1 665 ? 61.671 63.063 1.627 1.00 64.22 703 LYS A O 1
ATOM 5157 N N . PRO A 1 666 ? 62.754 61.860 3.205 1.00 63.28 704 PRO A N 1
ATOM 5158 C CA . PRO A 1 666 ? 63.770 61.409 2.253 1.00 64.06 704 PRO A CA 1
ATOM 5159 C C . PRO A 1 666 ? 63.232 60.698 1.010 1.00 66.05 704 PRO A C 1
ATOM 5160 O O . PRO A 1 666 ? 63.915 60.671 -0.008 1.00 63.86 704 PRO A O 1
ATOM 5164 N N . CYS A 1 667 ? 62.031 60.126 1.094 1.00 66.47 705 CYS A N 1
ATOM 5165 C CA . CYS A 1 667 ? 61.496 59.258 0.031 1.00 61.79 705 CYS A CA 1
ATOM 5166 C C . CYS A 1 667 ? 60.555 59.960 -0.93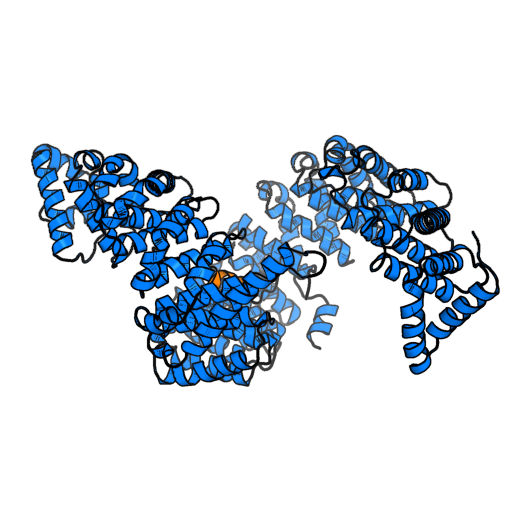2 1.00 60.57 705 CYS A C 1
ATOM 5167 O O . CYS A 1 667 ? 60.254 59.435 -2.004 1.00 61.68 705 CYS A O 1
ATOM 5170 N N . ILE A 1 668 ? 60.099 61.142 -0.540 1.00 58.44 706 ILE A N 1
ATOM 5171 C CA . ILE A 1 668 ? 59.091 61.882 -1.281 1.00 59.24 706 ILE A CA 1
ATOM 5172 C C . ILE A 1 668 ? 59.395 62.003 -2.776 1.00 61.92 706 ILE A C 1
ATOM 5173 O O . ILE A 1 668 ? 58.541 61.705 -3.615 1.00 64.89 706 ILE A O 1
ATOM 5178 N N . ALA A 1 669 ? 60.619 62.405 -3.104 1.00 65.14 707 ALA A N 1
ATOM 5179 C CA . ALA A 1 669 ? 61.023 62.575 -4.494 1.00 62.19 707 ALA A CA 1
ATOM 5180 C C . ALA A 1 669 ? 60.848 61.302 -5.328 1.00 59.92 707 ALA A C 1
ATOM 5181 O O . ALA A 1 669 ? 60.587 61.381 -6.526 1.00 61.41 707 ALA A O 1
ATOM 5183 N N . ASP A 1 670 ? 60.977 60.141 -4.691 1.00 58.64 708 ASP A N 1
ATOM 5184 C CA . ASP A 1 670 ? 60.694 58.853 -5.333 1.00 62.43 708 ASP A CA 1
ATOM 5185 C C . ASP A 1 670 ? 59.190 58.529 -5.288 1.00 61.40 708 ASP A C 1
ATOM 5186 O O . ASP A 1 670 ? 58.594 58.075 -6.271 1.00 61.12 708 ASP A O 1
ATOM 5191 N N . PHE A 1 671 ? 58.592 58.765 -4.131 1.00 56.86 709 PHE A N 1
ATOM 5192 C CA . PHE A 1 671 ? 57.187 58.460 -3.901 1.00 58.37 709 PHE A CA 1
ATOM 5193 C C . PHE A 1 671 ? 56.186 59.249 -4.757 1.00 59.32 709 PHE A C 1
ATOM 5194 O O . PHE A 1 671 ? 55.212 58.676 -5.263 1.00 57.34 709 PHE A O 1
ATOM 5202 N N . MET A 1 672 ? 56.434 60.543 -4.951 1.00 61.00 710 MET A N 1
ATOM 5203 C CA . MET A 1 672 ? 55.460 61.393 -5.650 1.00 62.71 710 MET A CA 1
ATOM 5204 C C . MET A 1 672 ? 55.154 60.952 -7.083 1.00 64.88 710 MET A C 1
ATOM 5205 O O . MET A 1 672 ? 53.986 60.858 -7.452 1.00 64.79 710 MET A O 1
ATOM 5210 N N . PRO A 1 673 ? 56.196 60.681 -7.899 1.00 65.31 711 PRO A N 1
ATOM 5211 C CA . PRO A 1 673 ? 55.876 60.288 -9.280 1.00 64.52 711 PRO A CA 1
ATOM 5212 C C . PRO A 1 673 ? 55.036 59.010 -9.360 1.00 63.76 711 PRO A C 1
ATOM 5213 O O . PRO A 1 673 ? 54.334 58.786 -10.354 1.00 64.60 711 PRO A O 1
ATOM 5217 N N . ILE A 1 674 ? 55.104 58.185 -8.320 1.00 58.86 712 ILE A N 1
ATOM 5218 C CA . ILE A 1 674 ? 54.322 56.971 -8.295 1.00 58.83 712 ILE A CA 1
ATOM 5219 C C . ILE A 1 674 ? 52.887 57.296 -7.900 1.00 60.03 712 ILE A C 1
ATOM 5220 O O . ILE A 1 674 ? 51.950 56.824 -8.540 1.00 57.56 712 ILE A O 1
ATOM 5225 N N . LEU A 1 675 ? 52.721 58.122 -6.869 1.00 58.53 713 LEU A N 1
ATOM 5226 C CA . LEU A 1 675 ? 51.405 58.613 -6.516 1.00 59.48 713 LEU A CA 1
ATOM 5227 C C . LEU A 1 675 ? 50.754 59.261 -7.738 1.00 60.84 713 LEU A C 1
ATOM 5228 O O . LEU A 1 675 ? 49.577 59.042 -8.001 1.00 63.59 713 LEU A O 1
ATOM 5233 N N . GLY A 1 676 ? 51.536 60.022 -8.499 1.00 61.03 714 GLY A N 1
ATOM 5234 C CA . GLY A 1 676 ? 51.049 60.690 -9.702 1.00 61.23 714 GLY A CA 1
ATOM 5235 C C . GLY A 1 676 ? 50.559 59.763 -10.803 1.00 63.26 714 GLY A C 1
ATOM 5236 O O . GLY A 1 676 ? 49.681 60.132 -11.578 1.00 66.19 714 GLY A O 1
ATOM 5237 N N . THR A 1 677 ? 51.122 58.559 -10.877 1.00 66.12 715 THR A N 1
ATOM 5238 C CA . THR A 1 677 ? 50.714 57.572 -11.893 1.00 67.08 715 THR A CA 1
ATOM 5239 C C . THR A 1 677 ? 49.582 56.648 -11.407 1.00 65.86 715 THR A C 1
ATOM 5240 O O . THR A 1 677 ? 49.082 55.827 -12.179 1.00 65.20 715 THR A O 1
ATOM 5244 N N . ASN A 1 678 ? 49.186 56.802 -10.139 1.00 62.73 716 ASN A N 1
ATOM 5245 C CA . ASN A 1 678 ? 48.075 56.055 -9.535 1.00 60.99 716 ASN A CA 1
ATOM 5246 C C . ASN A 1 678 ? 46.810 56.910 -9.235 1.00 61.68 716 ASN A C 1
ATOM 5247 O O . ASN A 1 678 ? 45.947 56.521 -8.437 1.00 56.44 716 ASN A O 1
ATOM 5252 N N . LEU A 1 679 ? 46.701 58.074 -9.868 1.00 62.29 717 LEU A N 1
ATOM 5253 C CA . LEU A 1 679 ? 45.457 58.842 -9.798 1.00 64.29 717 LEU A CA 1
ATOM 5254 C C . LEU A 1 679 ? 44.511 58.408 -10.922 1.00 67.71 717 LEU A C 1
ATOM 5255 O O . LEU A 1 679 ? 44.047 59.224 -11.726 1.00 73.43 717 LEU A O 1
ATOM 5260 N N . ASN A 1 680 ? 44.246 57.104 -10.965 1.00 68.26 718 ASN A N 1
ATOM 5261 C CA . ASN A 1 680 ? 43.338 56.514 -11.926 1.00 69.65 718 ASN A CA 1
ATOM 5262 C C . ASN A 1 680 ? 42.032 56.063 -11.263 1.00 72.23 718 ASN A C 1
ATOM 5263 O O . ASN A 1 680 ? 42.014 55.100 -10.482 1.00 68.75 718 ASN A O 1
ATOM 5268 N N . PRO A 1 681 ? 40.929 56.755 -11.583 1.00 72.77 719 PRO A N 1
ATOM 5269 C CA . PRO A 1 681 ? 39.653 56.492 -10.923 1.00 74.34 719 PRO A CA 1
ATOM 5270 C C . PRO A 1 681 ? 39.095 55.088 -11.203 1.00 75.20 719 PRO A C 1
ATOM 5271 O O . PRO A 1 681 ? 38.201 54.642 -10.492 1.00 74.78 719 PRO A O 1
ATOM 5275 N N . GLU A 1 682 ? 39.637 54.397 -12.207 1.00 77.33 720 GLU A N 1
ATOM 5276 C CA . GLU A 1 682 ? 39.300 52.994 -12.465 1.00 78.13 720 GLU A CA 1
ATOM 5277 C C . GLU A 1 682 ? 39.551 52.114 -11.233 1.00 74.37 720 GLU A C 1
ATOM 5278 O O . GLU A 1 682 ? 38.829 51.153 -10.994 1.00 72.63 720 GLU A O 1
ATOM 5284 N N . PHE A 1 683 ? 40.575 52.448 -10.455 1.00 71.56 721 PHE A N 1
ATOM 5285 C CA . PHE A 1 683 ? 40.844 51.752 -9.199 1.00 66.85 721 PHE A CA 1
ATOM 5286 C C . PHE A 1 683 ? 40.504 52.682 -8.050 1.00 65.18 721 PHE A C 1
ATOM 5287 O O . PHE A 1 683 ? 41.363 53.392 -7.535 1.00 64.54 721 PHE A O 1
ATOM 5295 N N . ILE A 1 684 ? 39.235 52.668 -7.658 1.00 64.12 722 ILE A N 1
ATOM 5296 C CA . ILE A 1 684 ? 38.695 53.652 -6.728 1.00 61.20 722 ILE A CA 1
ATOM 5297 C C . ILE A 1 684 ? 39.508 53.805 -5.443 1.00 58.14 722 ILE A C 1
ATOM 5298 O O . ILE A 1 684 ? 39.885 54.910 -5.071 1.00 58.77 722 ILE A O 1
ATOM 5303 N N . SER A 1 685 ? 39.773 52.703 -4.765 1.00 54.93 723 SER A N 1
ATOM 5304 C CA . SER A 1 685 ? 40.359 52.795 -3.444 1.00 56.48 723 SER A CA 1
ATOM 5305 C C . SER A 1 685 ? 41.869 53.038 -3.495 1.00 55.27 723 SER A C 1
ATOM 5306 O O . SER A 1 685 ? 42.438 53.583 -2.542 1.00 52.36 723 SER A O 1
ATOM 5309 N N . VAL A 1 686 ? 42.495 52.659 -4.610 1.00 53.77 724 VAL A N 1
ATOM 5310 C CA . VAL A 1 686 ? 43.902 52.969 -4.860 1.00 55.92 724 VAL A CA 1
ATOM 5311 C C . VAL A 1 686 ? 44.001 54.467 -5.123 1.00 56.21 724 VAL A C 1
ATOM 5312 O O . VAL A 1 686 ? 44.790 55.190 -4.499 1.00 55.73 724 VAL A O 1
ATOM 5316 N N . CYS A 1 687 ? 43.179 54.923 -6.053 1.00 54.37 725 CYS A N 1
ATOM 5317 C CA . CYS A 1 687 ? 43.091 56.325 -6.377 1.00 54.97 725 CYS A CA 1
ATOM 5318 C C . CYS A 1 687 ? 42.793 57.155 -5.135 1.00 53.59 725 CYS A C 1
ATOM 5319 O O . CYS A 1 687 ? 43.429 58.166 -4.881 1.00 53.58 725 CYS A O 1
ATOM 5322 N N . ASN A 1 688 ? 41.816 56.710 -4.362 1.00 52.39 726 ASN A N 1
ATOM 5323 C CA . ASN A 1 688 ? 41.453 57.382 -3.132 1.00 51.18 726 ASN A CA 1
ATOM 5324 C C . ASN A 1 688 ? 42.638 57.511 -2.201 1.00 49.90 726 ASN A C 1
ATOM 5325 O O . ASN A 1 688 ? 42.955 58.602 -1.748 1.00 54.04 726 ASN A O 1
ATOM 5330 N N . ASN A 1 689 ? 43.276 56.390 -1.904 1.00 47.83 727 ASN A N 1
ATOM 5331 C CA . ASN A 1 689 ? 44.351 56.375 -0.922 1.00 48.53 727 ASN A CA 1
ATOM 5332 C C . ASN A 1 689 ? 45.591 57.139 -1.375 1.00 49.37 727 ASN A C 1
ATOM 5333 O O . ASN A 1 689 ? 46.204 57.830 -0.572 1.00 49.93 727 ASN A O 1
ATOM 5338 N N . ALA A 1 690 ? 45.912 57.052 -2.666 1.00 49.47 728 ALA A N 1
ATOM 5339 C CA . ALA A 1 690 ? 46.958 57.863 -3.262 1.00 50.11 728 ALA A CA 1
ATOM 5340 C C . ALA A 1 690 ? 46.617 59.322 -3.029 1.00 52.99 728 ALA A C 1
ATOM 5341 O O . ALA A 1 690 ? 47.438 60.075 -2.487 1.00 55.09 728 ALA A O 1
ATOM 5343 N N . THR A 1 691 ? 45.388 59.698 -3.391 1.00 51.83 729 THR A N 1
ATOM 5344 C CA . THR A 1 691 ? 44.905 61.066 -3.225 1.00 50.96 729 THR A CA 1
ATOM 5345 C C . THR A 1 691 ? 45.021 61.518 -1.780 1.00 50.13 729 THR A C 1
ATOM 5346 O O . THR A 1 691 ? 45.542 62.602 -1.511 1.00 51.56 729 THR A O 1
ATOM 5350 N N . TRP A 1 692 ? 44.542 60.698 -0.850 1.00 47.61 730 TRP A N 1
ATOM 5351 C CA . TRP A 1 692 ? 44.600 61.077 0.555 1.00 47.27 730 TRP A CA 1
ATOM 5352 C C . TRP A 1 692 ? 46.040 61.286 0.931 1.00 49.84 730 TRP A C 1
ATOM 5353 O O . TRP A 1 692 ? 46.388 62.324 1.473 1.00 52.29 730 TRP A O 1
ATOM 5364 N N . ALA A 1 693 ? 46.886 60.305 0.602 1.00 49.17 731 ALA A N 1
ATOM 5365 C CA . ALA A 1 693 ? 48.314 60.342 0.890 1.00 48.32 731 ALA A CA 1
ATOM 5366 C C . ALA A 1 693 ? 48.981 61.639 0.432 1.00 49.74 731 ALA A C 1
ATOM 5367 O O . ALA A 1 693 ? 49.707 62.270 1.203 1.00 46.62 731 ALA A O 1
ATOM 5369 N N . ILE A 1 694 ? 48.709 62.049 -0.806 1.00 50.06 732 ILE A N 1
ATOM 5370 C CA . ILE A 1 694 ? 49.354 63.229 -1.331 1.00 53.39 732 ILE A CA 1
ATOM 5371 C C . ILE A 1 694 ? 48.878 64.486 -0.652 1.00 56.18 732 ILE A C 1
ATOM 5372 O O . ILE A 1 694 ? 49.630 65.452 -0.545 1.00 55.77 732 ILE A O 1
ATOM 5377 N N . GLY A 1 695 ? 47.653 64.455 -0.141 1.00 53.16 733 GLY A N 1
ATOM 5378 C CA . GLY A 1 695 ? 47.161 65.556 0.652 1.00 51.83 733 GLY A CA 1
ATOM 5379 C C . GLY A 1 695 ? 47.899 65.632 1.973 1.00 49.97 733 GLY A C 1
ATOM 5380 O O . GLY A 1 695 ? 48.302 66.704 2.399 1.00 52.31 733 GLY A O 1
ATOM 5381 N N . GLU A 1 696 ? 48.084 64.503 2.631 1.00 48.77 734 GLU A N 1
ATOM 5382 C CA . GLU A 1 696 ? 48.802 64.519 3.900 1.00 54.59 734 GLU A CA 1
ATOM 5383 C C . GLU A 1 696 ? 50.303 64.914 3.738 1.00 57.80 734 GLU A C 1
ATOM 5384 O O . GLU A 1 696 ? 50.864 65.592 4.604 1.00 55.70 734 GLU A O 1
ATOM 5390 N N . ILE A 1 697 ? 50.952 64.489 2.650 1.00 55.90 735 ILE A N 1
ATOM 5391 C CA . ILE A 1 697 ? 52.359 64.811 2.508 1.00 58.26 735 ILE A CA 1
ATOM 5392 C C . ILE A 1 697 ? 52.533 66.321 2.226 1.00 61.37 735 ILE A C 1
ATOM 5393 O O . ILE A 1 697 ? 53.453 66.942 2.756 1.00 60.65 735 ILE A O 1
ATOM 5398 N N . SER A 1 698 ? 51.624 66.898 1.434 1.00 61.35 736 SER A N 1
ATOM 5399 C CA . SER A 1 698 ? 51.548 68.349 1.222 1.00 62.80 736 SER A CA 1
ATOM 5400 C C . SER A 1 698 ? 51.720 69.136 2.504 1.00 64.18 736 SER A C 1
ATOM 5401 O O . SER A 1 698 ? 52.593 70.008 2.601 1.00 66.81 736 SER A O 1
ATOM 5404 N N . ILE A 1 699 ? 50.876 68.819 3.481 1.00 64.23 737 ILE A N 1
ATOM 5405 C CA . ILE A 1 699 ? 50.853 69.509 4.765 1.00 65.31 737 ILE A CA 1
ATOM 5406 C C . ILE A 1 699 ? 52.201 69.416 5.461 1.00 65.12 737 ILE A C 1
ATOM 5407 O O . ILE A 1 699 ? 52.621 70.342 6.140 1.00 66.61 737 ILE A O 1
ATOM 5412 N N . GLN A 1 700 ? 52.883 68.299 5.277 1.00 65.11 738 GLN A N 1
ATOM 5413 C CA . GLN A 1 700 ? 54.189 68.129 5.884 1.00 65.72 738 GLN A CA 1
ATOM 5414 C C . GLN A 1 700 ? 55.321 68.827 5.088 1.00 65.63 738 GLN A C 1
ATOM 5415 O O . GLN A 1 700 ? 56.242 69.353 5.692 1.00 62.35 738 GLN A O 1
ATOM 5421 N N . MET A 1 701 ? 55.207 68.855 3.753 1.00 66.31 739 MET A N 1
ATOM 5422 C CA . MET A 1 701 ? 56.162 69.520 2.837 1.00 68.30 739 MET A CA 1
ATOM 5423 C C . MET A 1 701 ? 56.146 71.057 2.853 1.00 68.44 739 MET A C 1
ATOM 5424 O O . MET A 1 701 ? 57.171 71.688 2.590 1.00 73.69 739 MET A O 1
ATOM 5429 N N . GLY A 1 702 ? 54.989 71.656 3.124 1.00 66.52 740 GLY A N 1
ATOM 5430 C CA . GLY A 1 702 ? 54.835 73.104 3.023 1.00 64.87 740 GLY A CA 1
ATOM 5431 C C . GLY A 1 702 ? 55.116 73.542 1.596 1.00 66.62 740 GLY A C 1
ATOM 5432 O O . GLY A 1 702 ? 54.782 72.824 0.648 1.00 62.42 740 GLY A O 1
ATOM 5433 N N . ILE A 1 703 ? 55.761 74.699 1.431 1.00 68.81 741 ILE A N 1
ATOM 5434 C CA . ILE A 1 703 ? 56.062 75.204 0.082 1.00 71.29 741 ILE A CA 1
ATOM 5435 C C . ILE A 1 703 ? 57.057 74.298 -0.691 1.00 70.62 741 ILE A C 1
ATOM 5436 O O . ILE A 1 703 ? 57.111 74.328 -1.934 1.00 66.75 741 ILE A O 1
ATOM 5441 N N . GLU A 1 704 ? 57.803 73.471 0.044 1.00 69.89 742 GLU A N 1
ATOM 5442 C CA . GLU A 1 704 ? 58.727 72.508 -0.572 1.00 73.60 742 GLU A CA 1
ATOM 5443 C C . GLU A 1 704 ? 57.998 71.574 -1.539 1.00 71.71 742 GLU A C 1
ATOM 5444 O O . GLU A 1 704 ? 58.624 70.852 -2.311 1.00 72.35 742 GLU A O 1
ATOM 5450 N N . MET A 1 705 ? 56.669 71.622 -1.504 1.00 71.31 743 MET A N 1
ATOM 5451 C CA . MET A 1 705 ? 55.827 70.777 -2.337 1.00 65.79 743 MET A CA 1
ATOM 5452 C C . MET A 1 705 ? 55.754 71.275 -3.785 1.00 66.11 743 MET A C 1
ATOM 5453 O O . MET A 1 705 ? 55.346 70.525 -4.678 1.00 64.09 743 MET A O 1
ATOM 5458 N N . GLN A 1 706 ? 56.169 72.523 -4.022 1.00 66.22 744 GLN A N 1
ATOM 5459 C CA . GLN A 1 706 ? 55.947 73.162 -5.328 1.00 70.23 744 GLN A CA 1
ATOM 5460 C C . GLN A 1 706 ? 56.349 72.321 -6.559 1.00 71.03 744 GLN A C 1
ATOM 5461 O O . GLN A 1 706 ? 55.541 72.206 -7.483 1.00 69.30 744 GLN A O 1
ATOM 5467 N N . PRO A 1 707 ? 57.562 71.705 -6.564 1.00 70.87 745 PRO A N 1
ATOM 5468 C CA . PRO A 1 707 ? 57.967 70.949 -7.768 1.00 70.48 745 PRO A CA 1
ATOM 5469 C C . PRO A 1 707 ? 57.072 69.745 -8.096 1.00 71.76 745 PRO A C 1
ATOM 5470 O O . PRO A 1 707 ? 56.993 69.329 -9.255 1.00 69.24 745 PRO A O 1
ATOM 5474 N N . TYR A 1 708 ? 56.396 69.205 -7.087 1.00 72.36 746 TYR A N 1
ATOM 5475 C CA . TYR A 1 708 ? 55.584 68.002 -7.266 1.00 74.16 746 TYR A CA 1
ATOM 5476 C C . TYR A 1 708 ? 54.148 68.285 -7.710 1.00 73.34 746 TYR A C 1
ATOM 5477 O O . TYR A 1 708 ? 53.473 67.403 -8.235 1.00 73.87 746 TYR A O 1
ATOM 5486 N N . ILE A 1 709 ? 53.701 69.521 -7.536 1.00 71.46 747 ILE A N 1
ATOM 5487 C CA . ILE A 1 709 ? 52.325 69.880 -7.860 1.00 72.99 747 ILE A CA 1
ATOM 5488 C C . ILE A 1 709 ? 51.881 69.577 -9.297 1.00 74.85 747 ILE A C 1
ATOM 5489 O O . ILE A 1 709 ? 50.821 68.978 -9.478 1.00 76.13 747 ILE A O 1
ATOM 5494 N N . PRO A 1 710 ? 52.683 69.966 -10.313 1.00 76.90 748 PRO A N 1
ATOM 5495 C CA . PRO A 1 710 ? 52.248 69.749 -11.700 1.00 77.08 748 PRO A CA 1
ATOM 5496 C C . PRO A 1 710 ? 52.002 68.283 -12.046 1.00 76.44 748 PRO A C 1
ATOM 5497 O O . PRO A 1 710 ? 51.130 67.990 -12.864 1.00 79.97 748 PRO A O 1
ATOM 5501 N N . MET A 1 711 ? 52.746 67.373 -11.421 1.00 75.05 749 MET A N 1
ATOM 5502 C CA . MET A 1 711 ? 52.615 65.946 -11.727 1.00 75.21 749 MET A CA 1
ATOM 5503 C C . MET A 1 711 ? 51.329 65.332 -11.168 1.00 73.10 749 MET A C 1
ATOM 5504 O O . MET A 1 711 ? 51.063 64.147 -11.337 1.00 73.90 749 MET A O 1
ATOM 5509 N N . VAL A 1 712 ? 50.514 66.165 -10.537 1.00 71.28 750 VAL A N 1
ATOM 5510 C CA . VAL A 1 712 ? 49.393 65.689 -9.750 1.00 69.34 750 VAL A CA 1
ATOM 5511 C C . VAL A 1 712 ? 48.110 66.525 -9.929 1.00 69.37 750 VAL A C 1
ATOM 5512 O O . VAL A 1 712 ? 47.015 65.971 -9.919 1.00 71.11 750 VAL A O 1
ATOM 5516 N N . LEU A 1 713 ? 48.255 67.835 -10.136 1.00 69.17 751 LEU A N 1
ATOM 5517 C CA . LEU A 1 713 ? 47.118 68.762 -10.157 1.00 69.65 751 LEU A CA 1
ATOM 5518 C C . LEU A 1 713 ? 46.069 68.531 -11.261 1.00 73.92 751 LEU A C 1
ATOM 5519 O O . LEU A 1 713 ? 44.876 68.394 -10.953 1.00 74.96 751 LEU A O 1
ATOM 5524 N N . HIS A 1 714 ? 46.501 68.510 -12.525 1.00 76.15 752 HIS A N 1
ATOM 5525 C CA . HIS A 1 714 ? 45.590 68.309 -13.659 1.00 80.07 752 HIS A CA 1
ATOM 5526 C C . HIS A 1 714 ? 44.676 67.135 -13.449 1.00 78.87 752 HIS A C 1
ATOM 5527 O O . HIS A 1 714 ? 43.471 67.224 -13.697 1.00 82.63 752 HIS A O 1
ATOM 5534 N N . GLN A 1 715 ? 45.240 66.031 -12.967 1.00 74.84 753 GLN A N 1
ATOM 5535 C CA . GLN A 1 715 ? 44.484 64.809 -12.730 1.00 73.19 753 GLN A CA 1
ATOM 5536 C C . GLN A 1 715 ? 43.454 64.937 -11.614 1.00 70.95 753 GLN A C 1
ATOM 5537 O O . GLN A 1 715 ? 42.335 64.438 -11.744 1.00 71.22 753 GLN A O 1
ATOM 5543 N N . LEU A 1 716 ? 43.830 65.596 -10.522 1.00 66.62 754 LEU A N 1
ATOM 5544 C CA . LEU A 1 716 ? 42.921 65.766 -9.401 1.00 67.15 754 LEU A CA 1
ATOM 5545 C C . LEU A 1 716 ? 41.708 66.586 -9.822 1.00 68.46 754 LEU A C 1
ATOM 5546 O O . LEU A 1 716 ? 40.569 66.303 -9.421 1.00 64.61 754 LEU A O 1
ATOM 5551 N N . VAL A 1 717 ? 41.971 67.600 -10.640 1.00 68.58 755 VAL A N 1
ATOM 5552 C CA . VAL A 1 717 ? 40.931 68.462 -11.176 1.00 70.04 755 VAL A CA 1
ATOM 5553 C C . VAL A 1 717 ? 40.040 67.669 -12.131 1.00 73.25 755 VAL A C 1
ATOM 5554 O O . VAL A 1 717 ? 38.819 67.844 -12.128 1.00 75.84 755 VAL A O 1
ATOM 5558 N N . GLU A 1 718 ? 40.648 66.792 -12.931 1.00 74.81 756 GLU A N 1
ATOM 5559 C CA . GLU A 1 718 ? 39.893 65.915 -13.826 1.00 78.09 756 GLU A CA 1
ATOM 5560 C C . GLU A 1 718 ? 38.964 64.997 -13.019 1.00 76.79 756 GLU A C 1
ATOM 5561 O O . GLU A 1 718 ? 37.789 64.831 -13.362 1.00 77.94 756 GLU A O 1
ATOM 5567 N N . ILE A 1 719 ? 39.489 64.442 -11.928 1.00 71.74 757 ILE A N 1
ATOM 5568 C CA . ILE A 1 719 ? 38.753 63.496 -11.096 1.00 69.26 757 ILE A CA 1
ATOM 5569 C C . ILE A 1 719 ? 37.592 64.146 -10.338 1.00 71.40 757 ILE A C 1
ATOM 5570 O O . ILE A 1 719 ? 36.533 63.527 -10.156 1.00 71.22 757 ILE A O 1
ATOM 5575 N N . ILE A 1 720 ? 37.785 65.387 -9.902 1.00 68.35 758 ILE A N 1
ATOM 5576 C CA . ILE A 1 720 ? 36.755 66.080 -9.128 1.00 65.51 758 ILE A CA 1
ATOM 5577 C C . ILE A 1 720 ? 35.614 66.612 -10.013 1.00 67.23 758 ILE A C 1
ATOM 5578 O O . ILE A 1 720 ? 34.552 66.968 -9.513 1.00 67.78 758 ILE A O 1
ATOM 5583 N N . ASN A 1 721 ? 35.836 66.672 -11.322 1.00 68.51 759 ASN A N 1
ATOM 5584 C CA . ASN A 1 721 ? 34.775 67.036 -12.258 1.00 70.38 759 ASN A CA 1
ATOM 5585 C C . ASN A 1 721 ? 34.159 65.806 -12.933 1.00 72.98 759 ASN A C 1
ATOM 5586 O O . ASN A 1 721 ? 33.423 65.937 -13.908 1.00 74.75 759 ASN A O 1
ATOM 5591 N N . ARG A 1 722 ? 34.446 64.619 -12.401 1.00 73.36 760 ARG A N 1
ATOM 5592 C CA . ARG A 1 722 ? 34.097 63.376 -13.079 1.00 78.60 760 ARG A CA 1
ATOM 5593 C C . ARG A 1 722 ? 32.754 62.819 -12.607 1.00 80.91 760 ARG A C 1
ATOM 5594 O O . ARG A 1 722 ? 32.551 62.636 -11.405 1.00 78.53 760 ARG A O 1
ATOM 5602 N N . PRO A 1 723 ? 31.834 62.545 -13.557 1.00 85.63 761 PRO A N 1
ATOM 5603 C CA . PRO A 1 723 ? 30.514 62.001 -13.221 1.00 85.16 761 PRO A CA 1
ATOM 5604 C C . PRO A 1 723 ? 30.607 60.552 -12.751 1.00 86.66 761 PRO A C 1
ATOM 5605 O O . PRO A 1 723 ? 31.509 59.819 -13.175 1.00 85.91 761 PRO A O 1
ATOM 5609 N N . ASN A 1 724 ? 29.679 60.151 -11.884 1.00 87.16 762 ASN A N 1
ATOM 5610 C CA . ASN A 1 724 ? 29.631 58.784 -11.355 1.00 89.19 762 ASN A CA 1
ATOM 5611 C C . ASN A 1 724 ? 30.905 58.422 -10.587 1.00 89.51 762 ASN A C 1
ATOM 5612 O O . ASN A 1 724 ? 31.467 57.333 -10.755 1.00 93.53 762 ASN A O 1
ATOM 5617 N N . THR A 1 725 ? 31.361 59.357 -9.757 1.00 80.63 763 THR A N 1
ATOM 5618 C CA . THR A 1 725 ? 32.527 59.143 -8.914 1.00 72.26 763 THR A CA 1
ATOM 5619 C C . THR A 1 725 ? 32.078 59.098 -7.455 1.00 66.32 763 THR A C 1
ATOM 5620 O O . THR A 1 725 ? 31.394 60.006 -6.989 1.00 69.10 763 THR A O 1
ATOM 5624 N N . PRO A 1 726 ? 32.442 58.024 -6.737 1.00 61.94 764 PRO A N 1
ATOM 5625 C CA . PRO A 1 726 ? 31.981 57.833 -5.366 1.00 61.63 764 PRO A CA 1
ATOM 5626 C C . PRO A 1 726 ? 32.177 59.062 -4.492 1.00 63.88 764 PRO A C 1
ATOM 5627 O O . PRO A 1 726 ? 33.161 59.786 -4.642 1.00 66.64 764 PRO A O 1
ATOM 5631 N N . LYS A 1 727 ? 31.225 59.274 -3.589 1.00 65.61 765 LYS A N 1
ATOM 5632 C CA . LYS A 1 727 ? 31.243 60.357 -2.613 1.00 65.59 765 LYS A CA 1
ATOM 5633 C C . LYS A 1 727 ? 32.621 60.495 -1.944 1.00 62.95 765 LYS A C 1
ATOM 5634 O O . LYS A 1 727 ? 33.163 61.591 -1.872 1.00 61.60 765 LYS A O 1
ATOM 5640 N N . THR A 1 728 ? 33.194 59.381 -1.492 1.00 60.97 766 THR A N 1
ATOM 5641 C CA . THR A 1 728 ? 34.440 59.412 -0.725 1.00 58.74 766 THR A CA 1
ATOM 5642 C C . THR A 1 728 ? 35.660 59.812 -1.560 1.00 54.60 766 THR A C 1
ATOM 5643 O O . THR A 1 728 ? 36.481 60.612 -1.123 1.00 49.95 766 THR A O 1
ATOM 5647 N N . LEU A 1 729 ? 35.763 59.302 -2.774 1.00 53.07 767 LEU A N 1
ATOM 5648 C CA . LEU A 1 729 ? 36.852 59.740 -3.627 1.00 54.33 767 LEU A CA 1
ATOM 5649 C C . LEU A 1 729 ? 36.783 61.248 -3.867 1.00 55.25 767 LEU A C 1
ATOM 5650 O O . LEU A 1 729 ? 37.816 61.928 -3.871 1.00 54.86 767 LEU A O 1
ATOM 5655 N N . LEU A 1 730 ? 35.568 61.775 -4.040 1.00 55.60 768 LEU A N 1
ATOM 5656 C CA . LEU A 1 730 ? 35.408 63.193 -4.350 1.00 55.00 768 LEU A CA 1
ATOM 5657 C C . LEU A 1 730 ? 35.765 64.059 -3.159 1.00 53.76 768 LEU A C 1
ATOM 5658 O O . LEU A 1 730 ? 36.390 65.108 -3.323 1.00 53.74 768 LEU A O 1
ATOM 5663 N N . GLU A 1 731 ? 35.375 63.609 -1.968 1.00 51.01 769 GLU A N 1
ATOM 5664 C CA . GLU A 1 731 ? 35.742 64.279 -0.726 1.00 53.01 769 GLU A CA 1
ATOM 5665 C C . GLU A 1 731 ? 37.264 64.356 -0.522 1.00 55.38 769 GLU A C 1
ATOM 5666 O O . GLU A 1 731 ? 37.796 65.429 -0.220 1.00 56.73 769 GLU A O 1
ATOM 5672 N N . ASN A 1 732 ? 37.953 63.225 -0.685 1.00 51.68 770 ASN A N 1
ATOM 5673 C CA . ASN A 1 732 ? 39.389 63.197 -0.536 1.00 50.71 770 ASN A CA 1
ATOM 5674 C C . ASN A 1 732 ? 40.042 64.055 -1.608 1.00 52.33 770 ASN A C 1
ATOM 5675 O O . ASN A 1 732 ? 40.914 64.867 -1.291 1.00 51.91 770 ASN A O 1
ATOM 5680 N N . THR A 1 733 ? 39.581 63.931 -2.853 1.00 52.29 771 THR A N 1
ATOM 5681 C CA . THR A 1 733 ? 40.092 64.784 -3.925 1.00 53.90 771 THR A CA 1
ATOM 5682 C C . THR A 1 733 ? 39.964 66.275 -3.602 1.00 58.05 771 THR A C 1
ATOM 5683 O O . THR A 1 733 ? 40.911 67.042 -3.826 1.00 58.18 771 THR A O 1
ATOM 5687 N N . ALA A 1 734 ? 38.808 66.674 -3.070 1.00 56.07 772 ALA A N 1
ATOM 5688 C CA . ALA A 1 734 ? 38.579 68.066 -2.702 1.00 57.17 772 ALA A CA 1
ATOM 5689 C C . ALA A 1 734 ? 39.526 68.515 -1.599 1.00 58.10 772 ALA A C 1
ATOM 5690 O O . ALA A 1 734 ? 40.179 69.545 -1.737 1.00 60.54 772 ALA A O 1
ATOM 5692 N N . ILE A 1 735 ? 39.594 67.755 -0.512 1.00 55.39 773 ILE A N 1
ATOM 5693 C CA . ILE A 1 735 ? 40.517 68.064 0.576 1.00 58.06 773 ILE A CA 1
ATOM 5694 C C . ILE A 1 735 ? 41.968 68.211 0.102 1.00 59.11 773 ILE A C 1
ATOM 5695 O O . ILE A 1 735 ? 42.654 69.181 0.434 1.00 58.31 773 ILE A O 1
ATOM 5700 N N . THR A 1 736 ? 42.420 67.256 -0.694 1.00 58.83 774 THR A N 1
ATOM 5701 C CA . THR A 1 736 ? 43.795 67.257 -1.176 1.00 57.79 774 THR A CA 1
ATOM 5702 C C . THR A 1 736 ? 44.083 68.495 -2.035 1.00 59.90 774 THR A C 1
ATOM 5703 O O . THR A 1 736 ? 45.107 69.154 -1.847 1.00 61.22 774 THR A O 1
ATOM 5707 N N . ILE A 1 737 ? 43.162 68.827 -2.939 1.00 60.83 775 ILE A N 1
ATOM 5708 C CA . ILE A 1 737 ? 43.284 70.036 -3.754 1.00 63.36 775 ILE A CA 1
ATOM 5709 C C . ILE A 1 737 ? 43.345 71.267 -2.861 1.00 62.54 775 ILE A C 1
ATOM 5710 O O . ILE A 1 737 ? 44.173 72.141 -3.064 1.00 63.66 775 ILE A O 1
ATOM 5715 N N . GLY A 1 738 ? 42.468 71.308 -1.864 1.00 61.38 776 GLY A N 1
ATOM 5716 C CA . GLY A 1 738 ? 42.493 72.339 -0.840 1.00 59.56 776 GLY A CA 1
ATOM 5717 C C . GLY A 1 738 ? 43.838 72.442 -0.155 1.00 57.18 776 GLY A C 1
ATOM 5718 O O . GLY A 1 738 ? 44.344 73.537 0.061 1.00 57.24 776 GLY A O 1
ATOM 5719 N N . ARG A 1 739 ? 44.414 71.296 0.178 1.00 57.37 777 ARG A N 1
ATOM 5720 C CA . ARG A 1 739 ? 45.695 71.235 0.892 1.00 59.08 777 ARG A CA 1
ATOM 5721 C C . ARG A 1 739 ? 46.889 71.696 0.045 1.00 61.11 777 ARG A C 1
ATOM 5722 O O . ARG A 1 739 ? 47.738 72.465 0.516 1.00 61.58 777 ARG A O 1
ATOM 5730 N N . LEU A 1 740 ? 46.934 71.238 -1.203 1.00 61.95 778 LEU A N 1
ATOM 5731 C CA . LEU A 1 740 ? 47.959 71.671 -2.152 1.00 63.52 778 LEU A CA 1
ATOM 5732 C C . LEU A 1 740 ? 47.939 73.186 -2.321 1.00 66.27 778 LEU A C 1
ATOM 5733 O O . LEU A 1 740 ? 48.990 73.833 -2.380 1.00 66.49 778 LEU A O 1
ATOM 5738 N N . GLY A 1 741 ? 46.733 73.744 -2.390 1.00 65.32 779 GLY A N 1
ATOM 5739 C CA . GLY A 1 741 ? 46.565 75.173 -2.539 1.00 66.17 779 GLY A CA 1
ATOM 5740 C C . GLY A 1 741 ? 47.009 75.956 -1.321 1.00 67.11 779 GLY A C 1
ATOM 5741 O O . GLY A 1 741 ? 47.415 77.105 -1.439 1.00 66.87 779 GLY A O 1
ATOM 5742 N N . TYR A 1 742 ? 46.923 75.337 -0.149 1.00 65.08 780 TYR A N 1
ATOM 5743 C CA . TYR A 1 742 ? 47.257 76.014 1.096 1.00 65.22 780 TYR A CA 1
ATOM 5744 C C . TYR A 1 742 ? 48.762 76.260 1.168 1.00 67.02 780 TYR A C 1
ATOM 5745 O O . TYR A 1 742 ? 49.200 77.350 1.528 1.00 66.07 780 TYR A O 1
ATOM 5754 N N . VAL A 1 743 ? 49.539 75.242 0.799 1.00 67.48 781 VAL A N 1
ATOM 5755 C CA . VAL A 1 743 ? 51.000 75.306 0.853 1.00 66.23 781 VAL A CA 1
ATOM 5756 C C . VAL A 1 743 ? 51.594 75.981 -0.386 1.00 67.92 781 VAL A C 1
ATOM 5757 O O . VAL A 1 743 ? 52.657 76.597 -0.308 1.00 69.80 781 VAL A O 1
ATOM 5761 N N . CYS A 1 744 ? 50.897 75.875 -1.518 1.00 68.65 782 CYS A N 1
ATOM 5762 C CA . CYS A 1 744 ? 51.359 76.453 -2.777 1.00 65.65 782 CYS A CA 1
ATOM 5763 C C . CYS A 1 744 ? 50.246 77.142 -3.556 1.00 64.59 782 CYS A C 1
ATOM 5764 O O . CYS A 1 744 ? 49.923 76.742 -4.677 1.00 65.26 782 CYS A O 1
ATOM 5767 N N . PRO A 1 745 ? 49.686 78.215 -2.989 1.00 64.05 783 PRO A N 1
ATOM 5768 C CA . PRO A 1 745 ? 48.573 78.893 -3.644 1.00 67.51 783 PRO A CA 1
ATOM 5769 C C . PRO A 1 745 ? 48.884 79.269 -5.078 1.00 71.95 783 PRO A C 1
ATOM 5770 O O . PRO A 1 745 ? 47.986 79.277 -5.921 1.00 73.93 783 PRO A O 1
ATOM 5774 N N . GLN A 1 746 ? 50.151 79.564 -5.353 1.00 75.09 784 GLN A N 1
ATOM 5775 C CA . GLN A 1 746 ? 50.530 80.087 -6.656 1.00 77.98 784 GLN A CA 1
ATOM 5776 C C . GLN A 1 746 ? 50.373 79.061 -7.781 1.00 77.89 784 GLN A C 1
ATOM 5777 O O . GLN A 1 746 ? 50.023 79.421 -8.905 1.00 78.39 784 GLN A O 1
ATOM 5783 N N . GLU A 1 747 ? 50.606 77.787 -7.473 1.00 79.29 785 GLU A N 1
ATOM 5784 C CA . GLU A 1 747 ? 50.545 76.731 -8.488 1.00 82.53 785 GLU A CA 1
ATOM 5785 C C . GLU A 1 747 ? 49.120 76.264 -8.777 1.00 83.88 785 GLU A C 1
ATOM 5786 O O . GLU A 1 747 ? 48.810 75.822 -9.891 1.00 81.64 785 GLU A O 1
ATOM 5792 N N . VAL A 1 748 ? 48.254 76.382 -7.776 1.00 81.35 786 VAL A N 1
ATOM 5793 C CA . VAL A 1 748 ? 46.919 75.798 -7.850 1.00 80.19 786 VAL A CA 1
ATOM 5794 C C . VAL A 1 748 ? 45.791 76.830 -8.023 1.00 78.51 786 VAL A C 1
ATOM 5795 O O . VAL A 1 748 ? 44.844 76.577 -8.764 1.00 78.14 786 VAL A O 1
ATOM 5799 N N . ALA A 1 749 ? 45.911 77.996 -7.388 1.00 76.17 787 ALA A N 1
ATOM 5800 C CA . ALA A 1 749 ? 44.897 79.049 -7.505 1.00 74.34 787 ALA A CA 1
ATOM 5801 C C . ALA A 1 749 ? 44.461 79.421 -8.940 1.00 75.98 787 ALA A C 1
ATOM 5802 O O . ALA A 1 749 ? 43.298 79.759 -9.148 1.00 77.49 787 ALA A O 1
ATOM 5804 N N . PRO A 1 750 ? 45.374 79.374 -9.932 1.00 77.60 788 PRO A N 1
ATOM 5805 C CA . PRO A 1 750 ? 44.864 79.610 -11.295 1.00 80.02 788 PRO A CA 1
ATOM 5806 C C . PRO A 1 750 ? 43.757 78.639 -11.725 1.00 81.37 788 PRO A C 1
ATOM 5807 O O . PRO A 1 750 ? 42.934 78.975 -12.576 1.00 83.43 788 PRO A O 1
ATOM 5811 N N . MET A 1 751 ? 43.731 77.455 -11.126 1.00 82.74 789 MET A N 1
ATOM 5812 C CA . MET A 1 751 ? 42.774 76.417 -11.502 1.00 83.21 789 MET A CA 1
ATOM 5813 C C . MET A 1 751 ? 41.399 76.554 -10.820 1.00 80.28 789 MET A C 1
ATOM 5814 O O . MET A 1 751 ? 40.467 75.809 -11.139 1.00 75.42 789 MET A O 1
ATOM 5819 N N . LEU A 1 752 ? 41.286 77.518 -9.904 1.00 77.91 790 LEU A N 1
ATOM 5820 C CA . LEU A 1 752 ? 40.104 77.721 -9.056 1.00 75.43 790 LEU A CA 1
ATOM 5821 C C . LEU A 1 752 ? 38.747 77.645 -9.771 1.00 76.69 790 LEU A C 1
ATOM 5822 O O . LEU A 1 752 ? 37.855 76.918 -9.326 1.00 76.59 790 LEU A O 1
ATOM 5827 N N . GLN A 1 753 ? 38.607 78.381 -10.875 1.00 78.94 791 GLN A N 1
ATOM 5828 C CA . GLN A 1 753 ? 37.383 78.369 -11.691 1.00 79.38 791 GLN A CA 1
ATOM 5829 C C . GLN A 1 753 ? 36.964 76.959 -12.097 1.00 76.03 791 GLN A C 1
ATOM 5830 O O . GLN A 1 753 ? 35.787 76.678 -12.267 1.00 75.96 791 GLN A O 1
ATOM 5836 N N . GLN A 1 754 ? 37.932 76.071 -12.260 1.00 75.06 792 GLN A N 1
ATOM 5837 C CA . GLN A 1 754 ? 37.651 74.761 -12.825 1.00 74.08 792 GLN A CA 1
ATOM 5838 C C . GLN A 1 754 ? 37.205 73.737 -11.773 1.00 70.97 792 GLN A C 1
ATOM 5839 O O . GLN A 1 754 ? 36.667 72.682 -12.122 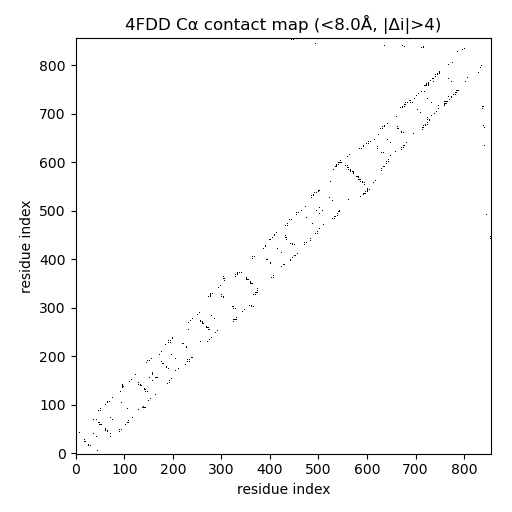1.00 72.50 792 GLN A O 1
ATOM 5845 N N . PHE A 1 755 ? 37.403 74.044 -10.493 1.00 65.61 793 PHE A N 1
ATOM 5846 C CA . PHE A 1 755 ? 37.103 73.051 -9.456 1.00 64.52 793 PHE A CA 1
ATOM 5847 C C . PHE A 1 755 ? 36.173 73.495 -8.330 1.00 62.30 793 PHE A C 1
ATOM 5848 O O . PHE A 1 755 ? 35.636 72.665 -7.607 1.00 61.38 793 PHE A O 1
ATOM 5856 N N . ILE A 1 756 ? 35.988 74.803 -8.202 1.00 63.33 794 ILE A N 1
ATOM 5857 C CA . ILE A 1 756 ? 35.303 75.386 -7.055 1.00 64.45 794 ILE A CA 1
ATOM 5858 C C . ILE A 1 756 ? 33.886 74.855 -6.820 1.00 64.85 794 ILE A C 1
ATOM 5859 O O . ILE A 1 756 ? 33.518 74.580 -5.672 1.00 63.45 794 ILE A O 1
ATOM 5864 N N . ARG A 1 757 ? 33.116 74.688 -7.898 1.00 65.98 795 ARG A N 1
ATOM 5865 C CA . ARG A 1 757 ? 31.768 74.112 -7.811 1.00 67.16 795 ARG A CA 1
ATOM 5866 C C . ARG A 1 757 ? 31.764 72.739 -7.122 1.00 64.36 795 ARG A C 1
ATOM 5867 O O . ARG A 1 757 ? 31.240 72.611 -6.007 1.00 63.46 795 ARG A O 1
ATOM 5875 N N . PRO A 1 758 ? 32.356 71.710 -7.772 1.00 61.75 796 PRO A N 1
ATOM 5876 C CA . PRO A 1 758 ? 32.318 70.386 -7.143 1.00 60.37 796 PRO A CA 1
ATOM 5877 C C . PRO A 1 758 ? 33.091 70.336 -5.828 1.00 59.90 796 PRO A C 1
ATOM 5878 O O . PRO A 1 758 ? 32.708 69.602 -4.910 1.00 61.89 796 PRO A O 1
ATOM 5882 N N . TRP A 1 759 ? 34.145 71.137 -5.725 1.00 58.37 797 TRP A N 1
ATOM 5883 C CA . TRP A 1 759 ? 34.893 71.239 -4.480 1.00 59.77 797 TRP A CA 1
ATOM 5884 C C . TRP A 1 759 ? 33.946 71.572 -3.359 1.00 58.92 797 TRP A C 1
ATOM 5885 O O . TRP A 1 759 ? 33.941 70.909 -2.318 1.00 59.01 797 TRP A O 1
ATOM 5896 N N . CYS A 1 760 ? 33.132 72.603 -3.583 1.00 58.85 798 CYS A N 1
ATOM 5897 C CA . CYS A 1 760 ? 32.149 73.070 -2.607 1.00 59.43 798 CYS A CA 1
ATOM 5898 C C . CYS A 1 760 ? 31.017 72.068 -2.367 1.00 57.63 798 CYS A C 1
ATOM 5899 O O . CYS A 1 760 ? 30.695 71.754 -1.216 1.00 55.23 798 CYS A O 1
ATOM 5902 N N . THR A 1 761 ? 30.438 71.563 -3.452 1.00 57.90 799 THR A N 1
ATOM 5903 C CA . THR A 1 761 ? 29.373 70.563 -3.387 1.00 60.05 799 THR A CA 1
ATOM 5904 C C . THR A 1 761 ? 29.799 69.393 -2.499 1.00 59.01 799 THR A C 1
ATOM 5905 O O . THR A 1 761 ? 29.069 68.988 -1.601 1.00 56.95 799 THR A O 1
ATOM 5909 N N . SER A 1 762 ? 31.001 68.878 -2.742 1.00 58.95 800 SER A N 1
ATOM 5910 C CA . SER A 1 762 ? 31.521 67.741 -1.994 1.00 55.80 800 SER A CA 1
ATOM 5911 C C . SER A 1 762 ? 31.761 68.033 -0.500 1.00 56.12 800 SER A C 1
ATOM 5912 O O . SER A 1 762 ? 31.331 67.274 0.366 1.00 54.67 800 SER A O 1
ATOM 5915 N N . LEU A 1 763 ? 32.397 69.156 -0.197 1.00 56.56 801 LEU A N 1
ATOM 5916 C CA . LEU A 1 763 ? 32.824 69.432 1.178 1.00 58.80 801 LEU A CA 1
ATOM 5917 C C . LEU A 1 763 ? 31.778 70.054 2.094 1.00 60.80 801 LEU A C 1
ATOM 5918 O O . LEU A 1 763 ? 31.904 69.986 3.328 1.00 60.39 801 LEU A O 1
ATOM 5923 N N . ARG A 1 764 ? 30.751 70.668 1.513 1.00 64.40 802 ARG A N 1
ATOM 5924 C CA . ARG A 1 764 ? 29.678 71.234 2.337 1.00 63.48 802 ARG A CA 1
ATOM 5925 C C . ARG A 1 764 ? 29.032 70.124 3.145 1.00 61.79 802 ARG A C 1
ATOM 5926 O O . ARG A 1 764 ? 28.583 70.343 4.272 1.00 61.80 802 ARG A O 1
ATOM 5934 N N . ASN A 1 765 ? 29.063 68.919 2.589 1.00 60.80 803 ASN A N 1
ATOM 5935 C CA . ASN A 1 765 ? 28.460 67.763 3.242 1.00 63.23 803 ASN A CA 1
ATOM 5936 C C . ASN A 1 765 ? 29.320 67.009 4.273 1.00 64.58 803 ASN A C 1
ATOM 5937 O O . ASN A 1 765 ? 28.847 66.020 4.838 1.00 66.41 803 ASN A O 1
ATOM 5942 N N . ILE A 1 766 ? 30.550 67.460 4.545 1.00 60.53 804 ILE A N 1
ATOM 5943 C CA . ILE A 1 766 ? 31.376 66.737 5.525 1.00 59.02 804 ILE A CA 1
ATOM 5944 C C . ILE A 1 766 ? 31.425 67.361 6.914 1.00 61.50 804 ILE A C 1
ATOM 5945 O O . ILE A 1 766 ? 31.225 68.565 7.078 1.00 61.84 804 ILE A O 1
ATOM 5950 N N . ARG A 1 767 ? 31.681 66.510 7.902 1.00 65.03 805 ARG A N 1
ATOM 5951 C CA . ARG A 1 767 ? 31.761 66.882 9.305 1.00 70.60 805 ARG A CA 1
ATOM 5952 C C . ARG A 1 767 ? 32.877 67.908 9.506 1.00 69.85 805 ARG A C 1
ATOM 5953 O O . ARG A 1 767 ? 33.858 67.917 8.763 1.00 70.14 805 ARG A O 1
ATOM 5961 N N . ASP A 1 768 ? 32.719 68.769 10.504 1.00 67.72 806 ASP A N 1
ATOM 5962 C CA . ASP A 1 768 ? 33.752 69.730 10.858 1.00 68.51 806 ASP A CA 1
ATOM 5963 C C . ASP A 1 768 ? 34.882 69.015 11.592 1.00 70.31 806 ASP A C 1
ATOM 5964 O O . ASP A 1 768 ? 34.732 68.611 12.748 1.00 75.50 806 ASP A O 1
ATOM 5969 N N . ASN A 1 769 ? 36.007 68.850 10.914 1.00 66.47 807 ASN A N 1
ATOM 5970 C CA . ASN A 1 769 ? 37.180 68.235 11.526 1.00 66.81 807 ASN A CA 1
ATOM 5971 C C . ASN A 1 769 ? 38.461 68.895 11.018 1.00 66.24 807 ASN A C 1
ATOM 5972 O O . ASN A 1 769 ? 38.405 69.900 10.295 1.00 64.75 807 ASN A O 1
ATOM 5977 N N . GLU A 1 770 ? 39.603 68.314 11.378 1.00 67.69 808 GLU A N 1
ATOM 5978 C CA . GLU A 1 770 ? 40.908 68.851 11.004 1.00 67.03 808 GLU A CA 1
ATOM 5979 C C . GLU A 1 770 ? 41.097 68.944 9.485 1.00 65.98 808 GLU A C 1
ATOM 5980 O O . GLU A 1 770 ? 41.584 69.962 8.966 1.00 64.01 808 GLU A O 1
ATOM 5986 N N . GLU A 1 771 ? 40.688 67.895 8.777 1.00 64.13 809 GLU A N 1
ATOM 5987 C CA . GLU A 1 771 ? 40.872 67.832 7.329 1.00 65.08 809 GLU A CA 1
ATOM 5988 C C . GLU A 1 771 ? 40.123 68.953 6.625 1.00 64.39 809 GLU A C 1
ATOM 5989 O O . GLU A 1 771 ? 40.680 69.637 5.770 1.00 66.28 809 GLU A O 1
ATOM 5995 N N . LYS A 1 772 ? 38.861 69.138 7.000 1.00 64.42 810 LYS A N 1
ATOM 5996 C CA . LYS A 1 772 ? 38.017 70.182 6.417 1.00 62.84 810 LYS A CA 1
ATOM 5997 C C . LYS A 1 772 ? 38.607 71.560 6.705 1.00 58.55 810 LYS A C 1
ATOM 5998 O O . LYS A 1 772 ? 38.695 72.418 5.822 1.00 54.56 810 LYS A O 1
ATOM 6004 N N . ASP A 1 773 ? 39.016 71.751 7.951 1.00 58.62 811 ASP A N 1
ATOM 6005 C CA . ASP A 1 773 ? 39.697 72.963 8.357 1.00 60.29 811 ASP A CA 1
ATOM 6006 C C . ASP A 1 773 ? 40.866 73.235 7.409 1.00 61.03 811 ASP A C 1
ATOM 6007 O O . ASP A 1 773 ? 40.927 74.278 6.747 1.00 60.68 811 ASP A O 1
ATOM 6012 N N . SER A 1 774 ? 41.773 72.269 7.343 1.00 60.22 812 SER A N 1
ATOM 6013 C CA . SER A 1 774 ? 42.938 72.341 6.486 1.00 59.96 812 SER A CA 1
ATOM 6014 C C . SER A 1 774 ? 42.579 72.740 5.047 1.00 60.11 812 SER A C 1
ATOM 6015 O O . SER A 1 774 ? 43.204 73.638 4.477 1.00 60.80 812 SER A O 1
ATOM 6018 N N . ALA A 1 775 ? 41.564 72.089 4.477 1.00 58.16 813 ALA A N 1
ATOM 6019 C CA . ALA A 1 775 ? 41.172 72.311 3.070 1.00 59.14 813 ALA A CA 1
ATOM 6020 C C . ALA A 1 775 ? 40.560 73.685 2.821 1.00 57.83 813 ALA A C 1
ATOM 6021 O O . ALA A 1 775 ? 40.709 74.251 1.738 1.00 58.08 813 ALA A O 1
ATOM 6023 N N . PHE A 1 776 ? 39.856 74.206 3.816 1.00 56.67 814 PHE A N 1
ATOM 6024 C CA . PHE A 1 776 ? 39.239 75.521 3.702 1.00 60.15 814 PHE A CA 1
ATOM 6025 C C . PHE A 1 776 ? 40.263 76.641 3.844 1.00 61.36 814 PHE A C 1
ATOM 6026 O O . PHE A 1 776 ? 40.132 77.680 3.199 1.00 62.26 814 PHE A O 1
ATOM 6034 N N . ARG A 1 777 ? 41.273 76.436 4.692 1.00 62.48 815 ARG A N 1
ATOM 6035 C CA . ARG A 1 777 ? 42.415 77.365 4.762 1.00 63.78 815 ARG A CA 1
ATOM 6036 C C . ARG A 1 777 ? 43.018 77.511 3.376 1.00 62.40 815 ARG A C 1
ATOM 6037 O O . ARG A 1 777 ? 43.273 78.620 2.919 1.00 65.66 815 ARG A O 1
ATOM 6045 N N . GLY A 1 778 ? 43.189 76.384 2.696 1.00 61.56 816 GLY A N 1
ATOM 6046 C CA . GLY A 1 778 ? 43.675 76.364 1.323 1.00 62.69 816 GLY A CA 1
ATOM 6047 C C . GLY A 1 778 ? 42.827 77.137 0.335 1.00 65.47 816 GLY A C 1
ATOM 6048 O O . GLY A 1 778 ? 43.358 77.880 -0.503 1.00 68.78 816 GLY A O 1
ATOM 6049 N N . ILE A 1 779 ? 41.509 76.974 0.430 1.00 64.37 817 ILE A N 1
ATOM 6050 C CA . ILE A 1 779 ? 40.612 77.622 -0.515 1.00 63.46 817 ILE A CA 1
ATOM 6051 C C . ILE A 1 779 ? 40.577 79.122 -0.278 1.00 64.76 817 ILE A C 1
ATOM 6052 O O . ILE A 1 779 ? 40.362 79.890 -1.213 1.00 65.21 817 ILE A O 1
ATOM 6057 N N . CYS A 1 780 ? 40.808 79.534 0.967 1.00 64.35 818 CYS A N 1
ATOM 6058 C CA . CYS A 1 780 ? 40.870 80.950 1.290 1.00 65.78 818 CYS A CA 1
ATOM 6059 C C . CYS A 1 780 ? 42.133 81.584 0.712 1.00 66.81 818 CYS A C 1
ATOM 6060 O O . CYS A 1 780 ? 42.081 82.643 0.078 1.00 67.44 818 CYS A O 1
ATOM 6063 N N . THR A 1 781 ? 43.263 80.915 0.907 1.00 66.79 819 THR A N 1
ATOM 6064 C CA . THR A 1 781 ? 44.527 81.406 0.399 1.00 66.24 819 THR A CA 1
ATOM 6065 C C . THR A 1 781 ? 44.416 81.550 -1.111 1.00 66.64 819 THR A C 1
ATOM 6066 O O . THR A 1 781 ? 44.808 82.569 -1.676 1.00 70.24 819 THR A O 1
ATOM 6070 N N . MET A 1 782 ? 43.852 80.542 -1.760 1.00 66.34 820 MET A N 1
ATOM 6071 C CA . MET A 1 782 ? 43.669 80.593 -3.207 1.00 68.82 820 MET A CA 1
ATOM 6072 C C . MET A 1 782 ? 42.754 81.738 -3.674 1.00 69.90 820 MET A C 1
ATOM 6073 O O . MET A 1 782 ? 43.034 82.397 -4.683 1.00 74.48 820 MET A O 1
ATOM 6078 N N . ILE A 1 783 ? 41.673 81.983 -2.944 1.00 70.01 821 ILE A N 1
ATOM 6079 C CA . ILE A 1 783 ? 40.782 83.099 -3.281 1.00 70.88 821 ILE A CA 1
ATOM 6080 C C . ILE A 1 783 ? 41.527 84.442 -3.165 1.00 72.16 821 ILE A C 1
ATOM 6081 O O . ILE A 1 783 ? 41.380 85.320 -4.022 1.00 70.82 821 ILE A O 1
ATOM 6086 N N . SER A 1 784 ? 42.342 84.580 -2.118 1.00 71.94 822 SER A N 1
ATOM 6087 C CA . SER A 1 784 ? 43.162 85.774 -1.931 1.00 75.04 822 SER A CA 1
ATOM 6088 C C . SER A 1 784 ? 44.111 85.984 -3.121 1.00 76.17 822 SER A C 1
ATOM 6089 O O . SER A 1 784 ? 44.388 87.115 -3.502 1.00 77.75 822 SER A O 1
ATOM 6092 N N . VAL A 1 785 ? 44.582 84.889 -3.712 1.00 74.39 823 VAL A N 1
ATOM 6093 C CA . VAL A 1 785 ? 45.495 84.958 -4.854 1.00 74.59 823 VAL A CA 1
ATOM 6094 C C . VAL A 1 785 ? 44.769 85.106 -6.205 1.00 76.27 823 VAL A C 1
ATOM 6095 O O . VAL A 1 785 ? 45.275 85.764 -7.118 1.00 76.20 823 VAL A O 1
ATOM 6099 N N . ASN A 1 786 ? 43.591 84.494 -6.330 1.00 77.10 824 ASN A N 1
ATOM 6100 C CA . ASN A 1 786 ? 42.805 84.574 -7.572 1.00 76.47 824 ASN A CA 1
ATOM 6101 C C . ASN A 1 786 ? 41.290 84.748 -7.308 1.00 74.65 824 ASN A C 1
ATOM 6102 O O . ASN A 1 786 ? 40.497 83.835 -7.542 1.00 74.46 824 ASN A O 1
ATOM 6107 N N . PRO A 1 787 ? 40.879 85.931 -6.821 1.00 76.04 825 PRO A N 1
ATOM 6108 C CA . PRO A 1 787 ? 39.461 86.108 -6.470 1.00 74.71 825 PRO A CA 1
ATOM 6109 C C . PRO A 1 787 ? 38.505 86.031 -7.647 1.00 76.83 825 PRO A C 1
ATOM 6110 O O . PRO A 1 787 ? 37.373 85.584 -7.470 1.00 78.94 825 PRO A O 1
ATOM 6114 N N . SER A 1 788 ? 38.934 86.449 -8.836 1.00 78.62 826 SER A N 1
ATOM 6115 C CA . SER A 1 788 ? 38.058 86.356 -10.013 1.00 81.46 826 SER A CA 1
ATOM 6116 C C . SER A 1 788 ? 37.780 84.891 -10.342 1.00 81.29 826 SER A C 1
ATOM 6117 O O . SER A 1 788 ? 36.899 84.572 -11.143 1.00 81.34 826 SER A O 1
ATOM 6120 N N . GLY A 1 789 ? 38.540 84.011 -9.697 1.00 80.73 827 GLY A N 1
ATOM 6121 C CA . GLY A 1 789 ? 38.336 82.574 -9.790 1.00 80.08 827 GLY A CA 1
ATOM 6122 C C . GLY A 1 789 ? 37.090 82.043 -9.099 1.00 78.26 827 GLY A C 1
ATOM 6123 O O . GLY A 1 789 ? 36.626 80.959 -9.438 1.00 75.49 827 GLY A O 1
ATOM 6124 N N . VAL A 1 790 ? 36.551 82.791 -8.133 1.00 79.37 828 VAL A N 1
ATOM 6125 C CA . VAL A 1 790 ? 35.332 82.363 -7.422 1.00 81.62 828 VAL A CA 1
ATOM 6126 C C . VAL A 1 790 ? 34.087 83.173 -7.745 1.00 84.71 828 VAL A C 1
ATOM 6127 O O . VAL A 1 790 ? 32.974 82.666 -7.619 1.00 85.88 828 VAL A O 1
ATOM 6131 N N . ILE A 1 791 ? 34.285 84.427 -8.149 1.00 88.11 829 ILE A N 1
ATOM 6132 C CA . ILE A 1 791 ? 33.198 85.398 -8.325 1.00 86.68 829 ILE A CA 1
ATOM 6133 C C . ILE A 1 791 ? 31.966 84.792 -8.986 1.00 83.60 829 ILE A C 1
ATOM 6134 O O . ILE A 1 791 ? 30.869 84.889 -8.449 1.00 85.02 829 ILE A O 1
ATOM 6139 N N . GLN A 1 792 ? 32.163 84.147 -10.131 1.00 84.46 830 GLN A N 1
ATOM 6140 C CA . GLN A 1 792 ? 31.063 83.592 -10.909 1.00 88.06 830 GLN A CA 1
ATOM 6141 C C . GLN A 1 792 ? 30.277 82.493 -10.177 1.00 87.86 830 GLN A C 1
ATOM 6142 O O . GLN A 1 792 ? 29.093 82.289 -10.454 1.00 91.42 830 GLN A O 1
ATOM 6148 N N . ASP A 1 793 ? 30.934 81.802 -9.243 1.00 85.21 831 ASP A N 1
ATOM 6149 C CA . ASP A 1 793 ? 30.334 80.669 -8.526 1.00 79.37 831 ASP A CA 1
ATOM 6150 C C . ASP A 1 793 ? 30.319 80.879 -7.004 1.00 75.49 831 ASP A C 1
ATOM 6151 O O . ASP A 1 793 ? 30.475 79.921 -6.239 1.00 70.25 831 ASP A O 1
ATOM 6156 N N . PHE A 1 794 ? 30.106 82.125 -6.575 1.00 71.99 832 PHE A N 1
ATOM 6157 C CA . PHE A 1 794 ? 30.204 82.494 -5.158 1.00 70.00 832 PHE A CA 1
ATOM 6158 C C . PHE A 1 794 ? 29.149 81.859 -4.255 1.00 70.34 832 PHE A C 1
ATOM 6159 O O . PHE A 1 794 ? 29.413 81.610 -3.072 1.00 70.07 832 PHE A O 1
ATOM 6167 N N . ILE A 1 795 ? 27.960 81.608 -4.805 1.00 71.35 833 ILE A N 1
ATOM 6168 C CA . ILE A 1 795 ? 26.898 80.928 -4.064 1.00 70.47 833 ILE A CA 1
ATOM 6169 C C . ILE A 1 795 ? 27.417 79.596 -3.504 1.00 68.36 833 ILE A C 1
ATOM 6170 O O . ILE A 1 795 ? 27.166 79.264 -2.350 1.00 67.93 833 ILE A O 1
ATOM 6175 N N . PHE A 1 796 ? 28.176 78.867 -4.317 1.00 68.24 834 PHE A N 1
ATOM 6176 C CA . PHE A 1 796 ? 28.769 77.603 -3.891 1.00 66.97 834 PHE A CA 1
ATOM 6177 C C . PHE A 1 796 ? 29.665 77.793 -2.679 1.00 64.51 834 PHE A C 1
ATOM 6178 O O . PHE A 1 796 ? 29.592 77.013 -1.731 1.00 64.20 834 PHE A O 1
ATOM 6186 N N . PHE A 1 797 ? 30.485 78.844 -2.706 1.00 62.23 835 PHE A N 1
ATOM 6187 C CA . PHE A 1 797 ? 31.377 79.151 -1.597 1.00 59.02 835 PHE A CA 1
ATOM 6188 C C . PHE A 1 797 ? 30.563 79.524 -0.365 1.00 57.99 835 PHE A C 1
ATOM 6189 O O . PHE A 1 797 ? 30.809 79.009 0.734 1.00 57.18 835 PHE A O 1
ATOM 6197 N N . CYS A 1 798 ? 29.595 80.415 -0.563 1.00 56.83 836 CYS A N 1
ATOM 6198 C CA . CYS A 1 798 ? 28.652 80.786 0.485 1.00 60.02 836 CYS A CA 1
ATOM 6199 C C . CYS A 1 798 ? 28.031 79.576 1.176 1.00 59.10 836 CYS A C 1
ATOM 6200 O O . CYS A 1 798 ? 28.031 79.467 2.407 1.00 57.48 836 CYS A O 1
ATOM 6203 N N . ASP A 1 799 ? 27.528 78.650 0.375 1.00 59.76 837 ASP A N 1
ATOM 6204 C CA . ASP A 1 799 ? 26.938 77.453 0.915 1.00 61.11 837 ASP A CA 1
ATOM 6205 C C . ASP A 1 799 ? 27.973 76.640 1.692 1.00 60.64 837 ASP A C 1
ATOM 6206 O O . ASP A 1 799 ? 27.682 76.138 2.785 1.00 59.98 837 ASP A O 1
ATOM 6211 N N . ALA A 1 800 ? 29.175 76.516 1.131 1.00 57.53 838 ALA A N 1
ATOM 6212 C CA . ALA A 1 800 ? 30.221 75.725 1.778 1.00 57.17 838 ALA A CA 1
ATOM 6213 C C . ALA A 1 800 ? 30.639 76.329 3.127 1.00 57.01 838 ALA A C 1
ATOM 6214 O O . ALA A 1 800 ? 30.826 75.603 4.094 1.00 56.30 838 ALA A O 1
ATOM 6216 N N . VAL A 1 801 ? 30.751 77.652 3.198 1.00 57.25 839 VAL A N 1
ATOM 6217 C CA . VAL A 1 801 ? 31.086 78.309 4.459 1.00 60.09 839 VAL A CA 1
ATOM 6218 C C . VAL A 1 801 ? 29.961 78.115 5.472 1.00 62.28 839 VAL A C 1
ATOM 6219 O O . VAL A 1 801 ? 30.218 77.880 6.663 1.00 60.21 839 VAL A O 1
ATOM 6223 N N . ALA A 1 802 ? 28.723 78.221 4.986 1.00 64.73 840 ALA A N 1
ATOM 6224 C CA . ALA A 1 802 ? 27.530 78.004 5.810 1.00 65.94 840 ALA A CA 1
ATOM 6225 C C . ALA A 1 802 ? 27.447 76.585 6.382 1.00 63.71 840 ALA A C 1
ATOM 6226 O O . ALA A 1 802 ? 26.731 76.360 7.355 1.00 64.28 840 ALA A O 1
ATOM 6228 N N . SER A 1 803 ? 28.186 75.641 5.794 1.00 62.82 841 SER A N 1
ATOM 6229 C CA . SER A 1 803 ? 28.195 74.260 6.293 1.00 60.99 841 SER A CA 1
ATOM 6230 C C . SER A 1 803 ? 28.987 74.094 7.591 1.00 60.86 841 SER A C 1
ATOM 6231 O O . SER A 1 803 ? 28.790 73.127 8.324 1.00 59.87 841 SER A O 1
ATOM 6234 N N . TRP A 1 804 ? 29.881 75.038 7.868 1.00 60.32 842 TRP A N 1
ATOM 6235 C CA . TRP A 1 804 ? 30.616 75.056 9.128 1.00 59.07 842 TRP A CA 1
ATOM 6236 C C . TRP A 1 804 ? 29.733 75.341 10.304 1.00 59.43 842 TRP A C 1
ATOM 6237 O O . TRP A 1 804 ? 29.077 76.383 10.367 1.00 59.78 842 TRP A O 1
ATOM 6248 N N . ILE A 1 805 ? 29.710 74.405 11.247 1.00 62.31 843 ILE A N 1
ATOM 6249 C CA . ILE A 1 805 ? 29.048 74.607 12.532 1.00 66.23 843 ILE A CA 1
ATOM 6250 C C . ILE A 1 805 ? 29.967 75.434 13.417 1.00 69.81 843 ILE A C 1
ATOM 6251 O O . ILE A 1 805 ? 29.660 76.584 13.715 1.00 75.68 843 ILE A O 1
ATOM 6256 N N . ASN A 1 806 ? 31.106 74.868 13.815 1.00 74.19 844 ASN A N 1
ATOM 6257 C CA . ASN A 1 806 ? 32.041 75.593 14.689 1.00 79.86 844 ASN A CA 1
ATOM 6258 C C . ASN A 1 806 ? 33.460 75.817 14.145 1.00 75.28 844 ASN A C 1
ATOM 6259 O O . ASN A 1 806 ? 34.394 75.109 14.510 1.00 75.11 844 ASN A O 1
ATOM 6264 N N . PRO A 1 807 ? 33.623 76.829 13.279 1.00 74.07 845 PRO A N 1
ATOM 6265 C CA . PRO A 1 807 ? 34.936 77.092 12.710 1.00 73.13 845 PRO A CA 1
ATOM 6266 C C . PRO A 1 807 ? 35.857 77.796 13.700 1.00 72.45 845 PRO A C 1
ATOM 6267 O O . PRO A 1 807 ? 35.408 78.635 14.481 1.00 74.15 845 PRO A O 1
ATOM 6271 N N . LYS A 1 808 ? 37.139 77.444 13.660 1.00 75.02 846 LYS A N 1
ATOM 6272 C CA . LYS A 1 808 ? 38.158 78.146 14.430 1.00 75.02 846 LYS A CA 1
ATOM 6273 C C . LYS A 1 808 ? 38.126 79.625 14.079 1.00 73.74 846 LYS A C 1
ATOM 6274 O O . LYS A 1 808 ? 37.824 80.005 12.939 1.00 70.19 846 LYS A O 1
ATOM 6280 N N . ASP A 1 809 ? 38.436 80.449 15.071 1.00 73.46 847 ASP A N 1
ATOM 6281 C CA . ASP A 1 809 ? 38.269 81.887 14.958 1.00 76.48 847 ASP A CA 1
ATOM 6282 C C . ASP A 1 809 ? 38.998 82.492 13.770 1.00 77.57 847 ASP A C 1
ATOM 6283 O O . ASP A 1 809 ? 38.434 83.326 13.058 1.00 80.64 847 ASP A O 1
ATOM 6288 N N . ASP A 1 810 ? 40.235 82.060 13.542 1.00 76.03 848 ASP A N 1
ATOM 6289 C CA . ASP A 1 810 ? 41.019 82.577 12.414 1.00 78.81 848 ASP A CA 1
ATOM 6290 C C . ASP A 1 810 ? 40.423 82.189 11.049 1.00 76.44 848 ASP A C 1
ATOM 6291 O O . ASP A 1 810 ? 40.431 82.986 10.104 1.00 75.93 848 ASP A O 1
ATOM 6296 N N . LEU A 1 811 ? 39.896 80.969 10.961 1.00 75.54 849 LEU A N 1
ATOM 6297 C CA . LEU A 1 811 ? 39.243 80.488 9.745 1.00 72.69 849 LEU A CA 1
ATOM 6298 C C . LEU A 1 811 ? 37.980 81.298 9.475 1.00 74.15 849 LEU A C 1
ATOM 6299 O O . LEU A 1 811 ? 37.647 81.600 8.327 1.00 72.14 849 LEU A O 1
ATOM 6304 N N . ARG A 1 812 ? 37.294 81.649 10.558 1.00 75.78 850 ARG A N 1
ATOM 6305 C CA . ARG A 1 812 ? 36.083 82.444 10.510 1.00 79.11 850 ARG A CA 1
ATOM 6306 C C . ARG A 1 812 ? 36.374 83.821 9.927 1.00 78.45 850 ARG A C 1
ATOM 6307 O O . ARG A 1 812 ? 35.698 84.274 8.995 1.00 71.74 850 ARG A O 1
ATOM 6315 N N . ASP A 1 813 ? 37.404 84.466 10.470 1.00 78.85 851 ASP A N 1
ATOM 6316 C CA . ASP A 1 813 ? 37.821 85.784 10.007 1.00 77.73 851 ASP A CA 1
ATOM 6317 C C . ASP A 1 813 ? 38.202 85.760 8.532 1.00 74.01 851 ASP A C 1
ATOM 6318 O O . ASP A 1 813 ? 37.856 86.679 7.787 1.00 75.30 851 ASP A O 1
ATOM 6323 N N . MET A 1 814 ? 38.890 84.703 8.107 1.00 70.68 852 MET A N 1
ATOM 6324 C CA . MET A 1 814 ? 39.169 84.511 6.689 1.00 71.20 852 MET A CA 1
ATOM 6325 C C . MET A 1 814 ? 37.862 84.546 5.910 1.00 71.85 852 MET A C 1
ATOM 6326 O O . MET A 1 814 ? 37.759 85.249 4.897 1.00 69.80 852 MET A O 1
ATOM 6331 N N . PHE A 1 815 ? 36.863 83.805 6.408 1.00 72.37 853 PHE A N 1
ATOM 6332 C CA . PHE A 1 815 ? 35.546 83.745 5.777 1.00 70.15 853 PHE A CA 1
ATOM 6333 C C . PHE A 1 815 ? 34.909 85.122 5.642 1.00 70.82 853 PHE A C 1
ATOM 6334 O O . PHE A 1 815 ? 34.577 85.540 4.528 1.00 71.82 853 PHE A O 1
ATOM 6342 N N . CYS A 1 816 ? 34.734 85.835 6.752 1.00 73.34 854 CYS A N 1
ATOM 6343 C CA . CYS A 1 816 ? 34.052 87.132 6.654 1.00 78.42 854 CYS A CA 1
ATOM 6344 C C . CYS A 1 816 ? 34.866 88.160 5.902 1.00 78.96 854 CYS A C 1
ATOM 6345 O O . CYS A 1 816 ? 34.307 89.104 5.366 1.00 81.78 854 CYS A O 1
ATOM 6348 N N . LYS A 1 817 ? 36.178 87.956 5.837 1.00 78.13 855 LYS A N 1
ATOM 6349 C CA . LYS A 1 817 ? 37.025 88.818 5.043 1.00 79.08 855 LYS A CA 1
ATOM 6350 C C . LYS A 1 817 ? 36.730 88.596 3.554 1.00 76.55 855 LYS A C 1
ATOM 6351 O O . LYS A 1 817 ? 36.599 89.555 2.793 1.00 76.27 855 LYS A O 1
ATOM 6357 N N . ILE A 1 818 ? 36.589 87.335 3.150 1.00 73.82 856 ILE A N 1
ATOM 6358 C CA . ILE A 1 818 ? 36.191 87.006 1.770 1.00 73.16 856 ILE A CA 1
ATOM 6359 C C . ILE A 1 818 ? 34.746 87.428 1.441 1.00 72.58 856 ILE A C 1
ATOM 6360 O O . ILE A 1 818 ? 34.482 87.958 0.354 1.00 72.42 856 ILE A O 1
ATOM 6365 N N . LEU A 1 819 ? 33.824 87.176 2.372 1.00 71.45 857 LEU A N 1
ATOM 6366 C CA . LEU A 1 819 ? 32.420 87.577 2.211 1.00 72.49 857 LEU A CA 1
ATOM 6367 C C . LEU A 1 819 ? 32.261 89.107 2.111 1.00 75.93 857 LEU A C 1
ATOM 6368 O O . LEU A 1 819 ? 31.775 89.614 1.092 1.00 78.21 857 LEU A O 1
ATOM 6373 N N . HIS A 1 820 ? 32.691 89.833 3.149 1.00 78.38 858 HIS A N 1
ATOM 6374 C CA . HIS A 1 820 ? 32.759 91.305 3.110 1.00 80.18 858 HIS A CA 1
ATOM 6375 C C . HIS A 1 820 ? 33.415 91.788 1.843 1.00 79.56 858 HIS A C 1
ATOM 6376 O O . HIS A 1 820 ? 32.893 92.678 1.172 1.00 82.60 858 HIS A O 1
ATOM 6383 N N . GLY A 1 821 ? 34.552 91.185 1.492 1.00 81.04 859 GLY A N 1
ATOM 6384 C CA . GLY A 1 821 ? 35.263 91.490 0.246 1.00 77.97 859 GLY A CA 1
ATOM 6385 C C . GLY A 1 821 ? 34.391 91.399 -0.992 1.00 77.85 859 GLY A C 1
ATOM 6386 O O . GLY A 1 821 ? 34.383 92.309 -1.821 1.00 76.34 859 GLY A O 1
ATOM 6387 N N . PHE A 1 822 ? 33.645 90.305 -1.111 1.00 78.47 860 PHE A N 1
ATOM 6388 C CA . PHE A 1 822 ? 32.712 90.120 -2.223 1.00 79.73 860 PHE A CA 1
ATOM 6389 C C . PHE A 1 822 ? 31.536 91.114 -2.228 1.00 80.71 860 PHE A C 1
ATOM 6390 O O . PHE A 1 822 ? 31.177 91.631 -3.285 1.00 80.88 860 PHE A O 1
ATOM 6398 N N . LYS A 1 823 ? 30.923 91.370 -1.077 1.00 80.78 861 LYS A N 1
ATOM 6399 C CA . LYS A 1 823 ? 29.771 92.274 -1.069 1.00 87.14 861 LYS A CA 1
ATOM 6400 C C . LYS A 1 823 ? 30.196 93.680 -1.487 1.00 86.17 861 LYS A C 1
ATOM 6401 O O . LYS A 1 823 ? 29.485 94.349 -2.243 1.00 84.55 861 LYS A O 1
ATOM 6407 N N . ASN A 1 824 ? 31.371 94.097 -1.014 1.00 86.10 862 ASN A N 1
ATOM 6408 C CA . ASN A 1 824 ? 31.959 95.387 -1.383 1.00 85.52 862 ASN A CA 1
ATOM 6409 C C . ASN A 1 824 ? 32.312 95.463 -2.863 1.00 84.52 862 ASN A C 1
ATOM 6410 O O . ASN A 1 824 ? 32.206 96.514 -3.472 1.00 87.78 862 ASN A O 1
ATOM 6415 N N . GLN A 1 825 ? 32.700 94.336 -3.442 1.00 85.94 863 GLN A N 1
ATOM 6416 C CA . GLN A 1 825 ? 33.023 94.277 -4.862 1.00 88.85 863 GLN A CA 1
ATOM 6417 C C . GLN A 1 825 ? 31.804 94.516 -5.764 1.00 90.22 863 GLN A C 1
ATOM 6418 O O . GLN A 1 825 ? 31.929 95.132 -6.821 1.00 93.99 863 GLN A O 1
ATOM 6424 N N . VAL A 1 826 ? 30.637 94.027 -5.353 1.00 89.16 864 VAL A N 1
ATOM 6425 C CA . VAL A 1 826 ? 29.435 94.116 -6.197 1.00 90.33 864 VAL A CA 1
ATOM 6426 C C . VAL A 1 826 ? 28.448 95.214 -5.782 1.00 90.01 864 VAL A C 1
ATOM 6427 O O . VAL A 1 826 ? 27.497 95.502 -6.511 1.00 92.82 864 VAL A O 1
ATOM 6431 N N . GLY A 1 827 ? 28.669 95.817 -4.617 1.00 90.90 865 GLY A N 1
ATOM 6432 C CA . GLY A 1 827 ? 27.800 96.891 -4.128 1.00 95.48 865 GLY A CA 1
ATOM 6433 C C . GLY A 1 827 ? 26.487 96.408 -3.540 1.00 95.95 865 GLY A C 1
ATOM 6434 O O . GLY A 1 827 ? 25.952 95.375 -3.955 1.00 94.42 865 GLY A O 1
ATOM 6435 N N . ASP A 1 828 ? 25.968 97.183 -2.586 1.00 102.57 866 ASP A N 1
ATOM 6436 C CA . ASP A 1 828 ? 24.768 96.846 -1.794 1.00 106.10 866 ASP A CA 1
ATOM 6437 C C . ASP A 1 828 ? 23.563 96.351 -2.595 1.00 106.72 866 ASP A C 1
ATOM 6438 O O . ASP A 1 828 ? 22.751 95.576 -2.081 1.00 104.05 866 ASP A O 1
ATOM 6443 N N . GLU A 1 829 ? 23.454 96.802 -3.843 1.00 107.27 867 GLU A N 1
ATOM 6444 C CA . GLU A 1 829 ? 22.315 96.465 -4.686 1.00 108.60 867 GLU A CA 1
ATOM 6445 C C . GLU A 1 829 ? 22.441 95.057 -5.265 1.00 104.95 867 GLU A C 1
ATOM 6446 O O . GLU A 1 829 ? 21.587 94.200 -5.005 1.00 105.16 867 GLU A O 1
ATOM 6452 N N . ASN A 1 830 ? 23.504 94.826 -6.038 1.00 101.38 868 ASN A N 1
ATOM 6453 C CA . ASN A 1 830 ? 23.797 93.500 -6.604 1.00 98.75 868 ASN A CA 1
ATOM 6454 C C . ASN A 1 830 ? 23.878 92.400 -5.543 1.00 92.84 868 ASN A C 1
ATOM 6455 O O . ASN A 1 830 ? 23.470 91.258 -5.775 1.00 85.28 868 ASN A O 1
ATOM 6460 N N . TRP A 1 831 ? 24.416 92.768 -4.384 1.00 90.23 869 TRP A N 1
ATOM 6461 C CA . TRP A 1 831 ? 24.510 91.878 -3.243 1.00 87.79 869 TRP A CA 1
ATOM 6462 C C . TRP A 1 831 ? 23.160 91.420 -2.771 1.00 90.45 869 TRP A C 1
ATOM 6463 O O . TRP A 1 831 ? 22.938 90.224 -2.563 1.00 86.67 869 TRP A O 1
ATOM 6474 N N . ARG A 1 832 ? 22.245 92.371 -2.602 1.00 92.99 870 ARG A N 1
ATOM 6475 C CA . ARG A 1 832 ? 20.958 92.088 -1.993 1.00 96.31 870 ARG A CA 1
ATOM 6476 C C . ARG A 1 832 ? 20.140 91.175 -2.900 1.00 91.46 870 ARG A C 1
ATOM 6477 O O . ARG A 1 832 ? 19.399 90.317 -2.424 1.00 88.08 870 ARG A O 1
ATOM 6485 N N . ARG A 1 833 ? 20.327 91.345 -4.204 1.00 90.00 871 ARG A N 1
ATOM 6486 C CA . ARG A 1 833 ? 19.698 90.506 -5.218 1.00 90.65 871 ARG A CA 1
ATOM 6487 C C . ARG A 1 833 ? 20.338 89.118 -5.275 1.00 88.20 871 ARG A C 1
ATOM 6488 O O . ARG A 1 833 ? 19.651 88.116 -5.491 1.00 89.22 871 ARG A O 1
ATOM 6496 N N . PHE A 1 834 ? 21.657 89.070 -5.100 1.00 84.00 872 PHE A N 1
ATOM 6497 C CA . PHE A 1 834 ? 22.389 87.809 -5.044 1.00 78.43 872 PHE A CA 1
ATOM 6498 C C . PHE A 1 834 ? 21.963 87.034 -3.797 1.00 75.95 872 PHE A C 1
ATOM 6499 O O . PHE A 1 834 ? 21.681 85.836 -3.871 1.00 71.30 872 PHE A O 1
ATOM 6507 N N . SER A 1 835 ? 21.901 87.731 -2.663 1.00 75.20 873 SER A N 1
ATOM 6508 C CA . SER A 1 835 ? 21.544 87.103 -1.398 1.00 77.35 873 SER A CA 1
ATOM 6509 C C . SER A 1 835 ? 20.056 86.772 -1.311 1.00 79.70 873 SER A C 1
ATOM 6510 O O . SER A 1 835 ? 19.631 86.082 -0.392 1.00 81.43 873 SER A O 1
ATOM 6513 N N . ASP A 1 836 ? 19.267 87.262 -2.264 1.00 82.44 874 ASP A N 1
ATOM 6514 C CA . ASP A 1 836 ? 17.870 86.865 -2.358 1.00 84.55 874 ASP A CA 1
ATOM 6515 C C . ASP A 1 836 ? 17.725 85.362 -2.555 1.00 86.26 874 ASP A C 1
ATOM 6516 O O . ASP A 1 836 ? 16.785 84.759 -2.039 1.00 88.77 874 ASP A O 1
ATOM 6521 N N . GLN A 1 837 ? 18.668 84.757 -3.277 1.00 84.43 875 GLN A N 1
ATOM 6522 C CA . GLN A 1 837 ? 18.595 83.331 -3.583 1.00 80.79 875 GLN A CA 1
ATOM 6523 C C . GLN A 1 837 ? 19.019 82.422 -2.417 1.00 78.13 875 GLN A C 1
ATOM 6524 O O . GLN A 1 837 ? 18.933 81.195 -2.528 1.00 76.94 875 GLN A O 1
ATOM 6530 N N . PHE A 1 838 ? 19.458 83.018 -1.304 1.00 74.89 876 PHE A N 1
ATOM 6531 C CA . PHE A 1 838 ? 19.871 82.247 -0.119 1.00 73.83 876 PHE A CA 1
ATOM 6532 C C . PHE A 1 838 ? 18.701 81.512 0.542 1.00 69.84 876 PHE A C 1
ATOM 6533 O O . PHE A 1 838 ? 17.733 82.145 0.948 1.00 71.13 876 PHE A O 1
ATOM 6541 N N . PRO A 1 839 ? 18.796 80.179 0.685 1.00 68.00 877 PRO A N 1
ATOM 6542 C CA . PRO A 1 839 ? 17.861 79.534 1.612 1.00 67.08 877 PRO A CA 1
ATOM 6543 C C . PRO A 1 839 ? 17.945 80.223 2.975 1.00 68.38 877 PRO A C 1
ATOM 6544 O O . PRO A 1 839 ? 19.010 80.741 3.335 1.00 69.50 877 PRO A O 1
ATOM 6548 N N . LEU A 1 840 ? 16.841 80.244 3.717 1.00 66.62 878 LEU A N 1
ATOM 6549 C CA . LEU A 1 840 ? 16.814 80.896 5.032 1.00 66.70 878 LEU A CA 1
ATOM 6550 C C . LEU A 1 840 ? 17.975 80.525 5.978 1.00 66.61 878 LEU A C 1
ATOM 6551 O O . LEU A 1 840 ? 18.594 81.424 6.550 1.00 67.52 878 LEU A O 1
ATOM 6556 N N . PRO A 1 841 ? 18.261 79.216 6.158 1.00 64.51 879 PRO A N 1
ATOM 6557 C CA . PRO A 1 841 ? 19.354 78.839 7.070 1.00 66.90 879 PRO A CA 1
ATOM 6558 C C . PRO A 1 841 ? 20.685 79.493 6.687 1.00 68.17 879 PRO A C 1
ATOM 6559 O O . PRO A 1 841 ? 21.401 80.001 7.549 1.00 66.30 879 PRO A O 1
ATOM 6563 N N . LEU A 1 842 ? 20.985 79.482 5.395 1.00 68.57 880 LEU A N 1
ATOM 6564 C CA . LEU A 1 842 ? 22.173 80.119 4.872 1.00 71.13 880 LEU A CA 1
ATOM 6565 C C . LEU A 1 842 ? 22.135 81.629 5.152 1.00 73.66 880 LEU A C 1
ATOM 6566 O O . LEU A 1 842 ? 23.026 82.148 5.823 1.00 79.07 880 LEU A O 1
ATOM 6571 N N . LYS A 1 843 ? 21.106 82.327 4.677 1.00 75.65 881 LYS A N 1
ATOM 6572 C CA . LYS A 1 843 ? 21.029 83.782 4.888 1.00 80.82 881 LYS A CA 1
ATOM 6573 C C . LYS A 1 843 ? 21.207 84.134 6.353 1.00 81.57 881 LYS A C 1
ATOM 6574 O O . LYS A 1 843 ? 21.838 85.133 6.685 1.00 86.91 881 LYS A O 1
ATOM 6580 N N . GLU A 1 844 ? 20.656 83.297 7.221 1.00 80.38 882 GLU A N 1
ATOM 6581 C CA . GLU A 1 844 ? 20.688 83.565 8.646 1.00 80.16 882 GLU A CA 1
ATOM 6582 C C . GLU A 1 844 ? 22.052 83.306 9.260 1.00 77.76 882 GLU A C 1
ATOM 6583 O O . GLU A 1 844 ? 22.520 84.110 10.063 1.00 79.23 882 GLU A O 1
ATOM 6589 N N . ARG A 1 845 ? 22.681 82.195 8.874 1.00 76.34 883 ARG A N 1
ATOM 6590 C CA . ARG A 1 845 ? 23.976 81.804 9.420 1.00 77.24 883 ARG A CA 1
ATOM 6591 C C . ARG A 1 845 ? 25.072 82.840 9.167 1.00 79.64 883 ARG A C 1
ATOM 6592 O O . ARG A 1 845 ? 25.847 83.154 10.069 1.00 81.79 883 ARG A O 1
ATOM 6600 N N . LEU A 1 846 ? 25.142 83.380 7.957 1.00 78.93 884 LEU A N 1
ATOM 6601 C CA . LEU A 1 846 ? 26.172 84.369 7.702 1.00 82.74 884 LEU A CA 1
ATOM 6602 C C . LEU A 1 846 ? 25.745 85.765 8.133 1.00 86.90 884 LEU A C 1
ATOM 6603 O O . LEU A 1 846 ? 26.007 86.761 7.452 1.00 91.32 884 LEU A O 1
ATOM 6608 N N . ALA A 1 847 ? 25.072 85.804 9.283 1.00 86.71 885 ALA A N 1
ATOM 6609 C CA . ALA A 1 847 ? 24.869 87.018 10.072 1.00 85.41 885 ALA A CA 1
ATOM 6610 C C . ALA A 1 847 ? 25.189 86.690 11.526 1.00 83.69 885 ALA A C 1
ATOM 6611 O O . ALA A 1 847 ? 25.655 87.542 12.276 1.00 78.28 885 ALA A O 1
ATOM 6613 N N . ALA A 1 848 ? 24.923 85.442 11.912 1.00 87.98 886 ALA A N 1
ATOM 6614 C CA . ALA A 1 848 ? 25.284 84.935 13.238 1.00 88.31 886 ALA A CA 1
ATOM 6615 C C . ALA A 1 848 ? 26.797 84.933 13.371 1.00 84.82 886 ALA A C 1
ATOM 6616 O O . ALA A 1 848 ? 27.324 85.357 14.394 1.00 84.13 886 ALA A O 1
ATOM 6618 N N . PHE A 1 849 ? 27.485 84.473 12.327 1.00 82.36 887 PHE A N 1
ATOM 6619 C CA . PHE A 1 849 ? 28.944 84.461 12.324 1.00 85.47 887 PHE A CA 1
ATOM 6620 C C . PHE A 1 849 ? 29.575 85.642 11.564 1.00 83.05 887 PHE A C 1
ATOM 6621 O O . PHE A 1 849 ? 30.589 86.170 12.000 1.00 84.15 887 PHE A O 1
ATOM 6629 N N . TYR A 1 850 ? 28.981 86.061 10.446 1.00 81.23 888 TYR A N 1
ATOM 6630 C CA . TYR A 1 850 ? 29.743 86.827 9.446 1.00 80.13 888 TYR A CA 1
ATOM 6631 C C . TYR A 1 850 ? 29.263 88.250 9.125 1.00 85.23 888 TYR A C 1
ATOM 6632 O O . TYR A 1 850 ? 29.980 89.012 8.457 1.00 85.82 888 TYR A O 1
ATOM 6641 N N . GLY A 1 851 ? 28.068 88.600 9.605 1.00 88.18 889 GLY A N 1
ATOM 6642 C CA . GLY A 1 851 ? 27.498 89.941 9.426 1.00 83.56 889 GLY A CA 1
ATOM 6643 C C . GLY A 1 851 ? 27.450 90.442 7.996 1.00 84.99 889 GLY A C 1
ATOM 6644 O O . GLY A 1 851 ? 27.848 91.571 7.714 1.00 85.11 889 GLY A O 1
ATOM 6645 N N . VAL A 1 852 ? 26.959 89.600 7.092 1.00 89.70 890 VAL A N 1
ATOM 6646 C CA . VAL A 1 852 ? 26.863 89.959 5.675 1.00 94.31 890 VAL A CA 1
ATOM 6647 C C . VAL A 1 852 ? 25.405 90.150 5.243 1.00 96.22 890 VAL A C 1
ATOM 6648 O O . VAL A 1 852 ? 25.106 90.599 4.133 1.00 96.67 890 VAL A O 1
ATOM 6653 N N . GLY B 2 10 ? 33.843 58.505 4.345 1.00 82.60 507 GLY B N 1
ATOM 6654 C CA . GLY B 2 10 ? 34.270 59.938 4.393 1.00 90.96 507 GLY B CA 1
ATOM 6655 C C . GLY B 2 10 ? 35.779 60.151 4.271 1.00 91.50 507 GLY B C 1
ATOM 6656 O O . GLY B 2 10 ? 36.524 59.184 4.058 1.00 94.86 507 GLY B O 1
ATOM 6657 N N . PRO B 2 11 ? 36.242 61.416 4.426 1.00 88.62 508 PRO B N 1
ATOM 6658 C CA . PRO B 2 11 ? 37.631 61.863 4.186 1.00 84.32 508 PRO B CA 1
ATOM 6659 C C . PRO B 2 11 ? 38.689 61.062 4.962 1.00 84.88 508 PRO B C 1
ATOM 6660 O O . PRO B 2 11 ? 38.697 61.076 6.193 1.00 92.31 508 PRO B O 1
ATOM 6664 N N . GLY B 2 12 ? 39.577 60.384 4.239 1.00 76.36 509 GLY B N 1
ATOM 6665 C CA . GLY B 2 12 ? 40.480 59.414 4.840 1.00 68.06 509 GLY B CA 1
ATOM 6666 C C . GLY B 2 12 ? 40.636 58.200 3.945 1.00 62.78 509 GLY B C 1
ATOM 6667 O O . GLY B 2 12 ? 40.207 58.199 2.794 1.00 61.79 509 GLY B O 1
ATOM 6668 N N . LYS B 2 13 ? 41.253 57.152 4.463 1.00 60.02 510 LYS B N 1
ATOM 6669 C CA . LYS B 2 13 ? 41.582 56.017 3.616 1.00 60.18 510 LYS B CA 1
ATOM 6670 C C . LYS B 2 13 ? 40.426 55.038 3.486 1.00 58.99 510 LYS B C 1
ATOM 6671 O O . LYS B 2 13 ? 39.615 54.927 4.391 1.00 60.75 510 LYS B O 1
ATOM 6677 N N . MET B 2 14 ? 40.370 54.330 2.361 1.00 58.28 511 MET B N 1
ATOM 6678 C CA . MET B 2 14 ? 39.464 53.196 2.180 1.00 59.54 511 MET B CA 1
ATOM 6679 C C . MET B 2 14 ? 40.180 51.874 2.421 1.00 62.58 511 MET B C 1
ATOM 6680 O O . MET B 2 14 ? 41.249 51.627 1.863 1.00 67.84 511 MET B O 1
ATOM 6685 N N . ASP B 2 15 ? 39.579 51.011 3.227 1.00 66.87 512 ASP B N 1
ATOM 6686 C CA . ASP B 2 15 ? 40.119 49.672 3.459 1.00 69.41 512 ASP B CA 1
ATOM 6687 C C . ASP B 2 15 ? 39.076 48.604 3.097 1.00 69.63 512 ASP B C 1
ATOM 6688 O O . ASP B 2 15 ? 37.885 48.895 3.005 1.00 66.48 512 ASP B O 1
ATOM 6693 N N . SER B 2 16 ? 39.526 47.368 2.919 1.00 65.69 513 SER B N 1
ATOM 6694 C CA . SER B 2 16 ? 38.639 46.295 2.523 1.00 65.35 513 SER B CA 1
ATOM 6695 C C . SER B 2 16 ? 38.328 45.357 3.688 1.00 62.22 513 SER B C 1
ATOM 6696 O O . SER B 2 16 ? 37.653 44.340 3.524 1.00 60.90 513 SER B O 1
ATOM 6699 N N . ARG B 2 17 ? 38.816 45.721 4.866 1.00 58.30 514 ARG B N 1
ATOM 6700 C CA . ARG B 2 17 ? 38.645 44.923 6.072 1.00 58.28 514 ARG B CA 1
ATOM 6701 C C . ARG B 2 17 ? 37.182 44.489 6.277 1.00 55.15 514 ARG B C 1
ATOM 6702 O O . ARG B 2 17 ? 36.882 43.288 6.366 1.00 49.32 514 ARG B O 1
ATOM 6710 N N . GLY B 2 18 ? 36.282 45.473 6.327 1.00 54.99 515 GLY B N 1
ATOM 6711 C CA . GLY B 2 18 ? 34.859 45.229 6.554 1.00 51.62 515 GLY B CA 1
ATOM 6712 C C . GLY B 2 18 ? 34.282 44.279 5.525 1.00 53.11 515 GLY B C 1
ATOM 6713 O O . GLY B 2 18 ? 33.615 43.285 5.878 1.00 49.88 515 GLY B O 1
ATOM 6714 N N . GLU B 2 19 ? 34.565 44.575 4.254 1.00 51.22 516 GLU B N 1
ATOM 6715 C CA . GLU B 2 19 ? 34.228 43.683 3.156 1.00 52.99 516 GLU B CA 1
ATOM 6716 C C . GLU B 2 19 ? 34.802 42.260 3.333 1.00 53.19 516 GLU B C 1
ATOM 6717 O O . GLU B 2 19 ? 34.097 41.262 3.097 1.00 53.38 516 GLU B O 1
ATOM 6723 N N . HIS B 2 20 ? 36.066 42.157 3.749 1.00 51.72 517 HIS B N 1
ATOM 6724 C CA . HIS B 2 20 ? 36.666 40.839 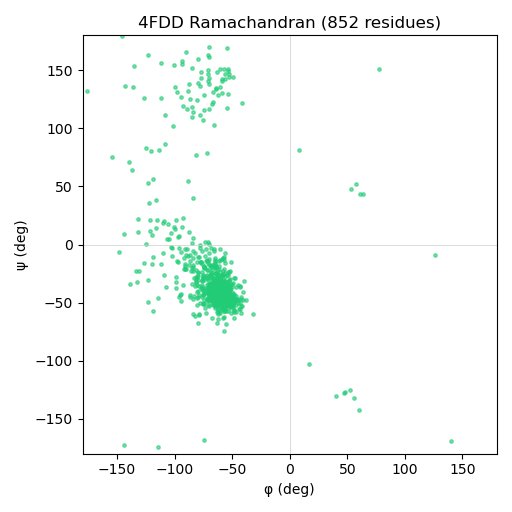3.951 1.00 52.61 517 HIS B CA 1
ATOM 6725 C C . HIS B 2 20 ? 35.930 40.095 5.009 1.00 49.95 517 HIS B C 1
ATOM 6726 O O . HIS B 2 20 ? 35.782 38.882 4.904 1.00 51.09 517 HIS B O 1
ATOM 6733 N N . ARG B 2 21 ? 35.471 40.803 6.039 1.00 47.23 518 ARG B N 1
ATOM 6734 C CA . ARG B 2 21 ? 34.702 40.152 7.102 1.00 52.65 518 ARG B CA 1
ATOM 6735 C C . ARG B 2 21 ? 33.329 39.666 6.589 1.00 52.86 518 ARG B C 1
ATOM 6736 O O . ARG B 2 21 ? 32.914 38.540 6.892 1.00 52.31 518 ARG B O 1
ATOM 6744 N N . GLN B 2 22 ? 32.666 40.493 5.780 1.00 52.43 519 GLN B N 1
ATOM 6745 C CA . GLN B 2 22 ? 31.402 40.109 5.130 1.00 57.14 519 GLN B CA 1
ATOM 6746 C C . GLN B 2 22 ? 31.522 38.860 4.258 1.00 55.03 519 GLN B C 1
ATOM 6747 O O . GLN B 2 22 ? 30.642 38.010 4.293 1.00 58.47 519 GLN B O 1
ATOM 6753 N N . ASP B 2 23 ? 32.613 38.742 3.507 1.00 54.36 520 ASP B N 1
ATOM 6754 C CA . ASP B 2 23 ? 32.882 37.537 2.721 1.00 54.26 520 ASP B CA 1
ATOM 6755 C C . ASP B 2 23 ? 33.010 36.295 3.572 1.00 52.53 520 ASP B C 1
ATOM 6756 O O . ASP B 2 23 ? 32.616 35.221 3.145 1.00 54.87 520 ASP B O 1
ATOM 6761 N N . ARG B 2 24 ? 33.572 36.425 4.768 1.00 49.93 521 ARG B N 1
ATOM 6762 C CA . ARG B 2 24 ? 33.782 35.245 5.611 1.00 49.63 521 ARG B CA 1
ATOM 6763 C C . ARG B 2 24 ? 32.535 34.869 6.417 1.00 48.58 521 ARG B C 1
ATOM 6764 O O . ARG B 2 24 ? 32.461 33.790 7.001 1.00 47.13 521 ARG B O 1
ATOM 6772 N N . ARG B 2 25 ? 31.555 35.766 6.434 1.00 48.67 522 ARG B N 1
ATOM 6773 C CA . ARG B 2 25 ? 30.398 35.626 7.310 1.00 51.26 522 ARG B CA 1
ATOM 6774 C C . ARG B 2 25 ? 29.460 34.469 6.882 1.00 49.81 522 ARG B C 1
ATOM 6775 O O . ARG B 2 25 ? 29.313 34.187 5.687 1.00 44.99 522 ARG B O 1
ATOM 6783 N N . GLU B 2 26 ? 28.883 33.771 7.860 1.00 50.14 523 GLU B N 1
ATOM 6784 C CA . GLU B 2 26 ? 27.964 32.655 7.577 1.00 54.17 523 GLU B CA 1
ATOM 6785 C C . GLU B 2 26 ? 26.739 33.125 6.775 1.00 52.60 523 GLU B C 1
ATOM 6786 O O . GLU B 2 26 ? 26.143 34.163 7.086 1.00 53.05 523 GLU B O 1
ATOM 6792 N N . ARG B 2 27 ? 26.378 32.353 5.751 1.00 52.69 524 ARG B N 1
ATOM 6793 C CA . ARG B 2 27 ? 25.231 32.639 4.867 1.00 52.35 524 ARG B CA 1
ATOM 6794 C C . ARG B 2 27 ? 24.526 31.343 4.475 1.00 48.25 524 ARG B C 1
ATOM 6795 O O . ARG B 2 27 ? 25.205 30.393 4.107 1.00 48.90 524 ARG B O 1
ATOM 6803 N N . PRO B 2 28 ? 23.172 31.307 4.502 1.00 44.39 525 PRO B N 1
ATOM 6804 C CA . PRO B 2 28 ? 22.491 30.061 4.137 1.00 44.29 525 PRO B CA 1
ATOM 6805 C C . PRO B 2 28 ? 22.538 29.792 2.622 1.00 42.38 525 PRO B C 1
ATOM 6806 O O . PRO B 2 28 ? 22.347 28.669 2.172 1.00 43.62 525 PRO B O 1
ATOM 6810 N N . TYR B 2 29 ? 22.784 30.827 1.847 1.00 40.48 526 TYR B N 1
ATOM 6811 C CA . TYR B 2 29 ? 23.037 30.659 0.430 1.00 41.73 526 TYR B CA 1
ATOM 6812 C C . TYR B 2 29 ? 23.906 31.858 0.062 1.00 39.16 526 TYR B C 1
ATOM 6813 O O . TYR B 2 29 ? 24.264 32.000 -1.090 1.00 41.44 526 TYR B O 1
#

Sequence (856 aa):
WKPDEQGLQQILQLLKESQSPDTTIQRTVQQKLEQLNQYPDFNNYLIFVLTKLKSEDEPTRSLSGLILKNNVKAHFQNFPNGVTDFIKSECLNNIGDSSPLIRATVGILITTIASKGELQNWPDLLPKLCSLLDSEDYNTCEGAFGALQKICEDSAEILDSDVLDRPLNIMIPKFLQFFKHSSPKIRSHAVACVNQFIISRTQALMLHIDSFIENLFALAGDEEPEVRKNVCRALVMLLEVRMDRLLPHMHNIVEYMLQRTQDQDENVALEACEFWLTLAEQPICKDVLVRHLPKLIPVLVNGMKYSDIDIILLKGSDWNLRKCSAAALDVLANVYRDELLPHILPLLKELLFHHEWVVKESGILVLGAIAEGCMQGMIPYLPELIPHLIQCLSDKKALVRSITCWTLSRYAHWVVSQPPDTYLKPLMTELLKRILDSNKRVQEAACSAFATLEEEACTELVPYLAYILDTLVFAFSKYQHKNLLILYDAIGTLADSVGHHLNKPEYIQMLMPPLIQKWNMLKDEDKDLFPLLECLSSVATALQSGFLPYCEPVYQRCVNLVQKTLAQAMLNNAQPDQYEAPDKDFMIVALDLLSGLAEGLGGNIEQLVARSNILTLMYQCMQDKMPEVRQSSFALLGDLTKACFQHVKPCIADFMPILGTNLNPEFISVCNNATWAIGEISIQMGIEMQPYIPMVLHQLVEIINRPNTPKTLLENTAITIGRLGYVCPQEVAPMLQQFIRPWCTSLRNIRDNEEKDSAFRGICTMISVNPSGVIQDFIFFCDAVASWINPKDDLRDMFCKILHGFKNQVGDENWRRFSDQFPLPLKERLAAFYGVGPGKMDSRGEHRQDRRERPY

B-factor: mean 70.67, std 18.93, range [36.21, 167.97]

CATH classification: 1.25.10.10

Secondary structure (DSSP, 8-state):
----HHHHHHHHHHHHHHT-S-HHHHHHHHHHHHHHTTSHHHHHHHHHHHHT-TTS-HHHHHHHHHHHHHHTTTSGGG--HHHHHHHHHHHHTTTT-SSHHHHHHHHHHHHHHIIIIITTT-TTHHHHHHHHHS-SSHHHHHHHHHHHHHHHHHHTTHHHH-SSSS-HHHHHHHHTTTTT-SSHHHHHHHHHHHHTTTTTT-HHHHTSHHHHHHHHHHHHT---HHHHHHHHHHHHHHHHH-HHHHGGGHHHHHHHHHHHHT-SSHHHHHHHHHHHHHHTTSTTHHHHHTTTHHHHHHHHHHHTSPPHHHHHHHH-----HHHHHHHHHHHHHHHHGGGGHHHHHHHHHHHHT-SSHHHHHHHHHHHHHTTTTTHHHHGGGHHHHHHHHHHHTT-SSHHHHHHHHHHHHHTHHHHHHS-TTTTHHHHHHHHHHHHT-SSHHHHHHHHHHHHHHHHHHGGGGGGGHHHHHHHHHHHHHH--HHHHHHHHHHHHHHHHHHGGGG--HHHHHHHHHHHHHHHHHS-TT-TTHHHHHHHHHHHHHHHGGGGHHHHHHHHHHHHHHHHHHHHHHHHHHH-TTTSPPP-THHHHHHHHHHHHHHHHHGGGGHHHHHT--HHHHHHHHTT-SSHHHHHHHHHHHHHHHHH-GGGTGGGHHHHHHHHHHT--TTSHHHHHHHHHHHHHHHHHHGGGGGGGTHHHHHHHHHHHT-SS--HHHHHHHHHHHHHHHHH-HHHHGGGHHHHHHHHHHHHHTS-SSHHHHHHHHHHHHHHHH-GGGTGGGHHHHHHHHHT-SS--HHHHHHHHHHHHHHHHHHHHHHHHHHGGG--HHHHHHHHHTS--/--S---SHHHHHHHHS----

Organism: Homo sapiens (NCBI:txid9606)